Protein AF-0000000086488519 (afdb_homodimer)

Organism: NCBI:txid399045

InterPro domains:
  IPR013120 Fatty acyl-CoA reductase-like, NAD-binding domain [PF07993] (27-297)
  IPR026055 Fatty acyl-CoA reductase [PTHR11011] (16-465)
  IPR033640 Fatty acyl-CoA reductase, C-terminal [PF03015] (373-463)
  IPR033640 Fatty acyl-CoA reductase, C-terminal [cd09071] (372-463)
  IPR036291 NAD(P)-binding domain superfamily [SSF51735] (23-342)

Foldseek 3Di:
DPPPPPAPDDDLPDALLRVQAQAEEEEECCLPWLNVQLLLLCLAVNVRHQAYEYEDEDDPNDDQVRSLVVSCPDPQNVVSCVVPVCSSVRYHYFYAQLLDALRRGDPVSLVVCLAGHAHYEYDWADPDQADQLLVRCSGQPSSLLSVLVSLVSRSNHQEYEYEFALCLPVVDQEDEFAQDDAQDASVVLNVCSVDPDSVVSNVVCVVRVVPPQGSRSNSRSNSSVSCFPRVQQYQYEYEHAYAEAAACPPPHQQADADDDLVNVVLVCLLLQQAAEAQFDQAAWDWYFYSLLRSLVRSLSSVVSSSVCVVPPSGGYTYFYQTCCPQPTDGNNRLSVLSLCCCQAPFPAPNRPDRRHYDYDNDPVVRVVCCVPRHVVVLVVVLVVCVVVVHHRCRNVVSVVVVVSSVSCNVVRHGYHHYDGPVVVVSCVPHDPVSCVSSPNPSNPDDSSSNSNSNVVNCRCNHVPHDPVCRVVSNVVSVD/DPPPPPAPDDDLPDALLRVQAQAEEEEECCLPWLNVQLLLLCLAVNVRHQAYEYEDEDDPNDDQVNSLVVSCPDPQNVVSCVVPVCSSVRYHYFYAQLLDALRRGDPVSLVVCLAGHAEYEYDWADPDQADQLLVRCSTQPSSLLSVLVSLVSRPNHQEYEYEFALCLPVVDQADEFAQDDALDASVVLNVCSVDPDSVVSNVVCVVRVVPPQGSRSNSRSNSSVSCLPRVFAYQYEYEHAYAEAAACPPPHQQADADDDLVNVVLVCLLLQQAAEAQFDQAAWDWYFYSLLRSLVRSLSSVVSSSVCVVPPSGGYTYFYQTCCPQPTDGNNRLSVLSLCCCQAPFPAPNRPDRRHYDYDNDPVVRVVCCVVRHVVVLVVVLVVCVVVVHHRCRNVVSVVVVVSSVSCNVVRHGYHHYDGPVVVVSCVPHDPVSCVSSPNPSNPDDSSSNSNSNSVNCRCNHVPHDPVCRVVSNVVSVD

Nearest PDB structures (foldseek):
  5mso-assembly1_A  TM=7.005E-01  e=3.060E-13  Mycobacterium marinum M
  5msu-assembly2_A  TM=6.818E-01  e=6.232E-13  Mycobacterium marinum M
  5msu-assembly3_B  TM=6.618E-01  e=3.414E-13  Mycobacterium marinum M
  4u5q-assembly2_B  TM=6.668E-01  e=1.202E-12  Mycobacterium tuberculosis H37Rv
  4u5q-assembly1_A  TM=6.977E-01  e=6.554E-12  Mycobacterium tuberculosis H37Rv

Solvent-accessible surface area (backbone atoms only — not comparable to full-atom values): 49457 Å² total; per-residue (Å²): 132,82,73,78,80,76,57,87,73,73,59,93,83,56,51,65,41,58,67,37,43,70,33,21,33,36,32,34,26,42,86,40,69,66,23,40,50,38,54,40,47,47,48,56,68,21,70,43,40,54,34,37,38,32,52,28,52,75,50,93,82,41,49,25,59,56,52,49,54,55,56,62,66,37,75,70,34,48,65,40,45,71,77,39,58,67,52,64,70,30,55,39,64,37,56,22,35,51,72,38,76,73,29,49,42,51,73,66,56,47,51,49,46,36,72,53,28,25,34,38,39,45,57,52,60,66,81,49,57,81,42,55,44,50,60,34,37,34,37,33,29,48,18,46,50,40,49,53,57,50,52,74,62,18,82,54,49,39,18,36,32,38,62,58,46,54,56,43,58,60,80,39,58,62,41,67,57,61,88,60,86,48,88,58,59,51,65,59,54,52,54,46,56,72,76,52,52,64,69,58,36,44,50,48,45,75,73,58,44,79,74,50,89,30,36,34,43,47,24,48,28,29,29,50,42,49,49,62,71,67,45,56,78,38,21,30,30,36,39,14,39,37,47,72,47,35,10,57,57,49,82,39,56,2,42,40,81,67,80,50,75,68,57,41,50,51,50,34,23,39,23,28,63,34,41,50,41,56,22,34,44,82,28,41,46,39,56,33,36,38,35,30,52,40,22,44,51,56,50,41,35,46,48,31,38,58,48,32,74,73,37,82,34,65,62,74,45,32,32,38,44,60,18,39,79,70,44,64,43,28,40,41,58,50,51,52,50,49,46,46,41,24,61,73,66,51,27,51,85,75,45,75,38,81,61,49,74,45,74,28,78,44,67,64,60,29,51,50,44,36,42,63,67,32,48,47,53,23,49,52,50,26,50,51,23,52,71,72,72,40,84,61,56,44,53,62,50,46,55,54,48,52,52,51,48,62,69,42,29,68,58,37,61,36,61,60,45,66,40,38,66,56,42,51,52,51,63,70,67,46,52,71,67,47,43,64,72,45,42,54,66,52,71,72,62,51,65,67,62,41,50,50,31,28,52,48,12,42,39,40,60,57,68,62,43,61,76,84,48,31,66,60,25,41,54,56,69,74,102,130,83,73,77,80,73,57,87,73,73,59,91,82,57,52,64,40,58,68,36,43,70,31,20,34,37,32,35,27,42,88,39,69,65,24,41,51,38,54,40,46,46,48,54,66,22,70,45,40,54,34,38,38,31,53,28,52,74,48,95,82,40,48,26,59,55,53,50,53,54,56,62,65,38,74,71,34,49,64,40,47,70,75,40,58,68,50,64,70,31,55,39,62,36,55,22,35,51,72,38,78,75,29,49,42,51,71,67,57,47,50,48,47,34,72,53,28,25,34,36,40,44,58,53,59,66,79,49,57,81,41,54,43,51,60,34,37,32,36,32,29,48,17,46,51,40,50,52,56,51,52,73,63,19,82,54,50,40,19,36,32,38,60,56,45,54,56,43,58,61,80,39,59,60,40,66,55,61,90,60,87,50,89,56,58,51,66,61,54,53,58,46,56,73,74,52,51,67,69,57,37,45,51,48,45,74,75,59,44,79,73,51,90,33,35,34,42,48,26,46,29,31,28,50,41,48,49,62,71,68,46,56,78,37,22,31,30,36,39,14,40,36,46,71,48,35,10,56,58,48,80,41,55,2,42,40,81,66,80,48,76,68,56,42,50,52,51,34,23,41,24,27,64,32,41,50,41,55,24,35,44,82,28,41,46,39,57,33,37,37,36,30,51,39,24,44,50,55,50,42,36,46,48,31,35,58,47,31,75,76,36,82,34,66,62,74,42,32,32,39,43,60,17,39,77,70,46,63,43,27,40,41,58,51,52,53,50,50,48,47,41,24,61,73,68,52,26,50,84,75,45,76,38,80,58,47,74,44,73,28,77,43,66,66,60,28,52,51,44,35,42,62,66,31,49,47,53,22,51,52,51,25,50,52,23,52,72,72,74,40,85,61,55,43,53,63,50,47,54,53,49,52,53,50,47,62,69,43,29,68,60,36,63,36,62,60,45,64,41,37,65,56,42,51,52,50,62,70,67,46,51,72,67,46,43,66,72,44,41,55,64,52,70,72,62,51,64,67,62,39,51,50,30,28,53,48,12,41,38,39,59,57,68,62,43,62,76,83,46,31,66,60,24,40,54,57,69,73,99

Radius of gyration: 37.72 Å; Cα contacts (8 Å, |Δi|>4): 1807; chains: 2; bounding box: 76×107×67 Å

Structure (mmCIF, N/CA/C/O backbone):
data_AF-0000000086488519-model_v1
#
loop_
_entity.id
_entity.type
_entity.pdbx_description
1 polymer 'Fatty acyl-CoA reductase'
#
loop_
_atom_site.group_PDB
_atom_site.id
_atom_site.type_symbol
_atom_site.label_atom_id
_atom_site.label_alt_id
_atom_site.label_comp_id
_atom_site.label_asym_id
_atom_site.label_entity_id
_atom_site.label_seq_id
_atom_site.pdbx_PDB_ins_code
_atom_site.Cartn_x
_atom_site.Cartn_y
_atom_site.Cartn_z
_atom_site.occupancy
_atom_site.B_iso_or_equiv
_atom_site.auth_seq_id
_atom_site.auth_comp_id
_atom_site.auth_asym_id
_atom_site.auth_atom_id
_atom_site.pdbx_PDB_model_num
ATOM 1 N N . MET A 1 1 ? 37.25 11.352 5.18 1 20.73 1 MET A N 1
ATOM 2 C CA . MET A 1 1 ? 37.656 12.75 5.301 1 20.73 1 MET A CA 1
ATOM 3 C C . MET A 1 1 ? 36.656 13.531 6.156 1 20.73 1 MET A C 1
ATOM 5 O O . MET A 1 1 ? 35.469 13.594 5.836 1 20.73 1 MET A O 1
ATOM 9 N N . LYS A 1 2 ? 36.938 13.523 7.484 1 26.42 2 LYS A N 1
ATOM 10 C CA . LYS A 1 2 ? 36.344 14.258 8.586 1 26.42 2 LYS A CA 1
ATOM 11 C C . LYS A 1 2 ? 36.156 15.727 8.234 1 26.42 2 LYS A C 1
ATOM 13 O O . LYS A 1 2 ? 37.125 16.438 7.992 1 26.42 2 LYS A O 1
ATOM 18 N N . LEU A 1 3 ? 35.062 16.047 7.559 1 26.97 3 LEU A N 1
ATOM 19 C CA . LEU A 1 3 ? 34.844 17.422 7.117 1 26.97 3 LEU A CA 1
ATOM 20 C C . LEU A 1 3 ? 35.062 18.391 8.273 1 26.97 3 LEU A C 1
ATOM 22 O O . LEU A 1 3 ? 34.656 18.109 9.406 1 26.97 3 LEU A O 1
ATOM 26 N N . PRO A 1 4 ? 36.125 19.281 8.188 1 28.77 4 PRO A N 1
ATOM 27 C CA . PRO A 1 4 ? 36.375 20.25 9.242 1 28.77 4 PRO A CA 1
ATOM 28 C C . PRO A 1 4 ? 35.125 21 9.695 1 28.77 4 PRO A C 1
ATOM 30 O O . PRO A 1 4 ? 34.281 21.359 8.867 1 28.77 4 PRO A O 1
ATOM 33 N N . ALA A 1 5 ? 34.688 20.656 10.797 1 35.91 5 ALA A N 1
ATOM 34 C CA . ALA A 1 5 ? 33.625 21.297 11.57 1 35.91 5 ALA A CA 1
ATOM 35 C C . ALA A 1 5 ? 33.844 22.812 11.664 1 35.91 5 ALA A C 1
ATOM 37 O O . ALA A 1 5 ? 34.469 23.297 12.609 1 35.91 5 ALA A O 1
ATOM 38 N N . ASN A 1 6 ? 34.344 23.438 10.633 1 33.12 6 ASN A N 1
ATOM 39 C CA . ASN A 1 6 ? 34.562 24.875 10.734 1 33.12 6 ASN A CA 1
ATOM 40 C C . ASN A 1 6 ? 33.25 25.609 11.078 1 33.12 6 ASN A C 1
ATOM 42 O O . ASN A 1 6 ? 32.594 26.188 10.188 1 33.12 6 ASN A O 1
ATOM 46 N N . GLY A 1 7 ? 32.375 25.109 11.844 1 36.56 7 GLY A N 1
ATOM 47 C CA . GL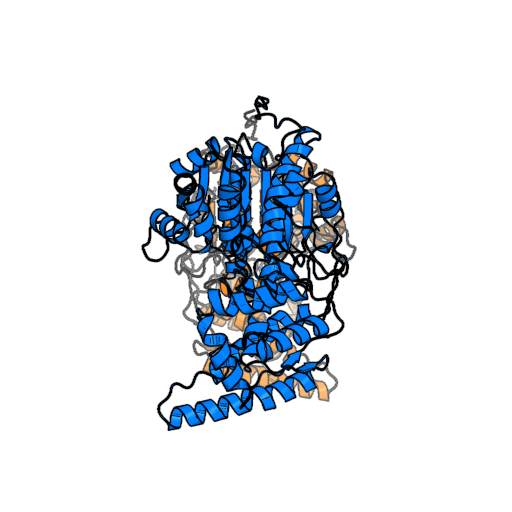Y A 1 7 ? 31.156 25.797 12.18 1 36.56 7 GLY A CA 1
ATOM 48 C C . GLY A 1 7 ? 31.391 27.125 12.875 1 36.56 7 GLY A C 1
ATOM 49 O O . GLY A 1 7 ? 32.375 27.297 13.578 1 36.56 7 GLY A O 1
ATOM 50 N N . ILE A 1 8 ? 31.047 28.312 12.336 1 40.91 8 ILE A N 1
ATOM 51 C CA . ILE A 1 8 ? 30.984 29.594 13.039 1 40.91 8 ILE A CA 1
ATOM 52 C C . ILE A 1 8 ? 30.5 29.359 14.477 1 40.91 8 ILE A C 1
ATOM 54 O O . ILE A 1 8 ? 29.391 28.906 14.695 1 40.91 8 ILE A O 1
ATOM 58 N N . GLY A 1 9 ? 31.375 29.109 15.352 1 42.03 9 GLY A N 1
ATOM 59 C CA . GLY A 1 9 ? 31.188 28.859 16.766 1 42.03 9 GLY A CA 1
ATOM 60 C C . GLY A 1 9 ? 30.359 29.922 17.469 1 42.03 9 GLY A C 1
ATOM 61 O O . GLY A 1 9 ? 30.641 31.125 17.312 1 42.03 9 GLY A O 1
ATOM 62 N N . VAL A 1 10 ? 29.094 29.766 17.656 1 49.66 10 VAL A N 1
ATOM 63 C CA . VAL A 1 10 ? 28.266 30.594 18.547 1 49.66 10 VAL A CA 1
ATOM 64 C C . VAL A 1 10 ? 28.969 30.75 19.891 1 49.66 10 VAL A C 1
ATOM 66 O O . VAL A 1 10 ? 29.391 29.766 20.5 1 49.66 10 VAL A O 1
ATOM 69 N N . ASP A 1 11 ? 29.422 31.891 20.156 1 50.38 11 ASP A N 1
ATOM 70 C CA . ASP A 1 11 ? 29.906 32.188 21.5 1 50.38 11 ASP A CA 1
ATOM 71 C C . ASP A 1 11 ? 28.844 31.906 22.547 1 50.38 11 ASP A C 1
ATOM 73 O O . ASP A 1 11 ? 27.672 32.25 22.359 1 50.38 11 ASP A O 1
ATOM 77 N N . ASP A 1 12 ? 28.969 30.938 23.438 1 55.25 12 ASP A N 1
ATOM 78 C CA . ASP A 1 12 ? 28.109 30.438 24.516 1 55.25 12 ASP A CA 1
ATOM 79 C C . ASP A 1 12 ? 27.375 31.594 25.203 1 55.25 12 ASP A C 1
ATOM 81 O O . ASP A 1 12 ? 26.297 31.391 25.766 1 55.25 12 ASP A O 1
ATOM 85 N N . GLU A 1 13 ? 27.844 32.875 24.984 1 65.19 13 GLU A N 1
ATOM 86 C CA . GLU A 1 13 ? 27.25 34 25.703 1 65.19 13 GLU A CA 1
ATOM 87 C C . GLU A 1 13 ? 26.391 34.844 24.781 1 65.19 13 GLU A C 1
ATOM 89 O O . GLU A 1 13 ? 25.766 35.812 25.234 1 65.19 13 GLU A O 1
ATOM 94 N N . ALA A 1 14 ? 26.156 34.281 23.562 1 81 14 ALA A N 1
ATOM 95 C CA . ALA A 1 14 ? 25.453 35.156 22.609 1 81 14 ALA A CA 1
ATOM 96 C C . ALA A 1 14 ? 23.953 35.031 22.75 1 81 14 ALA A C 1
ATOM 98 O O . ALA A 1 14 ? 23.422 33.906 22.953 1 81 14 ALA A O 1
ATOM 99 N N . GLY A 1 15 ? 23.25 36.125 22.734 1 93.75 15 GLY A N 1
ATOM 100 C CA . GLY A 1 15 ? 21.797 36.188 22.75 1 93.75 15 GLY A CA 1
ATOM 101 C C . GLY A 1 15 ? 21.156 35.688 21.469 1 93.75 15 GLY A C 1
ATOM 102 O O . GLY A 1 15 ? 21.859 35.25 20.547 1 93.75 15 GLY A O 1
ATOM 103 N N . ILE A 1 16 ? 19.891 35.625 21.422 1 97.56 16 ILE A N 1
ATOM 104 C CA . ILE A 1 16 ? 19.125 35.062 20.312 1 97.56 16 ILE A CA 1
ATOM 105 C C . ILE A 1 16 ? 19.391 35.875 19.047 1 97.56 16 ILE A C 1
ATOM 107 O O . ILE A 1 16 ? 19.703 35.344 18 1 97.56 16 ILE A O 1
ATOM 111 N N . ALA A 1 17 ? 19.328 37.219 19.156 1 97.5 17 ALA A N 1
ATOM 112 C CA . ALA A 1 17 ? 19.562 38.062 17.984 1 97.5 17 ALA A CA 1
ATOM 113 C C . ALA A 1 17 ? 20.984 37.875 17.453 1 97.5 17 ALA A C 1
ATOM 115 O O . ALA A 1 17 ? 21.188 37.875 16.234 1 97.5 17 ALA A O 1
ATOM 116 N N . GLU A 1 18 ? 21.922 37.75 18.297 1 96.31 18 GLU A N 1
ATOM 117 C CA . GLU A 1 18 ? 23.328 37.594 17.922 1 96.31 18 GLU A CA 1
ATOM 118 C C . GLU A 1 18 ? 23.547 36.25 17.203 1 96.31 18 GLU A C 1
ATOM 120 O O . GLU A 1 18 ? 24.391 36.156 16.312 1 96.31 18 GLU A O 1
ATOM 125 N N . PHE A 1 19 ? 22.859 35.281 17.625 1 96.19 19 PHE A N 1
ATOM 126 C CA . PHE A 1 19 ? 22.938 33.969 17 1 96.19 19 PHE A CA 1
ATOM 127 C C . PHE A 1 19 ? 22.625 34.062 15.508 1 96.19 19 PHE A C 1
ATOM 129 O O . PHE A 1 19 ? 23.234 33.375 14.688 1 96.19 19 PHE A O 1
ATOM 136 N N . PHE A 1 20 ? 21.734 34.938 15.117 1 97.94 20 PHE A N 1
ATOM 137 C CA . PHE A 1 20 ? 21.266 35.031 13.742 1 97.94 20 PHE A CA 1
ATOM 138 C C . PHE A 1 20 ? 22.125 36 12.938 1 97.94 20 PHE A C 1
ATOM 140 O O . PHE A 1 20 ? 21.953 36.125 11.727 1 97.94 20 PHE A O 1
ATOM 147 N N . GLU A 1 21 ? 23.094 36.656 13.594 1 97.38 21 GLU A N 1
ATOM 148 C CA . GLU A 1 21 ? 23.922 37.656 12.914 1 97.38 21 GLU A CA 1
ATOM 149 C C . GLU A 1 21 ? 24.719 37 11.781 1 97.38 21 GLU A C 1
ATOM 151 O O . GLU A 1 21 ? 25.422 36.031 11.992 1 97.38 21 GLU A O 1
ATOM 156 N N . ASN A 1 22 ? 24.547 37.531 10.633 1 97.19 22 ASN A N 1
ATOM 157 C CA . ASN A 1 22 ? 25.25 37.156 9.414 1 97.19 22 ASN A CA 1
ATOM 158 C C . ASN A 1 22 ? 24.875 35.75 8.953 1 97.19 22 ASN A C 1
ATOM 160 O O . ASN A 1 22 ? 25.625 35.125 8.219 1 97.19 22 ASN A O 1
ATOM 164 N N . ARG A 1 23 ? 23.766 35.25 9.414 1 97.44 23 ARG A N 1
ATOM 165 C CA . ARG A 1 23 ? 23.281 33.938 8.992 1 97.44 23 ARG A CA 1
ATOM 166 C C . ARG A 1 23 ? 22.141 34.062 7.996 1 97.44 23 ARG A C 1
ATOM 168 O O . ARG A 1 23 ? 21.406 35.062 8.016 1 97.44 23 ARG A O 1
ATOM 175 N N . SER A 1 24 ? 22.078 33.094 7.164 1 98.56 24 SER A N 1
ATOM 176 C CA . SER A 1 24 ? 20.922 33 6.273 1 98.56 24 SER A CA 1
ATOM 177 C C . SER A 1 24 ? 19.953 31.938 6.766 1 98.56 24 SER A C 1
ATOM 179 O O . SER A 1 24 ? 20.359 30.891 7.27 1 98.56 24 SER A O 1
ATOM 181 N N . VAL A 1 25 ? 18.703 32.281 6.664 1 98.75 25 VAL A N 1
ATOM 182 C CA . VAL A 1 25 ? 17.625 31.438 7.168 1 98.75 25 VAL A CA 1
ATOM 183 C C . VAL A 1 25 ? 16.75 30.969 6.008 1 98.75 25 VAL A C 1
ATOM 185 O O . VAL A 1 25 ? 16.516 31.719 5.059 1 98.75 25 VAL A O 1
ATOM 188 N N . PHE A 1 26 ? 16.375 29.703 6.02 1 98.62 26 PHE A N 1
ATOM 189 C CA . PHE A 1 26 ? 15.406 29.156 5.07 1 98.62 26 PHE A CA 1
ATOM 190 C C . PHE A 1 26 ? 14.07 28.891 5.746 1 98.62 26 PHE A C 1
ATOM 192 O O . PHE A 1 26 ? 14.016 28.203 6.77 1 98.62 26 PHE A O 1
ATOM 199 N N . VAL A 1 27 ? 12.977 29.453 5.176 1 98.38 27 VAL A N 1
ATOM 200 C CA . VAL A 1 27 ? 11.664 29.328 5.789 1 98.38 27 VAL A CA 1
ATOM 201 C C . VAL A 1 27 ? 10.672 28.75 4.781 1 98.38 27 VAL A C 1
ATOM 203 O O . VAL A 1 27 ? 10.547 29.266 3.664 1 98.38 27 VAL A O 1
ATOM 206 N N . THR A 1 28 ? 10.023 27.688 5.168 1 97.81 28 THR A N 1
ATOM 207 C CA . THR A 1 28 ? 8.844 27.234 4.438 1 97.81 28 THR A CA 1
ATOM 208 C C . THR A 1 28 ? 7.57 27.641 5.168 1 97.81 28 THR A C 1
ATOM 210 O O . THR A 1 28 ? 7.562 27.75 6.395 1 97.81 28 THR A O 1
ATOM 213 N N . GLY A 1 29 ? 6.484 27.953 4.426 1 95.62 29 GLY A N 1
ATOM 214 C CA . GLY A 1 29 ? 5.223 28.359 5.023 1 95.62 29 GLY A CA 1
ATOM 215 C C . GLY A 1 29 ? 5.168 29.844 5.336 1 95.62 29 GLY A C 1
ATOM 216 O O . GLY A 1 29 ? 4.312 30.297 6.105 1 95.62 29 GLY A O 1
ATOM 217 N N . ALA A 1 30 ? 6.023 30.625 4.738 1 95.44 30 ALA A N 1
ATOM 218 C CA . ALA A 1 30 ? 6.117 32.062 5.043 1 95.44 30 ALA A CA 1
ATOM 219 C C . ALA A 1 30 ? 4.844 32.781 4.633 1 95.44 30 ALA A C 1
ATOM 221 O O . ALA A 1 30 ? 4.531 33.844 5.172 1 95.44 30 ALA A O 1
ATOM 222 N N . THR A 1 31 ? 4.086 32.219 3.754 1 91.31 31 THR A N 1
ATOM 223 C CA . THR A 1 31 ? 2.869 32.844 3.279 1 91.31 31 THR A CA 1
ATOM 224 C C . THR A 1 31 ? 1.688 32.5 4.188 1 91.31 31 THR A C 1
ATOM 226 O O . THR A 1 31 ? 0.618 33.125 4.074 1 91.31 31 THR A O 1
ATOM 229 N N . GLY A 1 32 ? 1.903 31.625 5.09 1 92.25 32 GLY A N 1
ATOM 230 C CA . GLY A 1 32 ? 0.855 31.25 6.023 1 92.25 32 GLY A CA 1
ATOM 231 C C . GLY A 1 32 ? 0.787 32.156 7.238 1 92.25 32 GLY A C 1
ATOM 232 O O . GLY A 1 32 ? 1.616 33.062 7.398 1 92.25 32 GLY A O 1
ATOM 233 N N . PHE A 1 33 ? -0.131 31.859 8.094 1 94 33 PHE A N 1
ATOM 234 C CA . PHE A 1 33 ? -0.422 32.656 9.266 1 94 33 PHE A CA 1
ATOM 235 C C . PHE A 1 33 ? 0.792 32.75 10.188 1 94 33 PHE A C 1
ATOM 237 O O . PHE A 1 33 ? 1.324 33.844 10.43 1 94 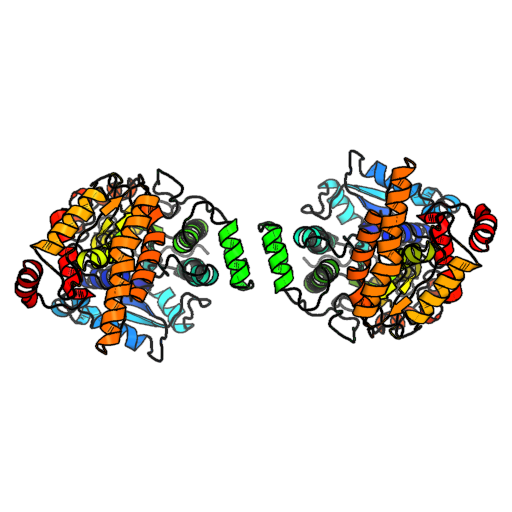33 PHE A O 1
ATOM 244 N N . ILE A 1 34 ? 1.313 31.562 10.617 1 96.31 34 ILE A N 1
ATOM 245 C CA . ILE A 1 34 ? 2.453 31.531 11.523 1 96.31 34 ILE A CA 1
ATOM 246 C C . ILE A 1 34 ? 3.713 31.984 10.797 1 96.31 34 ILE A C 1
ATOM 248 O O . ILE A 1 34 ? 4.547 32.688 11.367 1 96.31 34 ILE A O 1
ATOM 252 N N . GLY A 1 35 ? 3.795 31.641 9.539 1 96.94 35 GLY A N 1
ATOM 253 C CA . GLY A 1 35 ? 4.961 31.969 8.734 1 96.94 35 GLY A CA 1
ATOM 254 C C . GLY A 1 35 ? 5.156 33.469 8.562 1 96.94 35 GLY A C 1
ATOM 255 O O . GLY A 1 35 ? 6.285 33.969 8.609 1 96.94 35 GLY A O 1
ATOM 256 N N . LYS A 1 36 ? 4.074 34.219 8.375 1 96.62 36 LYS A N 1
ATOM 257 C CA . LYS A 1 36 ? 4.148 35.656 8.234 1 96.62 36 LYS A CA 1
ATOM 258 C C . LYS A 1 36 ? 4.691 36.312 9.508 1 96.62 36 LYS A C 1
ATOM 260 O O . LYS A 1 36 ? 5.543 37.188 9.438 1 96.62 36 LYS A O 1
ATOM 265 N N . ILE A 1 37 ? 4.191 35.812 10.594 1 97.75 37 ILE A N 1
ATOM 266 C CA . ILE A 1 37 ? 4.609 36.375 11.875 1 97.75 37 ILE A CA 1
ATOM 267 C C . ILE A 1 37 ? 6.074 36.031 12.141 1 97.75 37 ILE A C 1
ATOM 269 O O . ILE A 1 37 ? 6.836 36.844 12.641 1 97.75 37 ILE A O 1
ATOM 273 N N . LEU A 1 38 ? 6.445 34.812 11.742 1 98.69 38 LEU A N 1
ATOM 274 C CA . LEU A 1 38 ? 7.824 34.375 11.906 1 98.69 38 LEU A CA 1
ATOM 275 C C . LEU A 1 38 ? 8.781 35.25 11.094 1 98.69 38 LEU A C 1
ATOM 277 O O . LEU A 1 38 ? 9.789 35.719 11.609 1 98.69 38 LEU A O 1
ATOM 281 N N . LEU A 1 39 ? 8.406 35.406 9.844 1 98.31 39 LEU A N 1
ATOM 282 C CA . LEU A 1 39 ? 9.234 36.219 8.953 1 98.31 39 LEU A CA 1
ATOM 283 C C . LEU A 1 39 ? 9.359 37.656 9.484 1 98.31 39 LEU A C 1
ATOM 285 O O . LEU A 1 39 ? 10.461 38.219 9.523 1 98.31 39 LEU A O 1
ATOM 289 N N . GLU A 1 40 ? 8.266 38.25 9.906 1 98.38 40 GLU A N 1
ATOM 290 C CA . GLU A 1 40 ? 8.258 39.594 10.445 1 98.38 40 GLU A CA 1
ATOM 291 C C . GLU A 1 40 ? 9.148 39.719 11.688 1 98.38 40 GLU A C 1
ATOM 293 O O . GLU A 1 40 ? 9.938 40.625 11.805 1 98.38 40 GLU A O 1
ATOM 298 N N . LYS A 1 41 ? 9.008 38.781 12.602 1 98.62 41 LYS A N 1
ATOM 299 C CA . LYS A 1 41 ? 9.758 38.781 13.859 1 98.62 41 LYS A CA 1
ATOM 300 C C . LYS A 1 41 ? 11.258 38.656 13.609 1 98.62 41 LYS A C 1
ATOM 302 O O . LYS A 1 41 ? 12.062 39.344 14.234 1 98.62 41 LYS A O 1
ATOM 307 N N . LEU A 1 42 ? 11.672 37.75 12.719 1 98.56 42 LEU A N 1
ATOM 308 C CA . LEU A 1 42 ? 13.078 37.562 12.383 1 98.56 42 LEU A CA 1
ATOM 309 C C . LEU A 1 42 ? 13.688 38.844 11.836 1 98.56 42 LEU A C 1
ATOM 311 O O . LEU A 1 42 ? 14.781 39.25 12.25 1 98.56 42 LEU A O 1
ATOM 315 N N . LEU A 1 43 ? 12.969 39.5 10.945 1 98.06 43 LEU A N 1
ATOM 316 C CA . LEU A 1 43 ? 13.477 40.719 10.305 1 98.06 43 LEU A CA 1
ATOM 317 C C . LEU A 1 43 ? 13.539 41.875 11.305 1 98.06 43 LEU A C 1
ATOM 319 O O . LEU A 1 43 ? 14.445 42.719 11.227 1 98.06 43 LEU A O 1
ATOM 323 N N . ARG A 1 44 ? 12.602 41.844 12.227 1 97.56 44 ARG A N 1
ATOM 324 C CA . ARG A 1 44 ? 12.5 42.969 13.156 1 97.56 44 ARG A CA 1
ATOM 325 C C . ARG A 1 44 ? 13.445 42.781 14.344 1 97.56 44 ARG A C 1
ATOM 327 O O . ARG A 1 44 ? 14.18 43.719 14.711 1 97.56 44 ARG A O 1
ATOM 334 N N . SER A 1 45 ? 13.477 41.625 14.891 1 97.69 45 SER A N 1
ATOM 335 C CA . SER A 1 45 ? 14.141 41.406 16.172 1 97.69 45 SER A CA 1
ATOM 336 C C . SER A 1 45 ? 15.539 40.844 15.977 1 97.69 45 SER A C 1
ATOM 338 O O . SER A 1 45 ? 16.328 40.781 16.922 1 97.69 45 SER A O 1
ATOM 340 N N . CYS A 1 46 ? 15.883 40.406 14.812 1 97.5 46 CYS A N 1
ATOM 341 C CA . CYS A 1 46 ? 17.219 39.938 14.469 1 97.5 46 CYS A CA 1
ATOM 342 C C . CYS A 1 46 ? 17.766 40.688 13.266 1 97.5 46 CYS A C 1
ATOM 344 O O . CYS A 1 46 ? 18.016 40.094 12.219 1 97.5 46 CYS A O 1
ATOM 346 N N . PRO A 1 47 ? 18.125 41.906 13.43 1 94.81 47 PRO A N 1
ATOM 347 C CA . PRO A 1 47 ? 18.5 42.781 12.305 1 94.81 47 PRO A CA 1
ATOM 348 C C . PRO A 1 47 ? 19.797 42.312 11.633 1 94.81 47 PRO A C 1
ATOM 350 O O . PRO A 1 47 ? 20.062 42.688 10.484 1 94.81 47 PRO A O 1
ATOM 353 N N . GLY A 1 48 ? 20.562 41.531 12.281 1 96.12 48 GLY A N 1
ATOM 354 C CA . GLY A 1 48 ? 21.844 41.062 11.75 1 96.12 48 GLY A CA 1
ATOM 355 C C . GLY A 1 48 ? 21.703 39.938 10.773 1 96.12 48 GLY A C 1
ATOM 356 O O . GLY A 1 48 ? 22.703 39.5 10.18 1 96.12 48 GLY A O 1
ATOM 357 N N . ILE A 1 49 ? 20.562 39.438 10.508 1 97.81 49 ILE A N 1
ATOM 358 C CA . ILE A 1 49 ? 20.344 38.375 9.555 1 97.81 49 ILE A CA 1
ATOM 359 C C . ILE A 1 49 ? 20.828 38.781 8.172 1 97.81 49 ILE A C 1
ATOM 361 O O . ILE A 1 49 ? 20.609 39.938 7.754 1 97.81 49 ILE A O 1
ATOM 365 N N . LYS A 1 50 ? 21.516 37.906 7.578 1 98 50 LYS A N 1
ATOM 366 C CA . LYS A 1 50 ? 22.047 38.219 6.246 1 98 50 LYS A CA 1
ATOM 367 C C . LYS A 1 50 ? 20.938 38.125 5.195 1 98 50 LYS A C 1
ATOM 369 O O . LYS A 1 50 ? 20.75 39.062 4.422 1 98 50 LYS A O 1
ATOM 374 N N . SER A 1 51 ? 20.266 36.938 5.133 1 98.12 51 SER A N 1
ATOM 375 C CA . SER A 1 51 ? 19.172 36.75 4.18 1 98.12 51 SER A CA 1
ATOM 376 C C . SER A 1 51 ? 18.156 35.75 4.723 1 98.12 51 SER A C 1
ATOM 378 O O . SER A 1 51 ? 18.484 34.906 5.559 1 98.12 51 SER A O 1
ATOM 380 N N . VAL A 1 52 ? 16.938 35.938 4.285 1 98.44 52 VAL A N 1
ATOM 381 C CA . VAL A 1 52 ? 15.883 34.969 4.57 1 98.44 52 VAL A CA 1
ATOM 382 C C . VAL A 1 52 ? 15.32 34.438 3.262 1 98.44 52 VAL A C 1
ATOM 384 O O . VAL A 1 52 ? 14.641 35.125 2.518 1 98.44 52 VAL A O 1
ATOM 387 N N . PHE A 1 53 ? 15.641 33.156 3.014 1 98 53 PHE A N 1
ATOM 388 C CA . PHE A 1 53 ? 15.109 32.469 1.845 1 98 53 PHE A CA 1
ATOM 389 C C . PHE A 1 53 ? 13.711 31.922 2.125 1 98 53 PHE A C 1
ATOM 391 O O . PHE A 1 53 ? 13.5 31.219 3.111 1 98 53 PHE A O 1
ATOM 398 N N . VAL A 1 54 ? 12.789 32.281 1.266 1 97.31 54 VAL A N 1
ATOM 399 C CA . VAL A 1 54 ? 11.406 31.828 1.423 1 97.31 54 VAL A CA 1
ATOM 400 C C . VAL A 1 54 ? 11 30.953 0.244 1 97.31 54 VAL A C 1
ATOM 402 O O . VAL A 1 54 ? 11.078 31.375 -0.912 1 97.31 54 VAL A O 1
ATOM 405 N N . LEU A 1 55 ? 10.586 29.719 0.59 1 95.62 55 LEU A N 1
ATOM 406 C CA . LEU A 1 55 ? 10.086 28.828 -0.447 1 95.62 55 LEU A CA 1
ATOM 407 C C . LEU A 1 55 ? 8.672 29.219 -0.863 1 95.62 55 LEU A C 1
ATOM 409 O O . LEU A 1 55 ? 7.785 29.344 -0.017 1 95.62 55 LEU A O 1
ATOM 413 N N . ALA A 1 56 ? 8.484 29.469 -2.109 1 91.62 56 ALA A N 1
ATOM 414 C CA . ALA A 1 56 ? 7.168 29.859 -2.607 1 91.62 56 ALA A CA 1
ATOM 415 C C . ALA A 1 56 ? 6.824 29.125 -3.896 1 91.62 56 ALA A C 1
ATOM 417 O O . ALA A 1 56 ? 7.688 28.906 -4.75 1 91.62 56 ALA A O 1
ATOM 418 N N . ARG A 1 57 ? 5.582 28.641 -4.004 1 85.38 57 ARG A N 1
ATOM 419 C CA . ARG A 1 57 ? 5.109 27.922 -5.188 1 85.38 57 ARG A CA 1
ATOM 420 C C . ARG A 1 57 ? 4.625 28.906 -6.254 1 85.38 57 ARG A C 1
ATOM 422 O O . ARG A 1 57 ? 4.281 30.047 -5.949 1 85.38 57 ARG A O 1
ATOM 429 N N . THR A 1 58 ? 4.656 28.359 -7.383 1 77 58 THR A N 1
ATOM 430 C CA . THR A 1 58 ? 4.043 29.141 -8.453 1 77 58 THR A CA 1
ATOM 431 C C . THR A 1 58 ? 2.525 28.969 -8.445 1 77 58 THR A C 1
ATOM 433 O O . THR A 1 58 ? 2.023 27.859 -8.289 1 77 58 THR A O 1
ATOM 436 N N . LYS A 1 59 ? 1.785 29.953 -8.188 1 68.75 59 LYS A N 1
ATOM 437 C CA . LYS A 1 59 ? 0.329 29.891 -8.273 1 68.75 59 LYS A CA 1
ATOM 438 C C . LYS A 1 59 ? -0.182 30.719 -9.453 1 68.75 59 LYS A C 1
ATOM 440 O O . LYS A 1 59 ? 0.021 31.938 -9.508 1 68.75 59 LYS A O 1
ATOM 445 N N . ARG A 1 60 ? -1.097 30.297 -10.039 1 54.12 60 ARG A N 1
ATOM 446 C CA . ARG A 1 60 ? -1.85 30.938 -11.102 1 54.12 60 ARG A CA 1
ATOM 447 C C . ARG A 1 60 ? -0.976 31.938 -11.859 1 54.12 60 ARG A C 1
ATOM 449 O O . ARG A 1 60 ? -1.327 33.125 -11.977 1 54.12 60 ARG A O 1
ATOM 456 N N . LEU A 1 61 ? 0.095 31.719 -12.164 1 58.22 61 LEU A N 1
ATOM 457 C CA . LEU A 1 61 ? 0.868 32.562 -13.078 1 58.22 61 LEU A CA 1
ATOM 458 C C . LEU A 1 61 ? 1.794 33.5 -12.312 1 58.22 61 LEU A C 1
ATOM 460 O O . LEU A 1 61 ? 2.684 34.125 -12.898 1 58.22 61 LEU A O 1
ATOM 464 N N . ALA A 1 62 ? 1.466 33.625 -11.109 1 68.75 62 ALA A N 1
ATOM 465 C CA . ALA A 1 62 ? 2.354 34.531 -10.398 1 68.75 62 ALA A CA 1
ATOM 466 C C . ALA A 1 62 ? 3.658 33.844 -10.016 1 68.75 62 ALA A C 1
ATOM 468 O O . ALA A 1 62 ? 3.645 32.719 -9.469 1 68.75 62 ALA A O 1
ATOM 469 N N . ASN A 1 63 ? 4.688 34.469 -10.461 1 80.94 63 ASN A N 1
ATOM 470 C CA . ASN A 1 63 ? 6.023 33.969 -10.148 1 80.94 63 ASN A CA 1
ATOM 471 C C . ASN A 1 63 ? 6.348 34.125 -8.664 1 80.94 63 ASN A C 1
ATOM 473 O O . ASN A 1 63 ? 5.766 34.969 -7.984 1 80.94 63 ASN A O 1
ATOM 477 N N . PRO A 1 64 ? 7.09 33.344 -8.125 1 82.56 64 PRO A N 1
ATOM 478 C CA . PRO A 1 64 ? 7.453 33.344 -6.703 1 82.56 64 PRO A CA 1
ATOM 479 C C . PRO A 1 64 ? 7.926 34.719 -6.223 1 82.56 64 PRO A C 1
ATOM 481 O O . PRO A 1 64 ? 7.613 35.125 -5.098 1 82.56 64 PRO A O 1
ATOM 484 N N . GLU A 1 65 ? 8.562 35.438 -7.023 1 85.56 65 GLU A N 1
ATOM 485 C CA . GLU A 1 65 ? 9.039 36.781 -6.66 1 85.56 65 GLU A CA 1
ATOM 486 C C . GLU A 1 65 ? 7.871 37.719 -6.422 1 85.56 65 GLU A C 1
ATOM 488 O O . GLU A 1 65 ? 7.891 38.531 -5.473 1 85.56 65 GLU A O 1
ATOM 493 N N . HIS A 1 66 ? 6.938 37.562 -7.238 1 87.38 66 HIS A N 1
ATOM 494 C CA . HIS A 1 66 ? 5.754 38.406 -7.09 1 87.38 66 HIS A CA 1
ATOM 495 C C . HIS A 1 66 ? 4.977 38.062 -5.828 1 87.38 66 HIS A C 1
ATOM 497 O O . HIS A 1 66 ? 4.461 38.938 -5.137 1 87.38 66 HIS A O 1
ATOM 503 N N . ARG A 1 67 ? 4.898 36.844 -5.516 1 88 67 ARG A N 1
ATOM 504 C CA . ARG A 1 67 ? 4.18 36.375 -4.332 1 88 67 ARG A CA 1
ATOM 505 C C . ARG A 1 67 ? 4.848 36.875 -3.057 1 88 67 ARG A C 1
ATOM 507 O O . ARG A 1 67 ? 4.168 37.281 -2.117 1 88 67 ARG A O 1
ATOM 514 N N . VAL A 1 68 ? 6.145 36.844 -3.092 1 90.75 68 VAL A N 1
ATOM 515 C CA . VAL A 1 68 ? 6.883 37.312 -1.918 1 90.75 68 VAL A CA 1
ATOM 516 C C . VAL A 1 68 ? 6.777 38.812 -1.804 1 90.75 68 VAL A C 1
ATOM 518 O O . VAL A 1 68 ? 6.652 39.375 -0.701 1 90.75 68 VAL A O 1
ATOM 521 N N . ALA A 1 69 ? 6.797 39.438 -2.945 1 90.88 69 ALA A N 1
ATOM 522 C CA . ALA A 1 69 ? 6.625 40.906 -2.938 1 90.88 69 ALA A CA 1
ATOM 523 C C . ALA A 1 69 ? 5.258 41.281 -2.387 1 90.88 69 ALA A C 1
ATOM 525 O O . ALA A 1 69 ? 5.137 42.25 -1.629 1 90.88 69 ALA A O 1
ATOM 526 N N . GLU A 1 70 ? 4.309 40.562 -2.805 1 90.62 70 GLU A N 1
ATOM 527 C CA . GLU A 1 70 ? 2.955 40.812 -2.311 1 90.62 70 GLU A CA 1
ATOM 528 C C . GLU A 1 70 ? 2.852 40.5 -0.819 1 90.62 70 GLU A C 1
ATOM 530 O O . GLU A 1 70 ? 2.168 41.219 -0.08 1 90.62 70 GLU A O 1
ATOM 535 N N . LEU A 1 71 ? 3.482 39.469 -0.429 1 92 71 LEU A N 1
ATOM 536 C CA . LEU A 1 71 ? 3.533 39.094 0.982 1 92 71 LEU A CA 1
ATOM 537 C C . LEU A 1 71 ? 4.098 40.25 1.822 1 92 71 LEU A C 1
ATOM 539 O O . LEU A 1 71 ? 3.549 40.562 2.877 1 92 71 LEU A O 1
ATOM 543 N N . LEU A 1 72 ? 5.094 40.906 1.352 1 94.56 72 LEU A N 1
ATOM 544 C CA . LEU A 1 72 ? 5.816 41.906 2.119 1 94.56 72 LEU A CA 1
ATOM 545 C C . LEU A 1 72 ? 5.027 43.219 2.186 1 94.56 72 LEU A C 1
ATOM 547 O O . LEU A 1 72 ? 5.344 44.094 2.984 1 94.56 72 LEU A O 1
ATOM 551 N N . LYS A 1 73 ? 3.957 43.281 1.403 1 93.94 73 LYS A N 1
ATOM 552 C CA . LYS A 1 73 ? 3.082 44.469 1.452 1 93.94 73 LYS A CA 1
ATOM 553 C C . LYS A 1 73 ? 2.037 44.312 2.555 1 93.94 73 LYS A C 1
ATOM 555 O O . LYS A 1 73 ? 1.391 45.281 2.936 1 93.94 73 LYS A O 1
ATOM 560 N N . CYS A 1 74 ? 1.936 43.188 3.064 1 93.81 74 CYS A N 1
ATOM 561 C CA . CYS A 1 74 ? 0.975 42.906 4.125 1 93.81 74 CYS A CA 1
ATOM 562 C C . CYS A 1 74 ? 1.204 43.812 5.32 1 93.81 74 CYS A C 1
ATOM 564 O O . CYS A 1 74 ? 2.342 44.188 5.621 1 93.81 74 CYS A O 1
ATOM 566 N N . LYS A 1 75 ? 0.123 44.094 6.035 1 93.44 75 LYS A N 1
ATOM 567 C CA . LYS A 1 75 ? 0.112 45 7.172 1 93.44 75 LYS A CA 1
ATOM 568 C C . LYS A 1 75 ? 1.041 44.531 8.281 1 93.44 75 LYS A C 1
ATOM 570 O O . LYS A 1 75 ? 1.608 45.312 9.023 1 93.44 75 LYS A O 1
ATOM 575 N N . VAL A 1 76 ? 1.219 43.281 8.336 1 94.81 76 VAL A N 1
ATOM 576 C CA . VAL A 1 76 ? 2.014 42.688 9.406 1 94.81 76 VAL A CA 1
ATOM 577 C C . VAL A 1 76 ? 3.453 43.188 9.32 1 94.81 76 VAL A C 1
ATOM 579 O O . VAL A 1 76 ? 4.156 43.25 10.336 1 94.81 76 VAL A O 1
ATOM 582 N N . PHE A 1 77 ? 3.914 43.688 8.172 1 97.06 77 PHE A N 1
ATOM 583 C CA . PHE A 1 77 ? 5.301 44.094 7.969 1 97.06 77 PHE A CA 1
ATOM 584 C C . PHE A 1 77 ? 5.449 45.625 8.086 1 97.06 77 PHE A C 1
ATOM 586 O O . PHE A 1 77 ? 6.535 46.156 7.863 1 97.06 77 PHE A O 1
ATOM 593 N N . ASP A 1 78 ? 4.438 46.312 8.445 1 95.94 78 ASP A N 1
ATOM 594 C CA . ASP A 1 78 ? 4.461 47.75 8.531 1 95.94 78 ASP A CA 1
ATOM 595 C C . ASP A 1 78 ? 5.512 48.219 9.539 1 95.94 78 ASP A C 1
ATOM 597 O O . ASP A 1 78 ? 6.254 49.188 9.266 1 95.94 78 ASP A O 1
ATOM 601 N N . ARG A 1 79 ? 5.535 47.562 10.641 1 94.88 79 ARG A N 1
ATOM 602 C CA . ARG A 1 79 ? 6.477 47.969 11.68 1 94.88 79 ARG A CA 1
ATOM 603 C C . ARG A 1 79 ? 7.918 47.781 11.203 1 94.88 79 ARG A C 1
ATOM 605 O O . ARG A 1 79 ? 8.758 48.656 11.453 1 94.88 79 ARG A O 1
ATOM 612 N N . VAL A 1 80 ? 8.195 46.688 10.562 1 96.38 80 VAL A N 1
ATOM 613 C CA . VAL A 1 80 ? 9.523 46.438 10.039 1 96.38 80 VAL A CA 1
ATOM 614 C C . VAL A 1 80 ? 9.898 47.5 9 1 96.38 80 VAL A C 1
ATOM 616 O O . VAL A 1 80 ? 11.016 48 9 1 96.38 80 VAL A O 1
ATOM 619 N N . ARG A 1 81 ? 8.977 47.75 8.133 1 94.88 81 ARG A N 1
ATOM 620 C CA . ARG A 1 81 ? 9.195 48.75 7.082 1 94.88 81 ARG A CA 1
ATOM 621 C C . ARG A 1 81 ? 9.516 50.125 7.668 1 94.88 81 ARG A C 1
ATOM 623 O O . ARG A 1 81 ? 10.359 50.844 7.145 1 94.88 81 ARG A O 1
ATOM 630 N N . LYS A 1 82 ? 8.867 50.5 8.711 1 95.44 82 LYS A N 1
ATOM 631 C CA . LYS A 1 82 ? 9.062 51.781 9.359 1 95.44 82 LYS A CA 1
ATOM 632 C C . LYS A 1 82 ? 10.398 51.844 10.094 1 95.44 82 LYS A C 1
ATOM 634 O O . LYS A 1 82 ? 11.078 52.875 10.078 1 95.44 82 LYS A O 1
ATOM 639 N N . MET A 1 83 ? 10.734 50.781 10.719 1 95.06 83 MET A N 1
ATOM 640 C CA . MET A 1 83 ? 11.961 50.719 11.508 1 95.06 83 MET A CA 1
ATOM 641 C C . MET A 1 83 ? 13.188 50.688 10.602 1 95.06 83 MET A C 1
ATOM 643 O O . MET A 1 83 ? 14.18 51.375 10.867 1 95.06 83 MET A O 1
ATOM 647 N N . ASP A 1 84 ? 13.148 49.875 9.578 1 94.5 84 ASP A N 1
ATOM 648 C CA . ASP A 1 84 ? 14.258 49.688 8.641 1 94.5 84 ASP A CA 1
ATOM 649 C C . ASP A 1 84 ? 13.758 49.125 7.305 1 94.5 84 ASP A C 1
ATOM 651 O O . ASP A 1 84 ? 13.688 47.906 7.117 1 94.5 84 ASP A O 1
ATOM 655 N N . PRO A 1 85 ? 13.547 49.969 6.395 1 89.75 85 PRO A N 1
ATOM 656 C CA . PRO A 1 85 ? 13.039 49.5 5.098 1 89.75 85 PRO A CA 1
ATOM 657 C C . PRO A 1 85 ? 13.977 48.531 4.402 1 89.75 85 PRO A C 1
ATOM 659 O O . PRO A 1 85 ? 13.531 47.719 3.604 1 89.75 85 PRO A O 1
ATOM 662 N N . THR A 1 86 ? 15.227 48.562 4.676 1 93.25 86 THR A N 1
ATOM 663 C CA . THR A 1 86 ? 16.188 47.688 4.016 1 93.25 86 THR A CA 1
ATOM 664 C C . THR A 1 86 ? 16.062 46.25 4.523 1 93.25 86 THR A C 1
ATOM 666 O O . THR A 1 86 ? 16.547 45.312 3.881 1 93.25 86 THR A O 1
ATOM 669 N N . ALA A 1 87 ? 15.414 46.094 5.637 1 95.38 87 ALA A N 1
ATOM 670 C CA . ALA A 1 87 ? 15.234 44.781 6.203 1 95.38 87 ALA A CA 1
ATOM 671 C C . ALA A 1 87 ? 14.453 43.875 5.25 1 95.38 87 ALA A C 1
ATOM 673 O O . ALA A 1 87 ? 14.719 42.656 5.164 1 95.38 87 ALA A O 1
ATOM 674 N N . LEU A 1 88 ? 13.547 44.438 4.492 1 96 88 LEU A N 1
ATOM 675 C CA . LEU A 1 88 ? 12.68 43.656 3.609 1 96 88 LEU A CA 1
ATOM 676 C C . LEU A 1 88 ? 13.445 43.188 2.377 1 96 88 LEU A C 1
ATOM 678 O O . LEU A 1 88 ? 13.047 42.219 1.729 1 96 88 LEU A O 1
ATOM 682 N N . THR A 1 89 ? 14.531 43.844 2.045 1 95.44 89 THR A N 1
ATOM 683 C CA . THR A 1 89 ? 15.328 43.469 0.88 1 95.44 89 THR A CA 1
ATOM 684 C C . THR A 1 89 ? 16.125 42.188 1.158 1 95.44 89 THR A C 1
ATOM 686 O O . THR A 1 89 ? 16.625 41.562 0.232 1 95.44 89 THR A O 1
ATOM 689 N N . LYS A 1 90 ? 16.188 41.812 2.424 1 97.12 90 LYS A N 1
ATOM 690 C CA . LYS A 1 90 ? 16.922 40.594 2.82 1 97.12 90 LYS A CA 1
ATOM 691 C C . LYS A 1 90 ? 16.125 39.344 2.484 1 97.12 90 LYS A C 1
ATOM 693 O O . LYS A 1 90 ? 16.656 38.219 2.514 1 97.12 90 LYS A O 1
ATOM 698 N N . VAL A 1 91 ? 14.828 39.531 2.141 1 97.62 91 VAL A N 1
ATOM 699 C CA . VAL A 1 91 ? 13.969 38.375 1.84 1 97.62 91 VAL A CA 1
ATOM 700 C C . VAL A 1 91 ? 14.156 37.969 0.381 1 97.62 91 VAL A C 1
ATOM 702 O O . VAL A 1 91 ? 14.016 38.781 -0.527 1 97.62 91 VAL A O 1
ATOM 705 N N . ARG A 1 92 ? 14.492 36.75 0.186 1 95.94 92 ARG A N 1
ATOM 706 C CA . ARG A 1 92 ? 14.711 36.188 -1.149 1 95.94 92 ARG A CA 1
ATOM 707 C C . ARG A 1 92 ? 13.734 35.062 -1.442 1 95.94 92 ARG A C 1
ATOM 709 O O . ARG A 1 92 ? 13.648 34.094 -0.681 1 95.94 92 ARG A O 1
ATOM 716 N N . ALA A 1 93 ? 13.102 35.188 -2.559 1 95.12 93 ALA A N 1
ATOM 717 C CA . ALA A 1 93 ? 12.156 34.156 -2.975 1 95.12 93 ALA A CA 1
ATOM 718 C C . ALA A 1 93 ? 12.875 33 -3.678 1 95.12 93 ALA A C 1
ATOM 720 O O . ALA A 1 93 ? 13.758 33.219 -4.508 1 95.12 93 ALA A O 1
ATOM 721 N N . VAL A 1 94 ? 12.57 31.812 -3.207 1 95.06 94 VAL A N 1
ATOM 722 C CA . VAL A 1 94 ? 13.031 30.609 -3.885 1 95.06 94 VAL A CA 1
ATOM 723 C C . VAL A 1 94 ? 11.844 29.844 -4.461 1 95.06 94 VAL A C 1
ATOM 725 O O . VAL A 1 94 ? 10.914 29.484 -3.73 1 95.06 94 VAL A O 1
ATOM 728 N N . LYS A 1 95 ? 11.914 29.656 -5.754 1 93.19 95 LYS A N 1
ATOM 729 C CA . LYS A 1 95 ? 10.844 28.891 -6.395 1 93.19 95 LYS A CA 1
ATOM 730 C C . LYS A 1 95 ? 10.898 27.422 -5.996 1 93.19 95 LYS A C 1
ATOM 732 O O . LYS A 1 95 ? 11.938 26.781 -6.113 1 93.19 95 LYS A O 1
ATOM 737 N N . GLY A 1 96 ? 9.719 26.953 -5.48 1 92.38 96 GLY A N 1
ATOM 738 C CA . GLY A 1 96 ? 9.688 25.547 -5.113 1 92.38 96 GLY A CA 1
ATOM 739 C C . GLY A 1 96 ? 8.305 25.078 -4.688 1 92.38 96 GLY A C 1
ATOM 740 O O . GLY A 1 96 ? 7.355 25.859 -4.676 1 92.38 96 GLY A O 1
ATOM 741 N N . ASP A 1 97 ? 8.227 23.766 -4.457 1 92.12 97 ASP A N 1
ATOM 742 C CA . ASP A 1 97 ? 6.996 23.078 -4.062 1 92.12 97 ASP A CA 1
ATOM 743 C C . ASP A 1 97 ? 7.297 21.875 -3.178 1 92.12 97 ASP A C 1
ATOM 745 O O . ASP A 1 97 ? 8.055 20.984 -3.566 1 92.12 97 ASP A O 1
ATOM 749 N N . LEU A 1 98 ? 6.613 21.828 -2.059 1 91.31 98 LEU A N 1
ATOM 750 C CA . LEU A 1 98 ? 6.855 20.781 -1.073 1 91.31 98 LEU A CA 1
ATOM 751 C C . LEU A 1 98 ? 6.5 19.406 -1.639 1 91.31 98 LEU A C 1
ATOM 753 O O . LEU A 1 98 ? 7.055 18.391 -1.212 1 91.31 98 LEU A O 1
ATOM 757 N N . VAL A 1 99 ? 5.566 19.375 -2.604 1 91.25 99 VAL A N 1
ATOM 758 C CA . VAL A 1 99 ? 5.027 18.094 -3.047 1 91.25 99 VAL A CA 1
ATOM 759 C C . VAL A 1 99 ? 5.902 17.531 -4.16 1 91.25 99 VAL A C 1
ATOM 761 O O . VAL A 1 99 ? 5.742 16.359 -4.551 1 91.25 99 VAL A O 1
ATOM 764 N N . GLU A 1 100 ? 6.82 18.328 -4.641 1 92.25 100 GLU A N 1
ATOM 765 C CA . GLU A 1 100 ? 7.699 17.891 -5.719 1 92.25 100 GLU A CA 1
ATOM 766 C C . GLU A 1 100 ? 9 17.312 -5.172 1 92.25 100 GLU A C 1
ATOM 768 O O . GLU A 1 100 ? 9.445 17.703 -4.086 1 92.25 100 GLU A O 1
ATOM 773 N N . P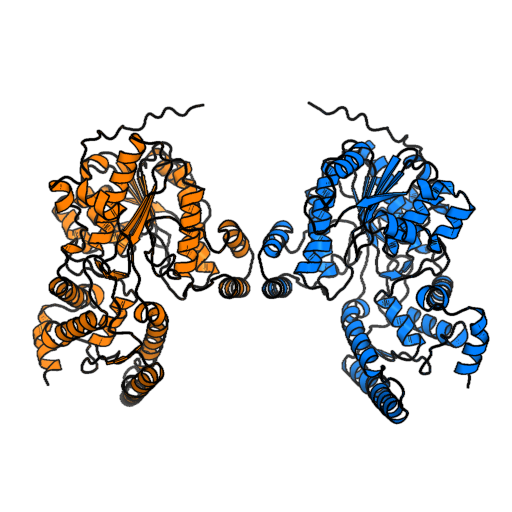RO A 1 101 ? 9.648 16.406 -5.93 1 90 101 PRO A N 1
ATOM 774 C CA . PRO A 1 101 ? 10.977 15.938 -5.531 1 90 101 PRO A CA 1
ATOM 775 C C . PRO A 1 101 ? 12 17.078 -5.41 1 90 101 PRO A C 1
ATOM 777 O O . PRO A 1 101 ? 11.977 18.016 -6.211 1 90 101 PRO A O 1
ATOM 780 N N . ASN A 1 102 ? 12.844 17.062 -4.414 1 91.25 102 ASN A N 1
ATOM 781 C CA . ASN A 1 102 ? 13.852 18.094 -4.152 1 91.25 102 ASN A CA 1
ATOM 782 C C . ASN A 1 102 ? 13.219 19.469 -3.994 1 91.25 102 ASN A C 1
ATOM 784 O O . ASN A 1 102 ? 13.781 20.469 -4.438 1 91.25 102 ASN A O 1
ATOM 788 N N . LEU A 1 103 ? 11.938 19.531 -3.59 1 94.5 103 LEU A N 1
ATOM 789 C CA . LEU A 1 103 ? 11.172 20.734 -3.285 1 94.5 103 LEU A CA 1
ATOM 790 C C . LEU A 1 103 ? 10.883 21.531 -4.555 1 94.5 103 LEU A C 1
ATOM 792 O O . LEU A 1 103 ? 10.523 22.703 -4.484 1 94.5 103 LEU A O 1
ATOM 796 N N . GLY A 1 104 ? 11.195 20.953 -5.727 1 92.94 104 GLY A N 1
ATOM 797 C CA . GLY A 1 104 ? 10.922 21.625 -6.988 1 92.94 104 GLY A CA 1
ATOM 798 C C . GLY A 1 104 ? 11.852 22.781 -7.262 1 92.94 104 GLY A C 1
ATOM 799 O O . GLY A 1 104 ? 11.555 23.641 -8.086 1 92.94 104 GLY A O 1
ATOM 800 N N . MET A 1 105 ? 12.969 22.859 -6.566 1 94.56 105 MET A N 1
ATOM 801 C CA . MET A 1 105 ? 13.922 23.938 -6.742 1 94.56 105 MET A CA 1
ATOM 802 C C . MET A 1 105 ? 14.812 23.703 -7.957 1 94.56 105 MET A C 1
ATOM 804 O O . MET A 1 105 ? 15.086 22.547 -8.312 1 94.56 105 MET A O 1
ATOM 808 N N . SER A 1 106 ? 15.219 24.797 -8.586 1 94 106 SER A N 1
ATOM 809 C CA . SER A 1 106 ? 16.266 24.656 -9.594 1 94 106 SER A CA 1
ATOM 810 C C . SER A 1 106 ? 17.594 24.234 -8.961 1 94 106 SER A C 1
ATOM 812 O O . SER A 1 106 ? 17.812 24.438 -7.766 1 94 106 SER A O 1
ATOM 814 N N . GLU A 1 107 ? 18.438 23.672 -9.742 1 95.19 107 GLU A N 1
ATOM 815 C CA . GLU A 1 107 ? 19.75 23.266 -9.25 1 95.19 107 GLU A CA 1
ATOM 816 C C . GLU A 1 107 ? 20.516 24.453 -8.672 1 95.19 107 GLU A C 1
ATOM 818 O O . GLU A 1 107 ? 21.188 24.328 -7.648 1 95.19 107 GLU A O 1
ATOM 823 N N . ASP A 1 108 ? 20.344 25.578 -9.273 1 95.62 108 ASP A N 1
ATOM 824 C CA . ASP A 1 108 ? 21.047 26.781 -8.836 1 95.62 108 ASP A CA 1
ATOM 825 C C . ASP A 1 108 ? 20.516 27.266 -7.488 1 95.62 108 ASP A C 1
ATOM 827 O O . ASP A 1 108 ? 21.281 27.641 -6.605 1 95.62 108 ASP A O 1
ATOM 831 N N . ASP A 1 109 ? 19.25 27.297 -7.379 1 95.12 109 ASP A N 1
ATOM 832 C CA . ASP A 1 109 ? 18.641 27.719 -6.121 1 95.12 109 ASP A CA 1
ATOM 833 C C . ASP A 1 109 ? 19.016 26.766 -4.984 1 95.12 109 ASP A C 1
ATOM 835 O O . ASP A 1 109 ? 19.312 27.219 -3.873 1 95.12 109 ASP A O 1
ATOM 839 N N . GLU A 1 110 ? 18.938 25.5 -5.32 1 96.75 110 GLU A N 1
ATOM 840 C CA . GLU A 1 110 ? 19.297 24.516 -4.305 1 96.75 110 GLU A CA 1
ATOM 841 C C . GLU A 1 110 ? 20.75 24.703 -3.85 1 96.75 110 GLU A C 1
ATOM 843 O O . GLU A 1 110 ? 21.031 24.688 -2.65 1 96.75 110 GLU A O 1
ATOM 848 N N . LYS A 1 111 ? 21.656 24.891 -4.773 1 97.06 111 LYS A N 1
ATOM 849 C CA . LYS A 1 111 ? 23.062 25.109 -4.453 1 97.06 111 LYS A CA 1
ATOM 850 C C . LYS A 1 111 ? 23.234 26.359 -3.602 1 97.06 111 LYS A C 1
ATOM 852 O O . LYS A 1 111 ? 24.031 26.375 -2.66 1 97.06 111 LYS A O 1
ATOM 857 N N . CYS A 1 112 ? 22.531 27.375 -3.943 1 97.12 112 CYS A N 1
ATOM 858 C CA . CYS A 1 112 ? 22.578 28.625 -3.195 1 97.12 112 CYS A CA 1
ATOM 859 C C . CYS A 1 112 ? 22.141 28.422 -1.751 1 97.12 112 CYS A C 1
ATOM 861 O O . CYS A 1 112 ? 22.828 28.844 -0.822 1 97.12 112 CYS A O 1
ATOM 863 N N . VAL A 1 113 ? 21.047 27.766 -1.57 1 97.62 113 VAL A N 1
ATOM 864 C CA . VAL A 1 113 ? 20.516 27.5 -0.237 1 97.62 113 VAL A CA 1
ATOM 865 C C . VAL A 1 113 ? 21.5 26.641 0.554 1 97.62 113 VAL A C 1
ATOM 867 O O . VAL A 1 113 ? 21.812 26.938 1.71 1 97.62 113 VAL A O 1
ATOM 870 N N . ILE A 1 114 ? 22 25.641 -0.114 1 97.69 114 ILE A N 1
ATOM 871 C CA . ILE A 1 114 ? 22.922 24.719 0.536 1 97.69 114 ILE A CA 1
ATOM 872 C C . ILE A 1 114 ? 24.172 25.469 1.005 1 97.69 114 ILE A C 1
ATOM 874 O O . ILE A 1 114 ? 24.672 25.234 2.111 1 97.69 114 ILE A O 1
ATOM 878 N N . ASN A 1 115 ? 24.578 26.422 0.256 1 97.62 115 ASN A N 1
ATOM 879 C CA . ASN A 1 115 ? 25.828 27.109 0.538 1 97.62 115 ASN A CA 1
ATOM 880 C C . ASN A 1 115 ? 25.625 28.25 1.538 1 97.62 115 ASN A C 1
ATOM 882 O O . ASN A 1 115 ? 26.531 28.578 2.307 1 97.62 115 ASN A O 1
ATOM 886 N N . GLU A 1 116 ? 24.469 28.781 1.605 1 97.94 116 GLU A N 1
ATOM 887 C CA . GLU A 1 116 ? 24.312 30.031 2.342 1 97.94 116 GLU A CA 1
ATOM 888 C C . GLU A 1 116 ? 23.547 29.797 3.643 1 97.94 116 GLU A C 1
ATOM 890 O O . GLU A 1 116 ? 23.766 30.516 4.625 1 97.94 116 GLU A O 1
ATOM 895 N N . VAL A 1 117 ? 22.703 28.859 3.676 1 98.38 117 VAL A N 1
ATOM 896 C CA . VAL A 1 117 ? 21.75 28.734 4.77 1 98.38 117 VAL A CA 1
ATOM 897 C C . VAL A 1 117 ? 22.375 27.953 5.918 1 98.38 117 VAL A C 1
ATOM 899 O O . VAL A 1 117 ? 23.141 27 5.691 1 98.38 117 VAL A O 1
ATOM 902 N N . SER A 1 118 ? 22.031 28.375 7.145 1 97.81 118 SER A N 1
ATOM 903 C CA . SER A 1 118 ? 22.5 27.625 8.305 1 97.81 118 SER A CA 1
ATOM 904 C C . SER A 1 118 ? 21.359 27.344 9.281 1 97.81 118 SER A C 1
ATOM 906 O O . SER A 1 118 ? 21.5 26.5 10.172 1 97.81 118 SER A O 1
ATOM 908 N N . VAL A 1 119 ? 20.234 28.016 9.141 1 98.44 119 VAL A N 1
ATOM 909 C CA . VAL A 1 119 ? 19.062 27.797 9.977 1 98.44 119 VAL A CA 1
ATOM 910 C C . VAL A 1 119 ? 17.828 27.547 9.094 1 98.44 119 VAL A C 1
ATOM 912 O O . VAL A 1 119 ? 17.609 28.266 8.117 1 98.44 119 VAL A O 1
ATOM 915 N N . VAL A 1 120 ? 17.047 26.516 9.391 1 98.5 120 VAL A N 1
ATOM 916 C CA . VAL A 1 120 ? 15.875 26.156 8.609 1 98.5 120 VAL A CA 1
ATOM 917 C C . VAL A 1 120 ? 14.648 26.109 9.516 1 98.5 120 VAL A C 1
ATOM 919 O O . VAL A 1 120 ? 14.672 25.453 10.562 1 98.5 120 VAL A O 1
ATOM 922 N N . PHE A 1 121 ? 13.633 26.828 9.156 1 98.81 121 PHE A N 1
ATOM 923 C CA . PHE A 1 121 ? 12.312 26.719 9.773 1 98.81 121 PHE A CA 1
ATOM 924 C C . PHE A 1 121 ? 11.32 26.078 8.82 1 98.81 121 PHE A C 1
ATOM 926 O O . PHE A 1 121 ? 11.016 26.625 7.758 1 98.81 121 PHE A O 1
ATOM 933 N N . HIS A 1 122 ? 10.828 24.922 9.203 1 98.56 122 HIS A N 1
ATOM 934 C CA . HIS A 1 122 ? 9.82 24.25 8.398 1 98.56 122 HIS A CA 1
ATOM 935 C C . HIS A 1 122 ? 8.438 24.391 9.023 1 98.56 122 HIS A C 1
ATOM 937 O O . HIS A 1 122 ? 8.047 23.594 9.875 1 98.56 122 HIS A O 1
ATOM 943 N N . ALA A 1 123 ? 7.621 25.312 8.461 1 97.69 123 ALA A N 1
ATOM 944 C CA . ALA A 1 123 ? 6.305 25.625 9.016 1 97.69 123 ALA A CA 1
ATOM 945 C C . ALA A 1 123 ? 5.203 25.375 7.988 1 97.69 123 ALA A C 1
ATOM 947 O O . ALA A 1 123 ? 4.027 25.625 8.258 1 97.69 123 ALA A O 1
ATOM 948 N N . ALA A 1 124 ? 5.586 24.812 6.848 1 94.5 124 ALA A N 1
ATOM 949 C CA . ALA A 1 124 ? 4.602 24.547 5.805 1 94.5 124 ALA A CA 1
ATOM 950 C C . ALA A 1 124 ? 3.871 23.234 6.066 1 94.5 124 ALA A C 1
ATOM 952 O O . ALA A 1 124 ? 4.492 22.234 6.418 1 94.5 124 ALA A O 1
ATOM 953 N N . ALA A 1 125 ? 2.588 23.281 6.008 1 92.94 125 ALA A N 1
ATOM 954 C CA . ALA A 1 125 ? 1.73 22.109 6.133 1 92.94 125 ALA A CA 1
ATOM 955 C C . ALA A 1 125 ? 0.301 22.422 5.699 1 92.94 125 ALA A C 1
ATOM 957 O O . ALA A 1 125 ? -0.096 23.594 5.652 1 92.94 125 ALA A O 1
ATOM 958 N N . THR A 1 126 ? -0.411 21.406 5.305 1 91 126 THR A N 1
ATOM 959 C CA . THR A 1 126 ? -1.862 21.562 5.316 1 91 126 THR A CA 1
ATOM 960 C C . THR A 1 126 ? -2.418 21.281 6.711 1 91 126 THR A C 1
ATOM 962 O O . THR A 1 126 ? -2.051 20.297 7.348 1 91 126 THR A O 1
ATOM 965 N N . VAL A 1 127 ? -3.217 22.234 7.102 1 88.44 127 VAL A N 1
ATOM 966 C CA . VAL A 1 127 ? -3.744 22.109 8.461 1 88.44 127 VAL A CA 1
ATOM 967 C C . VAL A 1 127 ? -5.215 21.703 8.406 1 88.44 127 VAL A C 1
ATOM 969 O O . VAL A 1 127 ? -5.895 21.688 9.438 1 88.44 127 VAL A O 1
ATOM 972 N N . SER A 1 128 ? -5.648 21.344 7.211 1 88.81 128 SER A N 1
ATOM 973 C CA . SER A 1 128 ? -7.031 20.922 7.07 1 88.81 128 SER A CA 1
ATOM 974 C C . SER A 1 128 ? -7.25 19.547 7.703 1 88.81 128 SER A C 1
ATOM 976 O O . SER A 1 128 ? -6.496 18.609 7.441 1 88.81 128 SER A O 1
ATOM 978 N N . PHE A 1 129 ? -8.312 19.438 8.492 1 90.12 129 PHE A N 1
ATOM 979 C CA . PHE A 1 129 ? -8.625 18.188 9.172 1 90.12 129 PHE A CA 1
ATOM 980 C C . PHE A 1 129 ? -9.281 17.203 8.219 1 90.12 129 PHE A C 1
ATOM 982 O O . PHE A 1 129 ? -9.32 16 8.484 1 90.12 129 PHE A O 1
ATOM 989 N N . ASP A 1 130 ? -9.82 17.703 7.133 1 88.88 130 ASP A N 1
ATOM 990 C CA . ASP A 1 130 ? -10.562 16.844 6.211 1 88.88 130 ASP A CA 1
ATOM 991 C C . ASP A 1 130 ? -9.773 16.609 4.926 1 88.88 130 ASP A C 1
ATOM 993 O O . ASP A 1 130 ? -10.336 16.203 3.908 1 88.88 130 ASP A O 1
ATOM 997 N N . GLU A 1 131 ? -8.508 16.891 4.965 1 93.31 131 GLU A N 1
ATOM 998 C CA . GLU A 1 131 ? -7.656 16.641 3.803 1 93.31 131 GLU A CA 1
ATOM 999 C C . GLU A 1 131 ? -7.555 15.148 3.506 1 93.31 131 GLU A C 1
ATOM 1001 O O . GLU A 1 131 ? -7.316 14.344 4.41 1 93.31 131 GLU A O 1
ATOM 1006 N N . PRO A 1 132 ? -7.883 14.773 2.215 1 96.06 132 PRO A N 1
ATOM 1007 C CA . PRO A 1 132 ? -7.625 13.367 1.9 1 96.06 132 PRO A CA 1
ATOM 1008 C C . PRO A 1 132 ? -6.199 12.938 2.25 1 96.06 132 PRO A C 1
ATOM 1010 O O . PRO A 1 132 ? -5.266 13.734 2.137 1 96.06 132 PRO A O 1
ATOM 1013 N N . LEU A 1 133 ? -6.094 11.68 2.633 1 97.31 133 LEU A N 1
ATOM 1014 C CA . LEU A 1 133 ? -4.812 11.219 3.158 1 97.31 133 LEU A CA 1
ATOM 1015 C C . LEU A 1 133 ? -3.699 11.43 2.135 1 97.31 133 LEU A C 1
ATOM 1017 O O . LEU A 1 133 ? -2.586 11.828 2.492 1 97.31 133 LEU A O 1
ATOM 1021 N N . LYS A 1 134 ? -3.994 11.109 0.893 1 96.88 134 LYS A N 1
ATOM 1022 C CA . LYS A 1 134 ? -2.961 11.211 -0.134 1 96.88 134 LYS A CA 1
ATOM 1023 C C . LYS A 1 134 ? -2.385 12.617 -0.198 1 96.88 134 LYS A C 1
ATOM 1025 O O . LYS A 1 134 ? -1.165 12.797 -0.253 1 96.88 134 LYS A O 1
ATOM 1030 N N . GLU A 1 135 ? -3.221 13.695 -0.159 1 96.75 135 GLU A N 1
ATOM 1031 C CA . GLU A 1 135 ? -2.787 15.086 -0.171 1 96.75 135 GLU A CA 1
ATOM 1032 C C . GLU A 1 135 ? -2.062 15.445 1.122 1 96.75 135 GLU A C 1
ATOM 1034 O O . GLU A 1 135 ? -1.05 16.156 1.097 1 96.75 135 GLU A O 1
ATOM 1039 N N . ALA A 1 136 ? -2.59 15 2.207 1 97.56 136 ALA A N 1
ATOM 1040 C CA . ALA A 1 136 ? -1.965 15.281 3.496 1 97.56 136 ALA A CA 1
ATOM 1041 C C . ALA A 1 136 ? -0.564 14.68 3.572 1 97.56 136 ALA A C 1
ATOM 1043 O O . ALA A 1 136 ? 0.356 15.305 4.109 1 97.56 136 ALA A O 1
ATOM 1044 N N . VAL A 1 137 ? -0.418 13.445 3.027 1 98.06 137 VAL A N 1
ATOM 1045 C CA . VAL A 1 137 ? 0.881 12.781 3.004 1 98.06 137 VAL A CA 1
ATOM 1046 C C . VAL A 1 137 ? 1.845 13.562 2.115 1 98.06 137 VAL A C 1
ATOM 1048 O O . VAL A 1 137 ? 3.012 13.75 2.467 1 98.06 137 VAL A O 1
ATOM 1051 N N . ALA A 1 138 ? 1.382 14.008 1.015 1 97 138 ALA A N 1
ATOM 1052 C CA . ALA A 1 138 ? 2.215 14.766 0.081 1 97 138 ALA A CA 1
ATOM 1053 C C . ALA A 1 138 ? 2.74 16.047 0.724 1 97 138 ALA A C 1
ATOM 1055 O O . ALA A 1 138 ? 3.936 16.344 0.657 1 97 138 ALA A O 1
ATOM 1056 N N . MET A 1 139 ? 1.896 16.734 1.403 1 96.38 139 MET A N 1
ATOM 1057 C CA . MET A 1 139 ? 2.252 18.031 1.956 1 96.38 139 MET A CA 1
ATOM 1058 C C . MET A 1 139 ? 3.008 17.891 3.271 1 96.38 139 MET A C 1
ATOM 1060 O O . MET A 1 139 ? 4.078 18.469 3.447 1 96.38 139 MET A O 1
ATOM 1064 N N . ASN A 1 140 ? 2.527 17.078 4.156 1 97.44 140 ASN A N 1
ATOM 1065 C CA . ASN A 1 140 ? 3.021 17.062 5.527 1 97.44 140 ASN A CA 1
ATOM 1066 C C . ASN A 1 140 ? 4.148 16.047 5.711 1 97.44 140 ASN A C 1
ATOM 1068 O O . ASN A 1 140 ? 5.027 16.234 6.555 1 97.44 140 ASN A O 1
ATOM 1072 N N . LEU A 1 141 ? 4.082 14.977 4.992 1 97.88 141 LEU A N 1
ATOM 1073 C CA . LEU A 1 141 ? 5.066 13.914 5.195 1 97.88 141 LEU A CA 1
ATOM 1074 C C . LEU A 1 141 ? 6.164 13.984 4.137 1 97.88 141 LEU A C 1
ATOM 1076 O O . LEU A 1 141 ? 7.348 14.109 4.469 1 97.88 141 LEU A O 1
ATOM 1080 N N . HIS A 1 142 ? 5.773 13.914 2.883 1 97.56 142 HIS A N 1
ATOM 1081 C CA . HIS A 1 142 ? 6.75 14.008 1.805 1 97.56 142 HIS A CA 1
ATOM 1082 C C . HIS A 1 142 ? 7.492 15.344 1.846 1 97.56 142 HIS A C 1
ATOM 1084 O O . HIS A 1 142 ? 8.711 15.391 1.667 1 97.56 142 HIS A O 1
ATOM 1090 N N . GLY A 1 143 ? 6.715 16.406 2.035 1 97.19 143 GLY A N 1
ATOM 1091 C CA . GLY A 1 143 ? 7.34 17.719 2.172 1 97.19 143 GLY A CA 1
ATOM 1092 C C . GLY A 1 143 ? 8.383 17.766 3.271 1 97.19 143 GLY A C 1
ATOM 1093 O O . GLY A 1 143 ? 9.484 18.281 3.068 1 97.19 143 GLY A O 1
ATOM 1094 N N . THR A 1 144 ? 8.062 17.219 4.402 1 97.75 144 THR A N 1
ATOM 1095 C CA . THR A 1 144 ? 8.992 17.172 5.52 1 97.75 144 THR A CA 1
ATOM 1096 C C . THR A 1 144 ? 10.227 16.344 5.172 1 97.75 144 THR A C 1
ATOM 1098 O O . THR A 1 144 ? 11.352 16.719 5.492 1 97.75 144 THR A O 1
ATOM 1101 N N . LYS A 1 145 ? 10.023 15.227 4.535 1 96.81 145 LYS A N 1
ATOM 1102 C CA . LYS A 1 145 ? 11.148 14.398 4.102 1 96.81 145 LYS A CA 1
ATOM 1103 C C . LYS A 1 145 ? 12.094 15.18 3.197 1 96.81 145 LYS A C 1
ATOM 1105 O O . LYS A 1 145 ? 13.312 15.102 3.348 1 96.81 145 LYS A O 1
ATOM 1110 N N . CYS A 1 146 ? 11.547 15.922 2.23 1 96.75 146 CYS A N 1
ATOM 1111 C CA . CYS A 1 146 ? 12.352 16.719 1.307 1 96.75 146 CYS A CA 1
ATOM 1112 C C . CYS A 1 146 ? 13.164 17.766 2.053 1 96.75 146 CYS A C 1
ATOM 1114 O O . CYS A 1 146 ? 14.312 18.031 1.706 1 96.75 146 CYS A O 1
ATOM 1116 N N . ILE A 1 147 ? 12.57 18.359 3.062 1 97.25 147 ILE A N 1
ATOM 1117 C CA . ILE A 1 147 ? 13.258 19.375 3.854 1 97.25 147 ILE A CA 1
ATOM 1118 C C . ILE A 1 147 ? 14.406 18.734 4.629 1 97.25 147 ILE A C 1
ATOM 1120 O O . ILE A 1 147 ? 15.508 19.297 4.695 1 97.25 147 ILE A O 1
ATOM 1124 N N . ILE A 1 148 ? 14.156 17.594 5.211 1 96.44 148 ILE A N 1
ATOM 1125 C CA . ILE A 1 148 ? 15.18 16.844 5.941 1 96.44 148 ILE A CA 1
ATOM 1126 C C . ILE A 1 148 ? 16.344 16.516 5.008 1 96.44 148 ILE A C 1
ATOM 1128 O O . ILE A 1 148 ? 17.5 16.688 5.371 1 96.44 148 ILE A O 1
ATOM 1132 N N . ASP A 1 149 ? 15.984 16.078 3.807 1 95.38 149 ASP A N 1
ATOM 1133 C CA . ASP A 1 149 ? 17 15.758 2.812 1 95.38 149 ASP A CA 1
ATOM 1134 C C . ASP A 1 149 ? 17.844 16.984 2.463 1 95.38 149 ASP A C 1
ATOM 1136 O O . ASP A 1 149 ? 19.047 16.891 2.279 1 95.38 149 ASP A O 1
ATOM 1140 N N . LEU A 1 150 ? 17.188 18.109 2.338 1 96 150 LEU A N 1
ATOM 1141 C CA . LEU A 1 150 ? 17.891 19.359 2.066 1 96 150 LEU A CA 1
ATOM 1142 C C . LEU A 1 150 ? 18.828 19.719 3.213 1 96 150 LEU A C 1
ATOM 1144 O O . LEU A 1 150 ? 19.984 20.078 2.984 1 96 150 LEU A O 1
ATOM 1148 N N . CYS A 1 151 ? 18.328 19.641 4.441 1 96.06 151 CYS A N 1
ATOM 1149 C CA . CYS A 1 151 ? 19.125 19.969 5.625 1 96.06 151 CYS A CA 1
ATOM 1150 C C . CYS A 1 151 ? 20.375 19.109 5.695 1 96.06 151 CYS A C 1
ATOM 1152 O O . CYS A 1 151 ? 21.438 19.609 6.082 1 96.06 151 CYS A O 1
ATOM 1154 N N . ALA A 1 152 ? 20.25 17.891 5.309 1 94.38 152 ALA A N 1
ATOM 1155 C CA . ALA A 1 152 ? 21.375 16.953 5.355 1 94.38 152 ALA A CA 1
ATOM 1156 C C . ALA A 1 152 ? 22.484 17.375 4.414 1 94.38 152 ALA A C 1
ATOM 1158 O O . ALA A 1 152 ? 23.656 17.031 4.617 1 94.38 152 ALA A O 1
ATOM 1159 N N . LYS A 1 153 ? 22.141 18.156 3.412 1 95.12 153 LYS A N 1
ATOM 1160 C CA . LYS A 1 153 ? 23.109 18.594 2.412 1 95.12 153 LYS A CA 1
ATOM 1161 C C . LYS A 1 153 ? 23.766 19.922 2.82 1 95.12 153 LYS A C 1
ATOM 1163 O O . LYS A 1 153 ? 24.75 20.344 2.217 1 95.12 153 LYS A O 1
ATOM 1168 N N . ILE A 1 154 ? 23.234 20.578 3.84 1 96.06 154 ILE A N 1
ATOM 1169 C CA . ILE A 1 154 ? 23.75 21.875 4.273 1 96.06 154 ILE A CA 1
ATOM 1170 C C . ILE A 1 154 ? 24.938 21.672 5.211 1 96.06 154 ILE A C 1
ATOM 1172 O O . ILE A 1 154 ? 24.766 21.203 6.336 1 96.06 154 ILE A O 1
ATOM 1176 N N . PRO A 1 155 ? 26.047 22.047 4.824 1 94.19 155 PRO A N 1
ATOM 1177 C CA . PRO A 1 155 ? 27.234 21.781 5.633 1 94.19 155 PRO A CA 1
ATOM 1178 C C . PRO A 1 155 ? 27.266 22.578 6.934 1 94.19 155 PRO A C 1
ATOM 1180 O O . PRO A 1 155 ? 27.75 22.094 7.953 1 94.19 155 PRO A O 1
ATOM 1183 N N . GLN A 1 156 ? 26.734 23.797 6.93 1 92.31 156 GLN A N 1
ATOM 1184 C CA . GLN A 1 156 ? 26.828 24.672 8.094 1 92.31 156 GLN A CA 1
ATOM 1185 C C . GLN A 1 156 ? 25.516 24.688 8.875 1 92.31 156 GLN A C 1
ATOM 1187 O O . GLN A 1 156 ? 25.125 25.719 9.445 1 92.31 156 GLN A O 1
ATOM 1192 N N . MET A 1 157 ? 24.922 23.578 8.922 1 94 157 MET A N 1
ATOM 1193 C CA . MET A 1 157 ? 23.625 23.516 9.562 1 94 157 MET A CA 1
ATOM 1194 C C . MET A 1 157 ? 23.734 23.797 11.055 1 94 157 MET A C 1
ATOM 1196 O O . MET A 1 157 ? 24.375 23.047 11.789 1 94 157 MET A O 1
ATOM 1200 N N . ALA A 1 158 ? 23.047 24.891 11.477 1 94.62 158 ALA A N 1
ATOM 1201 C CA . ALA A 1 158 ? 23.125 25.297 12.883 1 94.62 158 ALA A CA 1
ATOM 1202 C C . ALA A 1 158 ? 21.859 24.891 13.633 1 94.62 158 ALA A C 1
ATOM 1204 O O . ALA A 1 158 ? 21.906 24.578 14.828 1 94.62 158 ALA A O 1
ATOM 1205 N N . ALA A 1 159 ? 20.734 24.922 12.875 1 96.5 159 ALA A N 1
ATOM 1206 C CA . ALA A 1 159 ? 19.484 24.594 13.555 1 96.5 159 ALA A CA 1
ATOM 1207 C C . ALA A 1 159 ? 18.391 24.266 12.547 1 96.5 159 ALA A C 1
ATOM 1209 O O . ALA A 1 159 ? 18.219 24.953 11.539 1 96.5 159 ALA A O 1
ATOM 1210 N N . PHE A 1 160 ? 17.734 23.188 12.812 1 97.62 160 PHE A N 1
ATOM 1211 C CA . PHE A 1 160 ? 16.5 22.828 12.109 1 97.62 160 PHE A CA 1
ATOM 1212 C C . PHE A 1 160 ? 15.32 22.844 13.07 1 97.62 160 PHE A C 1
ATOM 1214 O O . PHE A 1 160 ? 15.32 22.141 14.078 1 97.62 160 PHE A O 1
ATOM 1221 N N . VAL A 1 161 ? 14.32 23.688 12.758 1 98.56 161 VAL A N 1
ATOM 1222 C CA . VAL A 1 161 ? 13.125 23.766 13.586 1 98.56 161 VAL A CA 1
ATOM 1223 C C . VAL A 1 161 ? 11.914 23.281 12.781 1 98.56 161 VAL A C 1
ATOM 1225 O O . VAL A 1 161 ? 11.57 23.859 11.758 1 98.56 161 VAL A O 1
ATOM 1228 N N . HIS A 1 162 ? 11.305 22.219 13.258 1 98.62 162 HIS A N 1
ATOM 1229 C CA . HIS A 1 162 ? 10.094 21.656 12.68 1 98.62 162 HIS A CA 1
ATOM 1230 C C . HIS A 1 162 ? 8.859 22.031 13.492 1 98.62 162 HIS A C 1
ATOM 1232 O O . HIS A 1 162 ? 8.797 21.766 14.695 1 98.62 162 HIS A O 1
ATOM 1238 N N . LEU A 1 163 ? 7.914 22.656 12.852 1 98.69 163 LEU A N 1
ATOM 1239 C CA . LEU A 1 163 ? 6.66 23.016 13.508 1 98.69 163 LEU A CA 1
ATOM 1240 C C . LEU A 1 163 ? 5.66 21.875 13.445 1 98.69 163 LEU A C 1
ATOM 1242 O O . LEU A 1 163 ? 5.258 21.453 12.352 1 98.69 163 LEU A O 1
ATOM 1246 N N . SER A 1 164 ? 5.309 21.359 14.555 1 98.44 164 SER A N 1
ATOM 1247 C CA . SER A 1 164 ? 4.328 20.297 14.695 1 98.44 164 SER A CA 1
ATOM 1248 C C . SER A 1 164 ? 3.127 20.75 15.523 1 98.44 164 SER A C 1
ATOM 1250 O O . SER A 1 164 ? 2.674 21.891 15.391 1 98.44 164 SER A O 1
ATOM 1252 N N . THR A 1 165 ? 2.441 19.906 16.188 1 97.81 165 THR A N 1
ATOM 1253 C CA . THR A 1 165 ? 1.287 20.203 17.016 1 97.81 165 THR A CA 1
ATOM 1254 C C . THR A 1 165 ? 1.351 19.438 18.328 1 97.81 165 THR A C 1
ATOM 1256 O O . THR A 1 165 ? 1.866 18.328 18.375 1 97.81 165 THR A O 1
ATOM 1259 N N . ALA A 1 166 ? 0.836 20.016 19.344 1 97.88 166 ALA A N 1
ATOM 1260 C CA . ALA A 1 166 ? 0.835 19.375 20.656 1 97.88 166 ALA A CA 1
ATOM 1261 C C . ALA A 1 166 ? -0.052 18.125 20.656 1 97.88 166 ALA A C 1
ATOM 1263 O O . ALA A 1 166 ? 0.129 17.234 21.469 1 97.88 166 ALA A O 1
ATOM 1264 N N . PHE A 1 167 ? -0.94 18.016 19.688 1 96.62 167 PHE A N 1
ATOM 1265 C CA . PHE A 1 167 ? -1.966 16.984 19.672 1 96.62 167 PHE A CA 1
ATOM 1266 C C . PHE A 1 167 ? -1.495 15.766 18.891 1 96.62 167 PHE A C 1
ATOM 1268 O O . PHE A 1 167 ? -2.275 14.852 18.625 1 96.62 167 PHE A O 1
ATOM 1275 N N . VAL A 1 168 ? -0.27 15.742 18.516 1 96.69 168 VAL A N 1
ATOM 1276 C CA . VAL A 1 168 ? 0.259 14.734 17.609 1 96.69 168 VAL A CA 1
ATOM 1277 C C . VAL A 1 168 ? -0.008 13.344 18.156 1 96.69 168 VAL A C 1
ATOM 1279 O O . VAL A 1 168 ? -0.156 12.383 17.406 1 96.69 168 VAL A O 1
ATOM 1282 N N . ASN A 1 169 ? -0.005 13.172 19.484 1 96.38 169 ASN A N 1
ATOM 1283 C CA . ASN A 1 169 ? -0.315 11.914 20.156 1 96.38 169 ASN A CA 1
ATOM 1284 C C . ASN A 1 169 ? -1.485 12.062 21.125 1 96.38 169 ASN A C 1
ATOM 1286 O O . ASN A 1 169 ? -1.4 11.633 22.281 1 96.38 169 ASN A O 1
ATOM 1290 N N . CYS A 1 170 ? -2.506 12.562 20.562 1 95.62 170 CYS A N 1
ATOM 1291 C CA . CYS A 1 170 ? -3.67 12.945 21.344 1 95.62 170 CYS A CA 1
ATOM 1292 C C . CYS A 1 170 ? -4.402 11.727 21.875 1 95.62 170 CYS A C 1
ATOM 1294 O O . CYS A 1 170 ? -5.359 11.852 22.641 1 95.62 170 CYS A O 1
ATOM 1296 N N . GLU A 1 171 ? -3.986 10.523 21.5 1 94.44 171 GLU A N 1
ATOM 1297 C CA . GLU A 1 171 ? -4.547 9.305 22.078 1 94.44 171 GLU A CA 1
ATOM 1298 C C . GLU A 1 171 ? -4.059 9.109 23.516 1 94.44 171 GLU A C 1
ATOM 1300 O O . GLU A 1 171 ? -4.621 8.305 24.266 1 94.44 171 GLU A O 1
ATOM 1305 N N . ARG A 1 172 ? -3.059 9.922 23.812 1 94.25 172 ARG A N 1
ATOM 1306 C CA . ARG A 1 172 ? -2.529 9.898 25.172 1 94.25 172 ARG A CA 1
ATOM 1307 C C . ARG A 1 172 ? -3.096 11.039 26.016 1 94.25 172 ARG A C 1
ATOM 1309 O O . ARG A 1 172 ? -3.375 12.117 25.484 1 94.25 172 ARG A O 1
ATOM 1316 N N . SER A 1 173 ? -3.262 10.781 27.297 1 94.69 173 SER A N 1
ATOM 1317 C CA . SER A 1 173 ? -3.748 11.836 28.188 1 94.69 173 SER A CA 1
ATOM 1318 C C . SER A 1 173 ? -2.619 12.766 28.609 1 94.69 173 SER A C 1
ATOM 1320 O O . SER A 1 173 ? -2.854 13.938 28.906 1 94.69 173 SER A O 1
ATOM 1322 N N . GLU A 1 174 ? -1.465 12.18 28.609 1 97 174 GLU A N 1
ATOM 1323 C CA . GLU A 1 174 ? -0.263 12.938 28.953 1 97 174 GLU A CA 1
ATOM 1324 C C . GLU A 1 174 ? 0.752 12.891 27.812 1 97 174 GLU A C 1
ATOM 1326 O O . GLU A 1 174 ? 1.072 11.82 27.297 1 97 174 GLU A O 1
ATOM 1331 N N . LEU A 1 175 ? 1.178 14.039 27.469 1 97.12 175 LEU A N 1
ATOM 1332 C CA . LEU A 1 175 ? 2.156 14.125 26.391 1 97.12 175 LEU A CA 1
ATOM 1333 C C . LEU A 1 175 ? 3.453 14.758 26.875 1 97.12 175 LEU A C 1
ATOM 1335 O O . LEU A 1 175 ? 3.465 15.922 27.281 1 97.12 175 LEU A O 1
ATOM 1339 N N . LEU A 1 176 ? 4.531 13.969 26.828 1 97.69 176 LEU A N 1
ATOM 1340 C CA . LEU A 1 176 ? 5.867 14.438 27.188 1 97.69 176 LEU A CA 1
ATOM 1341 C C . LEU A 1 176 ? 6.543 15.117 26 1 97.69 176 LEU A C 1
ATOM 1343 O O . LEU A 1 176 ? 6.023 15.078 24.875 1 97.69 176 LEU A O 1
ATOM 1347 N N . GLU A 1 177 ? 7.609 15.742 26.281 1 97.88 177 GLU A N 1
ATOM 1348 C CA . GLU A 1 177 ? 8.406 16.375 25.234 1 97.88 177 GLU A CA 1
ATOM 1349 C C . GLU A 1 177 ? 9.422 15.398 24.641 1 97.88 177 GLU A C 1
ATOM 1351 O O . GLU A 1 177 ? 10.633 15.594 24.781 1 97.88 177 GLU A O 1
ATOM 1356 N N . GLN A 1 178 ? 8.82 14.461 23.953 1 96.75 178 GLN A N 1
ATOM 1357 C CA . GLN A 1 178 ? 9.586 13.43 23.266 1 96.75 178 GLN A CA 1
ATOM 1358 C C . GLN A 1 178 ? 8.859 12.961 22 1 96.75 178 GLN A C 1
ATOM 1360 O O . GLN A 1 178 ? 7.641 13.109 21.891 1 96.75 178 GLN A O 1
ATOM 1365 N N . VAL A 1 179 ? 9.648 12.477 21.109 1 96.12 179 VAL A N 1
ATOM 1366 C CA . VAL A 1 179 ? 9.023 11.898 19.922 1 96.12 179 VAL A CA 1
ATOM 1367 C C . VAL A 1 179 ? 8.539 10.484 20.234 1 96.12 179 VAL A C 1
ATOM 1369 O O . VAL A 1 179 ? 9.281 9.672 20.781 1 96.12 179 VAL A O 1
ATOM 1372 N N . TYR A 1 180 ? 7.289 10.219 19.953 1 95.81 180 TYR A N 1
ATOM 1373 C CA . TYR A 1 180 ? 6.695 8.906 20.188 1 95.81 180 TYR A CA 1
ATOM 1374 C C . TYR A 1 180 ? 6.762 8.039 18.938 1 95.81 180 TYR A C 1
ATOM 1376 O O . TYR A 1 180 ? 6.781 8.555 17.828 1 95.81 180 TYR A O 1
ATOM 1384 N N . PRO A 1 181 ? 6.879 6.711 19.188 1 93.44 181 PRO A N 1
ATOM 1385 C CA . PRO A 1 181 ? 6.836 5.836 18.016 1 93.44 181 PRO A CA 1
ATOM 1386 C C . PRO A 1 181 ? 5.535 5.98 17.219 1 93.44 181 PRO A C 1
ATOM 1388 O O . PRO A 1 181 ? 4.453 6.027 17.812 1 93.44 181 PRO A O 1
ATOM 1391 N N . PRO A 1 182 ? 5.703 6.105 15.953 1 92.44 182 PRO A N 1
ATOM 1392 C CA . PRO A 1 182 ? 4.496 6.234 15.133 1 92.44 182 PRO A CA 1
ATOM 1393 C C . PRO A 1 182 ? 3.705 4.93 15.039 1 92.44 182 PRO A C 1
ATOM 1395 O O . PRO A 1 182 ? 4.242 3.855 15.32 1 92.44 182 PRO A O 1
ATOM 1398 N N . LEU A 1 183 ? 2.459 5.062 14.68 1 91.12 183 LEU A N 1
ATOM 1399 C CA . LEU A 1 183 ? 1.602 3.893 14.516 1 91.12 183 LEU A CA 1
ATOM 1400 C C . LEU A 1 183 ? 2.014 3.078 13.297 1 91.12 183 LEU A C 1
ATOM 1402 O O . LEU A 1 183 ? 1.818 1.861 13.266 1 91.12 183 LEU A O 1
ATOM 1406 N N . GLN A 1 184 ? 2.537 3.773 12.328 1 94.12 184 GLN A N 1
ATOM 1407 C CA . GLN A 1 184 ? 2.996 3.156 11.094 1 94.12 184 GLN A CA 1
ATOM 1408 C C . GLN A 1 184 ? 4.379 3.672 10.695 1 94.12 184 GLN A C 1
ATOM 1410 O O . GLN A 1 184 ? 4.777 4.766 11.102 1 94.12 184 GLN A O 1
ATOM 1415 N N . ASP A 1 185 ? 5.074 2.885 9.93 1 96 185 ASP A N 1
ATOM 1416 C CA . ASP A 1 185 ? 6.336 3.342 9.352 1 96 185 ASP A CA 1
ATOM 1417 C C . ASP A 1 185 ? 6.102 4.418 8.297 1 96 185 ASP A C 1
ATOM 1419 O O . ASP A 1 185 ? 5.461 4.164 7.277 1 96 185 ASP A O 1
ATOM 1423 N N . PRO A 1 186 ? 6.676 5.582 8.617 1 97.19 186 PRO A N 1
ATOM 1424 C CA . PRO A 1 186 ? 6.453 6.66 7.648 1 97.19 186 PRO A CA 1
ATOM 1425 C C . PRO A 1 186 ? 6.855 6.273 6.227 1 97.19 186 PRO A C 1
ATOM 1427 O O . PRO A 1 186 ? 6.219 6.707 5.262 1 97.19 186 PRO A O 1
ATOM 1430 N N . LYS A 1 187 ? 7.84 5.465 6.098 1 96.19 187 LYS A N 1
ATOM 1431 C CA . LYS A 1 187 ? 8.32 5.07 4.777 1 96.19 187 LYS A CA 1
ATOM 1432 C C . LYS A 1 187 ? 7.293 4.211 4.051 1 96.19 187 LYS A C 1
ATOM 1434 O O . LYS A 1 187 ? 7.133 4.324 2.832 1 96.19 187 LYS A O 1
ATOM 1439 N N . LYS A 1 188 ? 6.609 3.379 4.785 1 96.25 188 LYS A N 1
ATOM 1440 C CA . LYS A 1 188 ? 5.574 2.529 4.199 1 96.25 188 LYS A CA 1
ATOM 1441 C C . LYS A 1 188 ? 4.402 3.363 3.691 1 96.25 188 LYS A C 1
ATOM 1443 O O . LYS A 1 188 ? 3.877 3.107 2.605 1 96.25 188 LYS A O 1
ATOM 1448 N N . VAL A 1 189 ? 4.051 4.379 4.457 1 97.31 189 VAL A N 1
ATOM 1449 C CA . VAL A 1 189 ? 2.939 5.246 4.082 1 97.31 189 VAL A CA 1
ATOM 1450 C C . VAL A 1 189 ? 3.322 6.074 2.859 1 97.31 189 VAL A C 1
ATOM 1452 O O . VAL A 1 189 ? 2.516 6.25 1.943 1 97.31 189 VAL A O 1
ATOM 1455 N N . LEU A 1 190 ? 4.562 6.547 2.852 1 96.88 190 LEU A N 1
ATOM 1456 C CA . LEU A 1 190 ? 5.059 7.301 1.706 1 96.88 190 LEU A CA 1
ATOM 1457 C C . LEU A 1 190 ? 5.035 6.445 0.442 1 96.88 190 LEU A C 1
ATOM 1459 O O . LEU A 1 190 ? 4.59 6.902 -0.612 1 96.88 190 LEU A O 1
ATOM 1463 N N . ASN A 1 191 ? 5.512 5.211 0.589 1 95.88 191 ASN A N 1
ATOM 1464 C CA . ASN A 1 191 ? 5.523 4.297 -0.548 1 95.88 191 ASN A CA 1
ATOM 1465 C C . ASN A 1 191 ? 4.113 4.02 -1.059 1 95.88 191 ASN A C 1
ATOM 1467 O O . ASN A 1 191 ? 3.875 4.02 -2.268 1 95.88 191 ASN A O 1
ATOM 1471 N N . ALA A 1 192 ? 3.191 3.797 -0.204 1 96.31 192 ALA A N 1
ATOM 1472 C CA . ALA A 1 192 ? 1.802 3.549 -0.577 1 96.31 192 ALA A CA 1
ATOM 1473 C C . ALA A 1 192 ? 1.215 4.738 -1.33 1 96.31 192 ALA A C 1
ATOM 1475 O O . ALA A 1 192 ? 0.566 4.566 -2.365 1 96.31 192 ALA A O 1
ATOM 1476 N N . ALA A 1 193 ? 1.493 5.93 -0.824 1 96.44 193 ALA A N 1
ATOM 1477 C CA . ALA A 1 193 ? 0.919 7.141 -1.4 1 96.44 193 ALA A CA 1
ATOM 1478 C C . ALA A 1 193 ? 1.477 7.402 -2.797 1 96.44 193 ALA A C 1
ATOM 1480 O O . ALA A 1 193 ? 0.865 8.125 -3.592 1 96.44 193 ALA A O 1
ATOM 1481 N N . SER A 1 194 ? 2.621 6.816 -3.125 1 94.06 194 SER A N 1
ATOM 1482 C CA . SER A 1 194 ? 3.301 7.09 -4.387 1 94.06 194 SER A CA 1
ATOM 1483 C C . SER A 1 194 ? 2.598 6.406 -5.555 1 94.06 194 SER A C 1
ATOM 1485 O O . SER A 1 194 ? 2.787 6.789 -6.711 1 94.06 194 SER A O 1
ATOM 1487 N N . TRP A 1 195 ? 1.711 5.336 -5.293 1 92.81 195 TRP A N 1
ATOM 1488 C CA . TRP A 1 195 ? 1.183 4.605 -6.441 1 92.81 195 TRP A CA 1
ATOM 1489 C C . TRP A 1 195 ? -0.277 4.223 -6.219 1 92.81 195 TRP A C 1
ATOM 1491 O O . TRP A 1 195 ? -0.996 3.916 -7.172 1 92.81 195 TRP A O 1
ATOM 1501 N N . LEU A 1 196 ? -0.767 4.285 -4.992 1 95 196 LEU A N 1
ATOM 1502 C CA . LEU A 1 196 ? -2.135 3.852 -4.727 1 95 196 LEU A CA 1
ATOM 1503 C C . LEU A 1 196 ? -3.125 4.98 -4.984 1 95 196 LEU A C 1
ATOM 1505 O O . LEU A 1 196 ? -2.758 6.156 -4.938 1 95 196 LEU A O 1
ATOM 1509 N N . SER A 1 197 ? -4.375 4.652 -5.223 1 93.38 197 SER A N 1
ATOM 1510 C CA . SER A 1 197 ? -5.43 5.617 -5.523 1 93.38 197 SER A CA 1
ATOM 1511 C C . SER A 1 197 ? -5.891 6.34 -4.266 1 93.38 197 SER A C 1
ATOM 1513 O O . SER A 1 197 ? -5.566 5.93 -3.15 1 93.38 197 SER A O 1
ATOM 1515 N N . HIS A 1 198 ? -6.637 7.461 -4.465 1 95.44 198 HIS A N 1
ATOM 1516 C CA . HIS A 1 198 ? -7.199 8.227 -3.357 1 95.44 198 HIS A CA 1
ATOM 1517 C C . HIS A 1 198 ? -8.094 7.352 -2.486 1 95.44 198 HIS A C 1
ATOM 1519 O O . HIS A 1 198 ? -8 7.391 -1.258 1 95.44 198 HIS A O 1
ATOM 1525 N N . ALA A 1 199 ? -8.852 6.539 -3.109 1 94 199 ALA A N 1
ATOM 1526 C CA . ALA A 1 199 ? -9.82 5.711 -2.385 1 94 199 ALA A CA 1
ATOM 1527 C C . ALA A 1 199 ? -9.109 4.684 -1.507 1 94 199 ALA A C 1
ATOM 1529 O O . ALA A 1 199 ? -9.492 4.477 -0.352 1 94 199 ALA A O 1
ATOM 1530 N N . VAL A 1 200 ? -8.078 4.051 -2.035 1 94.31 200 VAL A N 1
ATOM 1531 C CA . VAL A 1 200 ? -7.332 3.049 -1.28 1 94.31 200 VAL A CA 1
ATOM 1532 C C . VAL A 1 200 ? -6.586 3.717 -0.127 1 94.31 200 VAL A C 1
ATOM 1534 O O . VAL A 1 200 ? -6.523 3.172 0.977 1 94.31 200 VAL A O 1
ATOM 1537 N N . MET A 1 201 ? -6.07 4.914 -0.399 1 96.31 201 MET A N 1
ATOM 1538 C CA . MET A 1 201 ? -5.375 5.645 0.655 1 96.31 201 MET A CA 1
ATOM 1539 C C . MET A 1 201 ? -6.332 6.008 1.787 1 96.31 201 MET A C 1
ATOM 1541 O O . MET A 1 201 ? -5.953 5.969 2.959 1 96.31 201 MET A O 1
ATOM 1545 N N . ASP A 1 202 ? -7.512 6.355 1.437 1 95.69 202 ASP A N 1
ATOM 1546 C CA . ASP A 1 202 ? -8.508 6.656 2.461 1 95.69 202 ASP A CA 1
ATOM 1547 C C . ASP A 1 202 ? -8.812 5.422 3.307 1 95.69 202 ASP A C 1
ATOM 1549 O O . ASP A 1 202 ? -9 5.523 4.523 1 95.69 202 ASP A O 1
ATOM 1553 N N . ASP A 1 203 ? -8.812 4.258 2.678 1 93.81 203 ASP A N 1
ATOM 1554 C CA . ASP A 1 203 ? -9.016 3.012 3.412 1 93.81 203 ASP A CA 1
ATOM 1555 C C . ASP A 1 203 ? -7.836 2.727 4.344 1 93.81 203 ASP A C 1
ATOM 1557 O O . ASP A 1 203 ? -8.023 2.211 5.449 1 93.81 203 ASP A O 1
ATOM 1561 N N . ILE A 1 204 ? -6.695 2.994 3.822 1 94.81 204 ILE A N 1
ATOM 1562 C CA . ILE A 1 204 ? -5.5 2.832 4.645 1 94.81 204 ILE A CA 1
ATOM 1563 C C . ILE A 1 204 ? -5.605 3.707 5.891 1 94.81 204 ILE A C 1
ATOM 1565 O O . ILE A 1 204 ? -5.336 3.25 7.004 1 94.81 204 ILE A O 1
ATOM 1569 N N . TYR A 1 205 ? -6.008 4.934 5.762 1 96 205 TYR A N 1
ATOM 1570 C CA . TYR A 1 205 ? -6.184 5.832 6.895 1 96 205 TYR A CA 1
ATOM 1571 C C . TYR A 1 205 ? -7.148 5.238 7.918 1 96 205 TYR A C 1
ATOM 1573 O O . TYR A 1 205 ? -6.828 5.16 9.102 1 96 205 TYR A O 1
ATOM 1581 N N . GLU A 1 206 ? -8.266 4.785 7.473 1 94.62 206 GLU A N 1
ATOM 1582 C CA . GLU A 1 206 ? -9.312 4.285 8.359 1 94.62 206 GLU A CA 1
ATOM 1583 C C . GLU A 1 206 ? -8.836 3.062 9.141 1 94.62 206 GLU A C 1
ATOM 1585 O O . GLU A 1 206 ? -9.219 2.865 10.297 1 94.62 206 GLU A O 1
ATOM 1590 N N . THR A 1 207 ? -7.898 2.314 8.508 1 93.38 207 THR A N 1
ATOM 1591 C CA . THR A 1 207 ? -7.504 1.058 9.133 1 93.38 207 THR A CA 1
ATOM 1592 C C . THR A 1 207 ? -6.242 1.244 9.977 1 93.38 207 THR A C 1
ATOM 1594 O O . THR A 1 207 ? -5.918 0.4 10.812 1 93.38 207 THR A O 1
ATOM 1597 N N . THR A 1 208 ? -5.551 2.389 9.766 1 94.62 208 THR A N 1
ATOM 1598 C CA . THR A 1 208 ? -4.242 2.484 10.406 1 94.62 208 THR A CA 1
ATOM 1599 C C . THR A 1 208 ? -4.188 3.688 11.344 1 94.62 208 THR A C 1
ATOM 1601 O O . THR A 1 208 ? -3.223 3.855 12.094 1 94.62 208 THR A O 1
ATOM 1604 N N . ARG A 1 209 ? -5.172 4.566 11.477 1 94 209 ARG A N 1
ATOM 1605 C CA . ARG A 1 209 ? -5.125 5.848 12.172 1 94 209 ARG A CA 1
ATOM 1606 C C . ARG A 1 209 ? -5.191 5.656 13.68 1 94 209 ARG A C 1
ATOM 1608 O O . ARG A 1 209 ? -4.898 6.582 14.445 1 94 209 ARG A O 1
ATOM 1615 N N . GLY A 1 210 ? -5.652 4.43 14.117 1 93.31 210 GLY A N 1
ATOM 1616 C CA . GLY A 1 210 ? -5.914 4.293 15.539 1 93.31 210 GLY A CA 1
ATOM 1617 C C . GLY A 1 210 ? -6.922 5.301 16.062 1 93.31 210 GLY A C 1
ATOM 1618 O O . GLY A 1 210 ? -8.023 5.43 15.508 1 93.31 210 GLY A O 1
ATOM 1619 N N . MET A 1 211 ? -6.562 6.105 17.031 1 93.69 211 MET A N 1
ATOM 1620 C CA . MET A 1 211 ? -7.488 7.051 17.656 1 93.69 211 MET A CA 1
ATOM 1621 C C . MET A 1 211 ? -7.254 8.469 17.125 1 93.69 211 MET A C 1
ATOM 1623 O O . MET A 1 211 ? -7.832 9.422 17.641 1 93.69 211 MET A O 1
ATOM 1627 N N . LYS A 1 212 ? -6.398 8.586 16.172 1 95.19 212 LYS A N 1
ATOM 1628 C CA . LYS A 1 212 ? -6.156 9.922 15.625 1 95.19 212 LYS A CA 1
ATOM 1629 C C . LYS A 1 212 ? -7.371 10.422 14.844 1 95.19 212 LYS A C 1
ATOM 1631 O O . LYS A 1 212 ? -7.863 9.734 13.945 1 95.19 212 LYS A O 1
ATOM 1636 N N . PRO A 1 213 ? -7.832 11.57 15.102 1 95.12 213 PRO A N 1
ATOM 1637 C CA . PRO A 1 213 ? -9.156 12.008 14.656 1 95.12 213 PRO A CA 1
ATOM 1638 C C . PRO A 1 213 ? -9.156 12.531 13.227 1 95.12 213 PRO A C 1
ATOM 1640 O O . PRO A 1 213 ? -10.219 12.711 12.625 1 95.12 213 PRO A O 1
ATOM 1643 N N . ASN A 1 214 ? -7.996 12.859 12.672 1 95.5 214 ASN A N 1
ATOM 1644 C CA . ASN A 1 214 ? -7.949 13.422 11.328 1 95.5 214 ASN A CA 1
ATOM 1645 C C . ASN A 1 214 ? -6.598 13.18 10.664 1 95.5 214 ASN A C 1
ATOM 1647 O O . ASN A 1 214 ? -5.656 12.719 11.312 1 95.5 214 ASN A O 1
ATOM 1651 N N . THR A 1 215 ? -6.516 13.438 9.367 1 96.62 215 THR A N 1
ATOM 1652 C CA . THR A 1 215 ? -5.32 13.156 8.586 1 96.62 215 THR A CA 1
ATOM 1653 C C . THR A 1 215 ? -4.199 14.133 8.938 1 96.62 215 THR A C 1
ATOM 1655 O O . THR A 1 215 ? -3.018 13.797 8.82 1 96.62 215 THR A O 1
ATOM 1658 N N . TYR A 1 216 ? -4.562 15.289 9.445 1 96 216 TYR A N 1
ATOM 1659 C CA . TYR A 1 216 ? -3.568 16.281 9.852 1 96 216 TYR A CA 1
ATOM 1660 C C . TYR A 1 216 ? -2.705 15.75 10.992 1 96 216 TYR A C 1
ATOM 1662 O O . TYR A 1 216 ? -1.479 15.688 10.875 1 96 216 TYR A O 1
ATOM 1670 N N . ILE A 1 217 ? -3.311 15.344 12.023 1 97.12 217 ILE A N 1
ATOM 1671 C CA . ILE A 1 217 ? -2.604 14.82 13.188 1 97.12 217 ILE A CA 1
ATOM 1672 C C . ILE A 1 217 ? -1.857 13.547 12.805 1 97.12 217 ILE A C 1
ATOM 1674 O O . ILE A 1 217 ? -0.711 13.344 13.211 1 97.12 217 ILE A O 1
ATOM 1678 N N . TYR A 1 218 ? -2.537 12.719 12 1 97.56 218 TYR A N 1
ATOM 1679 C CA . TYR A 1 218 ? -1.949 11.469 11.531 1 97.56 218 TYR A CA 1
ATOM 1680 C C . TYR A 1 218 ? -0.637 11.727 10.797 1 97.56 218 TYR A C 1
ATOM 1682 O O . TYR A 1 218 ? 0.381 11.094 11.094 1 97.56 218 TYR A O 1
ATOM 1690 N N . THR A 1 219 ? -0.609 12.641 9.906 1 97.94 219 THR A N 1
ATOM 1691 C CA . THR A 1 219 ? 0.568 12.891 9.078 1 97.94 219 THR A CA 1
ATOM 1692 C C . THR A 1 219 ? 1.628 13.656 9.859 1 97.94 219 THR A C 1
ATOM 1694 O O . THR A 1 219 ? 2.826 13.477 9.641 1 97.94 219 THR A O 1
ATOM 1697 N N . LYS A 1 220 ? 1.214 14.469 10.805 1 97.94 220 LYS A N 1
ATOM 1698 C CA . LYS A 1 220 ? 2.188 15.164 11.641 1 97.94 220 LYS A CA 1
ATOM 1699 C C . LYS A 1 220 ? 2.936 14.188 12.539 1 97.94 220 LYS A C 1
ATOM 1701 O O . LYS A 1 220 ? 4.129 14.359 12.797 1 97.94 220 LYS A O 1
ATOM 1706 N N . ALA A 1 221 ? 2.238 13.211 13.086 1 97.94 221 ALA A N 1
ATOM 1707 C CA . ALA A 1 221 ? 2.895 12.172 13.883 1 97.94 221 ALA A CA 1
ATOM 1708 C C . ALA A 1 221 ? 3.936 11.43 13.055 1 97.94 221 ALA A C 1
ATOM 1710 O O . ALA A 1 221 ? 5.043 11.164 13.531 1 97.94 221 ALA A O 1
ATOM 1711 N N . LEU A 1 222 ? 3.557 11.102 11.844 1 97.88 222 LEU A N 1
ATOM 1712 C CA . LEU A 1 222 ? 4.484 10.43 10.938 1 97.88 222 LEU A CA 1
ATOM 1713 C C . LEU A 1 222 ? 5.684 11.312 10.625 1 97.88 222 LEU A C 1
ATOM 1715 O O . LEU A 1 222 ? 6.816 10.828 10.562 1 97.88 222 LEU A O 1
ATOM 1719 N N . ALA A 1 223 ? 5.457 12.602 10.438 1 98 223 ALA A N 1
ATOM 1720 C CA . ALA A 1 223 ? 6.52 13.555 10.125 1 98 223 ALA A CA 1
ATOM 1721 C C . ALA A 1 223 ? 7.516 13.664 11.273 1 98 223 ALA A C 1
ATOM 1723 O O . ALA A 1 223 ? 8.727 13.742 11.047 1 98 223 ALA A O 1
ATOM 1724 N N . GLU A 1 224 ? 7.039 13.672 12.492 1 97.69 224 GLU A N 1
ATOM 1725 C CA . GLU A 1 224 ? 7.938 13.719 13.641 1 97.69 224 GLU A CA 1
ATOM 1726 C C . GLU A 1 224 ? 8.867 12.508 13.664 1 97.69 224 GLU A C 1
ATOM 1728 O O . GLU A 1 224 ? 10.047 12.633 13.984 1 97.69 224 GLU A O 1
ATOM 1733 N N . ALA A 1 225 ? 8.273 11.391 13.391 1 96.5 225 ALA A N 1
ATOM 1734 C CA . ALA A 1 225 ? 9.078 10.164 13.375 1 96.5 225 ALA A CA 1
ATOM 1735 C C . ALA A 1 225 ? 10.188 10.258 12.328 1 96.5 225 ALA A C 1
ATOM 1737 O O . ALA A 1 225 ? 11.305 9.789 12.562 1 96.5 225 ALA A O 1
ATOM 1738 N N . LEU A 1 226 ? 9.891 10.82 11.211 1 95.56 226 LEU A N 1
ATOM 1739 C CA . LEU A 1 226 ? 10.898 11.023 10.18 1 95.56 226 LEU A CA 1
ATOM 1740 C C . LEU A 1 226 ? 11.992 11.969 10.664 1 95.56 226 LEU A C 1
ATOM 1742 O O . LEU A 1 226 ? 13.18 11.727 10.43 1 95.56 226 LEU A O 1
ATOM 1746 N N . VAL A 1 227 ? 11.539 13.039 11.273 1 96.31 227 VAL A N 1
ATOM 1747 C CA . VAL A 1 227 ? 12.492 14.016 11.797 1 96.31 227 VAL A CA 1
ATOM 1748 C C . VAL A 1 227 ? 13.438 13.336 12.781 1 96.31 227 VAL A C 1
ATOM 1750 O O . VAL A 1 227 ? 14.656 13.523 12.711 1 96.31 227 VAL A O 1
ATOM 1753 N N . GLN A 1 228 ? 12.898 12.547 13.648 1 93.75 228 GLN A N 1
ATOM 1754 C CA . GLN A 1 228 ? 13.695 11.859 14.656 1 93.75 228 GLN A CA 1
ATOM 1755 C C . GLN A 1 228 ? 14.664 10.867 14.016 1 93.75 228 GLN A C 1
ATOM 1757 O O . GLN A 1 228 ? 15.828 10.781 14.422 1 93.75 228 GLN A O 1
ATOM 1762 N N . SER A 1 229 ? 14.281 10.172 13.016 1 89.5 229 SER A N 1
ATOM 1763 C CA . SER A 1 229 ? 15.062 9.086 12.445 1 89.5 229 SER A CA 1
ATOM 1764 C C . SER A 1 229 ? 16.156 9.617 11.523 1 89.5 229 SER A C 1
ATOM 1766 O O . SER A 1 229 ? 17.234 9.008 11.406 1 89.5 229 SER A O 1
ATOM 1768 N N . LYS A 1 230 ? 15.961 10.711 10.93 1 83 230 LYS A N 1
ATOM 1769 C CA . LYS A 1 230 ? 16.859 11.109 9.852 1 83 230 LYS A CA 1
ATOM 1770 C C . LYS A 1 230 ? 17.703 12.312 10.266 1 83 230 LYS A C 1
ATOM 1772 O O . LYS A 1 230 ? 18.719 12.602 9.633 1 83 230 LYS A O 1
ATOM 1777 N N . CYS A 1 231 ? 17.281 13 11.281 1 72.88 231 CYS A N 1
ATOM 1778 C CA . CYS A 1 231 ? 17.984 14.219 11.625 1 72.88 231 CYS A CA 1
ATOM 1779 C C . CYS A 1 231 ? 19.047 13.945 12.695 1 72.88 231 CYS A C 1
ATOM 1781 O O . CYS A 1 231 ? 19.359 14.828 13.5 1 72.88 231 CYS A O 1
ATOM 1783 N N . GLN A 1 232 ? 19.734 12.945 12.633 1 67.12 232 GLN A N 1
ATOM 1784 C CA . GLN A 1 232 ? 20.703 12.648 13.688 1 67.12 232 GLN A CA 1
ATOM 1785 C C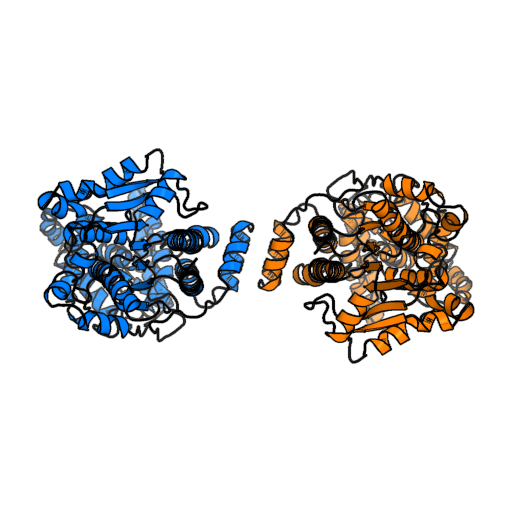 . GLN A 1 232 ? 22.047 13.305 13.398 1 67.12 232 GLN A C 1
ATOM 1787 O O . GLN A 1 232 ? 22.922 13.336 14.258 1 67.12 232 GLN A O 1
ATOM 1792 N N . GLY A 1 233 ? 22.109 14.297 12.734 1 77.5 233 GLY A N 1
ATOM 1793 C CA . GLY A 1 233 ? 23.438 14.828 12.461 1 77.5 233 GLY A CA 1
ATOM 1794 C C . GLY A 1 233 ? 23.5 16.344 12.578 1 77.5 233 GLY A C 1
ATOM 1795 O O . GLY A 1 233 ? 24.578 16.922 12.43 1 77.5 233 GLY A O 1
ATOM 1796 N N . TYR A 1 234 ? 22.484 16.969 12.891 1 88.19 234 TYR A N 1
ATOM 1797 C CA . TYR A 1 234 ? 22.469 18.406 13.086 1 88.19 234 TYR A CA 1
A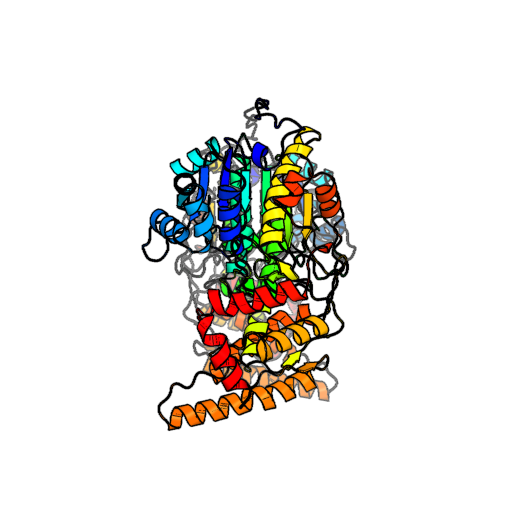TOM 1798 C C . TYR A 1 234 ? 21.438 18.812 14.125 1 88.19 234 TYR A C 1
ATOM 1800 O O . TYR A 1 234 ? 20.484 18.062 14.391 1 88.19 234 TYR A O 1
ATOM 1808 N N . PRO A 1 235 ? 21.672 19.938 14.828 1 93.81 235 PRO A N 1
ATOM 1809 C CA . PRO A 1 235 ? 20.75 20.375 15.891 1 93.81 235 PRO A CA 1
ATOM 1810 C C . PRO A 1 235 ? 19.328 20.562 15.391 1 93.81 235 PRO A C 1
ATOM 1812 O O . PRO A 1 235 ? 19.094 21.281 14.414 1 93.81 235 PRO A O 1
ATOM 1815 N N . THR A 1 236 ? 18.375 19.844 16.031 1 96.12 236 THR A N 1
ATOM 1816 C CA . THR A 1 236 ? 17 19.828 15.562 1 96.12 236 THR A CA 1
ATOM 1817 C C . THR A 1 236 ? 16.031 20.047 16.719 1 96.12 236 THR A C 1
ATOM 1819 O O . THR A 1 236 ? 16.234 19.5 17.812 1 96.12 236 THR A O 1
ATOM 1822 N N . ALA A 1 237 ? 15.07 20.906 16.5 1 97.19 237 ALA A N 1
ATOM 1823 C CA . ALA A 1 237 ? 13.992 21.141 17.453 1 97.19 237 ALA A CA 1
ATOM 1824 C C . ALA A 1 237 ? 12.633 20.891 16.812 1 97.19 237 ALA A C 1
ATOM 1826 O O . ALA A 1 237 ? 12.422 21.234 15.648 1 97.19 237 ALA A O 1
ATOM 1827 N N . ILE A 1 238 ? 11.719 20.281 17.594 1 98.44 238 ILE A N 1
ATOM 1828 C CA . ILE A 1 238 ? 10.312 20.188 17.234 1 98.44 238 ILE A CA 1
ATOM 1829 C C . ILE A 1 238 ? 9.484 21.078 18.172 1 98.44 238 ILE A C 1
ATOM 1831 O O . ILE A 1 238 ? 9.555 20.938 19.391 1 98.44 238 ILE A O 1
ATOM 1835 N N . VAL A 1 239 ? 8.797 22.016 17.609 1 98.88 239 VAL A N 1
ATOM 1836 C CA . VAL A 1 239 ? 7.91 22.875 18.375 1 98.88 239 VAL A CA 1
ATOM 1837 C C . VAL A 1 239 ? 6.461 22.438 18.188 1 98.88 239 VAL A C 1
ATOM 1839 O O . VAL A 1 239 ? 5.984 22.312 17.047 1 98.88 239 VAL A O 1
ATOM 1842 N N . ARG A 1 240 ? 5.777 22.234 19.344 1 98.75 240 ARG A N 1
ATOM 1843 C CA . ARG A 1 240 ? 4.41 21.719 19.359 1 98.75 240 ARG A CA 1
ATOM 1844 C C . ARG A 1 240 ? 3.463 22.719 20.016 1 98.75 240 ARG A C 1
ATOM 1846 O O . ARG A 1 240 ? 3.107 22.562 21.188 1 98.75 240 ARG A O 1
ATOM 1853 N N . PRO A 1 241 ? 3.014 23.641 19.25 1 98.25 241 PRO A N 1
ATOM 1854 C CA . PRO A 1 241 ? 1.944 24.453 19.828 1 98.25 241 PRO A CA 1
ATOM 1855 C C . PRO A 1 241 ? 0.612 23.719 19.922 1 98.25 241 PRO A C 1
ATOM 1857 O O . PRO A 1 241 ? 0.326 22.859 19.078 1 98.25 241 PRO A O 1
ATOM 1860 N N . SER A 1 242 ? -0.145 24.047 20.969 1 96.88 242 SER A N 1
ATOM 1861 C CA . SER A 1 242 ? -1.543 23.625 20.953 1 96.88 242 SER A CA 1
ATOM 1862 C C . SER A 1 242 ? -2.35 24.422 19.953 1 96.88 242 SER A C 1
ATOM 1864 O O . SER A 1 242 ? -1.851 24.766 18.875 1 96.88 242 SER A O 1
ATOM 1866 N N . ILE A 1 243 ? -3.609 24.734 20.172 1 94.56 243 ILE A N 1
ATOM 1867 C CA . ILE A 1 243 ? -4.398 25.531 19.25 1 94.56 243 ILE A CA 1
ATOM 1868 C C . ILE A 1 243 ? -3.83 26.953 19.172 1 94.56 243 ILE A C 1
ATOM 1870 O O . ILE A 1 243 ? -3.746 27.641 20.188 1 94.56 243 ILE A O 1
ATOM 1874 N N . VAL A 1 244 ? -3.439 27.375 17.953 1 95.25 244 VAL A N 1
ATOM 1875 C CA . VAL A 1 244 ? -2.848 28.703 17.781 1 95.25 244 VAL A CA 1
ATOM 1876 C C . VAL A 1 244 ? -3.932 29.703 17.422 1 95.25 244 VAL A C 1
ATOM 1878 O O . VAL A 1 244 ? -4.68 29.5 16.453 1 95.25 244 VAL A O 1
ATOM 1881 N N . GLY A 1 245 ? -4.051 30.719 18.234 1 94.5 245 GLY A N 1
ATOM 1882 C CA . GLY A 1 245 ? -4.996 31.797 17.984 1 94.5 245 GLY A CA 1
ATOM 1883 C C . GLY A 1 245 ? -4.328 33.094 17.547 1 94.5 245 GLY A C 1
ATOM 1884 O O . GLY A 1 245 ? -3.168 33.062 17.125 1 94.5 245 GLY A O 1
ATOM 1885 N N . PRO A 1 246 ? -5.031 34.156 17.562 1 94.69 246 PRO A N 1
ATOM 1886 C CA . PRO A 1 246 ? -4.477 35.469 17.156 1 94.69 246 PRO A CA 1
ATOM 1887 C C . PRO A 1 246 ? -3.248 35.844 17.969 1 94.69 246 PRO A C 1
ATOM 1889 O O . PRO A 1 246 ? -3.066 35.375 19.094 1 94.69 246 PRO A O 1
ATOM 1892 N N . ALA A 1 247 ? -2.463 36.719 17.391 1 96.69 247 ALA A N 1
ATOM 1893 C CA . ALA A 1 247 ? -1.305 37.219 18.125 1 96.69 247 ALA A CA 1
ATOM 1894 C C . ALA A 1 247 ? -1.738 38 19.344 1 96.69 247 ALA A C 1
ATOM 1896 O O . ALA A 1 247 ? -2.738 38.719 19.312 1 96.69 247 ALA A O 1
ATOM 1897 N N . MET A 1 248 ? -1.026 37.875 20.391 1 96.38 248 MET A N 1
ATOM 1898 C CA . MET A 1 248 ? -1.326 38.625 21.609 1 96.38 248 MET A CA 1
ATOM 1899 C C . MET A 1 248 ? -0.921 40.094 21.469 1 96.38 248 MET A C 1
ATOM 1901 O O . MET A 1 248 ? -1.717 41 21.734 1 96.38 248 MET A O 1
ATOM 1905 N N . GLU A 1 249 ? 0.311 40.25 21 1 96 249 GLU A N 1
ATOM 1906 C CA . GLU A 1 249 ? 0.83 41.625 21 1 96 249 GLU A CA 1
ATOM 1907 C C . GLU A 1 249 ? 1.534 41.938 19.688 1 96 249 GLU A C 1
ATOM 1909 O O . GLU A 1 249 ? 1.37 43.031 19.141 1 96 249 GLU A O 1
ATOM 1914 N N . GLN A 1 250 ? 2.357 41.031 19.219 1 95.19 250 GLN A N 1
ATOM 1915 C CA . GLN A 1 250 ? 3.209 41.312 18.062 1 95.19 250 GLN A CA 1
ATOM 1916 C C . GLN A 1 250 ? 2.885 40.344 16.906 1 95.19 250 GLN A C 1
ATOM 1918 O O . GLN A 1 250 ? 2.537 39.188 17.125 1 95.19 250 GLN A O 1
ATOM 1923 N N . PRO A 1 251 ? 3.002 40.812 15.711 1 95 251 PRO A N 1
ATOM 1924 C CA . PRO A 1 251 ? 3.377 42.156 15.258 1 95 251 PRO A CA 1
ATOM 1925 C C . PRO A 1 251 ? 2.27 43.188 15.477 1 95 251 PRO A C 1
ATOM 1927 O O . PRO A 1 251 ? 2.545 44.406 15.562 1 95 251 PRO A O 1
ATOM 1930 N N . LEU A 1 252 ? 1.049 42.719 15.414 1 95.69 252 LEU A N 1
ATOM 1931 C CA . LEU A 1 252 ? -0.127 43.531 15.734 1 95.69 252 LEU A CA 1
ATOM 1932 C C . LEU A 1 252 ? -1.021 42.812 16.734 1 95.69 252 LEU A C 1
ATOM 1934 O O . LEU A 1 252 ? -1.289 41.625 16.594 1 95.69 252 LEU A O 1
ATOM 1938 N N . PRO A 1 253 ? -1.472 43.594 17.734 1 95.38 253 PRO A N 1
ATOM 1939 C CA . PRO A 1 253 ? -2.375 42.938 18.688 1 95.38 253 PRO A CA 1
ATOM 1940 C C . PRO A 1 253 ? -3.629 42.375 18.016 1 95.38 253 PRO A C 1
ATOM 1942 O O . PRO A 1 253 ? -4.328 43.094 17.312 1 95.38 253 PRO A O 1
ATOM 1945 N N . GLY A 1 254 ? -3.818 41.094 18.25 1 94.31 254 GLY A N 1
ATOM 1946 C CA . GLY A 1 254 ? -5.008 40.438 17.719 1 94.31 254 GLY A CA 1
ATOM 1947 C C . GLY A 1 254 ? -4.859 40.031 16.266 1 94.31 254 GLY A C 1
ATOM 1948 O O . GLY A 1 254 ? -5.82 39.562 15.648 1 94.31 254 GLY A O 1
ATOM 1949 N N . TRP A 1 255 ? -3.689 40.062 15.719 1 95.19 255 TRP A N 1
ATOM 1950 C CA . TRP A 1 255 ? -3.49 39.75 14.305 1 95.19 255 TRP A CA 1
ATOM 1951 C C . TRP A 1 255 ? -3.904 38.312 14.008 1 95.19 255 TRP A C 1
ATOM 1953 O O . TRP A 1 255 ? -3.49 37.406 14.711 1 95.19 255 TRP A O 1
ATOM 1963 N N . ILE A 1 256 ? -4.73 38.188 12.977 1 92.94 256 ILE A N 1
ATOM 1964 C CA . ILE A 1 256 ? -5.164 36.875 12.469 1 92.94 256 ILE A CA 1
ATOM 1965 C C . ILE A 1 256 ? -5.621 37 11.023 1 92.94 256 ILE A C 1
ATOM 1967 O O . ILE A 1 256 ? -6.242 38 10.648 1 92.94 256 ILE A O 1
ATOM 1971 N N . ASP A 1 257 ? -5.164 36.094 10.18 1 88.25 257 ASP A N 1
ATOM 1972 C CA . ASP A 1 257 ? -5.586 36.219 8.789 1 88.25 257 ASP A CA 1
ATOM 1973 C C . ASP A 1 257 ? -6.156 34.906 8.273 1 88.25 257 ASP A C 1
ATOM 1975 O O . ASP A 1 257 ? -6.359 34.719 7.066 1 88.25 257 ASP A O 1
ATOM 1979 N N . SER A 1 258 ? -6.277 34 9.203 1 82.81 258 SER A N 1
ATOM 1980 C CA . SER A 1 258 ? -6.848 32.719 8.812 1 82.81 258 SER A CA 1
ATOM 1981 C C . SER A 1 258 ? -7.887 32.219 9.82 1 82.81 258 SER A C 1
ATOM 1983 O O . SER A 1 258 ? -7.828 32.594 11 1 82.81 258 SER A O 1
ATOM 1985 N N . LEU A 1 259 ? -8.891 31.578 9.211 1 76.38 259 LEU A N 1
ATOM 1986 C CA . LEU A 1 259 ? -9.922 31.031 10.094 1 76.38 259 LEU A CA 1
ATOM 1987 C C . LEU A 1 259 ? -9.586 29.594 10.5 1 76.38 259 LEU A C 1
ATOM 1989 O O . LEU A 1 259 ? -9.812 28.656 9.727 1 76.38 259 LEU A O 1
ATOM 1993 N N . ASN A 1 260 ? -8.797 29.547 11.484 1 70.88 260 ASN A N 1
ATOM 1994 C CA . ASN A 1 260 ? -8.617 28.188 11.977 1 70.88 260 ASN A CA 1
ATOM 1995 C C . ASN A 1 260 ? -9.82 27.719 12.797 1 70.88 260 ASN A C 1
ATOM 1997 O O . ASN A 1 260 ? -10.781 28.469 12.977 1 70.88 260 ASN A O 1
ATOM 2001 N N . GLY A 1 261 ? -9.922 26.484 13.305 1 66 261 GLY A N 1
ATOM 2002 C CA . GLY A 1 261 ? -11.07 25.812 13.891 1 66 261 GLY A CA 1
ATOM 2003 C C . GLY A 1 261 ? -11.719 26.609 15.016 1 66 261 GLY A C 1
ATOM 2004 O O . GLY A 1 261 ? -12.844 27.078 14.875 1 66 261 GLY A O 1
ATOM 2005 N N . PRO A 1 262 ? -11.031 26.984 16.016 1 68.44 262 PRO A N 1
ATOM 2006 C CA . PRO A 1 262 ? -11.672 27.625 17.172 1 68.44 262 PRO A CA 1
ATOM 2007 C C . PRO A 1 262 ? -12.023 29.094 16.906 1 68.44 262 PRO A C 1
ATOM 2009 O O . PRO A 1 262 ? -13.062 29.562 17.375 1 68.44 262 PRO A O 1
ATOM 2012 N N . ILE A 1 263 ? -11.266 29.672 16.125 1 76.5 263 ILE A N 1
ATOM 2013 C CA . ILE A 1 263 ? -11.531 31.078 15.812 1 76.5 263 ILE A CA 1
ATOM 2014 C C . ILE A 1 263 ? -12.805 31.188 14.977 1 76.5 263 ILE A C 1
ATOM 2016 O O . ILE A 1 263 ? -13.594 32.125 15.164 1 76.5 263 ILE A O 1
ATOM 2020 N N . ALA A 1 264 ? -12.875 30.188 14.211 1 79.56 264 ALA A N 1
ATOM 2021 C CA . ALA A 1 264 ? -14.109 30.141 13.43 1 79.56 264 ALA A CA 1
ATOM 2022 C C . ALA A 1 264 ? -15.328 29.953 14.32 1 79.56 264 ALA A C 1
ATOM 2024 O O . ALA A 1 264 ? -16.391 30.516 14.062 1 79.56 264 ALA A O 1
ATOM 2025 N N . LEU A 1 265 ? -15.141 29.266 15.336 1 80.75 265 LEU A N 1
ATOM 2026 C CA . LEU A 1 265 ? -16.219 29.047 16.297 1 80.75 265 LEU A CA 1
ATOM 2027 C C . LEU A 1 265 ? -16.609 30.344 16.984 1 80.75 265 LEU A C 1
ATOM 2029 O O . LEU A 1 265 ? -17.797 30.641 17.156 1 80.75 265 LEU A O 1
ATOM 2033 N N . PHE A 1 266 ? -15.625 31.125 17.266 1 81.88 266 PHE A N 1
ATOM 2034 C CA . PHE A 1 266 ? -15.859 32.406 17.938 1 81.88 266 PHE A CA 1
ATOM 2035 C C . PHE A 1 266 ? -16.562 33.375 17.016 1 81.88 266 PHE A C 1
ATOM 2037 O O . PHE A 1 266 ? -17.5 34.062 17.422 1 81.88 266 PHE A O 1
ATOM 2044 N N . LEU A 1 267 ? -16.156 33.281 15.836 1 85.5 267 LEU A N 1
ATOM 2045 C CA . LEU A 1 267 ? -16.75 34.188 14.859 1 85.5 267 LEU A CA 1
ATOM 2046 C C . LEU A 1 267 ? -18.203 33.812 14.578 1 85.5 267 LEU A C 1
ATOM 2048 O O . LEU A 1 267 ? -19.062 34.688 14.516 1 85.5 267 LEU A O 1
ATOM 2052 N N . ALA A 1 268 ? -18.375 32.594 14.445 1 88.31 268 ALA A N 1
ATOM 2053 C CA . ALA A 1 268 ? -19.719 32.125 14.125 1 88.31 268 ALA A CA 1
ATOM 2054 C C . ALA A 1 268 ? -20.672 32.344 15.305 1 88.31 268 ALA A C 1
ATOM 2056 O O . ALA A 1 268 ? -21.828 32.688 15.109 1 88.31 268 ALA A O 1
ATOM 2057 N N . SER A 1 269 ? -20.203 32.156 16.453 1 89.19 269 SER A N 1
ATOM 2058 C CA . SER A 1 269 ? -21.016 32.406 17.641 1 89.19 269 SER A CA 1
ATOM 2059 C C . SER A 1 269 ? -21.281 33.875 17.859 1 89.19 269 SER A C 1
ATOM 2061 O O . SER A 1 269 ? -22.391 34.281 18.203 1 89.19 269 SER A O 1
ATOM 2063 N N . GLY A 1 270 ? -20.281 34.625 17.625 1 88.12 270 GLY A N 1
ATOM 2064 C CA . GLY A 1 270 ? -20.422 36.062 17.781 1 88.12 270 GLY A CA 1
ATOM 2065 C C . GLY A 1 270 ? -21.375 36.688 16.781 1 88.12 270 GLY A C 1
ATOM 2066 O O . GLY A 1 270 ? -21.969 37.75 17.062 1 88.12 270 GLY A O 1
ATOM 2067 N N . ASN A 1 271 ? -21.5 36 15.695 1 89.19 271 ASN A N 1
ATOM 2068 C CA . ASN A 1 271 ? -22.422 36.469 14.68 1 89.19 271 ASN A CA 1
ATOM 2069 C C . ASN A 1 271 ? -23.828 35.906 14.883 1 89.19 271 ASN A C 1
ATOM 2071 O O . ASN A 1 271 ? -24.75 36.219 14.125 1 89.19 271 ASN A O 1
ATOM 2075 N N . GLY A 1 272 ? -23.891 35.062 15.805 1 89.38 272 GLY A N 1
ATOM 2076 C CA . GLY A 1 272 ? -25.188 34.469 16.125 1 89.38 272 GLY A CA 1
ATOM 2077 C C . GLY A 1 272 ? -25.531 33.281 15.227 1 89.38 272 GLY A C 1
ATOM 2078 O O . GLY A 1 272 ? -26.672 32.844 15.195 1 89.38 272 GLY A O 1
ATOM 2079 N N . LEU A 1 273 ? -24.594 32.844 14.492 1 91.31 273 LEU A N 1
ATOM 2080 C CA . LEU A 1 273 ? -24.844 31.766 13.531 1 91.31 273 LEU A CA 1
ATOM 2081 C C . LEU A 1 273 ? -24.641 30.406 14.188 1 91.31 273 LEU A C 1
ATOM 2083 O O . LEU A 1 273 ? -25.234 29.422 13.766 1 91.31 273 LEU A O 1
ATOM 2087 N N . LEU A 1 274 ? -23.766 30.359 15.156 1 92.38 274 LEU A N 1
ATOM 2088 C CA . LEU A 1 274 ? -23.547 29.156 15.961 1 92.38 274 LEU A CA 1
ATOM 2089 C C . LEU A 1 274 ? -24.219 29.297 17.328 1 92.38 274 LEU A C 1
ATOM 2091 O O . LEU A 1 274 ? -23.938 30.234 18.062 1 92.38 274 LEU A O 1
ATOM 2095 N N . ARG A 1 275 ? -25 28.266 17.625 1 92.38 275 ARG A N 1
ATOM 2096 C CA . ARG A 1 275 ? -25.812 28.422 18.828 1 92.38 275 ARG A CA 1
ATOM 2097 C C . ARG A 1 275 ? -25.594 27.266 19.781 1 92.38 275 ARG A C 1
ATOM 2099 O O . ARG A 1 275 ? -25.953 27.344 20.969 1 92.38 275 ARG A O 1
ATOM 2106 N N . SER A 1 276 ? -25.047 26.266 19.266 1 92.88 276 SER A N 1
ATOM 2107 C CA . SER A 1 276 ? -24.766 25.109 20.109 1 92.88 276 SER A CA 1
ATOM 2108 C C . SER A 1 276 ? -23.422 24.484 19.781 1 92.88 276 SER A C 1
ATOM 2110 O O . SER A 1 276 ? -23.047 24.406 18.609 1 92.88 276 SER A O 1
ATOM 2112 N N . VAL A 1 277 ? -22.719 24.109 20.828 1 92.75 277 VAL A N 1
ATOM 2113 C CA . VAL A 1 277 ? -21.469 23.375 20.656 1 92.75 277 VAL A CA 1
ATOM 2114 C C . VAL A 1 277 ? -21.453 22.125 21.531 1 92.75 277 VAL A C 1
ATOM 2116 O O . VAL A 1 277 ? -21.766 22.203 22.734 1 92.75 277 VAL A O 1
ATOM 2119 N N . HIS A 1 278 ? -21.25 21 20.891 1 94.69 278 HIS A N 1
ATOM 2120 C CA . HIS A 1 278 ? -21.031 19.781 21.656 1 94.69 278 HIS A CA 1
ATOM 2121 C C . HIS A 1 278 ? -19.656 19.781 22.328 1 94.69 278 HIS A C 1
ATOM 2123 O O . HIS A 1 278 ? -18.656 19.484 21.703 1 94.69 278 HIS A O 1
ATOM 2129 N N . CYS A 1 279 ? -19.656 20.109 23.594 1 94.69 279 CYS A N 1
ATOM 2130 C CA . CYS A 1 279 ? -18.422 20.406 24.312 1 94.69 279 CYS A CA 1
ATOM 2131 C C . CYS A 1 279 ? -18.578 20.125 25.812 1 94.69 279 CYS A C 1
ATOM 2133 O O . CYS A 1 279 ? -19.672 20.281 26.359 1 94.69 279 CYS A O 1
ATOM 2135 N N . ASP A 1 280 ? -17.531 19.578 26.406 1 96.75 280 ASP A N 1
ATOM 2136 C CA . ASP A 1 280 ? -17.453 19.547 27.859 1 96.75 280 ASP A CA 1
ATOM 2137 C C . ASP A 1 280 ? -16.875 20.859 28.406 1 96.75 280 ASP A C 1
ATOM 2139 O O . ASP A 1 280 ? -15.664 21.078 28.391 1 96.75 280 ASP A O 1
ATOM 2143 N N . SER A 1 281 ? -17.719 21.625 28.969 1 95.5 281 SER A N 1
ATOM 2144 C CA . SER A 1 281 ? -17.391 22.984 29.375 1 95.5 281 SER A CA 1
ATOM 2145 C C . SER A 1 281 ? -16.344 23 30.484 1 95.5 281 SER A C 1
ATOM 2147 O O . SER A 1 281 ? -15.703 24.016 30.75 1 95.5 281 SER A O 1
ATOM 2149 N N . ASP A 1 282 ? -16.125 21.891 31.094 1 96.75 282 ASP A N 1
ATOM 2150 C CA . ASP A 1 282 ? -15.219 21.812 32.25 1 96.75 282 ASP A CA 1
ATOM 2151 C C . ASP A 1 282 ? -13.812 21.422 31.797 1 96.75 282 ASP A C 1
ATOM 2153 O O . ASP A 1 282 ? -12.867 21.469 32.594 1 96.75 282 ASP A O 1
ATOM 2157 N N . LYS A 1 283 ? -13.672 21.078 30.547 1 96.94 283 LYS A N 1
ATOM 2158 C CA . LYS A 1 283 ? -12.367 20.703 30.031 1 96.94 283 LYS A CA 1
ATOM 2159 C C . LYS A 1 283 ? -11.539 21.922 29.656 1 96.94 283 LYS A C 1
ATOM 2161 O O . LYS A 1 283 ? -12.094 22.969 29.328 1 96.94 283 LYS A O 1
ATOM 2166 N N . ARG A 1 284 ? -10.258 21.734 29.75 1 97.25 284 ARG A N 1
ATOM 2167 C CA . ARG A 1 284 ? -9.344 22.844 29.484 1 97.25 284 ARG A CA 1
ATOM 2168 C C . ARG A 1 284 ? -9.219 23.109 27.984 1 97.25 284 ARG A C 1
ATOM 2170 O O . ARG A 1 284 ? -9.18 22.156 27.188 1 97.25 284 ARG A O 1
ATOM 2177 N N . ALA A 1 285 ? -9.234 24.359 27.672 1 94.56 285 ALA A N 1
ATOM 2178 C CA . ALA A 1 285 ? -8.977 24.812 26.297 1 94.56 285 ALA A CA 1
ATOM 2179 C C . ALA A 1 285 ? -7.52 25.219 26.125 1 94.56 285 ALA A C 1
ATOM 2181 O O . ALA A 1 285 ? -7.098 26.266 26.625 1 94.56 285 ALA A O 1
ATOM 2182 N N . ASP A 1 286 ? -6.754 24.438 25.484 1 95.56 286 ASP A N 1
ATOM 2183 C CA . ASP A 1 286 ? -5.344 24.75 25.25 1 95.56 286 ASP A CA 1
ATOM 2184 C C . ASP A 1 286 ? -5.172 25.641 24.031 1 95.56 286 ASP A C 1
ATOM 2186 O O . ASP A 1 286 ? -4.984 25.156 22.906 1 95.56 286 ASP A O 1
ATOM 2190 N N . LEU A 1 287 ? -5.188 26.906 24.203 1 94.69 287 LEU A N 1
ATOM 2191 C CA . LEU A 1 287 ? -5.008 27.922 23.172 1 94.69 287 LEU A CA 1
ATOM 2192 C C . LEU A 1 287 ? -3.773 28.781 23.453 1 94.69 287 LEU A C 1
ATOM 2194 O O . LEU A 1 287 ? -3.562 29.219 24.578 1 94.69 287 LEU A O 1
ATOM 2198 N N . VAL A 1 288 ? -2.947 28.984 22.422 1 96.94 288 VAL A N 1
ATOM 2199 C CA . VAL A 1 288 ? -1.749 29.797 22.609 1 96.94 288 VAL A CA 1
ATOM 2200 C C . VAL A 1 288 ? -1.712 30.906 21.547 1 96.94 288 VAL A C 1
ATOM 2202 O O . VAL A 1 288 ? -2.164 30.703 20.422 1 96.94 288 VAL A O 1
ATOM 2205 N N . PRO A 1 289 ? -1.189 32.094 21.922 1 97.31 289 PRO A N 1
ATOM 2206 C CA . PRO A 1 289 ? -1.043 33.156 20.922 1 97.31 289 PRO A CA 1
ATOM 2207 C C . PRO A 1 289 ? -0.003 32.812 19.859 1 97.31 289 PRO A C 1
ATOM 2209 O O . PRO A 1 289 ? 1.028 32.219 20.156 1 97.31 289 PRO A O 1
ATOM 2212 N N . ALA A 1 290 ? -0.238 33.312 18.656 1 97 290 ALA A N 1
ATOM 2213 C CA . ALA A 1 290 ? 0.651 33.031 17.531 1 97 290 ALA A CA 1
ATOM 2214 C C . ALA A 1 290 ? 2.043 33.625 17.781 1 97 290 ALA A C 1
ATOM 2216 O O . ALA A 1 290 ? 3.045 33.031 17.375 1 97 290 ALA A O 1
ATOM 2217 N N . ASP A 1 291 ? 2.148 34.781 18.391 1 98.19 291 ASP A N 1
ATOM 2218 C CA . ASP A 1 291 ? 3.455 35.406 18.625 1 98.19 291 ASP A CA 1
ATOM 2219 C C . ASP A 1 291 ? 4.246 34.625 19.672 1 98.19 291 ASP A C 1
ATOM 2221 O O . ASP A 1 291 ? 5.473 34.562 19.609 1 98.19 291 ASP A O 1
ATOM 2225 N N . TYR A 1 292 ? 3.535 33.969 20.672 1 98.69 292 TYR A N 1
ATOM 2226 C CA . TYR A 1 292 ? 4.219 33.062 21.594 1 98.69 292 TYR A CA 1
ATOM 2227 C C . TYR A 1 292 ? 4.84 31.891 20.859 1 98.69 292 TYR A C 1
ATOM 2229 O O . TYR A 1 292 ? 5.98 31.516 21.125 1 98.69 292 TYR A O 1
ATOM 2237 N N . CYS A 1 293 ? 4.066 31.359 19.953 1 98.56 293 CYS A N 1
ATOM 2238 C CA . CYS A 1 293 ? 4.527 30.234 19.141 1 98.56 293 CYS A CA 1
ATOM 2239 C C . CYS A 1 293 ? 5.773 30.609 18.359 1 98.56 293 CYS A C 1
ATOM 2241 O O . CYS A 1 293 ? 6.777 29.891 18.406 1 98.56 293 CYS A O 1
ATOM 2243 N N . VAL A 1 294 ? 5.742 31.703 17.656 1 98.81 294 VAL A N 1
ATOM 2244 C CA . VAL A 1 294 ? 6.84 32.156 16.812 1 98.81 294 VAL A CA 1
ATOM 2245 C C . VAL A 1 294 ? 8.07 32.438 17.672 1 98.81 294 VAL A C 1
ATOM 2247 O O . VAL A 1 294 ? 9.188 32.062 17.312 1 98.81 294 VAL A O 1
ATOM 2250 N N . ASN A 1 295 ? 7.863 33.094 18.781 1 98.88 295 ASN A N 1
ATOM 2251 C CA . ASN A 1 295 ? 8.969 33.406 19.688 1 98.88 295 ASN A CA 1
ATOM 2252 C C . ASN A 1 295 ? 9.641 32.125 20.188 1 98.88 295 ASN A C 1
ATOM 2254 O O . ASN A 1 295 ? 10.875 32.031 20.266 1 98.88 295 ASN A O 1
ATOM 2258 N N . LEU A 1 296 ? 8.836 31.156 20.5 1 98.88 296 LEU A N 1
ATOM 2259 C CA . LEU A 1 296 ? 9.398 29.875 20.938 1 98.88 296 LEU A CA 1
ATOM 2260 C C . LEU A 1 296 ? 10.172 29.219 19.812 1 98.88 296 LEU A C 1
ATOM 2262 O O . LEU A 1 296 ? 11.227 28.609 20.047 1 98.88 296 LEU A O 1
ATOM 2266 N N . MET A 1 297 ? 9.688 29.266 18.578 1 98.88 297 MET A N 1
ATOM 2267 C CA . MET A 1 297 ? 10.391 28.703 17.422 1 98.88 297 MET A CA 1
ATOM 2268 C C . MET A 1 297 ? 11.789 29.297 17.297 1 98.88 297 MET A C 1
ATOM 2270 O O . MET A 1 297 ? 12.766 28.562 17.125 1 98.88 297 MET A O 1
ATOM 2274 N N . ILE A 1 298 ? 11.883 30.594 17.406 1 98.88 298 ILE A N 1
ATOM 2275 C CA . ILE A 1 298 ? 13.148 31.297 17.25 1 98.88 298 ILE A CA 1
ATOM 2276 C C . ILE A 1 298 ? 14.078 30.953 18.406 1 98.88 298 ILE A C 1
ATOM 2278 O O . ILE A 1 298 ? 15.258 30.656 18.203 1 98.88 298 ILE A O 1
ATOM 2282 N N . ALA A 1 299 ? 13.516 30.953 19.609 1 98.75 299 ALA A N 1
ATOM 2283 C CA . ALA A 1 299 ? 14.305 30.625 20.797 1 98.75 299 ALA A CA 1
ATOM 2284 C C . ALA A 1 299 ? 14.797 29.188 20.734 1 98.75 299 ALA A C 1
ATOM 2286 O O . ALA A 1 299 ? 15.898 28.875 21.188 1 98.75 299 ALA A O 1
ATOM 2287 N N . ALA A 1 300 ? 13.938 28.328 20.25 1 98.19 300 ALA A N 1
ATOM 2288 C CA . ALA A 1 300 ? 14.297 26.906 20.125 1 98.19 300 ALA A CA 1
ATOM 2289 C C . ALA A 1 300 ? 15.477 26.719 19.172 1 98.19 300 ALA A C 1
ATOM 2291 O O . ALA A 1 300 ? 16.344 25.891 19.406 1 98.19 300 ALA A O 1
ATOM 2292 N N . ALA A 1 301 ? 15.469 27.438 18.031 1 97.94 301 ALA A N 1
ATOM 2293 C CA . ALA A 1 301 ? 16.594 27.391 17.109 1 97.94 301 ALA A CA 1
ATOM 2294 C C . ALA A 1 301 ? 17.906 27.75 17.797 1 97.94 301 ALA A C 1
ATOM 2296 O O . ALA A 1 301 ? 18.906 27.062 17.625 1 97.94 301 ALA A O 1
ATOM 2297 N N . TRP A 1 302 ? 17.828 28.797 18.562 1 97.19 302 TRP A N 1
ATOM 2298 C CA . TRP A 1 302 ? 19 29.234 19.328 1 97.19 302 TRP A CA 1
ATOM 2299 C C . TRP A 1 302 ? 19.422 28.172 20.328 1 97.19 302 TRP A C 1
ATOM 2301 O O . TRP A 1 302 ? 20.609 27.859 20.438 1 97.19 302 TRP A O 1
ATOM 2311 N N . GLN A 1 303 ? 18.5 27.609 21.016 1 95.12 303 GLN A N 1
ATOM 2312 C CA . GLN A 1 303 ? 18.781 26.656 22.078 1 95.12 303 GLN A CA 1
ATOM 2313 C C . GLN A 1 303 ? 19.484 25.406 21.531 1 95.12 303 GLN A C 1
ATOM 2315 O O . GLN A 1 303 ? 20.469 24.938 22.109 1 95.12 303 GLN A O 1
ATOM 2320 N N . VAL A 1 304 ? 18.938 24.891 20.438 1 94.06 304 VAL A N 1
ATOM 2321 C CA . VAL A 1 304 ? 19.5 23.641 19.922 1 94.06 304 VAL A CA 1
ATOM 2322 C C . VAL A 1 304 ? 20.891 23.922 19.344 1 94.06 304 VAL A C 1
ATOM 2324 O O . VAL A 1 304 ? 21.781 23.078 19.406 1 94.06 304 VAL A O 1
ATOM 2327 N N . ALA A 1 305 ? 21.125 25.078 18.812 1 92.62 305 ALA A N 1
ATOM 2328 C CA . ALA A 1 305 ? 22.438 25.469 18.281 1 92.62 305 ALA A CA 1
ATOM 2329 C C . ALA A 1 305 ? 23.469 25.562 19.391 1 92.62 305 ALA A C 1
ATOM 2331 O O . ALA A 1 305 ? 24.594 25.094 19.25 1 92.62 305 ALA A O 1
ATOM 2332 N N . VAL A 1 306 ? 23.047 26.141 20.5 1 88.38 306 VAL A N 1
ATOM 2333 C CA . VAL A 1 306 ? 23.953 26.375 21.609 1 88.38 306 VAL A CA 1
ATOM 2334 C C . VAL A 1 306 ? 24.234 25.062 22.328 1 88.38 306 VAL A C 1
ATOM 2336 O O . VAL A 1 306 ? 25.359 24.812 22.75 1 88.38 306 VAL A O 1
ATOM 2339 N N . THR A 1 307 ? 23.266 24.25 22.5 1 84.19 307 THR A N 1
ATOM 2340 C CA . THR A 1 307 ? 23.422 23 23.234 1 84.19 307 THR A CA 1
ATOM 2341 C C . THR A 1 307 ? 24.219 21.984 22.438 1 84.19 307 THR A C 1
ATOM 2343 O O . THR A 1 307 ? 24.922 21.156 23.016 1 84.19 307 THR A O 1
ATOM 2346 N N . SER A 1 308 ? 23.984 21.938 21.172 1 77.5 308 SER A N 1
ATOM 2347 C CA . SER A 1 308 ? 24.688 20.969 20.328 1 77.5 308 SER A CA 1
ATOM 2348 C C . SER A 1 308 ? 26.188 21.188 20.359 1 77.5 308 SER A C 1
ATOM 2350 O O . SER A 1 308 ? 26.969 20.25 20.141 1 77.5 308 SER A O 1
ATOM 2352 N N . LYS A 1 309 ? 26.609 22.297 20.531 1 64.56 309 LYS A N 1
ATOM 2353 C CA . LYS A 1 309 ? 28.031 22.578 20.641 1 64.56 309 LYS A CA 1
ATOM 2354 C C . LYS A 1 309 ? 28.625 21.953 21.891 1 64.56 309 LYS A C 1
ATOM 2356 O O . LYS A 1 309 ? 29.797 21.578 21.922 1 64.56 309 LYS A O 1
ATOM 2361 N N . LYS A 1 310 ? 27.672 21.812 22.734 1 57.41 310 LYS A N 1
ATOM 2362 C CA . LYS A 1 310 ? 28.188 21.281 24 1 57.41 310 LYS A CA 1
ATOM 2363 C C . LYS A 1 310 ? 28.109 19.766 24.031 1 57.41 310 LYS A C 1
ATOM 2365 O O . LYS A 1 310 ? 28.875 19.109 24.719 1 57.41 310 LYS A O 1
ATOM 2370 N N . ALA A 1 311 ? 27.172 19.281 23.422 1 57.34 311 ALA A N 1
ATOM 2371 C CA . ALA A 1 311 ? 26.969 17.844 23.469 1 57.34 311 ALA A CA 1
ATOM 2372 C C . ALA A 1 311 ? 26.641 17.281 22.078 1 57.34 311 ALA A C 1
ATOM 2374 O O . ALA A 1 311 ? 26.281 18.047 21.172 1 57.34 311 ALA A O 1
ATOM 2375 N N . SER A 1 312 ? 27.188 16.109 21.797 1 54.72 312 SER A N 1
ATOM 2376 C CA . SER A 1 312 ? 26.906 15.5 20.5 1 54.72 312 SER A CA 1
ATOM 2377 C C . SER A 1 312 ? 25.453 15.711 20.094 1 54.72 312 SER A C 1
ATOM 2379 O O . SER A 1 312 ? 24.547 15.578 20.922 1 54.72 312 SER A O 1
ATOM 2381 N N . PRO A 1 313 ? 25.234 16.422 19 1 57.69 313 PRO A N 1
ATOM 2382 C CA . PRO A 1 313 ? 23.922 16.781 18.469 1 57.69 313 PRO A CA 1
ATOM 2383 C C . PRO A 1 313 ? 22.984 15.57 18.359 1 57.69 313 PRO A C 1
ATOM 2385 O O . PRO A 1 313 ? 22.062 15.57 17.547 1 57.69 313 PRO A O 1
ATOM 2388 N N . SER A 1 314 ? 22.859 14.781 19.438 1 62.34 314 SER A N 1
ATOM 2389 C CA . SER A 1 314 ? 22.312 13.453 19.172 1 62.34 314 SER A CA 1
ATOM 2390 C C . SER A 1 314 ? 20.797 13.43 19.391 1 62.34 314 SER A C 1
ATOM 2392 O O . SER A 1 314 ? 20.109 12.578 18.828 1 62.34 314 SER A O 1
ATOM 2394 N N . GLU A 1 315 ? 20.297 14.594 20.031 1 80.5 315 GLU A N 1
ATOM 2395 C CA . GLU A 1 315 ? 18.906 14.32 20.375 1 80.5 315 GLU A CA 1
ATOM 2396 C C . GLU A 1 315 ? 17.984 15.438 19.891 1 80.5 315 GLU A C 1
ATOM 2398 O O . GLU A 1 315 ? 18.328 16.609 19.969 1 80.5 315 GLU A O 1
ATOM 2403 N N . VAL A 1 316 ? 16.891 15.117 19.266 1 92.62 316 VAL A N 1
ATOM 2404 C CA . VAL A 1 316 ? 15.852 16.047 18.859 1 92.62 316 VAL A CA 1
ATOM 2405 C C . VAL A 1 316 ? 15.148 16.609 20.094 1 92.62 316 VAL A C 1
ATOM 2407 O O . VAL A 1 316 ? 14.68 15.859 20.953 1 92.62 316 VAL A O 1
ATOM 2410 N N . LEU A 1 317 ? 15.227 17.938 20.281 1 94.94 317 LEU A N 1
ATOM 2411 C CA . LEU A 1 317 ? 14.516 18.562 21.406 1 94.94 317 LEU A CA 1
ATOM 2412 C C . LEU A 1 317 ? 13.078 18.891 21.016 1 94.94 317 LEU A C 1
ATOM 2414 O O . LEU A 1 317 ? 12.836 19.422 19.922 1 94.94 317 LEU A O 1
ATOM 2418 N N . VAL A 1 318 ? 12.172 18.516 21.891 1 97.94 318 VAL A N 1
ATOM 2419 C CA . VAL A 1 318 ? 10.758 18.766 21.656 1 97.94 318 VAL A CA 1
ATOM 2420 C C . VAL A 1 318 ? 10.258 19.812 22.656 1 97.94 318 VAL A C 1
ATOM 2422 O O . VAL A 1 318 ? 10.625 19.781 23.844 1 97.94 318 VAL A O 1
ATOM 2425 N N . PHE A 1 319 ? 9.492 20.781 22.188 1 98.75 319 PHE A N 1
ATOM 2426 C CA . PHE A 1 319 ? 8.914 21.828 23.031 1 98.75 319 PHE A CA 1
ATOM 2427 C C . PHE A 1 319 ? 7.398 21.859 22.906 1 98.75 319 PHE A C 1
ATOM 2429 O O . PHE A 1 319 ? 6.867 22.188 21.844 1 98.75 319 PHE A O 1
ATOM 2436 N N . ASN A 1 320 ? 6.684 21.531 23.984 1 98.81 320 ASN A N 1
ATOM 2437 C CA . ASN A 1 320 ? 5.23 21.672 24.016 1 98.81 320 ASN A CA 1
ATOM 2438 C C . ASN A 1 320 ? 4.824 23.062 24.484 1 98.81 320 ASN A C 1
ATOM 2440 O O . ASN A 1 320 ? 5.148 23.484 25.609 1 98.81 320 ASN A O 1
ATOM 2444 N N . LEU A 1 321 ? 4.195 23.766 23.609 1 98.75 321 LEU A N 1
ATOM 2445 C CA . LEU A 1 321 ? 3.646 25.062 23.984 1 98.75 321 LEU A CA 1
ATOM 2446 C C . LEU A 1 321 ? 2.137 24.969 24.188 1 98.75 321 LEU A C 1
ATOM 2448 O O . LEU A 1 321 ? 1.375 25.047 23.219 1 98.75 321 LEU A O 1
ATOM 2452 N N . ALA A 1 322 ? 1.717 24.891 25.375 1 98.25 322 ALA A N 1
ATOM 2453 C CA . ALA A 1 322 ? 0.309 24.75 25.75 1 98.25 322 ALA A CA 1
ATOM 2454 C C . AL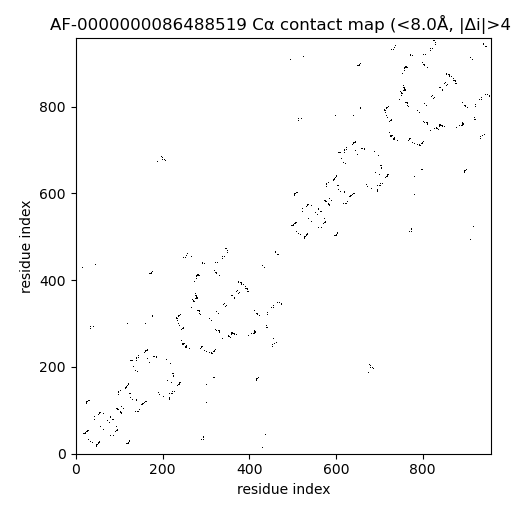A A 1 322 ? 0.005 25.5 27.047 1 98.25 322 ALA A C 1
ATOM 2456 O O . ALA A 1 322 ? 0.907 25.75 27.844 1 98.25 322 ALA A O 1
ATOM 2457 N N . THR A 1 323 ? -1.208 25.797 27.266 1 97.81 323 THR A N 1
ATOM 2458 C CA . THR A 1 323 ? -1.588 26.609 28.406 1 97.81 323 THR A CA 1
ATOM 2459 C C . THR A 1 323 ? -2.227 25.734 29.5 1 97.81 323 THR A C 1
ATOM 2461 O O . THR A 1 323 ? -2.26 26.125 30.656 1 97.81 323 THR A O 1
ATOM 2464 N N . GLY A 1 324 ? -2.725 24.656 29.219 1 95.19 324 GLY A N 1
ATOM 2465 C CA . GLY A 1 324 ? -3.639 23.891 30.047 1 95.19 324 GLY A CA 1
ATOM 2466 C C . GLY A 1 324 ? -3.086 23.609 31.438 1 95.19 324 GLY A C 1
ATOM 2467 O O . GLY A 1 324 ? -3.822 23.656 32.438 1 95.19 324 GLY A O 1
ATOM 2468 N N . MET A 1 325 ? -1.838 23.375 31.531 1 94.94 325 MET A N 1
ATOM 2469 C CA . MET A 1 325 ? -1.247 23 32.812 1 94.94 325 MET A CA 1
ATOM 2470 C C . MET A 1 325 ? -0.758 24.234 33.562 1 94.94 325 MET A C 1
ATOM 2472 O O . MET A 1 325 ? -0.922 24.328 34.781 1 94.94 325 MET A O 1
ATOM 2476 N N . GLU A 1 326 ? -0.304 25.25 32.906 1 96.12 326 GLU A N 1
ATOM 2477 C CA . GLU A 1 326 ? 0.394 26.359 33.531 1 96.12 326 GLU A CA 1
ATOM 2478 C C . GLU A 1 326 ? -0.518 27.578 33.688 1 96.12 326 GLU A C 1
ATOM 2480 O O . GLU A 1 326 ? -0.293 28.422 34.562 1 96.12 326 GLU A O 1
ATOM 2485 N N . ASN A 1 327 ? -1.483 27.703 32.844 1 97.69 327 ASN A N 1
ATOM 2486 C CA . ASN A 1 327 ? -2.441 28.812 32.812 1 97.69 327 ASN A CA 1
ATOM 2487 C C . ASN A 1 327 ? -3.811 28.359 32.312 1 97.69 327 ASN A C 1
ATOM 2489 O O . ASN A 1 327 ? -4.27 28.797 31.266 1 97.69 327 ASN A O 1
ATOM 2493 N N . PRO A 1 328 ? -4.461 27.547 33.125 1 97.38 328 PRO A N 1
ATOM 2494 C CA . PRO A 1 328 ? -5.66 26.859 32.656 1 97.38 328 PRO A CA 1
ATOM 2495 C C . PRO A 1 328 ? -6.852 27.797 32.469 1 97.38 328 PRO A C 1
ATOM 2497 O O . PRO A 1 328 ? -7.039 28.719 33.25 1 97.38 328 PRO A O 1
ATOM 2500 N N . MET A 1 329 ? -7.578 27.594 31.453 1 96.56 329 MET A N 1
ATOM 2501 C CA . MET A 1 329 ? -8.898 28.125 31.141 1 96.56 329 MET A CA 1
ATOM 2502 C C . MET A 1 329 ? -9.789 27.062 30.516 1 96.56 329 MET A C 1
ATOM 2504 O O . MET A 1 329 ? -9.352 26.328 29.625 1 96.56 329 MET A O 1
ATOM 2508 N N . THR A 1 330 ? -10.977 26.938 31.047 1 96.88 330 THR A N 1
ATOM 2509 C CA . THR A 1 330 ? -11.875 25.922 30.5 1 96.88 330 THR A CA 1
ATOM 2510 C C . THR A 1 330 ? -12.586 26.438 29.25 1 96.88 330 THR A C 1
ATOM 2512 O O . THR A 1 330 ? -12.641 27.656 29.031 1 96.88 330 THR A O 1
ATOM 2515 N N . TRP A 1 331 ? -13.141 25.5 28.5 1 94.56 331 TRP A N 1
ATOM 2516 C CA . TRP A 1 331 ? -13.953 25.891 27.359 1 94.56 331 TRP A CA 1
ATOM 2517 C C . TRP A 1 331 ? -15.133 26.75 27.781 1 94.56 331 TRP A C 1
ATOM 2519 O O . TRP A 1 331 ? -15.461 27.734 27.125 1 94.56 331 TRP A O 1
ATOM 2529 N N . GLY A 1 332 ? -15.734 26.359 28.828 1 94.19 332 GLY A N 1
ATOM 2530 C CA . GLY A 1 332 ? -16.859 27.109 29.344 1 94.19 332 GLY A CA 1
ATOM 2531 C C . GLY A 1 332 ? -16.5 28.562 29.672 1 94.19 332 GLY A C 1
ATOM 2532 O O . GLY A 1 332 ? -17.219 29.484 29.266 1 94.19 332 GLY A O 1
ATOM 2533 N N . GLU A 1 333 ? -15.461 28.75 30.375 1 95.75 333 GLU A N 1
ATOM 2534 C CA . GLU A 1 333 ? -15 30.078 30.734 1 95.75 333 GLU A CA 1
ATOM 2535 C C . GLU A 1 333 ? -14.633 30.891 29.5 1 95.75 333 GLU A C 1
ATOM 2537 O O . GLU A 1 333 ? -14.992 32.062 29.391 1 95.75 333 GLU A O 1
ATOM 2542 N N . MET A 1 334 ? -13.953 30.281 28.641 1 93.81 334 MET A N 1
ATOM 2543 C CA . MET A 1 334 ? -13.461 30.969 27.438 1 93.81 334 MET A CA 1
ATOM 2544 C C . MET A 1 334 ? -14.617 31.422 26.562 1 93.81 334 MET A C 1
ATOM 2546 O O . MET A 1 334 ? -14.656 32.594 26.141 1 93.81 334 MET A O 1
ATOM 2550 N N . LEU A 1 335 ? -15.547 30.547 26.344 1 91.12 335 LEU A N 1
ATOM 2551 C CA . LEU A 1 335 ? -16.641 30.875 25.453 1 91.12 335 LEU A CA 1
ATOM 2552 C C . LEU A 1 335 ? -17.594 31.891 26.094 1 91.12 335 LEU A C 1
ATOM 2554 O O . LEU A 1 335 ? -18.156 32.75 25.406 1 91.12 335 LEU A O 1
ATOM 2558 N N . LYS A 1 336 ? -17.75 31.766 27.344 1 91.75 336 LYS A N 1
ATOM 2559 C CA . LYS A 1 336 ? -18.547 32.75 28.062 1 91.75 336 LYS A CA 1
ATOM 2560 C C . LYS A 1 336 ? -17.938 34.156 27.922 1 91.75 336 LYS A C 1
ATOM 2562 O O . LYS A 1 336 ? -18.641 35.125 27.656 1 91.75 336 LYS A O 1
ATOM 2567 N N . LEU A 1 337 ? -16.672 34.219 28.172 1 93 337 LEU A N 1
ATOM 2568 C CA . LEU A 1 337 ? -15.977 35.5 28.062 1 93 337 LEU A CA 1
ATOM 2569 C C . LEU A 1 337 ? -16 36 26.625 1 93 337 LEU A C 1
ATOM 2571 O O . LEU A 1 337 ? -16.203 37.188 26.391 1 93 337 LEU A O 1
ATOM 2575 N N . ALA A 1 338 ? -15.773 35.156 25.703 1 91.25 338 ALA A N 1
ATOM 2576 C CA . ALA A 1 338 ? -15.797 35.531 24.297 1 91.25 338 ALA A CA 1
ATOM 2577 C C . ALA A 1 338 ? -17.156 36.094 23.891 1 91.25 338 ALA A C 1
ATOM 2579 O O . ALA A 1 338 ? -17.25 37.062 23.141 1 91.25 338 ALA A O 1
ATOM 2580 N N . MET A 1 339 ? -18.203 35.469 24.391 1 91 339 MET A N 1
ATOM 2581 C CA . MET A 1 339 ? -19.562 35.938 24.109 1 91 339 MET A CA 1
ATOM 2582 C C . MET A 1 339 ? -19.812 37.312 24.719 1 91 339 MET A C 1
ATOM 2584 O O . MET A 1 339 ? -20.438 38.156 24.094 1 91 339 MET A O 1
ATOM 2588 N N . TYR A 1 340 ? -19.328 37.375 25.844 1 92.62 340 TYR A N 1
ATOM 2589 C CA . TYR A 1 340 ? -19.469 38.656 26.516 1 92.62 340 TYR A CA 1
ATOM 2590 C C . TYR A 1 340 ? -18.797 39.781 25.703 1 92.62 340 TYR A C 1
ATOM 2592 O O . TYR A 1 340 ? -19.391 40.812 25.453 1 92.62 340 TYR A O 1
ATOM 2600 N N . ILE A 1 341 ? -17.625 39.531 25.328 1 92.38 341 ILE A N 1
ATOM 2601 C CA . ILE A 1 341 ? -16.828 40.531 24.594 1 92.38 341 ILE A CA 1
ATOM 2602 C C . ILE A 1 341 ? -17.5 40.812 23.25 1 92.38 341 ILE A C 1
ATOM 2604 O O . ILE A 1 341 ? -17.625 41.969 22.859 1 92.38 341 ILE A O 1
ATOM 2608 N N . SER A 1 342 ? -18 39.844 22.578 1 90.12 342 SER A N 1
ATOM 2609 C CA . SER A 1 342 ? -18.625 40 21.266 1 90.12 342 SER A CA 1
ATOM 2610 C C . SER A 1 342 ? -19.969 40.719 21.375 1 90.12 342 SER A C 1
ATOM 2612 O O . SER A 1 342 ? -20.359 41.438 20.453 1 90.12 342 SER A O 1
ATOM 2614 N N . ARG A 1 343 ? -20.609 40.594 22.516 1 90 343 ARG A N 1
ATOM 2615 C CA . ARG A 1 343 ? -21.922 41.219 22.703 1 90 343 ARG A CA 1
ATOM 2616 C C . ARG A 1 343 ? -21.812 42.656 23.203 1 90 343 ARG A C 1
ATOM 2618 O O . ARG A 1 343 ? -22.516 43.531 22.734 1 90 343 ARG A O 1
ATOM 2625 N N . LYS A 1 344 ? -20.891 42.781 24.062 1 92 344 LYS A N 1
ATOM 2626 C CA . LYS A 1 344 ? -20.922 44.031 24.844 1 92 344 LYS A CA 1
ATOM 2627 C C . LYS A 1 344 ? -19.812 44.969 24.422 1 92 344 LYS A C 1
ATOM 2629 O O . LYS A 1 344 ? -19.953 46.188 24.562 1 92 344 LYS A O 1
ATOM 2634 N N . MET A 1 345 ? -18.766 44.469 23.891 1 93.06 345 MET A N 1
ATOM 2635 C CA . MET A 1 345 ? -17.625 45.344 23.656 1 93.06 345 MET A CA 1
ATOM 2636 C C . MET A 1 345 ? -17.375 45.5 22.156 1 93.06 345 MET A C 1
ATOM 2638 O O . MET A 1 345 ? -17.281 46.625 21.656 1 93.06 345 MET A O 1
ATOM 2642 N N . TYR A 1 346 ? -17.297 44.375 21.453 1 93.12 346 TYR A N 1
ATOM 2643 C CA . TYR A 1 346 ? -16.891 44.438 20.047 1 93.12 346 TYR A CA 1
ATOM 2644 C C . TYR A 1 346 ? -17.844 43.625 19.172 1 93.12 346 TYR A C 1
ATOM 2646 O O . TYR A 1 346 ? -17.391 42.719 18.469 1 93.12 346 TYR A O 1
ATOM 2654 N N . PRO A 1 347 ? -19.141 43.938 19.156 1 92.75 347 PRO A N 1
ATOM 2655 C CA . PRO A 1 347 ? -20.047 43.219 18.266 1 92.75 347 PRO A CA 1
ATOM 2656 C C . PRO A 1 347 ? -19.656 43.344 16.797 1 92.75 347 PRO A C 1
ATOM 2658 O O . PRO A 1 347 ? -19.172 44.406 16.375 1 92.75 347 PRO A O 1
ATOM 2661 N N . PHE A 1 348 ? -19.891 42.281 16.031 1 91.56 348 PHE A N 1
ATOM 2662 C CA . PHE A 1 348 ? -19.594 42.312 14.609 1 91.56 348 PHE A CA 1
ATOM 2663 C C . PHE A 1 348 ? -20.672 43.062 13.844 1 91.56 348 PHE A C 1
ATOM 2665 O O . PHE A 1 348 ? -21.844 43.062 14.25 1 91.56 348 PHE A O 1
ATOM 2672 N N . GLU A 1 349 ? -20.266 43.656 12.727 1 90.12 349 GLU A N 1
ATOM 2673 C CA . GLU A 1 349 ? -21.219 44.344 11.867 1 90.12 349 GLU A CA 1
ATOM 2674 C C . GLU A 1 349 ? -22.188 43.375 11.203 1 90.12 349 GLU A C 1
ATOM 2676 O O . GLU A 1 349 ? -23.328 43.719 10.914 1 90.12 349 GLU A O 1
ATOM 2681 N N . THR A 1 350 ? -21.766 42.25 11.023 1 82.62 350 THR A N 1
ATOM 2682 C CA . THR A 1 350 ? -22.5 41.25 10.25 1 82.62 350 THR A CA 1
ATOM 2683 C C . THR A 1 350 ? -23.359 40.375 11.164 1 82.62 350 THR A C 1
ATOM 2685 O O . THR A 1 350 ? -23.781 39.281 10.773 1 82.62 350 THR A O 1
ATOM 2688 N N . THR A 1 351 ? -23.578 40.781 12.312 1 86.12 351 THR A N 1
ATOM 2689 C CA . THR A 1 351 ? -24.359 39.969 13.234 1 86.12 351 THR A CA 1
ATOM 2690 C C . THR A 1 351 ? -25.75 39.688 12.672 1 86.12 351 THR A C 1
ATOM 2692 O O . THR A 1 351 ? -26.484 40.625 12.312 1 86.12 351 THR A O 1
ATOM 2695 N N . VAL A 1 352 ? -26.062 38.469 12.578 1 82.06 352 VAL A N 1
ATOM 2696 C CA . VAL A 1 352 ? -27.328 38.062 11.977 1 82.06 352 VAL A CA 1
ATOM 2697 C C . VAL A 1 352 ? -28.391 37.875 13.062 1 82.06 352 VAL A C 1
ATOM 2699 O O . VAL A 1 352 ? -29.562 38.219 12.852 1 82.06 352 VAL A O 1
ATOM 2702 N N . MET A 1 353 ? -27.969 37.281 14.102 1 82.25 353 MET A N 1
ATOM 2703 C CA . MET A 1 353 ? -28.828 37.094 15.258 1 82.25 353 MET A CA 1
ATOM 2704 C C . MET A 1 353 ? -28.094 37.375 16.562 1 82.25 353 MET A C 1
ATOM 2706 O O . MET A 1 353 ? -26.859 37.375 16.578 1 82.25 353 MET A O 1
ATOM 2710 N N . TYR A 1 354 ? -28.859 37.594 17.594 1 84.12 354 TYR A N 1
ATOM 2711 C CA . TYR A 1 354 ? -28.234 37.844 18.891 1 84.12 354 TYR A CA 1
ATOM 2712 C C . TYR A 1 354 ? -27.375 36.656 19.312 1 84.12 354 TYR A C 1
ATOM 2714 O O . TYR A 1 354 ? -27.828 35.5 19.328 1 84.12 354 TYR A O 1
ATOM 2722 N N . PRO A 1 355 ? -26.125 36.969 19.656 1 84.81 355 PRO A N 1
ATOM 2723 C CA . PRO A 1 355 ? -25.203 35.875 19.969 1 84.81 355 PRO A CA 1
ATOM 2724 C C . PRO A 1 355 ? -25.578 35.156 21.25 1 84.81 355 PRO A C 1
ATOM 2726 O O . PRO A 1 355 ? -25.875 35.781 22.266 1 84.81 355 PRO A O 1
ATOM 2729 N N . GLY A 1 356 ? -25.766 33.844 21.156 1 83.44 356 GLY A N 1
ATOM 2730 C CA . GLY A 1 356 ? -26 32.906 22.25 1 83.44 356 GLY A CA 1
ATOM 2731 C C . GLY A 1 356 ? -25.469 31.516 21.953 1 83.44 356 GLY A C 1
ATOM 2732 O O . GLY A 1 356 ? -25.625 31.016 20.844 1 83.44 356 GLY A O 1
ATOM 2733 N N . LEU A 1 357 ? -24.734 31.109 22.953 1 89.44 357 LEU A N 1
ATOM 2734 C CA . LEU A 1 357 ? -24.094 29.812 22.719 1 89.44 357 LEU A CA 1
ATOM 2735 C C . LEU A 1 357 ? -24.391 28.844 23.859 1 89.44 357 LEU A C 1
ATOM 2737 O O . LEU A 1 357 ? -24.156 29.172 25.031 1 89.44 357 LEU A O 1
ATOM 2741 N N . ALA A 1 358 ? -24.969 27.734 23.484 1 90.81 358 ALA A N 1
ATOM 2742 C CA . ALA A 1 358 ? -25.172 26.672 24.469 1 90.81 358 ALA A CA 1
ATOM 2743 C C . ALA A 1 358 ? -24.078 25.609 24.375 1 90.81 358 ALA A C 1
ATOM 2745 O O . ALA A 1 358 ? -23.828 25.078 23.281 1 90.81 358 ALA A O 1
ATOM 2746 N N . LEU A 1 359 ? -23.391 25.391 25.516 1 93.56 359 LEU A N 1
ATOM 2747 C CA . LEU A 1 359 ? -22.438 24.297 25.594 1 93.56 359 LEU A CA 1
ATOM 2748 C C . LEU A 1 359 ? -23.062 23.078 26.281 1 93.56 359 LEU A C 1
ATOM 2750 O O . LEU A 1 359 ? -23.688 23.219 27.344 1 93.56 359 LEU A O 1
ATOM 2754 N N . THR A 1 360 ? -22.953 21.953 25.578 1 95 360 THR A N 1
ATOM 2755 C CA . THR A 1 360 ? -23.562 20.781 26.188 1 95 360 THR A CA 1
ATOM 2756 C C . THR A 1 360 ? -22.703 19.531 25.953 1 95 360 THR A C 1
ATOM 2758 O O . THR A 1 360 ? -22.094 19.391 24.891 1 95 360 THR A O 1
ATOM 2761 N N . LYS A 1 361 ? -22.719 18.625 26.969 1 95 361 LYS A N 1
ATOM 2762 C CA . LYS A 1 361 ? -22.047 17.328 26.859 1 95 361 LYS A CA 1
ATOM 2763 C C . LYS A 1 361 ? -22.938 16.297 26.172 1 95 361 LYS A C 1
ATOM 2765 O O . LYS A 1 361 ? -22.453 15.242 25.75 1 95 361 LYS A O 1
ATOM 2770 N N . SER A 1 362 ? -24.203 16.594 26.078 1 95 362 SER A N 1
ATOM 2771 C CA . SER A 1 362 ? -25.156 15.664 25.5 1 95 362 SER A CA 1
ATOM 2772 C C . SER A 1 362 ? -25.266 15.828 23.984 1 95 362 SER A C 1
ATOM 2774 O O . SER A 1 362 ? -25.625 16.891 23.5 1 95 362 SER A O 1
ATOM 2776 N N . ALA A 1 363 ? -25.016 14.75 23.328 1 93.25 363 ALA A N 1
ATOM 2777 C CA . ALA A 1 363 ? -25.109 14.758 21.875 1 93.25 363 ALA A CA 1
ATOM 2778 C C . ALA A 1 363 ? -26.531 15.039 21.422 1 93.25 363 ALA A C 1
ATOM 2780 O O . ALA A 1 363 ? -26.75 15.734 20.438 1 93.25 363 ALA A O 1
ATOM 2781 N N . VAL A 1 364 ? -27.469 14.5 22.109 1 94.56 364 VAL A N 1
ATOM 2782 C CA . VAL A 1 364 ? -28.875 14.648 21.766 1 94.56 364 VAL A CA 1
ATOM 2783 C C . VAL A 1 364 ? -29.297 16.109 21.938 1 94.56 364 VAL A C 1
ATOM 2785 O O . VAL A 1 364 ? -29.922 16.688 21.047 1 94.56 364 VAL A O 1
ATOM 2788 N N . PHE A 1 365 ? -28.953 16.688 23.047 1 94.69 365 PHE A N 1
ATOM 2789 C CA . PHE A 1 365 ? -29.297 18.078 23.281 1 94.69 365 PHE A CA 1
ATOM 2790 C C . PHE A 1 365 ? -28.625 18.984 22.266 1 94.69 365 PHE A C 1
ATOM 2792 O O . PHE A 1 365 ? -29.219 19.969 21.812 1 94.69 365 PHE A O 1
ATOM 2799 N N . HIS A 1 366 ? -27.391 18.703 22 1 94.94 366 HIS A N 1
ATOM 2800 C CA . HIS A 1 366 ? -26.688 19.453 20.969 1 94.94 366 HIS A CA 1
ATOM 2801 C C . HIS A 1 366 ? -27.406 19.391 19.625 1 94.94 366 HIS A C 1
ATOM 2803 O O . HIS A 1 366 ? -27.609 20.406 18.969 1 94.94 366 HIS A O 1
ATOM 2809 N N . LYS A 1 367 ? -27.859 18.203 19.219 1 94.38 367 LYS A N 1
ATOM 2810 C CA . LYS A 1 367 ? -28.531 18 17.953 1 94.38 367 LYS A CA 1
ATOM 2811 C C . LYS A 1 367 ? -29.875 18.75 17.922 1 94.38 367 LYS A C 1
ATOM 2813 O O . LYS A 1 367 ? -30.219 19.375 16.922 1 94.38 367 LYS A O 1
ATOM 2818 N N . VAL A 1 368 ? -30.578 18.672 18.984 1 95.25 368 VAL A N 1
ATOM 2819 C CA . VAL A 1 368 ? -31.875 19.344 19.078 1 95.25 368 VAL A CA 1
ATOM 2820 C C . VAL A 1 368 ? -31.688 20.859 18.984 1 95.25 368 VAL A C 1
ATOM 2822 O O . VAL A 1 368 ? -32.375 21.531 18.234 1 95.25 368 VAL A O 1
ATOM 2825 N N . ASN A 1 369 ? -30.75 21.375 19.734 1 94.31 369 ASN A N 1
ATOM 2826 C CA . ASN A 1 369 ? -30.484 22.812 19.703 1 94.31 369 ASN A CA 1
ATOM 2827 C C . ASN A 1 369 ? -30.031 23.266 18.328 1 94.31 369 ASN A C 1
ATOM 2829 O O . ASN A 1 369 ? -30.422 24.359 17.875 1 94.31 369 ASN A O 1
ATOM 2833 N N . THR A 1 370 ? -29.203 22.469 17.703 1 94.69 370 THR A N 1
ATOM 2834 C CA . THR A 1 370 ? -28.719 22.812 16.359 1 94.69 370 THR A CA 1
ATOM 2835 C C . THR A 1 370 ? -29.875 22.859 15.367 1 94.69 370 THR A C 1
ATOM 2837 O O . THR A 1 370 ? -29.922 23.75 14.523 1 94.69 370 THR A O 1
ATOM 2840 N N . VAL A 1 371 ? -30.781 21.953 15.469 1 95.19 371 VAL A N 1
ATOM 2841 C CA . VAL A 1 371 ? -31.922 21.922 14.555 1 95.19 371 VAL A CA 1
ATOM 2842 C C . VAL A 1 371 ? -32.844 23.109 14.82 1 95.19 371 VAL A C 1
ATOM 2844 O O . VAL A 1 371 ? -33.219 23.828 13.898 1 95.19 371 VAL A O 1
ATOM 2847 N N . VAL A 1 372 ? -33.125 23.391 16.062 1 94.69 372 VAL A N 1
ATOM 2848 C CA . VAL A 1 372 ? -34.156 24.359 16.453 1 94.69 372 VAL A CA 1
ATOM 2849 C C . VAL A 1 372 ? -33.594 25.766 16.297 1 94.69 372 VAL A C 1
ATOM 2851 O O . VAL A 1 372 ? -34.281 26.672 15.82 1 94.69 372 VAL A O 1
ATOM 2854 N N . PHE A 1 373 ? -32.344 25.906 16.703 1 93 373 PHE A N 1
ATOM 2855 C CA . PHE A 1 373 ? -31.859 27.281 16.844 1 93 373 PHE A CA 1
ATOM 2856 C C . PHE A 1 373 ? -30.922 27.625 15.688 1 93 373 PHE A C 1
ATOM 2858 O O . PHE A 1 373 ? -30.562 28.797 15.523 1 93 373 PHE A O 1
ATOM 2865 N N . GLN A 1 374 ? -30.547 26.672 14.852 1 94.25 374 GLN A N 1
ATOM 2866 C CA . GLN A 1 374 ? -29.641 26.984 13.758 1 94.25 374 GLN A CA 1
ATOM 2867 C C . GLN A 1 374 ? -30.25 26.594 12.414 1 94.25 374 GLN A C 1
ATOM 2869 O O . GLN A 1 374 ? -30.547 27.469 11.586 1 94.25 374 GLN A O 1
ATOM 2874 N N . TRP A 1 375 ? -30.656 25.344 12.258 1 95.06 375 TRP A N 1
ATOM 2875 C CA . TRP A 1 375 ? -31.141 24.859 10.969 1 95.06 375 TRP A CA 1
ATOM 2876 C C . TRP A 1 375 ? -32.5 25.484 10.617 1 95.06 375 TRP A C 1
ATOM 2878 O O . TRP A 1 375 ? -32.688 26 9.516 1 95.06 375 TRP A O 1
ATOM 2888 N N . LEU A 1 376 ? -33.406 25.484 11.484 1 95.25 376 LEU A N 1
ATOM 2889 C CA . LEU A 1 376 ? -34.75 25.984 11.211 1 95.25 376 LEU A CA 1
ATOM 2890 C C . LEU A 1 376 ? -34.719 27.469 10.875 1 95.25 376 LEU A C 1
ATOM 2892 O O . LEU A 1 376 ? -35.25 27.891 9.844 1 95.25 376 LEU A O 1
ATOM 2896 N N . PRO A 1 377 ? -34.125 28.234 11.773 1 93.44 377 PRO A N 1
ATOM 2897 C CA . PRO A 1 377 ? -34.031 29.656 11.406 1 93.44 377 PRO A CA 1
ATOM 2898 C C . PRO A 1 377 ? -33.312 29.875 10.07 1 93.44 377 PRO A C 1
ATOM 2900 O O . PRO A 1 377 ? -33.688 30.75 9.297 1 93.44 377 PRO A O 1
ATOM 2903 N N . ALA A 1 378 ? -32.25 29.109 9.758 1 94.56 378 ALA A N 1
ATOM 2904 C CA . ALA A 1 378 ? -31.5 29.266 8.508 1 94.56 378 ALA A CA 1
ATOM 2905 C C . ALA A 1 378 ? -32.375 28.969 7.305 1 94.56 378 ALA A C 1
ATOM 2907 O O . ALA A 1 378 ? -32.344 29.703 6.312 1 94.56 378 ALA A O 1
ATOM 2908 N N . VAL A 1 379 ? -33.156 27.922 7.383 1 95.81 379 VAL A N 1
ATOM 2909 C CA . VAL A 1 379 ? -34.062 27.547 6.297 1 95.81 379 VAL A CA 1
ATOM 2910 C C . VAL A 1 379 ? -35.094 28.625 6.102 1 95.81 379 VAL A C 1
ATOM 2912 O O . VAL A 1 379 ? -35.375 29.047 4.973 1 95.81 379 VAL A O 1
ATOM 2915 N N . LEU A 1 380 ? -35.656 29.094 7.168 1 94.75 380 LEU A N 1
ATOM 2916 C CA . LEU A 1 380 ? -36.719 30.109 7.117 1 94.75 380 LEU A CA 1
ATOM 2917 C C . LEU A 1 380 ? -36.219 31.422 6.547 1 94.75 380 LEU A C 1
ATOM 2919 O O . LEU A 1 380 ? -36.844 32.031 5.691 1 94.75 380 LEU A O 1
ATOM 2923 N N . LEU A 1 381 ? -35.094 31.781 7.035 1 92.88 381 LEU A N 1
ATOM 2924 C CA . LEU A 1 381 ? -34.5 33.031 6.582 1 92.88 381 LEU A CA 1
ATOM 2925 C C . LEU A 1 381 ? -34.094 32.938 5.125 1 92.88 381 LEU A C 1
ATOM 2927 O O . LEU A 1 381 ? -34.188 33.906 4.375 1 92.88 381 LEU A O 1
ATOM 2931 N N . ASP A 1 382 ? -33.531 31.828 4.742 1 94.69 382 ASP A N 1
ATOM 2932 C CA . ASP A 1 382 ? -33.156 31.641 3.344 1 94.69 382 ASP A CA 1
ATOM 2933 C C . ASP A 1 382 ? -34.406 31.641 2.441 1 94.69 382 ASP A C 1
ATOM 2935 O O . ASP A 1 382 ? -34.344 32.156 1.326 1 94.69 382 ASP A O 1
ATOM 2939 N N . LEU A 1 383 ? -35.5 31.078 2.91 1 95.31 383 LEU A N 1
ATOM 2940 C CA . LEU A 1 383 ? -36.75 31.109 2.162 1 95.31 383 LEU A CA 1
ATOM 2941 C C . LEU A 1 383 ? -37.25 32.562 1.993 1 95.31 383 LEU A C 1
ATOM 2943 O O . LEU A 1 383 ? -37.688 32.938 0.909 1 95.31 383 LEU A O 1
ATOM 2947 N N . LEU A 1 384 ? -37.188 33.281 3.033 1 94.44 384 LEU A N 1
ATOM 2948 C CA . LEU A 1 384 ? -37.594 34.656 2.99 1 94.44 384 LEU A CA 1
ATOM 2949 C C . LEU A 1 384 ? -36.719 35.469 2.035 1 94.44 384 LEU A C 1
ATOM 2951 O O . LEU A 1 384 ? -37.188 36.344 1.312 1 94.44 384 LEU A O 1
ATOM 2955 N N . ALA A 1 385 ? -35.438 35.156 2.137 1 93.94 385 ALA A N 1
ATOM 2956 C CA . ALA A 1 385 ? -34.5 35.844 1.237 1 93.94 385 ALA A CA 1
ATOM 2957 C C . ALA A 1 385 ? -34.812 35.531 -0.221 1 93.94 385 ALA A C 1
ATOM 2959 O O . ALA A 1 385 ? -34.781 36.438 -1.069 1 93.94 385 ALA A O 1
ATOM 2960 N N . GLN A 1 386 ? -35.125 34.344 -0.452 1 93.38 386 GLN A N 1
ATOM 2961 C CA . GLN A 1 386 ? -35.469 33.938 -1.808 1 93.38 386 GLN A CA 1
ATOM 2962 C C . GLN A 1 386 ? -36.75 34.656 -2.271 1 93.38 386 GLN A C 1
ATOM 2964 O O . GLN A 1 386 ? -36.844 35.094 -3.42 1 93.38 386 GLN A O 1
ATOM 2969 N N . TRP A 1 387 ? -37.594 34.812 -1.377 1 94.56 387 TRP A N 1
ATOM 2970 C CA . TRP A 1 387 ? -38.875 35.469 -1.684 1 94.56 387 TRP A CA 1
ATOM 2971 C C . TRP A 1 387 ? -38.656 36.938 -1.965 1 94.56 387 TRP A C 1
ATOM 2973 O O . TRP A 1 387 ? -39.406 37.531 -2.746 1 94.56 387 TRP A O 1
ATOM 2983 N N . THR A 1 388 ? -37.75 37.531 -1.397 1 94.69 388 THR A N 1
ATOM 2984 C CA . THR A 1 388 ? -37.5 38.969 -1.545 1 94.69 388 THR A CA 1
ATOM 2985 C C . THR A 1 388 ? -36.406 39.219 -2.576 1 94.69 388 THR A C 1
ATOM 2987 O O . THR A 1 388 ? -35.969 40.375 -2.77 1 94.69 388 THR A O 1
ATOM 2990 N N . GLY A 1 389 ? -35.844 38.25 -3.176 1 92.94 389 GLY A N 1
ATOM 2991 C CA . GLY A 1 389 ? -34.844 38.375 -4.234 1 92.94 389 GLY A CA 1
ATOM 2992 C C . GLY A 1 389 ? -33.438 38.531 -3.713 1 92.94 389 GLY A C 1
ATOM 2993 O O . GLY A 1 389 ? -32.562 39.031 -4.426 1 92.94 389 GLY A O 1
ATOM 2994 N N . ARG A 1 390 ? -33.219 38.188 -2.477 1 92.19 390 ARG A N 1
ATOM 2995 C CA . ARG A 1 390 ? -31.875 38.25 -1.883 1 92.19 390 ARG A CA 1
ATOM 2996 C C . ARG A 1 390 ? -31.188 36.906 -1.913 1 92.19 390 ARG A C 1
ATOM 2998 O O . ARG A 1 390 ? -31.859 35.875 -2.025 1 92.19 390 ARG A O 1
ATOM 3005 N N . PRO A 1 391 ? -29.969 36.938 -1.896 1 92.31 391 PRO A N 1
ATOM 3006 C CA . PRO A 1 391 ? -29.266 35.656 -1.914 1 92.31 391 PRO A CA 1
ATOM 3007 C C . PRO A 1 391 ? -29.469 34.844 -0.637 1 92.31 391 PRO A C 1
ATOM 3009 O O . PRO A 1 391 ? -29.453 35.406 0.462 1 92.31 391 PRO A O 1
ATOM 3012 N N . ALA A 1 392 ? -29.812 33.5 -0.835 1 92.81 392 ALA A N 1
ATOM 3013 C CA . ALA A 1 392 ? -29.969 32.531 0.252 1 92.81 392 ALA A CA 1
ATOM 3014 C C . ALA A 1 392 ? -28.656 31.812 0.53 1 92.81 392 ALA A C 1
ATOM 3016 O O . ALA A 1 392 ? -28.234 30.969 -0.26 1 92.81 392 ALA A O 1
ATOM 3017 N N . LYS A 1 393 ? -27.969 32.188 1.694 1 93.56 393 LYS A N 1
ATOM 3018 C CA . LYS A 1 393 ? -26.656 31.625 1.936 1 93.56 393 LYS A CA 1
ATOM 3019 C C . LYS A 1 393 ? -26.578 30.938 3.297 1 93.56 393 LYS A C 1
ATOM 3021 O O . LYS A 1 393 ? -25.594 30.266 3.617 1 93.56 393 LYS A O 1
ATOM 3026 N N . LEU A 1 394 ? -27.625 30.969 4.086 1 93.44 394 LEU A N 1
ATOM 3027 C CA . LEU A 1 394 ? -27.531 30.562 5.484 1 93.44 394 LEU A CA 1
ATOM 3028 C C . LEU A 1 394 ? -27.484 29.047 5.609 1 93.44 394 LEU A C 1
ATOM 3030 O O . LEU A 1 394 ? -26.812 28.516 6.488 1 93.44 394 LEU A O 1
ATOM 3034 N N . VAL A 1 395 ? -28.203 28.406 4.77 1 95.31 395 VAL A N 1
ATOM 3035 C CA . VAL A 1 395 ? -28.203 26.938 4.801 1 95.31 395 VAL A CA 1
ATOM 3036 C C . VAL A 1 395 ? -26.797 26.422 4.473 1 95.31 395 VAL A C 1
ATOM 3038 O O . VAL A 1 395 ? -26.312 25.5 5.113 1 95.31 395 VAL A O 1
ATOM 3041 N N . LYS A 1 396 ? -26.25 27.016 3.523 1 95.12 396 LYS A N 1
ATOM 3042 C CA . LYS A 1 396 ? -24.875 26.641 3.152 1 95.12 396 LYS A CA 1
ATOM 3043 C C . LYS A 1 396 ? -23.906 26.906 4.297 1 95.12 396 LYS A C 1
ATOM 3045 O O . LYS A 1 396 ? -23.016 26.109 4.559 1 95.12 396 LYS A O 1
ATOM 3050 N N . ILE A 1 397 ? -24.094 27.984 4.941 1 92.31 397 ILE A N 1
ATOM 3051 C CA . ILE A 1 397 ? -23.25 28.359 6.07 1 92.31 397 ILE A CA 1
ATOM 3052 C C . ILE A 1 397 ? -23.438 27.344 7.207 1 92.31 397 ILE A C 1
ATOM 3054 O O . ILE A 1 397 ? -22.469 26.938 7.852 1 92.31 397 ILE A O 1
ATOM 3058 N N . GLN A 1 398 ? -24.625 26.922 7.387 1 93.69 398 GLN A N 1
ATOM 3059 C CA . GLN A 1 398 ? -24.891 25.969 8.461 1 93.69 398 GLN A CA 1
ATOM 3060 C C . GLN A 1 398 ? -24.25 24.609 8.18 1 93.69 398 GLN A C 1
ATOM 3062 O O . GLN A 1 398 ? -23.797 23.938 9.102 1 93.69 398 GLN A O 1
ATOM 3067 N N . LYS A 1 399 ? -24.297 24.219 6.969 1 94.31 399 LYS A N 1
ATOM 3068 C CA . LYS A 1 399 ? -23.625 22.984 6.602 1 94.31 399 LYS A CA 1
ATOM 3069 C C . LYS A 1 399 ? -22.141 23.031 6.949 1 94.31 399 LYS A C 1
ATOM 3071 O O . LYS A 1 399 ? -21.594 22.062 7.484 1 94.31 399 LYS A O 1
ATOM 3076 N N . LYS A 1 400 ? -21.484 24.141 6.699 1 90.56 400 LYS A N 1
ATOM 3077 C CA . LYS A 1 400 ? -20.062 24.312 7.016 1 90.56 400 LYS A CA 1
ATOM 3078 C C . LYS A 1 400 ? -19.828 24.312 8.523 1 90.56 400 LYS A C 1
ATOM 3080 O O . LYS A 1 400 ? -18.844 23.766 9 1 90.56 400 LYS A O 1
ATOM 3085 N N . LEU A 1 401 ? -20.781 24.875 9.203 1 90.81 401 LEU A N 1
ATOM 3086 C CA . LEU A 1 401 ? -20.641 24.969 10.648 1 90.81 401 LEU A CA 1
ATOM 3087 C C . LEU A 1 401 ? -20.797 23.609 11.305 1 90.81 401 LEU A C 1
ATOM 3089 O O . LEU A 1 401 ? -20.109 23.297 12.281 1 90.81 401 LEU A O 1
ATOM 3093 N N . VAL A 1 402 ? -21.703 22.875 10.789 1 90.06 402 VAL A N 1
ATOM 3094 C CA . VAL A 1 402 ? -21.906 21.547 11.328 1 90.06 402 VAL A CA 1
ATOM 3095 C C . VAL A 1 402 ? -20.656 20.703 11.102 1 90.06 402 VAL A C 1
ATOM 3097 O O . VAL A 1 402 ? -20.219 19.969 12 1 90.06 402 VAL A O 1
ATOM 3100 N N . ASN A 1 403 ? -20.125 20.797 9.961 1 89.5 403 ASN A N 1
ATOM 3101 C CA . ASN A 1 403 ? -18.891 20.094 9.664 1 89.5 403 ASN A CA 1
ATOM 3102 C C . ASN A 1 403 ? -17.75 20.516 10.578 1 89.5 403 ASN A C 1
ATOM 3104 O O . ASN A 1 403 ? -16.969 19.688 11.055 1 89.5 403 ASN A O 1
ATOM 3108 N N . LEU A 1 404 ? -17.656 21.766 10.758 1 88.69 404 LEU A N 1
ATOM 3109 C CA . LEU A 1 404 ? -16.641 22.312 11.641 1 88.69 404 LEU A CA 1
ATOM 3110 C C . LEU A 1 404 ? -16.797 21.797 13.062 1 88.69 404 LEU A C 1
ATOM 3112 O O . LEU A 1 404 ? -15.82 21.422 13.711 1 88.69 404 LEU A O 1
ATOM 3116 N N . GLN A 1 405 ? -17.969 21.766 13.5 1 89.38 405 GLN A N 1
ATOM 3117 C CA . GLN A 1 405 ? -18.25 21.297 14.852 1 89.38 405 GLN A CA 1
ATOM 3118 C C . GLN A 1 405 ? -17.875 19.828 15 1 89.38 405 GLN A C 1
ATOM 3120 O O . GLN A 1 405 ? -17.344 19.422 16.031 1 89.38 405 GLN A O 1
ATOM 3125 N N . GLU A 1 406 ? -18.188 19.125 14.008 1 89.56 406 GLU A N 1
ATOM 3126 C CA . GLU A 1 406 ? -17.844 17.703 14.039 1 89.56 406 GLU A CA 1
ATOM 3127 C C . GLU A 1 406 ? -16.328 17.5 14.117 1 89.56 406 GLU A C 1
ATOM 3129 O O . GLU A 1 406 ? -15.859 16.609 14.828 1 89.56 406 GLU A O 1
ATOM 3134 N N . MET A 1 407 ? -15.633 18.328 13.469 1 89.25 407 MET A N 1
ATOM 3135 C CA . MET A 1 407 ? -14.172 18.219 13.438 1 89.25 407 MET A CA 1
ATOM 3136 C C . MET A 1 407 ? -13.562 18.641 14.773 1 89.25 407 MET A C 1
ATOM 3138 O O . MET A 1 407 ? -12.531 18.109 15.18 1 89.25 407 MET A O 1
ATOM 3142 N N . LEU A 1 408 ? -14.227 19.438 15.492 1 91.06 408 LEU A N 1
ATOM 3143 C CA . LEU A 1 408 ? -13.648 20.016 16.703 1 91.06 408 LEU A CA 1
ATOM 3144 C C . LEU A 1 408 ? -14.133 19.25 17.938 1 91.06 408 LEU A C 1
ATOM 3146 O O . LEU A 1 408 ? -13.562 19.406 19.031 1 91.06 408 LEU A O 1
ATOM 3150 N N . GLU A 1 409 ? -15.188 18.469 17.734 1 92.31 409 GLU A N 1
ATOM 3151 C CA . GLU A 1 409 ? -15.82 17.781 18.859 1 92.31 409 GLU A CA 1
ATOM 3152 C C . GLU A 1 409 ? -14.805 16.969 19.641 1 92.31 409 GLU A C 1
ATOM 3154 O O . GLU A 1 409 ? -14.836 16.953 20.875 1 92.31 409 GLU A O 1
ATOM 3159 N N . PHE A 1 410 ? -13.922 16.312 18.969 1 93.75 410 PHE A N 1
ATOM 3160 C CA . PHE A 1 410 ? -12.906 15.484 19.594 1 93.75 410 PHE A CA 1
ATOM 3161 C C . PHE A 1 410 ? -12.102 16.281 20.609 1 93.75 410 PHE A C 1
ATOM 3163 O O . PHE A 1 410 ? -11.836 15.805 21.719 1 93.75 410 PHE A O 1
ATOM 3170 N N . PHE A 1 411 ? -11.789 17.438 20.297 1 93.06 411 PHE A N 1
ATOM 3171 C CA . PHE A 1 411 ? -10.906 18.281 21.094 1 93.06 411 PHE A CA 1
ATOM 3172 C C . PHE A 1 411 ? -11.68 19 22.203 1 93.06 411 PHE A C 1
ATOM 3174 O O . PHE A 1 411 ? -11.141 19.266 23.266 1 93.06 411 PHE A O 1
ATOM 3181 N N . CYS A 1 412 ? -12.914 19.25 21.938 1 93.44 412 CYS A N 1
ATOM 3182 C CA . CYS A 1 412 ? -13.727 19.984 22.891 1 93.44 412 CYS A CA 1
ATOM 3183 C C . CYS A 1 412 ? -14.234 19.078 24 1 93.44 412 CYS A C 1
ATOM 3185 O O . CYS A 1 412 ? -14.672 19.562 25.047 1 93.44 412 CYS A O 1
ATOM 3187 N N . MET A 1 413 ? -14.156 17.766 23.75 1 95.25 413 MET A N 1
ATOM 3188 C CA . MET A 1 413 ? -14.703 16.797 24.703 1 95.25 413 MET A CA 1
ATOM 3189 C C . MET A 1 413 ? -13.594 16.203 25.562 1 95.25 413 MET A C 1
ATOM 3191 O 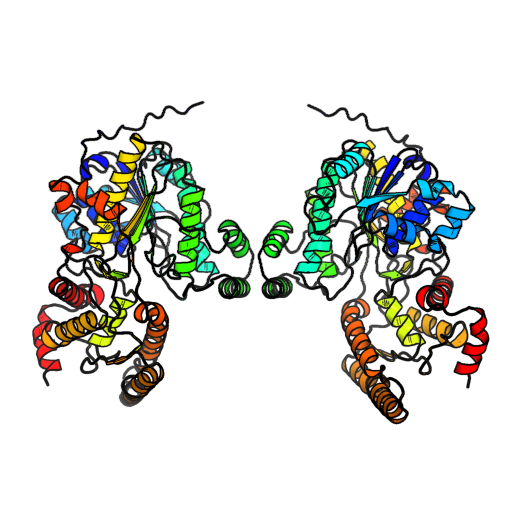O . MET A 1 413 ? -13.859 15.398 26.453 1 95.25 413 MET A O 1
ATOM 3195 N N . ARG A 1 414 ? -12.328 16.656 25.297 1 95.56 414 ARG A N 1
ATOM 3196 C CA . ARG A 1 414 ? -11.18 16.047 25.969 1 95.56 414 ARG A CA 1
ATOM 3197 C C . ARG A 1 414 ? -10.227 17.109 26.484 1 95.56 414 ARG A C 1
ATOM 3199 O O . ARG A 1 414 ? -10.43 18.312 26.266 1 95.56 414 ARG A O 1
ATOM 3206 N N . GLU A 1 415 ? -9.336 16.719 27.312 1 96.81 415 GLU A N 1
ATOM 3207 C CA . GLU A 1 415 ? -8.242 17.578 27.781 1 96.81 415 GLU A CA 1
ATOM 3208 C C . GLU A 1 415 ? -6.938 16.781 27.891 1 96.81 415 GLU A C 1
ATOM 3210 O O . GLU A 1 415 ? -6.949 15.555 27.906 1 96.81 415 GLU A O 1
ATOM 3215 N N . TRP A 1 416 ? -5.879 17.422 27.859 1 97.75 416 TRP A N 1
ATOM 3216 C CA . TRP A 1 416 ? -4.562 16.797 27.859 1 97.75 416 TRP A CA 1
ATOM 3217 C C . TRP A 1 416 ? -3.619 17.484 28.828 1 97.75 416 TRP A C 1
ATOM 3219 O O . TRP A 1 416 ? -3.785 18.672 29.141 1 97.75 416 TRP A O 1
ATOM 3229 N N . ASP A 1 417 ? -2.723 16.688 29.328 1 98.12 417 ASP A N 1
ATOM 3230 C CA . ASP A 1 417 ? -1.602 17.219 30.094 1 98.12 417 ASP A CA 1
ATOM 3231 C C . ASP A 1 417 ? -0.339 17.297 29.25 1 98.12 417 ASP A C 1
ATOM 3233 O O . ASP A 1 417 ? 0.394 16.312 29.109 1 98.12 417 ASP A O 1
ATOM 3237 N N . PHE A 1 418 ? -0.091 18.453 28.734 1 98.25 418 PHE A N 1
ATOM 3238 C CA . PHE A 1 418 ? 1.124 18.672 27.969 1 98.25 418 PHE A CA 1
ATOM 3239 C C . PHE A 1 418 ? 2.275 19.094 28.859 1 98.25 418 PHE A C 1
ATOM 3241 O O . PHE A 1 418 ? 2.312 20.234 29.328 1 98.25 418 PHE A O 1
ATOM 3248 N N . LYS A 1 419 ? 3.193 18.219 29.047 1 97.94 419 LYS A N 1
ATOM 3249 C CA . LYS A 1 419 ? 4.352 18.562 29.859 1 97.94 419 LYS A CA 1
ATOM 3250 C C . LYS A 1 419 ? 5.266 19.547 29.141 1 97.94 419 LYS A C 1
ATOM 3252 O O . LYS A 1 419 ? 5.387 19.5 27.922 1 97.94 419 LYS A O 1
ATOM 3257 N N . SER A 1 420 ? 5.855 20.453 29.875 1 97.75 420 SER A N 1
ATOM 3258 C CA . SER A 1 420 ? 6.621 21.531 29.25 1 97.75 420 SER A CA 1
ATOM 3259 C C . SER A 1 420 ? 7.957 21.75 29.953 1 97.75 420 SER A C 1
ATOM 3261 O O . SER A 1 420 ? 8.352 22.875 30.219 1 97.75 420 SER A O 1
ATOM 3263 N N . LYS A 1 421 ? 8.602 20.641 30.281 1 97.12 421 LYS A N 1
ATOM 3264 C CA . LYS A 1 421 ? 9.883 20.719 30.969 1 97.12 421 LYS A CA 1
ATOM 3265 C C . LYS A 1 421 ? 10.93 21.453 30.125 1 97.12 421 LYS A C 1
ATOM 3267 O O . LYS A 1 421 ? 11.664 22.297 30.641 1 97.12 421 LYS A O 1
ATOM 3272 N N . ASN A 1 422 ? 11.031 21.109 28.875 1 97.25 422 ASN A N 1
ATOM 3273 C CA . ASN A 1 422 ? 11.992 21.75 27.984 1 97.25 422 ASN A CA 1
ATOM 3274 C C . ASN A 1 422 ? 11.672 23.219 27.781 1 97.25 422 ASN A C 1
ATOM 3276 O O . ASN A 1 422 ? 12.578 24.062 27.688 1 97.25 422 ASN A O 1
ATOM 3280 N N . VAL A 1 423 ? 10.414 23.547 27.719 1 98.31 423 VAL A N 1
ATOM 3281 C CA . VAL A 1 423 ? 10 24.938 27.562 1 98.31 423 VAL A CA 1
ATOM 3282 C C . VAL A 1 423 ? 10.422 25.734 28.797 1 98.31 423 VAL A C 1
ATOM 3284 O O . VAL A 1 423 ? 10.977 26.828 28.672 1 98.31 423 VAL A O 1
ATOM 3287 N N . GLN A 1 424 ? 10.203 25.156 29.953 1 97.31 424 GLN A N 1
ATOM 3288 C CA . GLN A 1 424 ? 10.57 25.828 31.188 1 97.31 424 GLN A CA 1
ATOM 3289 C C . GLN A 1 424 ? 12.086 25.984 31.297 1 97.31 424 GLN A C 1
ATOM 3291 O O . GLN A 1 424 ? 12.57 27.031 31.75 1 97.31 424 GLN A O 1
ATOM 3296 N N . ALA A 1 425 ? 12.758 24.953 30.906 1 96.69 425 ALA A N 1
ATOM 3297 C CA . ALA A 1 425 ? 14.211 25.016 30.922 1 96.69 425 ALA A CA 1
ATOM 3298 C C . ALA A 1 425 ? 14.719 26.125 30 1 96.69 425 ALA A C 1
ATOM 3300 O O . ALA A 1 425 ? 15.656 26.844 30.344 1 96.69 425 ALA A O 1
ATOM 3301 N N . LEU A 1 426 ? 14.133 26.25 28.859 1 97.5 426 LEU A N 1
ATOM 3302 C CA . LEU A 1 426 ? 14.508 27.281 27.906 1 97.5 426 LEU A CA 1
ATOM 3303 C C . LEU A 1 426 ? 14.219 28.672 28.453 1 97.5 426 LEU A C 1
ATOM 3305 O O . LEU A 1 426 ? 15.047 29.578 28.344 1 97.5 426 LEU A O 1
ATOM 3309 N N . LEU A 1 427 ? 13.094 28.859 29.078 1 97.19 427 LEU A N 1
ATOM 3310 C CA . LEU A 1 427 ? 12.727 30.141 29.688 1 97.19 427 LEU A CA 1
ATOM 3311 C C . LEU A 1 427 ? 13.734 30.562 30.75 1 97.19 427 LEU A C 1
ATOM 3313 O O . LEU A 1 427 ? 14.078 31.734 30.844 1 97.19 427 LEU A O 1
ATOM 3317 N N . ASN A 1 428 ? 14.211 29.578 31.438 1 95.44 428 ASN A N 1
ATOM 3318 C CA . ASN A 1 428 ? 15.125 29.844 32.531 1 95.44 428 ASN A CA 1
ATOM 3319 C C . ASN A 1 428 ? 16.531 30.172 32.031 1 95.44 428 ASN A C 1
ATOM 3321 O O . ASN A 1 428 ? 17.312 30.781 32.75 1 95.44 428 ASN A O 1
ATOM 3325 N N . CYS A 1 429 ? 16.797 29.828 30.812 1 92.94 429 CYS A N 1
ATOM 3326 C CA . CYS A 1 429 ? 18.141 30.031 30.281 1 92.94 429 CYS A CA 1
ATOM 3327 C C . CYS A 1 429 ? 18.25 31.359 29.547 1 92.94 429 CYS A C 1
ATOM 3329 O O . CYS A 1 429 ? 19.344 31.844 29.266 1 92.94 429 CYS A O 1
ATOM 3331 N N . LEU A 1 430 ? 17.203 31.984 29.281 1 95.75 430 LEU A N 1
ATOM 3332 C CA . LEU A 1 430 ? 17.188 33.219 28.5 1 95.75 430 LEU A CA 1
ATOM 3333 C C . LEU A 1 430 ? 17.656 34.406 29.344 1 95.75 430 LEU A C 1
ATOM 3335 O O . LEU A 1 430 ? 17.344 34.469 30.547 1 95.75 430 LEU A O 1
ATOM 3339 N N . SER A 1 431 ? 18.422 35.344 28.75 1 95.94 431 SER A N 1
ATOM 3340 C CA . SER A 1 431 ? 18.688 36.625 29.391 1 95.94 431 SER A CA 1
ATOM 3341 C C . SER A 1 431 ? 17.406 37.438 29.547 1 95.94 431 SER A C 1
ATOM 3343 O O . SER A 1 431 ? 16.391 37.156 28.875 1 95.94 431 SER A O 1
ATOM 3345 N N . ASP A 1 432 ? 17.453 38.406 30.359 1 95 432 ASP A N 1
ATOM 3346 C CA . ASP A 1 432 ? 16.297 39.25 30.562 1 95 432 ASP A CA 1
ATOM 3347 C C . ASP A 1 432 ? 15.891 39.938 29.266 1 95 432 ASP A C 1
ATOM 3349 O O . ASP A 1 432 ? 14.695 40.062 28.969 1 95 432 ASP A O 1
ATOM 3353 N N . ALA A 1 433 ? 16.859 40.312 28.547 1 95.62 433 ALA A N 1
ATOM 3354 C CA . ALA A 1 433 ? 16.594 41 27.281 1 95.62 433 ALA A CA 1
ATOM 3355 C C . ALA A 1 433 ? 15.922 40.031 26.297 1 95.62 433 ALA A C 1
ATOM 3357 O O . ALA A 1 433 ? 14.961 40.438 25.625 1 95.62 433 ALA A O 1
ATOM 3358 N N . ASP A 1 434 ? 16.406 38.875 26.203 1 97.44 434 ASP A N 1
ATOM 3359 C CA . ASP A 1 434 ? 15.828 37.875 25.297 1 97.44 434 ASP A CA 1
ATOM 3360 C C . ASP A 1 434 ? 14.43 37.469 25.734 1 97.44 434 ASP A C 1
ATOM 3362 O O . ASP A 1 434 ? 13.539 37.281 24.922 1 97.44 434 ASP A O 1
ATOM 3366 N N . ALA A 1 435 ? 14.273 37.281 27.047 1 96.62 435 ALA A N 1
ATOM 3367 C CA . ALA A 1 435 ? 12.977 36.875 27.578 1 96.62 435 ALA A CA 1
ATOM 3368 C C . ALA A 1 435 ? 11.914 37.938 27.297 1 96.62 435 ALA A C 1
ATOM 3370 O O . ALA A 1 435 ? 10.742 37.625 27.078 1 96.62 435 ALA A O 1
ATOM 3371 N N . SER A 1 436 ? 12.359 39.156 27.312 1 96.5 436 SER A N 1
ATOM 3372 C CA . SER A 1 436 ? 11.438 40.25 27.047 1 96.5 436 SER A CA 1
ATOM 3373 C C . SER A 1 436 ? 11.125 40.375 25.562 1 96.5 436 SER A C 1
ATOM 3375 O O . SER A 1 436 ? 9.969 40.594 25.172 1 96.5 436 SER A O 1
ATOM 3377 N N . GLU A 1 437 ? 12.086 40.188 24.734 1 97.44 437 GLU A N 1
ATOM 3378 C CA . GLU A 1 437 ? 11.922 40.344 23.297 1 97.44 437 GLU A CA 1
ATOM 3379 C C . GLU A 1 437 ? 11.242 39.125 22.688 1 97.44 437 GLU A C 1
ATOM 3381 O O . GLU A 1 437 ? 10.383 39.281 21.812 1 97.44 437 GLU A O 1
ATOM 3386 N N . PHE A 1 438 ? 11.672 38 23.109 1 98.25 438 PHE A N 1
ATOM 3387 C CA . PHE A 1 438 ? 11.141 36.75 22.609 1 98.25 438 PHE A CA 1
ATOM 3388 C C . PHE A 1 438 ? 10.32 36.031 23.688 1 98.25 438 PHE A C 1
ATOM 3390 O O . PHE A 1 438 ? 10.617 34.906 24.062 1 98.25 438 PHE A O 1
ATOM 3397 N N . TYR A 1 439 ? 9.219 36.656 24.094 1 97.81 439 TYR A N 1
ATOM 3398 C CA . TYR A 1 439 ? 8.398 36.188 25.203 1 97.81 439 TYR A CA 1
ATOM 3399 C C . TYR A 1 439 ? 7.48 35.062 24.734 1 97.81 439 TYR A C 1
ATOM 3401 O O . TYR A 1 439 ? 6.934 35.094 23.641 1 97.81 439 TYR A O 1
ATOM 3409 N N . PHE A 1 440 ? 7.371 34 25.562 1 98.31 440 PHE A N 1
ATOM 3410 C CA . PHE A 1 440 ? 6.445 32.906 25.25 1 98.31 440 PHE A CA 1
ATOM 3411 C C . PHE A 1 440 ? 5.996 32.219 26.531 1 98.31 440 PHE A C 1
ATOM 3413 O O . PHE A 1 440 ? 5.52 31.062 26.484 1 98.31 440 PHE A O 1
ATOM 3420 N N . ASP A 1 441 ? 6.211 32.781 27.734 1 98.19 441 ASP A N 1
ATOM 3421 C CA . ASP A 1 441 ? 5.75 32.219 29.016 1 98.19 441 ASP A CA 1
ATOM 3422 C C . ASP A 1 441 ? 4.23 32.344 29.141 1 98.19 441 ASP A C 1
ATOM 3424 O O . ASP A 1 441 ? 3.695 33.406 29.375 1 98.19 441 ASP A O 1
ATOM 3428 N N . VAL A 1 442 ? 3.611 31.281 29.109 1 98.06 442 VAL A N 1
ATOM 3429 C CA . VAL A 1 442 ? 2.152 31.266 29.047 1 98.06 442 VAL A CA 1
ATOM 3430 C C . VAL A 1 442 ? 1.575 31.672 30.406 1 98.06 442 VAL A C 1
ATOM 3432 O O . VAL A 1 442 ? 0.41 32.062 30.5 1 98.06 442 VAL A O 1
ATOM 3435 N N . LYS A 1 443 ? 2.365 31.594 31.469 1 97.25 443 LYS A N 1
ATOM 3436 C CA . LYS A 1 443 ? 1.914 31.984 32.812 1 97.25 443 LYS A CA 1
ATOM 3437 C C . LYS A 1 443 ? 1.603 33.469 32.844 1 97.25 443 LYS A C 1
ATOM 3439 O O . LYS A 1 443 ? 0.819 33.938 33.688 1 97.25 443 LYS A O 1
ATOM 3444 N N . ARG A 1 444 ? 2.129 34.156 31.891 1 96.12 444 ARG A N 1
ATOM 3445 C CA . ARG A 1 444 ? 1.995 35.625 31.891 1 96.12 444 ARG A CA 1
ATOM 3446 C C . ARG A 1 444 ? 0.834 36.062 31.016 1 96.12 444 ARG A C 1
ATOM 3448 O O . ARG A 1 444 ? 0.508 37.25 30.953 1 96.12 444 ARG A O 1
ATOM 3455 N N . LEU A 1 445 ? 0.215 35.219 30.375 1 97 445 LEU A N 1
ATOM 3456 C CA . LEU A 1 445 ? -0.892 35.5 29.469 1 97 445 LEU A CA 1
ATOM 3457 C C . LEU A 1 445 ? -2.143 35.875 30.266 1 97 445 LEU A C 1
ATOM 3459 O O . LEU A 1 445 ? -2.598 35.125 31.125 1 97 445 LEU A O 1
ATOM 3463 N N . ASN A 1 446 ? -2.615 37.062 30.031 1 97.31 446 ASN A N 1
ATOM 3464 C CA . ASN A 1 446 ? -3.906 37.469 30.562 1 97.31 446 ASN A CA 1
ATOM 3465 C C . ASN A 1 446 ? -5.047 37.125 29.609 1 97.31 446 ASN A C 1
ATOM 3467 O O . ASN A 1 446 ? -5.223 37.75 28.578 1 97.31 446 ASN A O 1
ATOM 3471 N N . TRP A 1 447 ? -5.906 36.25 30.078 1 96.75 447 TRP A N 1
ATOM 3472 C CA . TRP A 1 447 ? -6.926 35.656 29.203 1 96.75 447 TRP A CA 1
ATOM 3473 C C . TRP A 1 447 ? -7.906 36.75 28.75 1 96.75 447 TRP A C 1
ATOM 3475 O O . TRP A 1 447 ? -8.305 36.75 27.578 1 96.75 447 TRP A O 1
ATOM 3485 N N . ARG A 1 448 ? -8.336 37.562 29.594 1 96.38 448 ARG A N 1
ATOM 3486 C CA . ARG A 1 448 ? -9.297 38.594 29.234 1 96.38 448 ARG A CA 1
ATOM 3487 C C . ARG A 1 448 ? -8.727 39.531 28.172 1 96.38 448 ARG A C 1
ATOM 3489 O O . ARG A 1 448 ? -9.367 39.781 27.156 1 96.38 448 ARG A O 1
ATOM 3496 N N . GLU A 1 449 ? -7.516 39.969 28.438 1 97 449 GLU A N 1
ATOM 3497 C CA . GLU A 1 449 ? -6.852 40.844 27.484 1 97 449 GLU A CA 1
ATOM 3498 C C . GLU A 1 449 ? -6.641 40.125 26.141 1 97 449 GLU A C 1
ATOM 3500 O O . GLU A 1 449 ? -6.801 40.75 25.078 1 97 449 GLU A O 1
ATOM 3505 N N . TYR A 1 450 ? -6.273 38.938 26.25 1 96.25 450 TYR A N 1
ATOM 3506 C CA . TYR A 1 450 ? -6 38.156 25.047 1 96.25 450 TYR A CA 1
ATOM 3507 C C . TYR A 1 450 ? -7.27 37.969 24.219 1 96.25 450 TYR A C 1
ATOM 3509 O O . TYR A 1 450 ? -7.254 38.188 23 1 96.25 450 TYR A O 1
ATOM 3517 N N . LEU A 1 451 ? -8.375 37.625 24.844 1 94.19 451 LEU A N 1
ATOM 3518 C CA . LEU A 1 451 ? -9.625 37.406 24.125 1 94.19 451 LEU A CA 1
ATOM 3519 C C . LEU A 1 451 ? -10.18 38.719 23.578 1 94.19 451 LEU A C 1
ATOM 3521 O O . LEU A 1 451 ? -10.758 38.75 22.484 1 94.19 451 LEU A O 1
ATOM 3525 N N . GLU A 1 452 ? -9.961 39.75 24.312 1 94.69 452 GLU A N 1
ATOM 3526 C CA . GLU A 1 452 ? -10.367 41.062 23.812 1 94.69 452 GLU A CA 1
ATOM 3527 C C . GLU A 1 452 ? -9.602 41.469 22.562 1 94.69 452 GLU A C 1
ATOM 3529 O O . GLU A 1 452 ? -10.203 41.844 21.562 1 94.69 452 GLU A O 1
ATOM 3534 N N . ALA A 1 453 ? -8.289 41.25 22.641 1 94.19 453 ALA A N 1
ATOM 3535 C CA . ALA A 1 453 ? -7.453 41.562 21.484 1 94.19 453 ALA A CA 1
ATOM 3536 C C . ALA A 1 453 ? -7.805 40.656 20.297 1 94.19 453 ALA A C 1
ATOM 3538 O O . ALA A 1 453 ? -7.82 41.094 19.156 1 94.19 453 ALA A O 1
ATOM 3539 N N . GLY A 1 454 ? -8.078 39.438 20.672 1 92.69 454 GLY A N 1
ATOM 3540 C CA . GLY A 1 454 ? -8.398 38.469 19.625 1 92.69 454 GLY A CA 1
ATOM 3541 C C . GLY A 1 454 ? -9.688 38.781 18.891 1 92.69 454 GLY A C 1
ATOM 3542 O O . GLY A 1 454 ? -9.742 38.75 17.672 1 92.69 454 GLY A O 1
ATOM 3543 N N . ILE A 1 455 ? -10.734 39.062 19.594 1 91.69 455 ILE A N 1
ATOM 3544 C CA . ILE A 1 455 ? -12.039 39.312 19 1 91.69 455 ILE A CA 1
ATOM 3545 C C . ILE A 1 455 ? -11.977 40.625 18.219 1 91.69 455 ILE A C 1
ATOM 3547 O O . ILE A 1 455 ? -12.5 40.719 17.109 1 91.69 455 ILE A O 1
ATOM 3551 N N . LEU A 1 456 ? -11.312 41.594 18.781 1 92.81 456 LEU A N 1
ATOM 3552 C CA . LEU A 1 456 ? -11.125 42.844 18.062 1 92.81 456 LEU A CA 1
ATOM 3553 C C . LEU A 1 456 ? -10.312 42.625 16.797 1 92.81 456 LEU A C 1
ATOM 3555 O O . LEU A 1 456 ? -10.594 43.219 15.758 1 92.81 456 LEU A O 1
ATOM 3559 N N . GLY A 1 457 ? -9.281 41.844 16.906 1 91.56 457 GLY A N 1
ATOM 3560 C CA . GLY A 1 457 ? -8.469 41.531 15.75 1 91.56 457 GLY A CA 1
ATOM 3561 C C . GLY A 1 457 ? -9.258 40.812 14.656 1 91.56 457 GLY A C 1
ATOM 3562 O O . GLY A 1 457 ? -9.078 41.125 13.477 1 91.56 457 GLY A O 1
ATOM 3563 N N . CYS A 1 458 ? -10.133 39.906 15.07 1 90.88 458 CYS A N 1
ATOM 3564 C CA . CYS A 1 458 ? -10.984 39.219 14.102 1 90.88 458 CYS A CA 1
ATOM 3565 C C . CYS A 1 458 ? -11.867 40.188 13.359 1 90.88 458 CYS A C 1
ATOM 3567 O O . CYS A 1 458 ? -12.039 40.094 12.141 1 90.88 458 CYS A O 1
ATOM 3569 N N . ARG A 1 459 ? -12.383 41.125 14.078 1 91.38 459 ARG A N 1
ATOM 3570 C CA . ARG A 1 459 ? -13.227 42.156 13.5 1 91.38 459 ARG A CA 1
ATOM 3571 C C . ARG A 1 459 ? -12.445 43 12.516 1 91.38 459 ARG A C 1
ATOM 3573 O O . ARG A 1 459 ? -12.883 43.25 11.383 1 91.38 459 ARG A O 1
ATOM 3580 N N . THR A 1 460 ? -11.242 43.312 12.867 1 92.62 460 THR A N 1
ATOM 3581 C CA . THR A 1 460 ? -10.461 44.312 12.156 1 92.62 460 THR A CA 1
ATOM 3582 C C . THR A 1 460 ? -9.688 43.688 11 1 92.62 460 THR A C 1
ATOM 3584 O O . THR A 1 460 ? -9.734 44.188 9.875 1 92.62 460 THR A O 1
ATOM 3587 N N . TYR A 1 461 ? -8.984 42.625 11.297 1 91.94 461 TYR A N 1
ATOM 3588 C CA . TYR A 1 461 ? -8.016 42.125 10.336 1 91.94 461 TYR A CA 1
ATOM 3589 C C . TYR A 1 461 ? -8.648 41.031 9.453 1 91.94 461 TYR A C 1
ATOM 3591 O O . TYR A 1 461 ? -8.383 40.969 8.25 1 91.94 461 TYR A O 1
ATOM 3599 N N . TYR A 1 462 ? -9.477 40.25 10.047 1 89.06 462 TYR A N 1
ATOM 3600 C CA . TYR A 1 462 ? -10.039 39.156 9.25 1 89.06 462 TYR A CA 1
ATOM 3601 C C . TYR A 1 462 ? -11.281 39.625 8.5 1 89.06 462 TYR A C 1
ATOM 3603 O O . TYR A 1 462 ? -11.422 39.375 7.305 1 89.06 462 TYR A O 1
ATOM 3611 N N . LEU A 1 463 ? -12.227 40.312 9.188 1 89.88 463 LEU A N 1
ATOM 3612 C CA . LEU A 1 463 ? -13.492 40.719 8.586 1 89.88 463 LEU A CA 1
ATOM 3613 C C . LEU A 1 463 ? -13.367 42.062 7.898 1 89.88 463 LEU A C 1
ATOM 3615 O O . LEU A 1 463 ? -14.227 42.438 7.102 1 89.88 463 LEU A O 1
ATOM 3619 N N . GLY A 1 464 ? -12.367 42.781 8.234 1 91.56 464 GLY A N 1
ATOM 3620 C CA . GLY A 1 464 ? -12.141 44.094 7.602 1 91.56 464 GLY A CA 1
ATOM 3621 C C . GLY A 1 464 ? -13.109 45.156 8.062 1 91.56 464 GLY A C 1
ATOM 3622 O O . GLY A 1 464 ? -13.43 46.062 7.309 1 91.56 464 GLY A O 1
ATOM 3623 N N . GLN A 1 465 ? -13.586 45 9.305 1 93.88 465 GLN A N 1
ATOM 3624 C CA . GLN A 1 465 ? -14.539 45.969 9.828 1 93.88 465 GLN A CA 1
ATOM 3625 C C . GLN A 1 465 ? -13.828 47.125 10.562 1 93.88 465 GLN A C 1
ATOM 3627 O O . GLN A 1 465 ? -13.062 46.875 11.5 1 93.88 465 GLN A O 1
ATOM 3632 N N . ASP A 1 466 ? -14.148 48.25 10.234 1 92.94 466 ASP A N 1
ATOM 3633 C CA . ASP A 1 466 ? -13.5 49.438 10.805 1 92.94 466 ASP A CA 1
ATOM 3634 C C . ASP A 1 466 ? -13.914 49.625 12.266 1 92.94 466 ASP A C 1
ATOM 3636 O O . ASP A 1 466 ? -15.094 49.531 12.602 1 92.94 466 ASP A O 1
ATOM 3640 N N . PRO A 1 467 ? -12.93 49.938 13.117 1 90.38 467 PRO A N 1
ATOM 3641 C CA . PRO A 1 467 ? -13.227 50.156 14.531 1 90.38 467 PRO A CA 1
ATOM 3642 C C . PRO A 1 467 ? -14.227 51.281 14.766 1 90.38 467 PRO A C 1
ATOM 3644 O O . PRO A 1 467 ? -14.914 51.312 15.781 1 90.38 467 PRO A O 1
ATOM 3647 N N . SER A 1 468 ? -14.375 52.125 13.852 1 92.81 468 SER A N 1
ATOM 3648 C CA . SER A 1 468 ? -15.289 53.25 13.992 1 92.81 468 SER A CA 1
ATOM 3649 C C . SER A 1 468 ? -16.734 52.781 13.969 1 92.81 468 SER A C 1
ATOM 3651 O O . SER A 1 468 ? -17.641 53.531 14.383 1 92.81 468 SER A O 1
ATOM 3653 N N . THR A 1 469 ? -16.938 51.562 13.555 1 94.31 469 THR A N 1
ATOM 3654 C CA . THR A 1 469 ? -18.297 51.062 13.422 1 94.31 469 THR A CA 1
ATOM 3655 C C . THR A 1 469 ? -18.75 50.375 14.711 1 94.31 469 THR A C 1
ATOM 3657 O O . THR A 1 469 ? -19.891 49.938 14.812 1 94.31 469 THR A O 1
ATOM 3660 N N . ILE A 1 470 ? -17.953 50.281 15.727 1 94.19 470 ILE A N 1
ATOM 3661 C CA . ILE A 1 470 ? -18.219 49.531 16.953 1 94.19 470 ILE A CA 1
ATOM 3662 C C . ILE A 1 470 ? -19.422 50.125 17.672 1 94.19 470 ILE A C 1
ATOM 3664 O O . ILE A 1 470 ? -20.344 49.406 18.047 1 94.19 470 ILE A O 1
ATOM 3668 N N . PRO A 1 471 ? -19.531 51.5 17.797 1 93.44 471 PRO A N 1
ATOM 3669 C CA . PRO A 1 471 ? -20.703 52.062 18.484 1 93.44 471 PRO A CA 1
ATOM 3670 C C . PRO A 1 471 ? -22.016 51.719 17.781 1 93.44 471 PRO A C 1
ATOM 3672 O O . PRO A 1 471 ? -23.016 51.406 18.422 1 93.44 471 PRO A O 1
ATOM 3675 N N . ASP A 1 472 ? -21.969 51.812 16.516 1 93 472 ASP A N 1
ATOM 3676 C CA . ASP A 1 472 ? -23.156 51.5 15.742 1 93 472 ASP A CA 1
ATOM 3677 C C . ASP A 1 472 ? -23.562 50.031 15.93 1 93 472 ASP A C 1
ATOM 3679 O O . ASP A 1 472 ? -24.75 49.688 16 1 93 472 ASP A O 1
ATOM 3683 N N . SER A 1 473 ? -22.547 49.188 15.969 1 92.38 473 SER A N 1
ATOM 3684 C CA . SER A 1 473 ? -22.812 47.75 16.141 1 92.38 473 SER A CA 1
ATOM 3685 C C . SER A 1 473 ? -23.391 47.469 17.516 1 92.38 473 SER A C 1
ATOM 3687 O O . SER A 1 473 ? -24.25 46.594 17.656 1 92.38 473 SER A O 1
ATOM 3689 N N . ILE A 1 474 ? -22.922 48.125 18.531 1 91.31 474 ILE A N 1
ATOM 3690 C CA . ILE A 1 474 ? -23.438 47.969 19.891 1 91.31 474 ILE A CA 1
ATOM 3691 C C . ILE A 1 474 ? -24.891 48.406 19.938 1 91.31 474 ILE A C 1
ATOM 3693 O O . ILE A 1 474 ? -25.734 47.75 20.531 1 91.31 474 ILE A O 1
ATOM 3697 N N . ASP A 1 475 ? -25.203 49.5 19.297 1 90.12 475 ASP A N 1
ATOM 3698 C CA . ASP A 1 475 ? -26.562 50.031 19.266 1 90.12 475 ASP A CA 1
ATOM 3699 C C . ASP A 1 475 ? -27.516 49.062 18.547 1 90.12 475 ASP A C 1
ATOM 3701 O O . ASP A 1 475 ? -28.656 48.875 18.984 1 90.12 475 ASP A O 1
ATOM 3705 N N . HIS A 1 476 ? -27.016 48.531 17.547 1 86.56 476 HIS A N 1
ATOM 3706 C CA . HIS A 1 476 ? -27.812 47.594 16.781 1 86.56 476 HIS A CA 1
ATOM 3707 C C . HIS A 1 476 ? -28.141 46.344 17.594 1 86.56 476 HIS A C 1
ATOM 3709 O O . HIS A 1 476 ? -29.25 45.812 17.5 1 86.56 476 HIS A O 1
ATOM 3715 N N . LEU A 1 477 ? -27.234 45.844 18.344 1 86.44 477 LEU A N 1
ATOM 3716 C CA . LEU A 1 477 ? -27.422 44.625 19.109 1 86.44 477 LEU A CA 1
ATOM 3717 C C . LEU A 1 477 ? -28.297 44.875 20.344 1 86.44 477 LEU A C 1
ATOM 3719 O O . LEU A 1 477 ? -28.953 43.969 20.844 1 86.44 477 LEU A O 1
ATOM 3723 N N . SER A 1 478 ? -28.297 46.125 20.844 1 78.69 478 SER A N 1
ATOM 3724 C CA . SER A 1 478 ? -29.062 46.469 22.031 1 78.69 478 SER A CA 1
ATOM 3725 C C . SER A 1 478 ? -30.547 46.656 21.688 1 78.69 478 SER A C 1
ATOM 3727 O O . SER A 1 478 ? -31.391 46.625 22.594 1 78.69 478 SER A O 1
ATOM 3729 N N . LYS A 1 479 ? -30.969 46.812 20.453 1 73.75 479 LYS A N 1
ATOM 3730 C CA . LYS A 1 479 ? -32.375 46.938 20.047 1 73.75 479 LYS A CA 1
ATOM 3731 C C . LYS A 1 479 ? -33 45.562 19.844 1 73.75 479 LYS A C 1
ATOM 3733 O O . LYS A 1 479 ? -32.5 44.75 19.078 1 73.75 479 LYS A O 1
ATOM 3738 N N . MET B 1 1 ? 36.875 -8.695 -6.652 1 20.98 1 MET B N 1
ATOM 3739 C CA . MET B 1 1 ? 37.406 -10.047 -6.773 1 20.98 1 MET B CA 1
ATOM 3740 C C . MET B 1 1 ? 36.531 -10.898 -7.695 1 20.98 1 MET B C 1
ATOM 3742 O O . MET B 1 1 ? 35.344 -11.07 -7.449 1 20.98 1 MET B O 1
ATOM 3746 N N . LYS B 1 2 ? 36.875 -10.875 -8.992 1 26.89 2 LYS B N 1
ATOM 3747 C CA . LYS B 1 2 ? 36.344 -11.648 -10.117 1 26.89 2 LYS B CA 1
ATOM 3748 C C . LYS B 1 2 ? 36.25 -13.125 -9.766 1 26.89 2 LYS B C 1
ATOM 3750 O O . LYS B 1 2 ? 37.281 -13.773 -9.484 1 26.89 2 LYS B O 1
ATOM 3755 N N . LEU B 1 3 ? 35.125 -13.539 -9.156 1 27.89 3 LEU B N 1
ATOM 3756 C CA . LEU B 1 3 ? 34.969 -14.93 -8.734 1 27.89 3 LEU B CA 1
ATOM 3757 C C . LEU B 1 3 ? 35.281 -15.883 -9.883 1 27.89 3 LEU B C 1
ATOM 3759 O O . LEU B 1 3 ? 34.938 -15.609 -11.039 1 27.89 3 LEU B O 1
ATOM 3763 N N . PRO B 1 4 ? 36.375 -16.703 -9.727 1 29.28 4 PRO B N 1
ATOM 3764 C CA . PRO B 1 4 ? 36.75 -17.656 -10.766 1 29.28 4 PRO B CA 1
ATOM 3765 C C . PRO B 1 4 ? 35.562 -18.469 -11.273 1 29.28 4 PRO B C 1
ATOM 3767 O O . PRO B 1 4 ? 34.719 -18.875 -10.492 1 29.28 4 PRO B O 1
ATOM 3770 N N . ALA B 1 5 ? 35.219 -18.172 -12.414 1 35.91 5 ALA B N 1
ATOM 3771 C CA . ALA B 1 5 ? 34.25 -18.875 -13.258 1 35.91 5 ALA B CA 1
ATOM 3772 C C . ALA B 1 5 ? 34.531 -20.375 -13.297 1 35.91 5 ALA B C 1
ATOM 3774 O O . ALA B 1 5 ? 35.156 -20.859 -14.227 1 35.91 5 ALA B O 1
ATOM 3775 N N . ASN B 1 6 ? 35.062 -20.938 -12.25 1 33.47 6 ASN B N 1
ATOM 3776 C CA . ASN B 1 6 ? 35.375 -22.359 -12.344 1 33.47 6 ASN B CA 1
ATOM 3777 C C . ASN B 1 6 ? 34.125 -23.188 -12.586 1 33.47 6 ASN B C 1
ATOM 3779 O O . ASN B 1 6 ? 33.625 -23.828 -11.672 1 33.47 6 ASN B O 1
ATOM 3783 N N . GLY B 1 7 ? 33.156 -22.703 -13.242 1 36.22 7 GLY B N 1
ATOM 3784 C CA . GLY B 1 7 ? 31.953 -23.5 -13.461 1 36.22 7 GLY B CA 1
ATOM 3785 C C . GLY B 1 7 ? 32.219 -24.797 -14.211 1 36.22 7 GLY B C 1
ATOM 3786 O O . GLY B 1 7 ? 33.188 -24.891 -14.977 1 36.22 7 GLY B O 1
ATOM 3787 N N . ILE B 1 8 ? 32 -26.016 -13.656 1 40.53 8 ILE B N 1
ATOM 3788 C CA . ILE B 1 8 ? 32 -27.281 -14.367 1 40.53 8 ILE B CA 1
ATOM 3789 C C . ILE B 1 8 ? 31.422 -27.094 -15.766 1 40.53 8 ILE B C 1
ATOM 3791 O O . ILE B 1 8 ? 30.25 -26.719 -15.914 1 40.53 8 ILE B O 1
ATOM 3795 N N . GLY B 1 9 ? 32.25 -26.766 -16.703 1 41.72 9 GLY B N 1
ATOM 3796 C CA . GLY B 1 9 ? 31.953 -26.531 -18.109 1 41.72 9 GLY B CA 1
ATOM 3797 C C . GLY B 1 9 ? 31.172 -27.656 -18.75 1 41.72 9 GLY B C 1
ATOM 3798 O O . GLY B 1 9 ? 31.531 -28.828 -18.594 1 41.72 9 GLY B O 1
ATOM 3799 N N . VAL B 1 10 ? 29.891 -27.609 -18.875 1 49.28 10 VAL B N 1
ATOM 3800 C CA . VAL B 1 10 ? 29.078 -28.484 -19.719 1 49.28 10 VAL B CA 1
ATOM 3801 C C . VAL B 1 10 ? 29.719 -28.625 -21.094 1 49.28 10 VAL B C 1
ATOM 3803 O O . VAL B 1 10 ? 30.047 -27.625 -21.734 1 49.28 10 VAL B O 1
ATOM 3806 N N . ASP B 1 11 ? 30.25 -29.75 -21.375 1 49.78 11 ASP B N 1
ATOM 3807 C CA . ASP B 1 11 ? 30.688 -30.031 -22.734 1 49.78 11 ASP B CA 1
ATOM 3808 C C . ASP B 1 11 ? 29.562 -29.812 -23.734 1 49.78 11 ASP B C 1
ATOM 3810 O O . ASP B 1 11 ? 28.422 -30.219 -23.5 1 49.78 11 ASP B O 1
ATOM 3814 N N . ASP B 1 12 ? 29.578 -28.844 -24.641 1 54.84 12 ASP B N 1
ATOM 3815 C CA . ASP B 1 12 ? 28.656 -28.406 -25.688 1 54.84 12 ASP B CA 1
ATOM 3816 C C . ASP B 1 12 ? 27.953 -29.609 -26.328 1 54.84 12 ASP B C 1
ATOM 3818 O O . ASP B 1 12 ? 26.844 -29.469 -26.844 1 54.84 12 ASP B O 1
ATOM 3822 N N . GLU B 1 13 ? 28.5 -30.844 -26.109 1 65.06 13 GLU B N 1
ATOM 3823 C CA . GLU B 1 13 ? 27.938 -32 -26.812 1 65.06 13 GLU B CA 1
ATOM 3824 C C . GLU B 1 13 ? 27.188 -32.906 -25.844 1 65.06 13 GLU B C 1
ATOM 3826 O O . GLU B 1 13 ? 26.594 -33.906 -26.25 1 65.06 13 GLU B O 1
ATOM 3831 N N . ALA B 1 14 ? 26.969 -32.344 -24.594 1 81.12 14 ALA B N 1
ATOM 3832 C CA . ALA B 1 14 ? 26.375 -33.25 -23.625 1 81.12 14 ALA B CA 1
ATOM 3833 C C . ALA B 1 14 ? 24.859 -33.219 -23.688 1 81.12 14 ALA B C 1
ATOM 3835 O O . ALA B 1 14 ? 24.266 -32.125 -23.844 1 81.12 14 ALA B O 1
ATOM 3836 N N . GLY B 1 15 ? 24.219 -34.344 -23.641 1 93.88 15 GLY B N 1
ATOM 3837 C CA . GLY B 1 15 ? 22.766 -34.5 -23.594 1 93.88 15 GLY B CA 1
ATOM 3838 C C . GLY B 1 15 ? 22.172 -34.031 -22.281 1 93.88 15 GLY B C 1
ATOM 3839 O O . GLY B 1 15 ? 22.891 -33.562 -21.391 1 93.88 15 GLY B O 1
ATOM 3840 N N . ILE B 1 16 ? 20.891 -34.031 -22.156 1 97.62 16 ILE B N 1
ATOM 3841 C CA . ILE B 1 16 ? 20.156 -33.531 -21.016 1 97.62 16 ILE B CA 1
ATOM 3842 C C . ILE B 1 16 ? 20.531 -34.312 -19.766 1 97.62 16 ILE B C 1
ATOM 3844 O O . ILE B 1 16 ? 20.875 -33.75 -18.734 1 97.62 16 ILE B O 1
ATOM 3848 N N . ALA B 1 17 ? 20.547 -35.656 -19.859 1 97.56 17 ALA B N 1
ATOM 3849 C CA . ALA B 1 17 ? 20.875 -36.469 -18.703 1 97.56 17 ALA B CA 1
ATOM 3850 C C . ALA B 1 17 ? 22.312 -36.219 -18.234 1 97.56 17 ALA B C 1
ATOM 3852 O O . ALA B 1 17 ? 22.578 -36.188 -17.031 1 97.56 17 ALA B O 1
ATOM 3853 N N . GLU B 1 18 ? 23.219 -36.031 -19.141 1 96.38 18 GLU B N 1
ATOM 3854 C CA . GLU B 1 18 ? 24.609 -35.781 -18.844 1 96.38 18 GLU B CA 1
ATOM 3855 C C . GLU B 1 18 ? 24.797 -34.438 -18.125 1 96.38 18 GLU B C 1
ATOM 3857 O O . GLU B 1 18 ? 25.672 -34.312 -17.281 1 96.38 18 GLU B O 1
ATOM 3862 N N . PHE B 1 19 ? 24.031 -33.5 -18.531 1 96.25 19 PHE B N 1
ATOM 3863 C CA . PHE B 1 19 ? 24.062 -32.188 -17.906 1 96.25 19 PHE B CA 1
ATOM 3864 C C . PHE B 1 19 ? 23.812 -32.312 -16.406 1 96.25 19 PHE B C 1
ATOM 3866 O O . PHE B 1 19 ? 24.438 -31.594 -15.609 1 96.25 19 PHE B O 1
ATOM 3873 N N . PHE B 1 20 ? 23 -33.219 -15.953 1 98 20 PHE B N 1
ATOM 3874 C CA . PHE B 1 20 ? 22.594 -33.344 -14.555 1 98 20 PHE B CA 1
ATOM 3875 C C . PHE B 1 20 ? 23.562 -34.25 -13.789 1 98 20 PHE B C 1
ATOM 3877 O O . PHE B 1 20 ? 23.438 -34.375 -12.57 1 98 20 PHE B O 1
ATOM 3884 N N . GLU B 1 21 ? 24.531 -34.844 -14.508 1 97.44 21 GLU B N 1
ATOM 3885 C CA . GLU B 1 21 ? 25.438 -35.781 -13.859 1 97.44 21 GLU B CA 1
ATOM 3886 C C . GLU B 1 21 ? 26.266 -35.094 -12.773 1 97.44 21 GLU B C 1
ATOM 3888 O O . GLU B 1 21 ? 26.891 -34.062 -13.016 1 97.44 21 GLU B O 1
ATOM 3893 N N . ASN B 1 22 ? 26.172 -35.625 -11.609 1 97.25 22 ASN B N 1
ATOM 3894 C CA . ASN B 1 22 ? 26.922 -35.219 -10.422 1 97.25 22 ASN B CA 1
ATOM 3895 C C . ASN B 1 22 ? 26.484 -33.844 -9.938 1 97.25 22 ASN B C 1
ATOM 3897 O O . ASN B 1 22 ? 27.234 -33.156 -9.25 1 97.25 22 ASN B O 1
ATOM 3901 N N . ARG B 1 23 ? 25.328 -33.406 -10.352 1 97.5 23 ARG B N 1
ATOM 3902 C CA . ARG B 1 23 ? 24.797 -32.125 -9.906 1 97.5 23 ARG B CA 1
ATOM 3903 C C . ARG B 1 23 ? 23.719 -32.312 -8.852 1 97.5 23 ARG B C 1
ATOM 3905 O O . ARG B 1 23 ? 23.031 -33.344 -8.828 1 97.5 23 ARG B O 1
ATOM 3912 N N . SER B 1 24 ? 23.625 -31.344 -8.016 1 98.56 24 SER B N 1
ATOM 3913 C CA . SER B 1 24 ? 22.516 -31.297 -7.066 1 98.56 24 SER B CA 1
ATOM 3914 C C . SER B 1 24 ? 21.453 -30.297 -7.512 1 98.56 24 SER B C 1
ATOM 3916 O O . SER B 1 24 ? 21.781 -29.234 -8.031 1 98.56 24 SER B O 1
ATOM 3918 N N . VAL B 1 25 ? 20.25 -30.719 -7.363 1 98.75 25 VAL B N 1
ATOM 3919 C CA . VAL B 1 25 ? 19.094 -29.953 -7.816 1 98.75 25 VAL B CA 1
ATOM 3920 C C . VAL B 1 25 ? 18.25 -29.531 -6.613 1 98.75 25 VAL B C 1
ATOM 3922 O O . VAL B 1 25 ? 18.109 -30.297 -5.652 1 98.75 25 VAL B O 1
ATOM 3925 N N . PHE B 1 26 ? 17.797 -28.297 -6.617 1 98.62 26 PHE B N 1
ATOM 3926 C CA . PHE B 1 26 ? 16.859 -27.797 -5.621 1 98.62 26 PHE B CA 1
ATOM 3927 C C . PHE B 1 26 ? 15.469 -27.609 -6.23 1 98.62 26 PHE B C 1
ATOM 3929 O O . PHE B 1 26 ? 15.328 -26.938 -7.254 1 98.62 26 PHE B O 1
ATOM 3936 N N . VAL B 1 27 ? 14.438 -28.234 -5.602 1 98.31 27 VAL B N 1
ATOM 3937 C CA . VAL B 1 27 ? 13.094 -28.203 -6.152 1 98.31 27 VAL B CA 1
ATOM 3938 C C . VAL B 1 27 ? 12.117 -27.672 -5.098 1 98.31 27 VAL B C 1
ATOM 3940 O O . VAL B 1 27 ? 12.078 -28.188 -3.977 1 98.31 27 VAL B O 1
ATOM 3943 N N . THR B 1 28 ? 11.391 -26.641 -5.457 1 97.81 28 THR B N 1
ATOM 3944 C CA . THR B 1 28 ? 10.227 -26.266 -4.668 1 97.81 28 THR B CA 1
ATOM 3945 C C . THR B 1 28 ? 8.945 -26.734 -5.332 1 97.81 28 THR B C 1
ATOM 3947 O O . THR B 1 28 ? 8.875 -26.859 -6.559 1 97.81 28 THR B O 1
ATOM 3950 N N . GLY B 1 29 ? 7.918 -27.125 -4.547 1 95.62 29 GLY B N 1
ATOM 3951 C CA . GLY B 1 29 ? 6.656 -27.609 -5.078 1 95.62 29 GLY B CA 1
ATOM 3952 C C . GLY B 1 29 ? 6.672 -29.094 -5.383 1 95.62 29 GLY B C 1
ATOM 3953 O O . GLY B 1 29 ? 5.809 -29.594 -6.113 1 95.62 29 GLY B O 1
ATOM 3954 N N . ALA B 1 30 ? 7.605 -29.812 -4.828 1 95.5 30 ALA B N 1
ATOM 3955 C CA . ALA B 1 30 ? 7.77 -31.234 -5.137 1 95.5 30 ALA B CA 1
ATOM 3956 C C . ALA B 1 30 ? 6.562 -32.031 -4.668 1 95.5 30 ALA B C 1
ATOM 3958 O O . ALA B 1 30 ? 6.289 -33.125 -5.191 1 95.5 30 ALA B O 1
ATOM 3959 N N . THR B 1 31 ? 5.828 -31.5 -3.746 1 91.44 31 THR B N 1
ATOM 3960 C CA . THR B 1 31 ? 4.676 -32.219 -3.215 1 91.44 31 THR B CA 1
ATOM 3961 C C . THR B 1 31 ? 3.436 -31.953 -4.062 1 91.44 31 THR B C 1
ATOM 3963 O O . THR B 1 31 ? 2.412 -32.625 -3.898 1 91.44 31 THR B O 1
ATOM 3966 N N . GLY B 1 32 ? 3.539 -31.062 -4.973 1 92.19 32 GLY B N 1
ATOM 3967 C CA . GLY B 1 32 ? 2.424 -30.75 -5.855 1 92.19 32 GLY B CA 1
ATOM 3968 C C . GLY B 1 32 ? 2.352 -31.656 -7.066 1 92.19 32 GLY B C 1
ATOM 3969 O O . GLY B 1 32 ? 3.225 -32.5 -7.266 1 92.19 32 GLY B O 1
ATOM 3970 N N . PHE B 1 33 ? 1.374 -31.406 -7.879 1 94.06 33 PHE B N 1
ATOM 3971 C CA . PHE B 1 33 ? 1.072 -32.25 -9.039 1 94.06 33 PHE B CA 1
ATOM 3972 C C . PHE B 1 33 ? 2.242 -32.25 -10.016 1 94.06 33 PHE B C 1
ATOM 3974 O O . PHE B 1 33 ? 2.822 -33.312 -10.281 1 94.06 33 PHE B O 1
ATOM 3981 N N . ILE B 1 34 ? 2.666 -31.047 -10.469 1 96.25 34 ILE B N 1
ATOM 3982 C CA . ILE B 1 34 ? 3.756 -30.953 -11.43 1 96.25 34 ILE B CA 1
ATOM 3983 C C . ILE B 1 34 ? 5.074 -31.328 -10.766 1 96.25 34 ILE B C 1
ATOM 3985 O O . ILE B 1 34 ? 5.918 -32 -11.375 1 96.25 34 ILE B O 1
ATOM 3989 N N . GLY B 1 35 ? 5.199 -30.969 -9.508 1 97 35 GLY B N 1
ATOM 3990 C CA . GLY B 1 35 ? 6.418 -31.234 -8.766 1 97 35 GLY B CA 1
ATOM 3991 C C . GLY B 1 35 ? 6.711 -32.719 -8.602 1 97 35 GLY B C 1
ATOM 3992 O O . GLY B 1 35 ? 7.863 -33.156 -8.703 1 97 35 GLY B O 1
ATOM 3993 N N . LYS B 1 36 ? 5.691 -33.531 -8.359 1 96.69 36 LYS B N 1
ATOM 3994 C CA . LYS B 1 36 ? 5.855 -34.969 -8.227 1 96.69 36 LYS B CA 1
ATOM 3995 C C . LYS B 1 36 ? 6.375 -35.594 -9.516 1 96.69 36 LYS B C 1
ATOM 3997 O O . LYS B 1 36 ? 7.281 -36.438 -9.492 1 96.69 36 LYS B O 1
ATOM 4002 N N . ILE B 1 37 ? 5.793 -35.125 -10.578 1 97.75 37 ILE B N 1
ATOM 4003 C CA . ILE B 1 37 ? 6.184 -35.656 -11.883 1 97.75 37 ILE B CA 1
ATOM 4004 C C . ILE B 1 37 ? 7.605 -35.219 -12.219 1 97.75 37 ILE B C 1
ATOM 4006 O O . ILE B 1 37 ? 8.391 -36 -12.75 1 97.75 37 ILE B O 1
ATOM 4010 N N . LEU B 1 38 ? 7.922 -34 -11.844 1 98.69 38 LEU B N 1
ATOM 4011 C CA . LEU B 1 38 ? 9.258 -33.469 -12.07 1 98.69 38 LEU B CA 1
ATOM 4012 C C . LEU B 1 38 ? 10.305 -34.281 -11.305 1 98.69 38 LEU B C 1
ATOM 4014 O O . LEU B 1 38 ? 11.312 -34.688 -11.875 1 98.69 38 LEU B O 1
ATOM 4018 N N . LEU B 1 39 ? 10.008 -34.469 -10.031 1 98.31 39 LEU B N 1
ATOM 4019 C CA . LEU B 1 39 ? 10.922 -35.219 -9.188 1 98.31 39 LEU B CA 1
ATOM 4020 C C . LEU B 1 39 ? 11.117 -36.656 -9.719 1 98.31 39 LEU B C 1
ATOM 4022 O O . LEU B 1 39 ? 12.242 -37.125 -9.812 1 98.31 39 LEU B O 1
ATOM 4026 N N . GLU B 1 40 ? 10.039 -37.312 -10.094 1 98.38 40 GLU B N 1
ATOM 4027 C CA . GLU B 1 40 ? 10.086 -38.656 -10.633 1 98.38 40 GLU B CA 1
ATOM 4028 C C . GLU B 1 40 ? 10.914 -38.719 -11.914 1 98.38 40 GLU B C 1
ATOM 4030 O O . GLU B 1 40 ? 11.758 -39.594 -12.07 1 98.38 40 GLU B O 1
ATOM 4035 N N . LYS B 1 41 ? 10.68 -37.812 -12.82 1 98.62 41 LYS B N 1
ATOM 4036 C CA . LYS B 1 41 ? 11.359 -37.781 -14.109 1 98.62 41 LYS B CA 1
ATOM 4037 C C . LYS B 1 41 ? 12.859 -37.562 -13.93 1 98.62 41 LYS B C 1
ATOM 4039 O O . LYS B 1 41 ? 13.672 -38.219 -14.594 1 98.62 41 LYS B O 1
ATOM 4044 N N . LEU B 1 42 ? 13.266 -36.625 -13.062 1 98.56 42 LEU B N 1
ATOM 4045 C CA . LEU B 1 42 ? 14.672 -36.344 -12.797 1 98.56 42 LEU B CA 1
ATOM 4046 C C . LEU B 1 42 ? 15.383 -37.594 -12.281 1 98.56 42 LEU B C 1
ATOM 4048 O O . LEU B 1 42 ? 16.469 -37.938 -12.742 1 98.56 42 LEU B O 1
ATOM 4052 N N . LEU B 1 43 ? 14.742 -38.281 -11.344 1 98.06 43 LEU B N 1
ATOM 4053 C CA . LEU B 1 43 ? 15.352 -39.469 -10.734 1 98.06 43 LEU B CA 1
ATOM 4054 C C . LEU B 1 43 ? 15.438 -40.625 -11.727 1 98.06 43 LEU B C 1
ATOM 4056 O O . LEU B 1 43 ? 16.391 -41.406 -11.703 1 98.06 43 LEU B O 1
ATOM 4060 N N . ARG B 1 44 ? 14.461 -40.656 -12.602 1 97.62 44 ARG B N 1
ATOM 4061 C CA . ARG B 1 44 ? 14.383 -41.781 -13.531 1 97.62 44 ARG B CA 1
ATOM 4062 C C . ARG B 1 44 ? 15.258 -41.562 -14.758 1 97.62 44 ARG B C 1
ATOM 4064 O O . ARG B 1 44 ? 16.016 -42.438 -15.164 1 97.62 44 ARG B O 1
ATOM 4071 N N . SER B 1 45 ? 15.188 -40.406 -15.305 1 97.75 45 SER B N 1
ATOM 4072 C CA . SER B 1 45 ? 15.773 -40.156 -16.625 1 97.75 45 SER B CA 1
ATOM 4073 C C . SER B 1 45 ? 17.141 -39.469 -16.5 1 97.75 45 SER B C 1
ATOM 4075 O O . SER B 1 45 ? 17.891 -39.375 -17.469 1 97.75 45 SER B O 1
ATOM 4077 N N . CYS B 1 46 ? 17.516 -39.031 -15.359 1 97.5 46 CYS B N 1
ATOM 4078 C CA . CYS B 1 46 ? 18.828 -38.469 -15.078 1 97.5 46 CYS B CA 1
ATOM 4079 C C . CYS B 1 46 ? 19.484 -39.188 -13.898 1 97.5 46 CYS B C 1
ATOM 4081 O O . CYS B 1 46 ? 19.75 -38.562 -12.867 1 97.5 46 CYS B O 1
ATOM 4083 N N . PRO B 1 47 ? 19.891 -40.375 -14.078 1 94.81 47 PRO B N 1
ATOM 4084 C CA . PRO B 1 47 ? 20.375 -41.219 -12.961 1 94.81 47 PRO B CA 1
ATOM 4085 C C . PRO B 1 47 ? 21.672 -40.688 -12.359 1 94.81 47 PRO B C 1
ATOM 4087 O O . PRO B 1 47 ? 22.016 -41.031 -11.227 1 94.81 47 PRO B O 1
ATOM 4090 N N . GLY B 1 48 ? 22.359 -39.875 -13.062 1 96.19 48 GLY B N 1
ATOM 4091 C CA . GLY B 1 48 ? 23.641 -39.344 -12.594 1 96.19 48 GLY B CA 1
ATOM 4092 C C . GLY B 1 48 ? 23.484 -38.188 -11.609 1 96.19 48 GLY B C 1
ATOM 4093 O O . GLY B 1 48 ? 24.484 -37.688 -11.07 1 96.19 48 GLY B O 1
ATOM 4094 N N . ILE B 1 49 ? 22.328 -37.781 -11.289 1 97.88 49 ILE B N 1
ATOM 4095 C CA . ILE B 1 49 ? 22.078 -36.688 -10.328 1 97.88 49 ILE B CA 1
ATOM 4096 C C . ILE B 1 49 ? 22.656 -37.094 -8.969 1 97.88 49 ILE B C 1
ATOM 4098 O O . ILE B 1 49 ? 22.531 -38.219 -8.539 1 97.88 49 ILE B O 1
ATOM 4102 N N . LYS B 1 50 ? 23.328 -36.156 -8.406 1 98 50 LYS B N 1
ATOM 4103 C CA . LYS B 1 50 ? 23.938 -36.406 -7.105 1 98 50 LYS B CA 1
ATOM 4104 C C . LYS B 1 50 ? 22.891 -36.406 -6 1 98 50 LYS B C 1
ATOM 4106 O O . LYS B 1 50 ? 22.781 -37.344 -5.211 1 98 50 LYS B O 1
ATOM 4111 N N . SER B 1 51 ? 22.141 -35.281 -5.91 1 98.12 51 SER B N 1
ATOM 4112 C CA . SER B 1 51 ? 21.094 -35.125 -4.906 1 98.12 51 SER B CA 1
ATOM 4113 C C . SER B 1 51 ? 19.984 -34.219 -5.395 1 98.12 51 SER B C 1
ATOM 4115 O O . SER B 1 51 ? 20.219 -33.344 -6.254 1 98.12 51 SER B O 1
ATOM 4117 N N . VAL B 1 52 ? 18.828 -34.469 -4.902 1 98.44 52 VAL B N 1
ATOM 4118 C CA . VAL B 1 52 ? 17.688 -33.562 -5.137 1 98.44 52 VAL B CA 1
ATOM 4119 C C . VAL B 1 52 ? 17.172 -33.062 -3.803 1 98.44 52 VAL B C 1
ATOM 4121 O O . VAL B 1 52 ? 16.562 -33.812 -3.027 1 98.44 52 VAL B O 1
ATOM 4124 N N . PHE B 1 53 ? 17.422 -31.766 -3.561 1 98 53 PHE B N 1
ATOM 4125 C CA . PHE B 1 53 ? 16.906 -31.094 -2.369 1 98 53 PHE B CA 1
ATOM 4126 C C . PHE B 1 53 ? 15.469 -30.656 -2.584 1 98 53 PHE B C 1
ATOM 4128 O O . PHE B 1 53 ? 15.164 -29.969 -3.562 1 98 53 PHE B O 1
ATOM 4135 N N . VAL B 1 54 ? 14.609 -31.047 -1.687 1 97.25 54 VAL B N 1
ATOM 4136 C CA . VAL B 1 54 ? 13.195 -30.688 -1.777 1 97.25 54 VAL B CA 1
ATOM 4137 C C . VAL B 1 54 ? 12.805 -29.828 -0.581 1 97.25 54 VAL B C 1
ATOM 4139 O O . VAL B 1 54 ? 12.961 -30.25 0.57 1 97.25 54 VAL B O 1
ATOM 4142 N N . LEU B 1 55 ? 12.305 -28.625 -0.904 1 95.62 55 LEU B N 1
ATOM 4143 C CA . LEU B 1 55 ? 11.797 -27.766 0.154 1 95.62 55 LEU B CA 1
ATOM 4144 C C . LEU B 1 55 ? 10.43 -28.234 0.638 1 95.62 55 LEU B C 1
ATOM 4146 O O . LEU B 1 55 ? 9.516 -28.406 -0.165 1 95.62 55 LEU B O 1
ATOM 4150 N N . ALA B 1 56 ? 10.32 -28.5 1.884 1 91.69 56 ALA B N 1
ATOM 4151 C CA . ALA B 1 56 ? 9.055 -28.969 2.445 1 91.69 56 ALA B CA 1
ATOM 4152 C C . ALA B 1 56 ? 8.727 -28.25 3.75 1 91.69 56 ALA B C 1
ATOM 4154 O O . ALA B 1 56 ? 9.617 -27.984 4.559 1 91.69 56 ALA B O 1
ATOM 4155 N N . ARG B 1 57 ? 7.48 -27.828 3.912 1 85.38 57 ARG B N 1
ATOM 4156 C CA . ARG B 1 57 ? 7.023 -27.156 5.117 1 85.38 57 ARG B CA 1
ATOM 4157 C C . ARG B 1 57 ? 6.648 -28.156 6.207 1 85.38 57 ARG B C 1
ATOM 4159 O O . ARG B 1 57 ? 6.359 -29.312 5.914 1 85.38 57 ARG B O 1
ATOM 4166 N N . THR B 1 58 ? 6.699 -27.594 7.332 1 76.88 58 THR B N 1
ATOM 4167 C CA . THR B 1 58 ? 6.184 -28.406 8.43 1 76.88 58 THR B CA 1
ATOM 4168 C C . THR B 1 58 ? 4.66 -28.328 8.492 1 76.88 58 THR B C 1
ATOM 4170 O O . THR B 1 58 ? 4.086 -27.25 8.359 1 76.88 58 THR B O 1
ATOM 4173 N N . LYS B 1 59 ? 3.967 -29.359 8.273 1 69 59 LYS B N 1
ATOM 4174 C CA . LYS B 1 59 ? 2.516 -29.391 8.43 1 69 59 LYS B CA 1
ATOM 4175 C C . LYS B 1 59 ? 2.111 -30.234 9.633 1 69 59 LYS B C 1
ATOM 4177 O O . LYS B 1 59 ? 2.389 -31.438 9.68 1 69 59 LYS B O 1
ATOM 4182 N N . ARG B 1 60 ? 1.209 -29.859 10.258 1 54.41 60 ARG B N 1
ATOM 4183 C CA . ARG B 1 60 ? 0.549 -30.547 11.359 1 54.41 60 ARG B CA 1
ATOM 4184 C C . ARG B 1 60 ? 1.519 -31.484 12.078 1 54.41 60 ARG B C 1
ATOM 4186 O O . ARG B 1 60 ? 1.25 -32.688 12.211 1 54.41 60 ARG B O 1
ATOM 4193 N N . LEU B 1 61 ? 2.598 -31.219 12.336 1 58.56 61 LEU B N 1
ATOM 4194 C CA . LEU B 1 61 ? 3.465 -32 13.211 1 58.56 61 LEU B CA 1
ATOM 4195 C C . LEU B 1 61 ? 4.402 -32.875 12.398 1 58.56 61 LEU B C 1
ATOM 4197 O O . LEU B 1 61 ? 5.352 -33.438 12.945 1 58.56 61 LEU B O 1
ATOM 4201 N N . ALA B 1 62 ? 4.012 -33.031 11.219 1 69 62 ALA B N 1
ATOM 4202 C CA . ALA B 1 62 ? 4.914 -33.875 10.453 1 69 62 ALA B CA 1
ATOM 4203 C C . ALA B 1 62 ? 6.152 -33.125 10.008 1 69 62 ALA B C 1
ATOM 4205 O O . ALA B 1 62 ? 6.047 -32.031 9.461 1 69 62 ALA B O 1
ATOM 4206 N N . ASN B 1 63 ? 7.246 -33.688 10.406 1 80.88 63 ASN B N 1
ATOM 4207 C CA . ASN B 1 63 ? 8.531 -33.094 10.031 1 80.88 63 ASN B CA 1
ATOM 4208 C C . ASN B 1 63 ? 8.797 -33.25 8.531 1 80.88 63 ASN B C 1
ATOM 4210 O O . ASN B 1 63 ? 8.242 -34.156 7.887 1 80.88 63 ASN B O 1
ATOM 4214 N N . PRO B 1 64 ? 9.453 -32.406 7.953 1 82.25 64 PRO B N 1
ATOM 4215 C CA . PRO B 1 64 ? 9.742 -32.406 6.516 1 82.25 64 PRO B CA 1
ATOM 4216 C C . PRO B 1 64 ? 10.281 -33.75 6.016 1 82.25 64 PRO B C 1
ATOM 4218 O O . PRO B 1 64 ? 9.938 -34.156 4.91 1 82.25 64 PRO B O 1
ATOM 4221 N N . GLU B 1 65 ? 11 -34.438 6.785 1 85.56 65 GLU B N 1
ATOM 4222 C CA . GLU B 1 65 ? 11.531 -35.719 6.398 1 85.56 65 GLU B CA 1
ATOM 4223 C C . GLU B 1 65 ? 10.414 -36.75 6.223 1 85.56 65 GLU B C 1
ATOM 4225 O O . GLU B 1 65 ? 10.438 -37.562 5.273 1 85.56 65 GLU B O 1
ATOM 4230 N N . HIS B 1 66 ? 9.516 -36.656 7.086 1 87.31 66 HIS B N 1
ATOM 4231 C CA . HIS B 1 66 ? 8.375 -37.562 6.996 1 87.31 66 HIS B CA 1
ATOM 4232 C C . HIS B 1 66 ? 7.52 -37.25 5.777 1 87.31 66 HIS B C 1
ATOM 4234 O O . HIS B 1 66 ? 7.027 -38.156 5.109 1 87.31 66 HIS B O 1
ATOM 4240 N N . ARG B 1 67 ? 7.352 -36.031 5.469 1 87.94 67 ARG B N 1
ATOM 4241 C CA . ARG B 1 67 ? 6.551 -35.625 4.324 1 87.94 67 ARG B CA 1
ATOM 4242 C C . ARG B 1 67 ? 7.184 -36.094 3.016 1 87.94 67 ARG B C 1
ATOM 4244 O O . ARG B 1 67 ? 6.484 -36.562 2.111 1 87.94 67 ARG B O 1
ATOM 4251 N N . VAL B 1 68 ? 8.477 -35.969 2.988 1 90.69 68 VAL B N 1
ATOM 4252 C CA . VAL B 1 68 ? 9.18 -36.406 1.78 1 90.69 68 VAL B CA 1
ATOM 4253 C C . VAL B 1 68 ? 9.156 -37.938 1.671 1 90.69 68 VAL B C 1
ATOM 4255 O O . VAL B 1 68 ? 9.016 -38.469 0.575 1 90.69 68 VAL B O 1
ATOM 4258 N N . ALA B 1 69 ? 9.281 -38.531 2.809 1 90.88 69 ALA B N 1
ATOM 4259 C CA . ALA B 1 69 ? 9.195 -40 2.807 1 90.88 69 ALA B CA 1
ATOM 4260 C C . ALA B 1 69 ? 7.824 -40.469 2.326 1 90.88 69 ALA B C 1
ATOM 4262 O O . ALA B 1 69 ? 7.723 -41.438 1.575 1 90.88 69 ALA B O 1
ATOM 4263 N N . GLU B 1 70 ? 6.855 -39.812 2.793 1 90.69 70 GLU B N 1
ATOM 4264 C CA . GLU B 1 70 ? 5.496 -40.125 2.367 1 90.69 70 GLU B CA 1
ATOM 4265 C C . GLU B 1 70 ? 5.301 -39.844 0.883 1 90.69 70 GLU B C 1
ATOM 4267 O O . GLU B 1 70 ? 4.625 -40.594 0.179 1 90.69 70 GLU B O 1
ATOM 4272 N N . LEU B 1 71 ? 5.848 -38.781 0.456 1 91.94 71 LEU B N 1
ATOM 4273 C CA . LEU B 1 71 ? 5.805 -38.406 -0.956 1 91.94 71 LEU B CA 1
ATOM 4274 C C . LEU B 1 71 ? 6.391 -39.531 -1.823 1 91.94 71 LEU B C 1
ATOM 4276 O O . LEU B 1 71 ? 5.812 -39.875 -2.85 1 91.94 71 LEU B O 1
ATOM 4280 N N . LEU B 1 72 ? 7.445 -40.125 -1.391 1 94.62 72 LEU B N 1
ATOM 4281 C CA . LEU B 1 72 ? 8.188 -41.094 -2.195 1 94.62 72 LEU B CA 1
ATOM 4282 C C . LEU B 1 72 ? 7.473 -42.438 -2.221 1 94.62 72 LEU B C 1
ATOM 4284 O O . LEU B 1 72 ? 7.805 -43.312 -3.029 1 94.62 72 LEU B O 1
ATOM 4288 N N . LYS B 1 73 ? 6.461 -42.562 -1.384 1 93.81 73 LYS B N 1
ATOM 4289 C CA . LYS B 1 73 ? 5.652 -43.781 -1.389 1 93.81 73 LYS B CA 1
ATOM 4290 C C . LYS B 1 73 ? 4.547 -43.719 -2.439 1 93.81 73 LYS B C 1
ATOM 4292 O O . LYS B 1 73 ? 3.943 -44.719 -2.785 1 93.81 73 LYS B O 1
ATOM 4297 N N . CYS B 1 74 ? 4.348 -42.562 -2.945 1 93.81 74 CYS B N 1
ATOM 4298 C CA . CYS B 1 74 ? 3.322 -42.375 -3.961 1 93.81 74 CYS B CA 1
ATOM 4299 C C . CYS B 1 74 ? 3.549 -43.25 -5.168 1 93.81 74 CYS B C 1
ATOM 4301 O O . CYS B 1 74 ? 4.691 -43.562 -5.52 1 93.81 74 CYS B O 1
ATOM 4303 N N . LYS B 1 75 ? 2.461 -43.594 -5.836 1 93.44 75 LYS B N 1
ATOM 4304 C CA . LYS B 1 75 ? 2.451 -44.531 -6.973 1 93.44 75 LYS B CA 1
ATOM 4305 C C . LYS B 1 75 ? 3.297 -43.969 -8.125 1 93.44 75 LYS B C 1
ATOM 4307 O O . LYS B 1 75 ? 3.875 -44.75 -8.891 1 93.44 75 LYS B O 1
ATOM 4312 N N . VAL B 1 76 ? 3.395 -42.75 -8.188 1 94.88 76 VAL B N 1
ATOM 4313 C CA . VAL B 1 76 ? 4.102 -42.094 -9.289 1 94.88 76 VAL B CA 1
ATOM 4314 C C . VAL B 1 76 ? 5.57 -42.531 -9.273 1 94.88 76 VAL B C 1
ATOM 4316 O O . VAL B 1 76 ? 6.23 -42.531 -10.32 1 94.88 76 VAL B O 1
ATOM 4319 N N . PHE B 1 77 ? 6.121 -42.969 -8.141 1 97.12 77 PHE B N 1
ATOM 4320 C CA . PHE B 1 77 ? 7.535 -43.312 -8 1 97.12 77 PHE B CA 1
ATOM 4321 C C . PHE B 1 77 ? 7.77 -44.812 -8.125 1 97.12 77 PHE B C 1
ATOM 4323 O O . PHE B 1 77 ? 8.891 -45.281 -7.953 1 97.12 77 PHE B O 1
ATOM 4330 N N . ASP B 1 78 ? 6.773 -45.562 -8.445 1 96 78 ASP B N 1
ATOM 4331 C CA . ASP B 1 78 ? 6.879 -47 -8.531 1 96 78 ASP B CA 1
ATOM 4332 C C . ASP B 1 78 ? 7.906 -47.438 -9.578 1 96 78 ASP B C 1
ATOM 4334 O O . ASP B 1 78 ? 8.719 -48.312 -9.344 1 96 78 ASP B O 1
ATOM 4338 N N . ARG B 1 79 ? 7.844 -46.75 -10.688 1 94.88 79 ARG B N 1
ATOM 4339 C CA . ARG B 1 79 ? 8.758 -47.094 -11.773 1 94.88 79 ARG B CA 1
ATOM 4340 C C . ARG B 1 79 ? 10.203 -46.844 -11.367 1 94.88 79 ARG B C 1
ATOM 4342 O O . ARG B 1 79 ? 11.086 -47.656 -11.648 1 94.88 79 ARG B O 1
ATOM 4349 N N . VAL B 1 80 ? 10.445 -45.75 -10.734 1 96.44 80 VAL B N 1
ATOM 4350 C CA . VAL B 1 80 ? 11.789 -45.375 -10.273 1 96.44 80 VAL B CA 1
ATOM 4351 C C . VAL B 1 80 ? 12.266 -46.406 -9.25 1 96.44 80 VAL B C 1
ATOM 4353 O O . VAL B 1 80 ? 13.414 -46.875 -9.312 1 96.44 80 VAL B O 1
ATOM 4356 N N . ARG B 1 81 ? 11.406 -46.75 -8.344 1 94.94 81 ARG B N 1
ATOM 4357 C CA . ARG B 1 81 ? 11.727 -47.719 -7.301 1 94.94 81 ARG B CA 1
ATOM 4358 C C . ARG B 1 81 ? 12.094 -49.062 -7.906 1 94.94 81 ARG B C 1
ATOM 4360 O O . ARG B 1 81 ? 13.016 -49.719 -7.426 1 94.94 81 ARG B O 1
ATOM 4367 N N . LYS B 1 82 ? 11.43 -49.469 -8.922 1 95.5 82 LYS B N 1
ATOM 4368 C CA . LYS B 1 82 ? 11.664 -50.75 -9.578 1 95.5 82 LYS B CA 1
ATOM 4369 C C . LYS B 1 82 ? 12.969 -50.75 -10.375 1 95.5 82 LYS B C 1
ATOM 4371 O O . LYS B 1 82 ? 13.703 -51.719 -10.391 1 95.5 82 LYS B O 1
ATOM 4376 N N . MET B 1 83 ? 13.203 -49.656 -11.016 1 95.06 83 MET B N 1
ATOM 4377 C CA . MET B 1 83 ? 14.383 -49.562 -11.859 1 95.06 83 MET B CA 1
ATOM 4378 C C . MET B 1 83 ? 15.648 -49.438 -11.016 1 95.06 83 MET B C 1
ATOM 4380 O O . MET B 1 83 ? 16.672 -50.062 -11.32 1 95.06 83 MET B O 1
ATOM 4384 N N . ASP B 1 84 ? 15.617 -48.594 -10 1 94.62 84 ASP B N 1
ATOM 4385 C CA . ASP B 1 84 ? 16.75 -48.375 -9.117 1 94.62 84 ASP B CA 1
ATOM 4386 C C . ASP B 1 84 ? 16.297 -47.844 -7.758 1 94.62 84 ASP B C 1
ATOM 4388 O O . ASP B 1 84 ? 16.172 -46.625 -7.566 1 94.62 84 ASP B O 1
ATOM 4392 N N . PRO B 1 85 ? 16.156 -48.688 -6.836 1 90.12 85 PRO B N 1
ATOM 4393 C CA . PRO B 1 85 ? 15.688 -48.25 -5.516 1 90.12 85 PRO B CA 1
ATOM 4394 C C . PRO B 1 85 ? 16.609 -47.219 -4.871 1 90.12 85 PRO B C 1
ATOM 4396 O O . PRO B 1 85 ? 16.156 -46.406 -4.059 1 90.12 85 PRO B O 1
ATOM 4399 N N . THR B 1 86 ? 17.844 -47.156 -5.195 1 93.31 86 THR B N 1
ATOM 4400 C CA . THR B 1 86 ? 18.781 -46.25 -4.582 1 93.31 86 THR B CA 1
ATOM 4401 C C . THR B 1 86 ? 18.547 -44.812 -5.082 1 93.31 86 THR B C 1
ATOM 4403 O O . THR B 1 86 ? 19.016 -43.844 -4.465 1 93.31 86 THR B O 1
ATOM 4406 N N . ALA B 1 87 ? 17.844 -44.719 -6.168 1 95.5 87 ALA B N 1
ATOM 4407 C CA . ALA B 1 87 ? 17.562 -43.375 -6.73 1 95.5 87 ALA B CA 1
ATOM 4408 C C . ALA B 1 87 ? 16.766 -42.531 -5.742 1 95.5 87 ALA B C 1
ATOM 4410 O O . ALA B 1 87 ? 16.969 -41.312 -5.668 1 95.5 87 ALA B O 1
ATOM 4411 N N . LEU B 1 88 ? 15.93 -43.156 -4.945 1 96.06 88 LEU B N 1
ATOM 4412 C CA . LEU B 1 88 ? 15.062 -42.438 -4.023 1 96.06 88 LEU B CA 1
ATOM 4413 C C . LEU B 1 88 ? 15.852 -41.906 -2.83 1 96.06 88 LEU B C 1
ATOM 4415 O O . LEU B 1 88 ? 15.43 -40.969 -2.168 1 96.06 88 LEU B O 1
ATOM 4419 N N . THR B 1 89 ? 16.984 -42.5 -2.547 1 95.44 89 THR B N 1
ATOM 4420 C CA . THR B 1 89 ? 17.812 -42.062 -1.421 1 95.44 89 THR B CA 1
ATOM 4421 C C . THR B 1 89 ? 18.516 -40.75 -1.736 1 95.44 89 THR B C 1
ATOM 4423 O O . THR B 1 89 ? 19.016 -40.062 -0.834 1 95.44 89 THR B O 1
ATOM 4426 N N . LYS B 1 90 ? 18.516 -40.344 -3.008 1 97.12 90 LYS B N 1
ATOM 4427 C CA . LYS B 1 90 ? 19.156 -39.125 -3.436 1 97.12 90 LYS B CA 1
ATOM 4428 C C . LYS B 1 90 ? 18.297 -37.906 -3.064 1 97.12 90 LYS B C 1
ATOM 4430 O O . LYS B 1 90 ? 18.766 -36.75 -3.123 1 97.12 90 LYS B O 1
ATOM 4435 N N . VAL B 1 91 ? 17.031 -38.156 -2.666 1 97.69 91 VAL B N 1
ATOM 4436 C CA . VAL B 1 91 ? 16.125 -37.062 -2.324 1 97.69 91 VAL B CA 1
ATOM 4437 C C . VAL B 1 91 ? 16.344 -36.656 -0.877 1 97.69 91 VAL B C 1
ATOM 4439 O O . VAL B 1 91 ? 16.297 -37.469 0.037 1 97.69 91 VAL B O 1
ATOM 4442 N N . ARG B 1 92 ? 16.625 -35.406 -0.687 1 95.94 92 ARG B N 1
ATOM 4443 C CA . ARG B 1 92 ? 16.875 -34.844 0.636 1 95.94 92 ARG B CA 1
ATOM 4444 C C . ARG B 1 92 ? 15.844 -33.781 0.976 1 95.94 92 ARG B C 1
ATOM 4446 O O . ARG B 1 92 ? 15.664 -32.812 0.218 1 95.94 92 ARG B O 1
ATOM 4453 N N . ALA B 1 93 ? 15.281 -33.906 2.123 1 95.06 93 ALA B N 1
ATOM 4454 C CA . ALA B 1 93 ? 14.297 -32.938 2.584 1 95.06 93 ALA B CA 1
ATOM 4455 C C . ALA B 1 93 ? 14.969 -31.75 3.256 1 95.06 93 ALA B C 1
ATOM 4457 O O . ALA B 1 93 ? 15.906 -31.922 4.043 1 95.06 93 ALA B O 1
ATOM 4458 N N . VAL B 1 94 ? 14.578 -30.594 2.799 1 95.06 94 VAL B N 1
ATOM 4459 C CA . VAL B 1 94 ? 15 -29.359 3.457 1 95.06 94 VAL B CA 1
ATOM 4460 C C . VAL B 1 94 ? 13.797 -28.672 4.086 1 95.06 94 VAL B C 1
ATOM 4462 O O . VAL B 1 94 ? 12.812 -28.359 3.402 1 95.06 94 VAL B O 1
ATOM 4465 N N . LYS B 1 95 ? 13.922 -28.453 5.371 1 93.12 95 LYS B N 1
ATOM 4466 C CA . LYS B 1 95 ? 12.836 -27.766 6.059 1 93.12 95 LYS B CA 1
ATOM 4467 C C . LYS B 1 95 ? 12.781 -26.297 5.664 1 93.12 95 LYS B C 1
ATOM 4469 O O . LYS B 1 95 ? 13.789 -25.594 5.73 1 93.12 95 LYS B O 1
ATOM 4474 N N . GLY B 1 96 ? 11.555 -25.906 5.195 1 92.25 96 GLY B N 1
ATOM 4475 C CA . GLY B 1 96 ? 11.422 -24.5 4.832 1 92.25 96 GLY B CA 1
ATOM 4476 C C . GLY B 1 96 ? 10 -24.125 4.469 1 92.25 96 GLY B C 1
ATOM 4477 O O . GLY B 1 96 ? 9.094 -24.953 4.5 1 92.25 96 GLY B O 1
ATOM 4478 N N . ASP B 1 97 ? 9.82 -22.812 4.242 1 92.12 97 ASP B N 1
ATOM 4479 C CA . ASP B 1 97 ? 8.539 -22.203 3.904 1 92.12 97 ASP B CA 1
ATOM 4480 C C . ASP B 1 97 ? 8.727 -20.984 3.004 1 92.12 97 ASP B C 1
ATOM 4482 O O . ASP B 1 97 ? 9.453 -20.047 3.359 1 92.12 97 ASP B O 1
ATOM 4486 N N . LEU B 1 98 ? 7.992 -20.984 1.915 1 91.25 98 LEU B N 1
ATOM 4487 C CA . LEU B 1 98 ? 8.125 -19.922 0.922 1 91.25 98 LEU B CA 1
ATOM 4488 C C . LEU B 1 98 ? 7.723 -18.578 1.507 1 91.25 98 LEU B C 1
ATOM 4490 O O . LEU B 1 98 ? 8.195 -17.531 1.058 1 91.25 98 LEU B O 1
ATOM 4494 N N . VAL B 1 99 ? 6.824 -18.609 2.51 1 91.06 99 VAL B N 1
ATOM 4495 C CA . VAL B 1 99 ? 6.234 -17.359 2.979 1 91.06 99 VAL B CA 1
ATOM 4496 C C . VAL B 1 99 ? 7.125 -16.734 4.047 1 91.06 99 VAL B C 1
ATOM 4498 O O . VAL B 1 99 ? 6.918 -15.578 4.445 1 91.06 99 VAL B O 1
ATOM 4501 N N . GLU B 1 100 ? 8.117 -17.469 4.492 1 92.19 100 GLU B N 1
ATOM 4502 C CA . GLU B 1 100 ? 9.016 -16.969 5.523 1 92.19 100 GLU B CA 1
ATOM 4503 C C . GLU B 1 100 ? 10.258 -16.328 4.914 1 92.19 100 GLU B C 1
ATOM 4505 O O . GLU B 1 100 ? 10.672 -16.688 3.809 1 92.19 100 GLU B O 1
ATOM 4510 N N . PRO B 1 101 ? 10.891 -15.383 5.637 1 89.94 101 PRO B N 1
ATOM 4511 C CA . PRO B 1 101 ? 12.164 -14.836 5.172 1 89.94 101 PRO B CA 1
ATOM 4512 C C . PRO B 1 101 ? 13.242 -15.906 5.004 1 89.94 101 PRO B C 1
ATOM 4514 O O . PRO B 1 101 ? 13.312 -16.844 5.805 1 89.94 101 PRO B O 1
ATOM 4517 N N . ASN B 1 102 ? 14.039 -15.852 3.973 1 91.25 102 ASN B N 1
ATOM 4518 C CA . ASN B 1 102 ? 15.094 -16.812 3.662 1 91.25 102 ASN B CA 1
ATOM 4519 C C . ASN B 1 102 ? 14.531 -18.234 3.539 1 91.25 102 ASN B C 1
ATOM 4521 O O . ASN B 1 102 ? 15.18 -19.188 3.953 1 91.25 102 ASN B O 1
ATOM 4525 N N . LEU B 1 103 ? 13.234 -18.359 3.191 1 94.44 103 LEU B N 1
ATOM 4526 C CA . LEU B 1 103 ? 12.523 -19.609 2.926 1 94.44 103 LEU B CA 1
ATOM 4527 C C . LEU B 1 103 ? 12.352 -20.422 4.207 1 94.44 103 LEU B C 1
ATOM 4529 O O . LEU B 1 103 ? 12.055 -21.609 4.156 1 94.44 103 LEU B O 1
ATOM 4533 N N . GLY B 1 104 ? 12.688 -19.812 5.363 1 92.94 104 GLY B N 1
ATOM 4534 C CA . GLY B 1 104 ? 12.508 -20.5 6.641 1 92.94 104 GLY B CA 1
ATOM 4535 C C . GLY B 1 104 ? 13.523 -21.609 6.867 1 92.94 104 GLY B C 1
ATOM 4536 O O . GLY B 1 104 ? 13.32 -22.469 7.715 1 92.94 104 GLY B O 1
ATOM 4537 N N . MET B 1 105 ? 14.609 -21.609 6.117 1 94.56 105 MET B N 1
ATOM 4538 C CA . MET B 1 105 ? 15.633 -22.641 6.246 1 94.56 105 MET B CA 1
ATOM 4539 C C . MET B 1 105 ? 16.562 -22.344 7.418 1 94.56 105 MET B C 1
ATOM 4541 O O . MET B 1 105 ? 16.781 -21.172 7.754 1 94.56 105 MET B O 1
ATOM 4545 N N . SER B 1 106 ? 17.062 -23.406 8.039 1 94 106 SER B N 1
ATOM 4546 C CA . SER B 1 106 ? 18.141 -23.203 8.992 1 94 106 SER B CA 1
ATOM 4547 C C . SER B 1 106 ? 19.406 -22.703 8.297 1 94 106 SER B C 1
ATOM 4549 O O . SER B 1 106 ? 19.578 -22.891 7.094 1 94 106 SER B O 1
ATOM 4551 N N . GLU B 1 107 ? 20.266 -22.078 9.031 1 95.12 107 GLU B N 1
ATOM 4552 C CA . GLU B 1 107 ? 21.531 -21.594 8.484 1 95.12 107 GLU B CA 1
ATOM 4553 C C . GLU B 1 107 ? 22.328 -22.75 7.871 1 95.12 107 GLU B C 1
ATOM 4555 O O . GLU B 1 107 ? 22.938 -22.594 6.816 1 95.12 107 GLU B O 1
ATOM 4560 N N . ASP B 1 108 ? 22.266 -23.875 8.477 1 95.62 108 ASP B N 1
ATOM 4561 C CA . ASP B 1 108 ? 23 -25.031 8.008 1 95.62 108 ASP B CA 1
ATOM 4562 C C . ASP B 1 108 ? 22.438 -25.547 6.688 1 95.62 108 ASP B C 1
ATOM 4564 O O . ASP B 1 108 ? 23.188 -25.875 5.77 1 95.62 108 ASP B O 1
ATOM 4568 N N . ASP B 1 109 ? 21.172 -25.672 6.645 1 95.12 109 ASP B N 1
ATOM 4569 C CA . ASP B 1 109 ? 20.531 -26.125 5.422 1 95.12 109 ASP B CA 1
ATOM 4570 C C . ASP B 1 109 ? 20.797 -25.172 4.262 1 95.12 109 ASP B C 1
ATOM 4572 O O . ASP B 1 109 ? 21.062 -25.594 3.141 1 95.12 109 ASP B O 1
ATOM 4576 N N . GLU B 1 110 ? 20.641 -23.906 4.605 1 96.69 110 GLU B N 1
ATOM 4577 C CA . GLU B 1 110 ? 20.906 -22.906 3.57 1 96.69 110 GLU B CA 1
ATOM 4578 C C . GLU B 1 110 ? 22.328 -23 3.047 1 96.69 110 GLU B C 1
ATOM 4580 O O . GLU B 1 110 ? 22.562 -22.969 1.837 1 96.69 110 GLU B O 1
ATOM 4585 N N . LYS B 1 111 ? 23.297 -23.125 3.932 1 97 111 LYS B N 1
ATOM 4586 C CA . LYS B 1 111 ? 24.688 -23.266 3.541 1 97 111 LYS B CA 1
ATOM 4587 C C . LYS B 1 111 ? 24.906 -24.516 2.688 1 97 111 LYS B C 1
ATOM 4589 O O . LYS B 1 111 ? 25.641 -24.484 1.707 1 97 111 LYS B O 1
ATOM 4594 N N . CYS B 1 112 ? 24.281 -25.562 3.051 1 97.12 112 CYS B N 1
ATOM 4595 C CA . CYS B 1 112 ? 24.375 -26.812 2.303 1 97.12 112 CYS B CA 1
ATOM 4596 C C . CYS B 1 112 ? 23.844 -26.625 0.88 1 97.12 112 CYS B C 1
ATOM 4598 O O . CYS B 1 112 ? 24.516 -27.016 -0.081 1 97.12 112 CYS B O 1
ATOM 4600 N N . VAL B 1 113 ? 22.719 -26.047 0.755 1 97.62 113 VAL B N 1
ATOM 4601 C CA . VAL B 1 113 ? 22.109 -25.812 -0.55 1 97.62 113 VAL B CA 1
ATOM 4602 C C . VAL B 1 113 ? 23 -24.906 -1.39 1 97.62 113 VAL B C 1
ATOM 4604 O O . VAL B 1 113 ? 23.266 -25.188 -2.561 1 97.62 113 VAL B O 1
ATOM 4607 N N . ILE B 1 114 ? 23.469 -23.859 -0.751 1 97.69 114 ILE B N 1
ATOM 4608 C CA . ILE B 1 114 ? 24.297 -22.891 -1.445 1 97.69 114 ILE B CA 1
ATOM 4609 C C . ILE B 1 114 ? 25.562 -23.562 -1.974 1 97.69 114 ILE B C 1
ATOM 4611 O O . ILE B 1 114 ? 25.984 -23.312 -3.104 1 97.69 114 ILE B O 1
ATOM 4615 N N . ASN B 1 115 ? 26.062 -24.5 -1.234 1 97.62 115 ASN B N 1
ATOM 4616 C CA . ASN B 1 115 ? 27.328 -25.109 -1.575 1 97.62 115 ASN B CA 1
ATOM 4617 C C . ASN B 1 115 ? 27.141 -26.266 -2.564 1 97.62 115 ASN B C 1
ATOM 4619 O O . ASN B 1 115 ? 28.031 -26.531 -3.373 1 97.62 115 ASN B O 1
ATOM 4623 N N . GLU B 1 116 ? 26.031 -26.859 -2.582 1 97.94 116 GLU B N 1
ATOM 4624 C CA . GLU B 1 116 ? 25.906 -28.109 -3.311 1 97.94 116 GLU B CA 1
ATOM 4625 C C . GLU B 1 116 ? 25.062 -27.938 -4.574 1 97.94 116 GLU B C 1
ATOM 4627 O O . GLU B 1 116 ? 25.281 -28.625 -5.57 1 97.94 116 GLU B O 1
ATOM 4632 N N . VAL B 1 117 ? 24.172 -27.062 -4.566 1 98.38 117 VAL B N 1
ATOM 4633 C CA . VAL B 1 117 ? 23.156 -26.984 -5.609 1 98.38 117 VAL B CA 1
ATOM 4634 C C . VAL B 1 117 ? 23.672 -26.188 -6.793 1 98.38 117 VAL B C 1
ATOM 4636 O O . VAL B 1 117 ? 24.391 -25.188 -6.605 1 98.38 117 VAL B O 1
ATOM 4639 N N . SER B 1 118 ? 23.312 -26.625 -8 1 97.88 118 SER B N 1
ATOM 4640 C CA . SER B 1 118 ? 23.672 -25.859 -9.18 1 97.88 118 SER B CA 1
ATOM 4641 C C . SER B 1 118 ? 22.484 -25.641 -10.102 1 97.88 118 SER B C 1
ATOM 4643 O O . SER B 1 118 ? 22.516 -24.812 -11 1 97.88 118 SER B O 1
ATOM 4645 N N . VAL B 1 119 ? 21.391 -26.391 -9.914 1 98.44 119 VAL B N 1
ATOM 4646 C CA . VAL B 1 119 ? 20.172 -26.234 -10.688 1 98.44 119 VAL B CA 1
ATOM 4647 C C . VAL B 1 119 ? 18.969 -26.047 -9.75 1 98.44 119 VAL B C 1
ATOM 4649 O O . VAL B 1 119 ? 18.844 -26.781 -8.766 1 98.44 119 VAL B O 1
ATOM 4652 N N . VAL B 1 120 ? 18.125 -25.062 -10.016 1 98.5 120 VAL B N 1
ATOM 4653 C CA . VAL B 1 120 ? 16.969 -24.781 -9.172 1 98.5 120 VAL B CA 1
ATOM 4654 C C . VAL B 1 120 ? 15.695 -24.797 -10.016 1 98.5 120 VAL B C 1
ATOM 4656 O O . VAL B 1 120 ? 15.633 -24.156 -11.062 1 98.5 120 VAL B O 1
ATOM 4659 N N . PHE B 1 121 ? 14.742 -25.594 -9.609 1 98.81 121 PHE B N 1
ATOM 4660 C CA . PHE B 1 121 ? 13.398 -25.562 -10.164 1 98.81 121 PHE B CA 1
ATOM 4661 C C . PHE B 1 121 ? 12.414 -24.969 -9.164 1 98.81 121 PHE B C 1
ATOM 4663 O O . PHE B 1 121 ? 12.195 -25.531 -8.086 1 98.81 121 PHE B O 1
ATOM 4670 N N . HIS B 1 122 ? 11.836 -23.859 -9.523 1 98.56 122 HIS B N 1
ATOM 4671 C CA . HIS B 1 122 ? 10.828 -23.234 -8.672 1 98.56 122 HIS B CA 1
ATOM 4672 C C . HIS B 1 122 ? 9.43 -23.469 -9.227 1 98.56 122 HIS B C 1
ATOM 4674 O O . HIS B 1 122 ? 8.953 -22.688 -10.062 1 98.56 122 HIS B O 1
ATOM 4680 N N . ALA B 1 123 ? 8.695 -24.438 -8.625 1 97.69 123 ALA B N 1
ATOM 4681 C CA . ALA B 1 123 ? 7.375 -24.812 -9.117 1 97.69 123 ALA B CA 1
ATOM 4682 C C . ALA B 1 123 ? 6.312 -24.625 -8.039 1 97.69 123 ALA B C 1
ATOM 4684 O O . ALA B 1 123 ? 5.137 -24.922 -8.258 1 97.69 123 ALA B O 1
ATOM 4685 N N . ALA B 1 124 ? 6.719 -24.047 -6.91 1 94.62 124 ALA B N 1
ATOM 4686 C CA . ALA B 1 124 ? 5.766 -23.844 -5.824 1 94.62 124 ALA B CA 1
ATOM 4687 C C . ALA B 1 124 ? 4.949 -22.562 -6.047 1 94.62 124 ALA B C 1
ATOM 4689 O O . ALA B 1 124 ? 5.5 -21.531 -6.43 1 94.62 124 ALA B O 1
ATOM 4690 N N . ALA B 1 125 ? 3.682 -22.688 -5.934 1 93 125 ALA B N 1
ATOM 4691 C CA . ALA B 1 125 ? 2.75 -21.562 -6.016 1 93 125 ALA B CA 1
ATOM 4692 C C . ALA B 1 125 ? 1.363 -21.969 -5.523 1 93 125 ALA B C 1
ATOM 4694 O O . ALA B 1 125 ? 1.036 -23.156 -5.469 1 93 125 ALA B O 1
ATOM 4695 N N . THR B 1 126 ? 0.609 -21 -5.09 1 91.19 126 THR B N 1
ATOM 4696 C CA . THR B 1 126 ? -0.83 -21.234 -5.035 1 91.19 126 THR B CA 1
ATOM 4697 C C . THR B 1 126 ? -1.467 -21 -6.402 1 91.19 126 THR B C 1
ATOM 4699 O O . THR B 1 126 ? -1.184 -20 -7.062 1 91.19 126 THR B O 1
ATOM 4702 N N . VAL B 1 127 ? -2.234 -22 -6.746 1 88.38 127 VAL B N 1
ATOM 4703 C CA . VAL B 1 127 ? -2.832 -21.922 -8.078 1 88.38 127 VAL B CA 1
ATOM 4704 C C . VAL B 1 127 ? -4.32 -21.594 -7.957 1 88.38 127 VAL B C 1
ATOM 4706 O O . VAL B 1 127 ? -5.051 -21.641 -8.945 1 88.38 127 VAL B O 1
ATOM 4709 N N . SER B 1 128 ? -4.711 -21.266 -6.738 1 88.69 128 SER B N 1
ATOM 4710 C CA . SER B 1 128 ? -6.113 -20.922 -6.531 1 88.69 128 SER B CA 1
ATOM 4711 C C . SER B 1 128 ? -6.441 -19.562 -7.148 1 88.69 128 SER B C 1
ATOM 4713 O O . SER B 1 128 ? -5.734 -18.578 -6.918 1 88.69 128 SER B O 1
ATOM 4715 N N . PHE B 1 129 ? -7.543 -19.531 -7.895 1 89.94 129 PHE B N 1
ATOM 4716 C CA . PHE B 1 129 ? -7.961 -18.297 -8.555 1 89.94 129 PHE B CA 1
ATOM 4717 C C . PHE B 1 129 ? -8.633 -17.344 -7.574 1 89.94 129 PHE B C 1
ATOM 4719 O O . PHE B 1 129 ? -8.75 -16.156 -7.836 1 89.94 129 PHE B O 1
ATOM 4726 N N . ASP B 1 130 ? -9.086 -17.875 -6.473 1 88.88 130 ASP B N 1
ATOM 4727 C CA . ASP B 1 130 ? -9.836 -17.062 -5.512 1 88.88 130 ASP B CA 1
ATOM 4728 C C . ASP B 1 130 ? -9 -16.766 -4.27 1 88.88 130 ASP B C 1
ATOM 4730 O O . ASP B 1 130 ? -9.539 -16.406 -3.227 1 88.88 130 ASP B O 1
ATOM 4734 N N . GLU B 1 131 ? -7.723 -16.984 -4.367 1 93.31 131 GLU B N 1
ATOM 4735 C CA . GLU B 1 131 ? -6.836 -16.672 -3.25 1 93.31 131 GLU B CA 1
ATOM 4736 C C . GLU B 1 131 ? -6.809 -15.18 -2.957 1 93.31 131 GLU B C 1
ATOM 4738 O O . GLU B 1 131 ? -6.664 -14.367 -3.873 1 93.31 131 GLU B O 1
ATOM 4743 N N . PRO B 1 132 ? -7.09 -14.82 -1.652 1 96 132 PRO B N 1
ATOM 4744 C CA . PRO B 1 132 ? -6.902 -13.398 -1.352 1 96 132 PRO B CA 1
ATOM 4745 C C . PRO B 1 132 ? -5.523 -12.883 -1.767 1 96 132 PRO B C 1
ATOM 4747 O O . PRO B 1 132 ? -4.539 -13.625 -1.699 1 96 132 PRO B O 1
ATOM 4750 N N . LEU B 1 133 ? -5.512 -11.625 -2.154 1 97.31 133 LEU B N 1
ATOM 4751 C CA . LEU B 1 133 ? -4.285 -11.094 -2.738 1 97.31 133 LEU B CA 1
ATOM 4752 C C . LEU B 1 133 ? -3.115 -11.234 -1.771 1 97.31 133 LEU B C 1
ATOM 4754 O O . LEU B 1 133 ? -2 -11.562 -2.18 1 97.31 133 LEU B O 1
ATOM 4758 N N . LYS B 1 134 ? -3.371 -10.93 -0.512 1 96.75 134 LYS B N 1
ATOM 4759 C CA . LYS B 1 134 ? -2.285 -10.961 0.463 1 96.75 134 LYS B CA 1
ATOM 4760 C C . LYS B 1 134 ? -1.623 -12.336 0.499 1 96.75 134 LYS B C 1
ATOM 4762 O O . LYS B 1 134 ? -0.395 -12.438 0.494 1 96.75 134 LYS B O 1
ATOM 4767 N N . GLU B 1 135 ? -2.398 -13.453 0.49 1 96.75 135 GLU B N 1
ATOM 4768 C CA . GLU B 1 135 ? -1.881 -14.812 0.48 1 96.75 135 GLU B CA 1
ATOM 4769 C C . GLU B 1 135 ? -1.198 -15.133 -0.847 1 96.75 135 GLU B C 1
ATOM 4771 O O . GLU B 1 135 ? -0.144 -15.773 -0.871 1 96.75 135 GLU B O 1
ATOM 4776 N N . ALA B 1 136 ? -1.804 -14.727 -1.906 1 97.5 136 ALA B N 1
ATOM 4777 C CA . ALA B 1 136 ? -1.224 -14.984 -3.225 1 97.5 136 ALA B CA 1
ATOM 4778 C C . ALA B 1 136 ? 0.133 -14.297 -3.365 1 97.5 136 ALA B C 1
ATOM 4780 O O . ALA B 1 136 ? 1.064 -14.867 -3.939 1 97.5 136 ALA B O 1
ATOM 4781 N N . VAL B 1 137 ? 0.233 -13.047 -2.826 1 98.06 137 VAL B N 1
ATOM 4782 C CA . VAL B 1 137 ? 1.489 -12.305 -2.863 1 98.06 137 VAL B CA 1
ATOM 4783 C C . VAL B 1 137 ? 2.539 -13.023 -2.02 1 98.06 137 VAL B C 1
ATOM 4785 O O . VAL B 1 137 ? 3.697 -13.141 -2.428 1 98.06 137 VAL B O 1
ATOM 4788 N N . ALA B 1 138 ? 2.156 -13.508 -0.899 1 97 138 ALA B N 1
ATOM 4789 C CA . ALA B 1 138 ? 3.078 -14.203 -0.008 1 97 138 ALA B CA 1
ATOM 4790 C C . ALA B 1 138 ? 3.646 -15.453 -0.676 1 97 138 ALA B C 1
ATOM 4792 O O . ALA B 1 138 ? 4.859 -15.664 -0.674 1 97 138 ALA B O 1
ATOM 4793 N N . MET B 1 139 ? 2.818 -16.188 -1.312 1 96.31 139 MET B N 1
ATOM 4794 C CA . MET B 1 139 ? 3.225 -17.469 -1.883 1 96.31 139 MET B CA 1
ATOM 4795 C C . MET B 1 139 ? 3.908 -17.266 -3.23 1 96.31 139 MET B C 1
ATOM 4797 O O . MET B 1 139 ? 5.004 -17.781 -3.457 1 96.31 139 MET B O 1
ATOM 4801 N N . ASN B 1 140 ? 3.326 -16.5 -4.09 1 97.44 140 ASN B N 1
ATOM 4802 C CA . ASN B 1 140 ? 3.75 -16.469 -5.488 1 97.44 140 ASN B CA 1
ATOM 4803 C C . ASN B 1 140 ? 4.805 -15.383 -5.723 1 97.44 140 ASN B C 1
ATOM 4805 O O . ASN B 1 140 ? 5.648 -15.523 -6.613 1 97.44 140 ASN B O 1
ATOM 4809 N N . LEU B 1 141 ? 4.715 -14.312 -4.988 1 97.88 141 LEU B N 1
ATOM 4810 C CA . LEU B 1 141 ? 5.621 -13.195 -5.242 1 97.88 141 LEU B CA 1
ATOM 4811 C C . LEU B 1 141 ? 6.773 -13.195 -4.242 1 97.88 141 LEU B C 1
ATOM 4813 O O . LEU B 1 141 ? 7.941 -13.258 -4.633 1 97.88 141 LEU B O 1
ATOM 4817 N N . HIS B 1 142 ? 6.434 -13.148 -2.965 1 97.56 142 HIS B N 1
ATOM 4818 C CA . HIS B 1 142 ? 7.469 -13.18 -1.939 1 97.56 142 HIS B CA 1
ATOM 4819 C C . HIS B 1 142 ? 8.281 -14.469 -2.016 1 97.56 142 HIS B C 1
ATOM 4821 O O . HIS B 1 142 ? 9.508 -14.438 -1.897 1 97.56 142 HIS B O 1
ATOM 4827 N N . GLY B 1 143 ? 7.562 -15.578 -2.17 1 97.19 143 GLY B N 1
ATOM 4828 C CA . GLY B 1 143 ? 8.258 -16.844 -2.336 1 97.19 143 GLY B CA 1
ATOM 4829 C C . GLY B 1 143 ? 9.25 -16.828 -3.482 1 97.19 143 GLY B C 1
ATOM 4830 O O . GLY B 1 143 ? 10.391 -17.281 -3.334 1 97.19 143 GLY B O 1
ATOM 4831 N N . THR B 1 144 ? 8.844 -16.312 -4.602 1 97.75 144 THR B N 1
ATOM 4832 C CA . THR B 1 144 ? 9.719 -16.219 -5.766 1 97.75 144 THR B CA 1
ATOM 4833 C C . THR B 1 144 ? 10.914 -15.312 -5.473 1 97.75 144 THR B C 1
ATOM 4835 O O . THR B 1 144 ? 12.047 -15.625 -5.848 1 97.75 144 THR B O 1
ATOM 4838 N N . LYS B 1 145 ? 10.672 -14.203 -4.832 1 96.75 145 LYS B N 1
ATOM 4839 C CA . LYS B 1 145 ? 11.766 -13.312 -4.453 1 96.75 145 LYS B CA 1
ATOM 4840 C C . LYS B 1 145 ? 12.797 -14.031 -3.596 1 96.75 145 LYS B C 1
ATOM 4842 O O . LYS B 1 145 ? 14 -13.883 -3.807 1 96.75 145 LYS B O 1
ATOM 4847 N N . CYS B 1 146 ? 12.344 -14.805 -2.6 1 96.69 146 CYS B N 1
ATOM 4848 C CA . CYS B 1 146 ? 13.234 -15.547 -1.715 1 96.69 146 CYS B CA 1
ATOM 4849 C C . CYS B 1 146 ? 14.07 -16.547 -2.498 1 96.69 146 CYS B C 1
ATOM 4851 O O . CYS B 1 146 ? 15.25 -16.75 -2.209 1 96.69 146 CYS B O 1
ATOM 4853 N N . ILE B 1 147 ? 13.469 -17.172 -3.477 1 97.25 147 ILE B N 1
ATOM 4854 C CA . ILE B 1 147 ? 14.18 -18.156 -4.301 1 97.25 147 ILE B CA 1
ATOM 4855 C C . ILE B 1 147 ? 15.242 -17.453 -5.133 1 97.25 147 ILE B C 1
ATOM 4857 O O . ILE B 1 147 ? 16.375 -17.938 -5.254 1 97.25 147 ILE B O 1
ATOM 4861 N N . ILE B 1 148 ? 14.898 -16.328 -5.703 1 96.38 148 ILE B N 1
ATOM 4862 C CA . ILE B 1 148 ? 15.844 -15.523 -6.48 1 96.38 148 ILE B CA 1
ATOM 4863 C C . ILE B 1 148 ? 17.031 -15.125 -5.605 1 96.38 148 ILE B C 1
ATOM 4865 O O . ILE B 1 148 ? 18.188 -15.234 -6.023 1 96.38 148 ILE B O 1
ATOM 4869 N N . ASP B 1 149 ? 16.703 -14.695 -4.383 1 95.25 149 ASP B N 1
ATOM 4870 C CA . ASP B 1 149 ? 17.75 -14.312 -3.441 1 95.25 149 ASP B CA 1
ATOM 4871 C C . ASP B 1 149 ? 18.672 -15.492 -3.133 1 95.25 149 ASP B C 1
ATOM 4873 O O . ASP B 1 149 ? 19.891 -15.32 -3.016 1 95.25 149 ASP B O 1
ATOM 4877 N N . LEU B 1 150 ? 18.094 -16.656 -2.977 1 96 150 LEU B N 1
ATOM 4878 C CA . LEU B 1 150 ? 18.875 -17.875 -2.738 1 96 150 LEU B CA 1
ATOM 4879 C C . LEU B 1 150 ? 19.781 -18.172 -3.93 1 96 150 LEU B C 1
ATOM 4881 O O . LEU B 1 150 ? 20.969 -18.469 -3.756 1 96 150 LEU B O 1
ATOM 4885 N N . CYS B 1 151 ? 19.234 -18.141 -5.133 1 96 151 CYS B N 1
ATOM 4886 C CA . CYS B 1 151 ? 19.984 -18.422 -6.352 1 96 151 CYS B CA 1
ATOM 4887 C C . CYS B 1 151 ? 21.188 -17.484 -6.48 1 96 151 CYS B C 1
ATOM 4889 O O . CYS B 1 151 ? 22.25 -17.906 -6.918 1 96 151 CYS B O 1
ATOM 4891 N N . ALA B 1 152 ? 20.984 -16.266 -6.09 1 94.38 152 ALA B N 1
ATOM 4892 C CA . ALA B 1 152 ? 22.047 -15.258 -6.191 1 94.38 152 ALA B CA 1
ATOM 4893 C C . ALA B 1 152 ? 23.234 -15.625 -5.305 1 94.38 152 ALA B C 1
ATOM 4895 O O . ALA B 1 152 ? 24.359 -15.203 -5.562 1 94.38 152 ALA B O 1
ATOM 4896 N N . LYS B 1 153 ? 22.984 -16.422 -4.273 1 95.12 153 LYS B N 1
ATOM 4897 C CA . LYS B 1 153 ? 24.016 -16.797 -3.32 1 95.12 153 LYS B CA 1
ATOM 4898 C C . LYS B 1 153 ? 24.734 -18.062 -3.76 1 95.12 153 LYS B C 1
ATOM 4900 O O . LYS B 1 153 ? 25.766 -18.438 -3.199 1 95.12 153 LYS B O 1
ATOM 4905 N N . ILE B 1 154 ? 24.203 -18.781 -4.758 1 96.12 154 ILE B N 1
ATOM 4906 C CA . ILE B 1 154 ? 24.766 -20.047 -5.219 1 96.12 154 ILE B CA 1
ATOM 4907 C C . ILE B 1 154 ? 25.891 -19.766 -6.211 1 96.12 154 ILE B C 1
ATOM 4909 O O . ILE B 1 154 ? 25.656 -19.312 -7.328 1 96.12 154 ILE B O 1
ATOM 4913 N N . PRO B 1 155 ? 27.047 -20.062 -5.883 1 94.25 155 PRO B N 1
ATOM 4914 C CA . PRO B 1 155 ? 28.172 -19.719 -6.746 1 94.25 155 PRO B CA 1
ATOM 4915 C C . PRO B 1 155 ? 28.188 -20.531 -8.047 1 94.25 155 PRO B C 1
ATOM 4917 O O . PRO B 1 155 ? 28.594 -20.016 -9.086 1 94.25 155 PRO B O 1
ATOM 4920 N N . GLN B 1 156 ? 27.734 -21.797 -8.023 1 92.44 156 GLN B N 1
ATOM 4921 C CA . GLN B 1 156 ? 27.812 -22.656 -9.188 1 92.44 156 GLN B CA 1
ATOM 4922 C C . GLN B 1 156 ? 26.469 -22.75 -9.906 1 92.44 156 GLN B C 1
ATOM 4924 O O . GLN B 1 156 ? 26.125 -23.797 -10.461 1 92.44 156 GLN B O 1
ATOM 4929 N N . MET B 1 157 ? 25.812 -21.672 -9.906 1 94.12 157 MET B N 1
ATOM 4930 C CA . MET B 1 157 ? 24.484 -21.688 -10.492 1 94.12 157 MET B CA 1
ATOM 4931 C C . MET B 1 157 ? 24.531 -21.969 -11.992 1 94.12 157 MET B C 1
ATOM 4933 O O . MET B 1 157 ? 25.094 -21.188 -12.75 1 94.12 157 MET B O 1
ATOM 4937 N N . ALA B 1 158 ? 23.891 -23.109 -12.367 1 94.69 158 ALA B N 1
ATOM 4938 C CA . ALA B 1 158 ? 23.922 -23.516 -13.773 1 94.69 158 ALA B CA 1
ATOM 4939 C C . ALA B 1 158 ? 22.609 -23.188 -14.461 1 94.69 158 ALA B C 1
ATOM 4941 O O . ALA B 1 158 ? 22.578 -22.875 -15.656 1 94.69 158 ALA B O 1
ATOM 4942 N N . ALA B 1 159 ? 21.516 -23.281 -13.672 1 96.56 159 ALA B N 1
ATOM 4943 C CA . ALA B 1 159 ? 20.203 -23.031 -14.281 1 96.56 159 ALA B CA 1
ATOM 4944 C C . ALA B 1 159 ? 19.141 -22.766 -13.219 1 96.56 159 ALA B C 1
ATOM 4946 O O . ALA B 1 159 ? 19.062 -23.484 -12.227 1 96.56 159 ALA B O 1
ATOM 4947 N N . PHE B 1 160 ? 18.438 -21.734 -13.438 1 97.56 160 PHE B N 1
ATOM 4948 C CA . PHE B 1 160 ? 17.219 -21.453 -12.688 1 97.56 160 PHE B CA 1
ATOM 4949 C C . PHE B 1 160 ? 15.992 -21.547 -13.578 1 97.56 160 PHE B C 1
ATOM 4951 O O . PHE B 1 160 ? 15.898 -20.844 -14.594 1 97.56 160 PHE B O 1
ATOM 4958 N N . VAL B 1 161 ? 15.07 -22.422 -13.242 1 98.56 161 VAL B N 1
ATOM 4959 C CA . VAL B 1 161 ? 13.836 -22.562 -14.008 1 98.56 161 VAL B CA 1
ATOM 4960 C C . VAL B 1 161 ? 12.648 -22.141 -13.156 1 98.56 161 VAL B C 1
ATOM 4962 O O . VAL B 1 161 ? 12.383 -22.75 -12.109 1 98.56 161 VAL B O 1
ATOM 4965 N N . HIS B 1 162 ? 11.953 -21.141 -13.602 1 98.56 162 HIS B N 1
ATOM 4966 C CA . HIS B 1 162 ? 10.742 -20.641 -12.961 1 98.56 162 HIS B CA 1
ATOM 4967 C C . HIS B 1 162 ? 9.492 -21.094 -13.711 1 98.56 162 HIS B C 1
ATOM 4969 O O . HIS B 1 162 ? 9.359 -20.844 -14.914 1 98.56 162 HIS B O 1
ATOM 4975 N N . LEU B 1 163 ? 8.617 -21.766 -13.023 1 98.69 163 LEU B N 1
ATOM 4976 C CA . LEU B 1 163 ? 7.359 -22.219 -13.617 1 98.69 163 LEU B CA 1
ATOM 4977 C C . LEU B 1 163 ? 6.293 -21.125 -13.508 1 98.69 163 LEU B C 1
ATOM 4979 O O . LEU B 1 163 ? 5.914 -20.734 -12.406 1 98.69 163 LEU B O 1
ATOM 4983 N N . SER B 1 164 ? 5.855 -20.641 -14.617 1 98.44 164 SER B N 1
ATOM 4984 C CA . SER B 1 164 ? 4.805 -19.641 -14.711 1 98.44 164 SER B CA 1
ATOM 4985 C C . SER B 1 164 ? 3.598 -20.172 -15.477 1 98.44 164 SER B C 1
ATOM 4987 O O . SER B 1 164 ? 3.227 -21.344 -15.328 1 98.44 164 SER B O 1
ATOM 4989 N N . THR B 1 165 ? 2.83 -19.375 -16.078 1 97.81 165 THR B N 1
ATOM 4990 C CA . THR B 1 165 ? 1.658 -19.75 -16.875 1 97.81 165 THR B CA 1
ATOM 4991 C C . THR B 1 165 ? 1.615 -18.984 -18.188 1 97.81 165 THR B C 1
ATOM 4993 O O . THR B 1 165 ? 2.064 -17.844 -18.266 1 97.81 165 THR B O 1
ATOM 4996 N N . ALA B 1 166 ? 1.079 -19.609 -19.172 1 97.88 166 ALA B N 1
ATOM 4997 C CA . ALA B 1 166 ? 0.979 -18.969 -20.484 1 97.88 166 ALA B CA 1
ATOM 4998 C C . ALA B 1 166 ? 0.021 -17.781 -20.438 1 97.88 166 ALA B C 1
ATOM 5000 O O . ALA B 1 166 ? 0.105 -16.875 -21.266 1 97.88 166 ALA B O 1
ATOM 5001 N N . PHE B 1 167 ? -0.823 -17.719 -19.422 1 96.62 167 PHE B N 1
ATOM 5002 C CA . PHE B 1 167 ? -1.905 -16.734 -19.359 1 96.62 167 PHE B CA 1
ATOM 5003 C C . PHE B 1 167 ? -1.471 -15.492 -18.594 1 96.62 167 PHE B C 1
ATOM 5005 O O . PHE B 1 167 ? -2.291 -14.625 -18.297 1 96.62 167 PHE B O 1
ATOM 5012 N N . VAL B 1 168 ? -0.227 -15.398 -18.297 1 96.69 168 VAL B N 1
ATOM 5013 C CA . VAL B 1 168 ? 0.285 -14.359 -17.406 1 96.69 168 VAL B CA 1
ATOM 5014 C C . VAL B 1 168 ? -0.087 -12.984 -17.953 1 96.69 168 VAL B C 1
ATOM 5016 O O . VAL B 1 168 ? -0.255 -12.031 -17.188 1 96.69 168 VAL B O 1
ATOM 5019 N N . ASN B 1 169 ? -0.167 -12.82 -19.281 1 96.38 169 ASN B N 1
ATOM 5020 C CA . ASN B 1 169 ? -0.584 -11.578 -19.922 1 96.38 169 ASN B CA 1
ATOM 5021 C C . ASN B 1 169 ? -1.788 -11.797 -20.844 1 96.38 169 ASN B C 1
ATOM 5023 O O . ASN B 1 169 ? -1.787 -11.367 -21.984 1 96.38 169 ASN B O 1
ATOM 5027 N N . CYS B 1 170 ? -2.748 -12.352 -20.234 1 95.62 170 CYS B N 1
ATOM 5028 C CA . CYS B 1 170 ? -3.924 -12.812 -20.969 1 95.62 170 CYS B CA 1
ATOM 5029 C C . CYS B 1 170 ? -4.75 -11.633 -21.453 1 95.62 170 CYS B C 1
ATOM 5031 O O . CYS B 1 170 ? -5.73 -11.82 -22.188 1 95.62 170 CYS B O 1
ATOM 5033 N N . GLU B 1 171 ? -4.391 -10.406 -21.094 1 94.38 171 GLU B N 1
ATOM 5034 C CA . GLU B 1 171 ? -5.047 -9.227 -21.641 1 94.38 171 GLU B CA 1
ATOM 5035 C C . GLU B 1 171 ? -4.641 -9 -23.094 1 94.38 171 GLU B C 1
ATOM 5037 O O . GLU B 1 171 ? -5.277 -8.227 -23.812 1 94.38 171 GLU B O 1
ATOM 5042 N N . ARG B 1 172 ? -3.605 -9.75 -23.453 1 94.31 172 ARG B N 1
ATOM 5043 C CA . ARG B 1 172 ? -3.145 -9.695 -24.828 1 94.31 172 ARG B CA 1
ATOM 5044 C C . ARG B 1 172 ? -3.682 -10.875 -25.641 1 94.31 172 ARG B C 1
ATOM 5046 O O . ARG B 1 172 ? -3.867 -11.969 -25.094 1 94.31 172 ARG B O 1
ATOM 5053 N N . SER B 1 173 ? -3.926 -10.633 -26.922 1 94.62 173 SER B N 1
ATOM 5054 C CA . SER B 1 173 ? -4.395 -11.711 -27.781 1 94.62 173 SER B CA 1
ATOM 5055 C C . SER B 1 173 ? -3.232 -12.586 -28.25 1 94.62 173 SER B C 1
ATOM 5057 O O . SER B 1 173 ? -3.412 -13.773 -28.531 1 94.62 173 SER B O 1
ATOM 5059 N N . GLU B 1 174 ? -2.123 -11.93 -28.328 1 97 174 GLU B N 1
ATOM 5060 C CA . GLU B 1 174 ? -0.896 -12.617 -28.719 1 97 174 GLU B CA 1
ATOM 5061 C C . GLU B 1 174 ? 0.168 -12.516 -27.625 1 97 174 GLU B C 1
ATOM 5063 O O . GLU B 1 174 ? 0.45 -11.422 -27.125 1 97 174 GLU B O 1
ATOM 5068 N N . LEU B 1 175 ? 0.674 -13.648 -27.312 1 97.06 175 LEU B N 1
ATOM 5069 C CA . LEU B 1 175 ? 1.703 -13.672 -26.266 1 97.06 175 LEU B CA 1
ATOM 5070 C C . LEU B 1 175 ? 3.014 -14.227 -26.812 1 97.06 175 LEU B C 1
ATOM 5072 O O . LEU B 1 175 ? 3.076 -15.391 -27.234 1 97.06 175 LEU B O 1
ATOM 5076 N N . LEU B 1 176 ? 4.043 -13.359 -26.828 1 97.62 176 LEU B N 1
ATOM 5077 C CA . LEU B 1 176 ? 5.387 -13.742 -27.25 1 97.62 176 LEU B CA 1
ATOM 5078 C C . LEU B 1 176 ? 6.156 -14.383 -26.094 1 97.62 176 LEU B C 1
ATOM 5080 O O . LEU B 1 176 ? 5.688 -14.375 -24.953 1 97.62 176 LEU B O 1
ATOM 5084 N N . GLU B 1 177 ? 7.25 -14.938 -26.422 1 97.81 177 GLU B N 1
ATOM 5085 C CA . GLU B 1 177 ? 8.133 -15.523 -25.422 1 97.81 177 GLU B CA 1
ATOM 5086 C C . GLU B 1 177 ? 9.117 -14.484 -24.875 1 97.81 177 GLU B C 1
ATOM 5088 O O . GLU B 1 177 ? 10.328 -14.602 -25.078 1 97.81 177 GLU B O 1
ATOM 5093 N N . GLN B 1 178 ? 8.5 -13.578 -24.172 1 96.69 178 GLN B N 1
ATOM 5094 C CA . GLN B 1 178 ? 9.234 -12.5 -23.516 1 96.69 178 GLN B CA 1
ATOM 5095 C C . GLN B 1 178 ? 8.539 -12.062 -22.234 1 96.69 178 GLN B C 1
ATOM 5097 O O . GLN B 1 178 ? 7.34 -12.281 -22.062 1 96.69 178 GLN B O 1
ATOM 5102 N N . VAL B 1 179 ? 9.344 -11.539 -21.359 1 96.12 179 VAL B N 1
ATOM 5103 C CA . VAL B 1 179 ? 8.742 -11 -20.141 1 96.12 179 VAL B CA 1
ATOM 5104 C C . VAL B 1 179 ? 8.164 -9.617 -20.422 1 96.12 179 VAL B C 1
ATOM 5106 O O . VAL B 1 179 ? 8.828 -8.766 -21.016 1 96.12 179 VAL B O 1
ATOM 5109 N N . TYR B 1 180 ? 6.91 -9.414 -20.094 1 95.81 180 TYR B N 1
ATOM 5110 C CA . TYR B 1 180 ? 6.23 -8.141 -20.312 1 95.81 180 TYR B CA 1
ATOM 5111 C C . TYR B 1 180 ? 6.301 -7.266 -19.062 1 95.81 180 TYR B C 1
ATOM 5113 O O . TYR B 1 180 ? 6.402 -7.773 -17.953 1 95.81 180 TYR B O 1
ATOM 5121 N N . PRO B 1 181 ? 6.332 -5.938 -19.328 1 93.44 181 PRO B N 1
ATOM 5122 C CA . PRO B 1 181 ? 6.289 -5.062 -18.156 1 93.44 181 PRO B CA 1
ATOM 5123 C C . PRO B 1 181 ? 5.039 -5.281 -17.297 1 93.44 181 PRO B C 1
ATOM 5125 O O . PRO B 1 181 ? 3.932 -5.391 -17.844 1 93.44 181 PRO B O 1
ATOM 5128 N N . PRO B 1 182 ? 5.266 -5.387 -16.031 1 92.5 182 PRO B N 1
ATOM 5129 C CA . PRO B 1 182 ? 4.109 -5.586 -15.148 1 92.5 182 PRO B CA 1
ATOM 5130 C C . PRO B 1 182 ? 3.248 -4.336 -15.016 1 92.5 182 PRO B C 1
ATOM 5132 O O . PRO B 1 182 ? 3.707 -3.23 -15.32 1 92.5 182 PRO B O 1
ATOM 5135 N N . LEU B 1 183 ? 2.029 -4.531 -14.594 1 91.19 183 LEU B N 1
ATOM 5136 C CA . LEU B 1 183 ? 1.112 -3.416 -14.391 1 91.19 183 LEU B CA 1
ATOM 5137 C C . LEU B 1 183 ? 1.536 -2.576 -13.188 1 91.19 183 LEU B C 1
ATOM 5139 O O . LEU B 1 183 ? 1.266 -1.374 -13.141 1 91.19 183 LEU B O 1
ATOM 5143 N N . GLN B 1 184 ? 2.154 -3.244 -12.25 1 94.12 184 GLN B N 1
ATOM 5144 C CA . GLN B 1 184 ? 2.633 -2.598 -11.031 1 94.12 184 GLN B CA 1
ATOM 5145 C C . GLN B 1 184 ? 4.062 -3.029 -10.711 1 94.12 184 GLN B C 1
ATOM 5147 O O . GLN B 1 184 ? 4.508 -4.094 -11.141 1 94.12 184 GLN B O 1
ATOM 5152 N N . ASP B 1 185 ? 4.746 -2.197 -9.977 1 95.94 185 ASP B N 1
ATOM 5153 C CA . ASP B 1 185 ? 6.059 -2.576 -9.461 1 95.94 185 ASP B CA 1
ATOM 5154 C C . ASP B 1 185 ? 5.941 -3.664 -8.398 1 95.94 185 ASP B C 1
ATOM 5156 O O . ASP B 1 185 ? 5.332 -3.447 -7.348 1 95.94 185 ASP B O 1
ATOM 5160 N N . PRO B 1 186 ? 6.57 -4.797 -8.734 1 97.19 186 PRO B N 1
ATOM 5161 C CA . PRO B 1 186 ? 6.461 -5.883 -7.758 1 97.19 186 PRO B CA 1
ATOM 5162 C C . PRO B 1 186 ? 6.906 -5.469 -6.355 1 97.19 186 PRO B C 1
ATOM 5164 O O . PRO B 1 186 ? 6.344 -5.934 -5.363 1 97.19 186 PRO B O 1
ATOM 5167 N N . LYS B 1 187 ? 7.844 -4.605 -6.281 1 96.19 187 LYS B N 1
ATOM 5168 C CA . LYS B 1 187 ? 8.359 -4.176 -4.984 1 96.19 187 LYS B CA 1
ATOM 5169 C C . LYS B 1 187 ? 7.316 -3.381 -4.211 1 96.19 187 LYS B C 1
ATOM 5171 O O . LYS B 1 187 ? 7.219 -3.5 -2.986 1 96.19 187 LYS B O 1
ATOM 5176 N N . LYS B 1 188 ? 6.555 -2.578 -4.914 1 96.19 188 LYS B N 1
ATOM 5177 C CA . LYS B 1 188 ? 5.504 -1.79 -4.281 1 96.19 188 LYS B CA 1
ATOM 5178 C C . LYS B 1 188 ? 4.406 -2.689 -3.717 1 96.19 188 LYS B C 1
ATOM 5180 O O . LYS B 1 188 ? 3.916 -2.461 -2.609 1 96.19 188 LYS B O 1
ATOM 5185 N N . VAL B 1 189 ? 4.086 -3.732 -4.465 1 97.31 189 VAL B N 1
ATOM 5186 C CA . VAL B 1 189 ? 3.045 -4.66 -4.035 1 97.31 189 VAL B CA 1
ATOM 5187 C C . VAL B 1 189 ? 3.531 -5.465 -2.832 1 97.31 189 VAL B C 1
ATOM 5189 O O . VAL B 1 189 ? 2.779 -5.684 -1.878 1 97.31 189 VAL B O 1
ATOM 5192 N N . LEU B 1 190 ? 4.793 -5.867 -2.877 1 96.88 190 LEU B N 1
ATOM 5193 C CA . LEU B 1 190 ? 5.387 -6.586 -1.755 1 96.88 190 LEU B CA 1
ATOM 5194 C C . LEU B 1 190 ? 5.371 -5.734 -0.492 1 96.88 190 LEU B C 1
ATOM 5196 O O . LEU B 1 190 ? 5 -6.211 0.583 1 96.88 190 LEU B O 1
ATOM 5200 N N . ASN B 1 191 ? 5.766 -4.469 -0.656 1 95.94 191 ASN B N 1
ATOM 5201 C CA . ASN B 1 191 ? 5.773 -3.551 0.478 1 95.94 191 ASN B CA 1
ATOM 5202 C C . ASN B 1 191 ? 4.375 -3.357 1.054 1 95.94 191 ASN B C 1
ATOM 5204 O O . ASN B 1 191 ? 4.195 -3.365 2.271 1 95.94 191 ASN B O 1
ATOM 5208 N N . ALA B 1 192 ? 3.402 -3.193 0.243 1 96.31 192 ALA B N 1
ATOM 5209 C CA . ALA B 1 192 ? 2.018 -3.027 0.68 1 96.31 192 ALA B CA 1
ATOM 5210 C C . ALA B 1 192 ? 1.539 -4.246 1.461 1 96.31 192 ALA B C 1
ATOM 5212 O O . ALA B 1 192 ? 0.933 -4.113 2.525 1 96.31 192 ALA B O 1
ATOM 5213 N N . ALA B 1 193 ? 1.871 -5.418 0.931 1 96.44 193 ALA B N 1
ATOM 5214 C CA . ALA B 1 193 ? 1.401 -6.664 1.535 1 96.44 193 ALA B CA 1
ATOM 5215 C C . ALA B 1 193 ? 2.041 -6.883 2.902 1 96.44 193 ALA B C 1
ATOM 5217 O O . ALA B 1 193 ? 1.514 -7.633 3.727 1 96.44 193 ALA B O 1
ATOM 5218 N N . SER B 1 194 ? 3.158 -6.23 3.186 1 94.12 194 SER B N 1
ATOM 5219 C CA . SER B 1 194 ? 3.914 -6.457 4.414 1 94.12 194 SER B CA 1
ATOM 5220 C C . SER B 1 194 ? 3.229 -5.812 5.613 1 94.12 194 SER B C 1
ATOM 5222 O O . SER B 1 194 ? 3.494 -6.184 6.758 1 94.12 194 SER B O 1
ATOM 5224 N N . TRP B 1 195 ? 2.279 -4.785 5.395 1 92.88 195 TRP B N 1
ATOM 5225 C CA . TRP B 1 195 ? 1.764 -4.086 6.562 1 92.88 195 TRP B CA 1
ATOM 5226 C C . TRP B 1 195 ? 0.275 -3.789 6.41 1 92.88 195 TRP B C 1
ATOM 5228 O O . TRP B 1 195 ? -0.414 -3.518 7.398 1 92.88 195 TRP B O 1
ATOM 5238 N N . LEU B 1 196 ? -0.278 -3.898 5.211 1 95 196 LEU B N 1
ATOM 5239 C CA . LEU B 1 196 ? -1.68 -3.547 5.012 1 95 196 LEU B CA 1
ATOM 5240 C C . LEU B 1 196 ? -2.588 -4.734 5.32 1 95 196 LEU B C 1
ATOM 5242 O O . LEU B 1 196 ? -2.154 -5.887 5.25 1 95 196 LEU B O 1
ATOM 5246 N N . SER B 1 197 ? -3.834 -4.48 5.625 1 93.5 197 SER B N 1
ATOM 5247 C CA . SER B 1 197 ? -4.816 -5.504 5.973 1 93.5 197 SER B CA 1
ATOM 5248 C C . SER B 1 197 ? -5.293 -6.258 4.734 1 93.5 197 SER B C 1
ATOM 5250 O O . SER B 1 197 ? -5.047 -5.824 3.607 1 93.5 197 SER B O 1
ATOM 5252 N N . HIS B 1 198 ? -5.965 -7.43 4.969 1 95.5 198 HIS B N 1
ATOM 5253 C CA . HIS B 1 198 ? -6.531 -8.227 3.889 1 95.5 198 HIS B CA 1
ATOM 5254 C C . HIS B 1 198 ? -7.523 -7.41 3.064 1 95.5 198 HIS B C 1
ATOM 5256 O O . HIS B 1 198 ? -7.488 -7.445 1.832 1 95.5 198 HIS B O 1
ATOM 5262 N N . ALA B 1 199 ? -8.289 -6.633 3.732 1 94.06 199 ALA B N 1
ATOM 5263 C CA . ALA B 1 199 ? -9.336 -5.867 3.059 1 94.06 199 ALA B CA 1
ATOM 5264 C C . ALA B 1 199 ? -8.734 -4.805 2.145 1 94.06 199 ALA B C 1
ATOM 5266 O O . ALA B 1 199 ? -9.18 -4.625 1.009 1 94.06 199 ALA B O 1
ATOM 5267 N N . VAL B 1 200 ? -7.715 -4.102 2.617 1 94.38 200 VAL B N 1
ATOM 5268 C CA . VAL B 1 200 ? -7.07 -3.061 1.826 1 94.38 200 VAL B CA 1
ATOM 5269 C C . VAL B 1 200 ? -6.344 -3.688 0.637 1 94.38 200 VAL B C 1
ATOM 5271 O O . VAL B 1 200 ? -6.367 -3.145 -0.469 1 94.38 200 VAL B O 1
ATOM 5274 N N . MET B 1 201 ? -5.746 -4.855 0.886 1 96.31 201 MET B N 1
ATOM 5275 C CA . MET B 1 201 ? -5.059 -5.551 -0.201 1 96.31 201 MET B CA 1
ATOM 5276 C C . MET B 1 201 ? -6.047 -5.973 -1.285 1 96.31 201 MET B C 1
ATOM 5278 O O . MET B 1 201 ? -5.73 -5.91 -2.475 1 96.31 201 MET B O 1
ATOM 5282 N N . ASP B 1 202 ? -7.195 -6.391 -0.884 1 95.62 202 ASP B N 1
ATOM 5283 C CA . ASP B 1 202 ? -8.219 -6.75 -1.858 1 95.62 202 ASP B CA 1
ATOM 5284 C C . ASP B 1 202 ? -8.641 -5.535 -2.689 1 95.62 202 ASP B C 1
ATOM 5286 O O . ASP B 1 202 ? -8.867 -5.652 -3.895 1 95.62 202 ASP B O 1
ATOM 5290 N N . ASP B 1 203 ? -8.664 -4.367 -2.057 1 93.81 203 ASP B N 1
ATOM 5291 C CA . ASP B 1 203 ? -8.977 -3.139 -2.779 1 93.81 203 ASP B CA 1
ATOM 5292 C C . ASP B 1 203 ? -7.867 -2.785 -3.766 1 93.81 203 ASP B C 1
ATOM 5294 O O . ASP B 1 203 ? -8.141 -2.287 -4.859 1 93.81 203 ASP B O 1
ATOM 5298 N N . ILE B 1 204 ? -6.684 -2.988 -3.303 1 94.75 204 ILE B N 1
ATOM 5299 C CA . ILE B 1 204 ? -5.539 -2.758 -4.184 1 94.75 204 ILE B CA 1
ATOM 5300 C C . ILE B 1 204 ? -5.656 -3.641 -5.422 1 94.75 204 ILE B C 1
ATOM 5302 O O . ILE B 1 204 ? -5.469 -3.172 -6.547 1 94.75 204 ILE B O 1
ATOM 5306 N N . TYR B 1 205 ? -5.98 -4.887 -5.27 1 96 205 TYR B N 1
ATOM 5307 C CA . TYR B 1 205 ? -6.156 -5.801 -6.391 1 96 205 TYR B CA 1
ATOM 5308 C C . TYR B 1 205 ? -7.199 -5.27 -7.367 1 96 205 TYR B C 1
ATOM 5310 O O . TYR B 1 205 ? -6.945 -5.176 -8.57 1 96 205 TYR B O 1
ATOM 5318 N N . GLU B 1 206 ? -8.32 -4.883 -6.871 1 94.62 206 GLU B N 1
ATOM 5319 C CA . GLU B 1 206 ? -9.438 -4.449 -7.707 1 94.62 206 GLU B CA 1
ATOM 5320 C C . GLU B 1 206 ? -9.07 -3.203 -8.508 1 94.62 206 GLU B C 1
ATOM 5322 O O . GLU B 1 206 ? -9.523 -3.035 -9.648 1 94.62 206 GLU B O 1
ATOM 5327 N N . THR B 1 207 ? -8.156 -2.393 -7.93 1 93.31 207 THR B N 1
ATOM 5328 C CA . THR B 1 207 ? -7.867 -1.116 -8.57 1 93.31 207 THR B CA 1
ATOM 5329 C C . THR B 1 207 ? -6.641 -1.231 -9.477 1 93.31 207 THR B C 1
ATOM 5331 O O . THR B 1 207 ? -6.402 -0.37 -10.32 1 93.31 207 THR B O 1
ATOM 5334 N N . THR B 1 208 ? -5.867 -2.33 -9.289 1 94.62 208 THR B N 1
ATOM 5335 C CA . THR B 1 208 ? -4.586 -2.35 -9.992 1 94.62 208 THR B CA 1
ATOM 5336 C C . THR B 1 208 ? -4.504 -3.551 -10.93 1 94.62 208 THR B C 1
ATOM 5338 O O . THR B 1 208 ? -3.568 -3.662 -11.719 1 94.62 208 THR B O 1
ATOM 5341 N N . ARG B 1 209 ? -5.445 -4.492 -11.016 1 94 209 ARG B N 1
ATOM 5342 C CA . ARG B 1 209 ? -5.355 -5.773 -11.711 1 94 209 ARG B CA 1
ATOM 5343 C C . ARG B 1 209 ? -5.512 -5.59 -13.219 1 94 209 ARG B C 1
ATOM 5345 O O . ARG B 1 209 ? -5.211 -6.5 -13.992 1 94 209 ARG B O 1
ATOM 5352 N N . GLY B 1 210 ? -6.059 -4.395 -13.633 1 93.31 210 GLY B N 1
ATOM 5353 C CA . GLY B 1 210 ? -6.402 -4.273 -15.039 1 93.31 210 GLY B CA 1
ATOM 5354 C C . GLY B 1 210 ? -7.371 -5.34 -15.508 1 93.31 210 GLY B C 1
ATOM 5355 O O . GLY B 1 210 ? -8.43 -5.535 -14.906 1 93.31 210 GLY B O 1
ATOM 5356 N N . MET B 1 211 ? -7.016 -6.121 -16.5 1 93.62 211 MET B N 1
ATOM 5357 C CA . MET B 1 211 ? -7.914 -7.117 -17.078 1 93.62 211 MET B CA 1
ATOM 5358 C C . MET B 1 211 ? -7.57 -8.516 -16.562 1 93.62 211 MET B C 1
ATOM 5360 O O . MET B 1 211 ? -8.117 -9.508 -17.047 1 93.62 211 MET B O 1
ATOM 5364 N N . LYS B 1 212 ? -6.652 -8.602 -15.664 1 95.19 212 LYS B N 1
ATOM 5365 C CA . LYS B 1 212 ? -6.309 -9.914 -15.133 1 95.19 212 LYS B CA 1
ATOM 5366 C C . LYS B 1 212 ? -7.449 -10.484 -14.289 1 95.19 212 LYS B C 1
ATOM 5368 O O . LYS B 1 212 ? -7.938 -9.828 -13.367 1 95.19 212 LYS B O 1
ATOM 5373 N N . PRO B 1 213 ? -7.84 -11.656 -14.531 1 95.12 213 PRO B N 1
ATOM 5374 C CA . PRO B 1 213 ? -9.117 -12.172 -14.023 1 95.12 213 PRO B CA 1
ATOM 5375 C C . PRO B 1 213 ? -9.016 -12.695 -12.594 1 95.12 213 PRO B C 1
ATOM 5377 O O . PRO B 1 213 ? -10.039 -12.93 -11.945 1 95.12 213 PRO B O 1
ATOM 5380 N N . ASN B 1 214 ? -7.812 -12.953 -12.094 1 95.5 214 ASN B N 1
ATOM 5381 C CA . ASN B 1 214 ? -7.668 -13.508 -10.75 1 95.5 214 ASN B CA 1
ATOM 5382 C C . ASN B 1 214 ? -6.305 -13.18 -10.156 1 95.5 214 ASN B C 1
ATOM 5384 O O . ASN B 1 214 ? -5.426 -12.656 -10.852 1 95.5 214 ASN B O 1
ATOM 5388 N N . THR B 1 215 ? -6.152 -13.43 -8.859 1 96.62 215 THR B N 1
ATOM 5389 C CA . THR B 1 215 ? -4.938 -13.078 -8.133 1 96.62 215 THR B CA 1
ATOM 5390 C C . THR B 1 215 ? -3.779 -13.984 -8.547 1 96.62 215 THR B C 1
ATOM 5392 O O . THR B 1 215 ? -2.617 -13.578 -8.484 1 96.62 215 THR B O 1
ATOM 5395 N N . TYR B 1 216 ? -4.094 -15.164 -9.023 1 95.94 216 TYR B N 1
ATOM 5396 C CA . TYR B 1 216 ? -3.061 -16.094 -9.484 1 95.94 216 TYR B CA 1
ATOM 5397 C C . TYR B 1 216 ? -2.287 -15.516 -10.656 1 95.94 216 TYR B C 1
ATOM 5399 O O . TYR B 1 216 ? -1.062 -15.375 -10.594 1 95.94 216 TYR B O 1
ATOM 5407 N N . ILE B 1 217 ? -2.965 -15.148 -11.672 1 97.06 217 ILE B N 1
ATOM 5408 C CA . ILE B 1 217 ? -2.346 -14.586 -12.867 1 97.06 217 ILE B CA 1
ATOM 5409 C C . ILE B 1 217 ? -1.662 -13.266 -12.523 1 97.06 217 ILE B C 1
ATOM 5411 O O . ILE B 1 217 ? -0.55 -12.992 -12.984 1 97.06 217 ILE B O 1
ATOM 5415 N N . TYR B 1 218 ? -2.354 -12.477 -11.68 1 97.5 218 TYR B N 1
ATOM 5416 C CA . TYR B 1 218 ? -1.82 -11.195 -11.234 1 97.5 218 TYR B CA 1
ATOM 5417 C C . TYR B 1 218 ? -0.463 -11.367 -10.57 1 97.5 218 TYR B C 1
ATOM 5419 O O . TYR B 1 218 ? 0.501 -10.68 -10.914 1 97.5 218 TYR B O 1
ATOM 5427 N N . THR B 1 219 ? -0.34 -12.289 -9.68 1 97.94 219 THR B N 1
ATOM 5428 C CA . THR B 1 219 ? 0.888 -12.461 -8.914 1 97.94 219 THR B CA 1
ATOM 5429 C C . THR B 1 219 ? 1.954 -13.164 -9.75 1 97.94 219 THR B C 1
ATOM 5431 O O . THR B 1 219 ? 3.148 -12.906 -9.586 1 97.94 219 THR B O 1
ATOM 5434 N N . LYS B 1 220 ? 1.544 -14 -10.672 1 97.94 220 LYS B N 1
ATOM 5435 C CA . LYS B 1 220 ? 2.516 -14.641 -11.555 1 97.94 220 LYS B CA 1
ATOM 5436 C C . LYS B 1 220 ? 3.16 -13.617 -12.484 1 97.94 220 LYS B C 1
ATOM 5438 O O . LYS B 1 220 ? 4.352 -13.719 -12.797 1 97.94 220 LYS B O 1
ATOM 5443 N N . ALA B 1 221 ? 2.381 -12.688 -13 1 97.94 221 ALA B N 1
ATOM 5444 C CA . ALA B 1 221 ? 2.936 -11.617 -13.82 1 97.94 221 ALA B CA 1
ATOM 5445 C C . ALA B 1 221 ? 3.969 -10.805 -13.047 1 97.94 221 ALA B C 1
ATOM 5447 O O . ALA B 1 221 ? 5.035 -10.477 -13.57 1 97.94 221 ALA B O 1
ATOM 5448 N N . LEU B 1 222 ? 3.627 -10.5 -11.812 1 97.88 222 LEU B N 1
ATOM 5449 C CA . LEU B 1 222 ? 4.551 -9.773 -10.953 1 97.88 222 LEU B CA 1
ATOM 5450 C C . LEU B 1 222 ? 5.816 -10.586 -10.703 1 97.88 222 LEU B C 1
ATOM 5452 O O . LEU B 1 222 ? 6.922 -10.039 -10.695 1 97.88 222 LEU B O 1
ATOM 5456 N N . ALA B 1 223 ? 5.68 -11.883 -10.5 1 98 223 ALA B N 1
ATOM 5457 C CA . ALA B 1 223 ? 6.809 -12.773 -10.234 1 98 223 ALA B CA 1
ATOM 5458 C C . ALA B 1 223 ? 7.758 -12.828 -11.43 1 98 223 ALA B C 1
ATOM 5460 O O . ALA B 1 223 ? 8.977 -12.828 -11.258 1 98 223 ALA B O 1
ATOM 5461 N N . GLU B 1 224 ? 7.223 -12.867 -12.625 1 97.69 224 GLU B N 1
ATOM 5462 C CA . GLU B 1 224 ? 8.07 -12.867 -13.812 1 97.69 224 GLU B CA 1
ATOM 5463 C C . GLU B 1 224 ? 8.914 -11.602 -13.883 1 97.69 224 GLU B C 1
ATOM 5465 O O . GLU B 1 224 ? 10.086 -11.648 -14.266 1 97.69 224 GLU B O 1
ATOM 5470 N N . ALA B 1 225 ? 8.281 -10.516 -13.586 1 96.44 225 ALA B N 1
ATOM 5471 C CA . ALA B 1 225 ? 9.008 -9.25 -13.602 1 96.44 225 ALA B CA 1
ATOM 5472 C C . ALA B 1 225 ? 10.172 -9.273 -12.617 1 96.44 225 ALA B C 1
ATOM 5474 O O . ALA B 1 225 ? 11.25 -8.742 -12.898 1 96.44 225 ALA B O 1
ATOM 5475 N N . LEU B 1 226 ? 9.961 -9.844 -11.484 1 95.5 226 LEU B N 1
ATOM 5476 C CA . LEU B 1 226 ? 11.031 -9.992 -10.492 1 95.5 226 LEU B CA 1
ATOM 5477 C C . LEU B 1 226 ? 12.148 -10.875 -11.039 1 95.5 226 LEU B C 1
ATOM 5479 O O . LEU B 1 226 ? 13.328 -10.555 -10.867 1 95.5 226 LEU B O 1
ATOM 5483 N N . VAL B 1 227 ? 11.734 -11.961 -11.625 1 96.31 227 VAL B N 1
ATOM 5484 C CA . VAL B 1 227 ? 12.711 -12.883 -12.195 1 96.31 227 VAL B CA 1
ATOM 5485 C C . VAL B 1 227 ? 13.57 -12.156 -13.227 1 96.31 227 VAL B C 1
ATOM 5487 O O . VAL B 1 227 ? 14.797 -12.266 -13.219 1 96.31 227 VAL B O 1
ATOM 5490 N N . GLN B 1 228 ? 12.945 -11.398 -14.062 1 93.75 228 GLN B N 1
ATOM 5491 C CA . GLN B 1 228 ? 13.648 -10.664 -15.109 1 93.75 228 GLN B CA 1
ATOM 5492 C C . GLN B 1 228 ? 14.586 -9.625 -14.516 1 93.75 228 GLN B C 1
ATOM 5494 O O . GLN B 1 228 ? 15.719 -9.469 -14.977 1 93.75 228 GLN B O 1
ATOM 5499 N N . SER B 1 229 ? 14.203 -8.938 -13.492 1 89.19 229 SER B N 1
ATOM 5500 C CA . SER B 1 229 ? 14.953 -7.805 -12.961 1 89.19 229 SER B CA 1
ATOM 5501 C C . SER B 1 229 ? 16.109 -8.266 -12.094 1 89.19 229 SER B C 1
ATOM 5503 O O . SER B 1 229 ? 17.156 -7.602 -12.031 1 89.19 229 SER B O 1
ATOM 5505 N N . LYS B 1 230 ? 16 -9.359 -11.492 1 82.62 230 LYS B N 1
ATOM 5506 C CA . LYS B 1 230 ? 16.969 -9.711 -10.453 1 82.62 230 LYS B CA 1
ATOM 5507 C C . LYS B 1 230 ? 17.875 -10.859 -10.898 1 82.62 230 LYS B C 1
ATOM 5509 O O . LYS B 1 230 ? 18.938 -11.078 -10.32 1 82.62 230 LYS B O 1
ATOM 5514 N N . CYS B 1 231 ? 17.438 -11.57 -11.891 1 72.31 231 CYS B N 1
ATOM 5515 C CA . CYS B 1 231 ? 18.203 -12.742 -12.273 1 72.31 231 CYS B CA 1
ATOM 5516 C C . CYS B 1 231 ? 19.203 -12.398 -13.383 1 72.31 231 CYS B C 1
ATOM 5518 O O . CYS B 1 231 ? 19.5 -13.242 -14.234 1 72.31 231 CYS B O 1
ATOM 5520 N N . GLN B 1 232 ? 19.828 -11.328 -13.305 1 67.12 232 GLN B N 1
ATOM 5521 C CA . GLN B 1 232 ? 20.75 -10.969 -14.383 1 67.12 232 GLN B CA 1
ATOM 5522 C C . GLN B 1 232 ? 22.141 -11.547 -14.141 1 67.12 232 GLN B C 1
ATOM 5524 O O . GLN B 1 232 ? 23 -11.484 -15.023 1 67.12 232 GLN B O 1
ATOM 5529 N N . GLY B 1 233 ? 22.297 -12.602 -13.656 1 77.69 233 GLY B N 1
ATOM 5530 C CA . GLY B 1 233 ? 23.656 -13.055 -13.445 1 77.69 233 GLY B CA 1
ATOM 5531 C C . GLY B 1 233 ? 23.812 -14.555 -13.555 1 77.69 233 GLY B C 1
ATOM 5532 O O . GLY B 1 233 ? 24.922 -15.086 -13.453 1 77.69 233 GLY B O 1
ATOM 5533 N N . TYR B 1 234 ? 22.812 -15.219 -13.789 1 88.19 234 TYR B N 1
ATOM 5534 C CA . TYR B 1 234 ? 22.875 -16.672 -13.977 1 88.19 234 TYR B CA 1
ATOM 5535 C C . TYR B 1 234 ? 21.812 -17.125 -14.961 1 88.19 234 TYR B C 1
ATOM 5537 O O . TYR B 1 234 ? 20.812 -16.438 -15.18 1 88.19 234 TYR B O 1
ATOM 5545 N N . PRO B 1 235 ? 22.078 -18.25 -15.664 1 93.81 235 PRO B N 1
ATOM 5546 C CA . PRO B 1 235 ? 21.141 -18.734 -16.672 1 93.81 235 PRO B CA 1
ATOM 5547 C C . PRO B 1 235 ? 19.75 -19.016 -16.109 1 93.81 235 PRO B C 1
ATOM 5549 O O . PRO B 1 235 ? 19.609 -19.734 -15.117 1 93.81 235 PRO B O 1
ATOM 5552 N N . THR B 1 236 ? 18.734 -18.359 -16.703 1 96.19 236 THR B N 1
ATOM 5553 C CA . THR B 1 236 ? 17.375 -18.422 -16.172 1 96.19 236 THR B CA 1
ATOM 5554 C C . THR B 1 236 ? 16.375 -18.703 -17.297 1 96.19 236 THR B C 1
ATOM 5556 O O . THR B 1 236 ? 16.484 -18.141 -18.391 1 96.19 236 THR B O 1
ATOM 5559 N N . ALA B 1 237 ? 15.477 -19.625 -17.016 1 97.19 237 ALA B N 1
ATOM 5560 C CA . ALA B 1 237 ? 14.367 -19.922 -17.922 1 97.19 237 ALA B CA 1
ATOM 5561 C C . ALA B 1 237 ? 13.023 -19.766 -17.219 1 97.19 237 ALA B C 1
ATOM 5563 O O . ALA B 1 237 ? 12.891 -20.094 -16.047 1 97.19 237 ALA B O 1
ATOM 5564 N N . ILE B 1 238 ? 12.047 -19.203 -17.953 1 98.44 238 ILE B N 1
ATOM 5565 C CA . ILE B 1 238 ? 10.648 -19.203 -17.531 1 98.44 238 ILE B CA 1
ATOM 5566 C C . ILE B 1 238 ? 9.828 -20.125 -18.422 1 98.44 238 ILE B C 1
ATOM 5568 O O . ILE B 1 238 ? 9.836 -20 -19.641 1 98.44 238 ILE B O 1
ATOM 5572 N N . VAL B 1 239 ? 9.227 -21.094 -17.812 1 98.88 239 VAL B N 1
ATOM 5573 C CA . VAL B 1 239 ? 8.359 -22.031 -18.547 1 98.88 239 VAL B CA 1
ATOM 5574 C C . VAL B 1 239 ? 6.898 -21.672 -18.281 1 98.88 239 VAL B C 1
ATOM 5576 O O . VAL B 1 239 ? 6.473 -21.578 -17.125 1 98.88 239 VAL B O 1
ATOM 5579 N N . ARG B 1 240 ? 6.145 -21.516 -19.406 1 98.75 240 ARG B N 1
ATOM 5580 C CA . ARG B 1 240 ? 4.75 -21.078 -19.359 1 98.75 240 ARG B CA 1
ATOM 5581 C C . ARG B 1 240 ? 3.832 -22.141 -19.969 1 98.75 240 ARG B C 1
ATOM 5583 O O . ARG B 1 240 ? 3.416 -22.016 -21.125 1 98.75 240 ARG B O 1
ATOM 5590 N N . PRO B 1 241 ? 3.484 -23.078 -19.172 1 98.25 241 PRO B N 1
ATOM 5591 C CA . PRO B 1 241 ? 2.439 -23.969 -19.703 1 98.25 241 PRO B CA 1
ATOM 5592 C C . PRO B 1 241 ? 1.063 -23.297 -19.719 1 98.25 241 PRO B C 1
ATOM 5594 O O . PRO B 1 241 ? 0.765 -22.453 -18.875 1 98.25 241 PRO B O 1
ATOM 5597 N N . SER B 1 242 ? 0.277 -23.672 -20.75 1 96.88 242 SER B N 1
ATOM 5598 C CA . SER B 1 242 ? -1.143 -23.344 -20.672 1 96.88 242 SER B CA 1
ATOM 5599 C C . SER B 1 242 ? -1.852 -24.188 -19.625 1 96.88 242 SER B C 1
ATOM 5601 O O . SER B 1 242 ? -1.278 -24.5 -18.578 1 96.88 242 SER B O 1
ATOM 5603 N N . ILE B 1 243 ? -3.102 -24.547 -19.781 1 94.56 243 ILE B N 1
ATOM 5604 C CA . ILE B 1 243 ? -3.801 -25.391 -18.812 1 94.56 243 ILE B CA 1
ATOM 5605 C C . ILE B 1 243 ? -3.148 -26.766 -18.766 1 94.56 243 ILE B C 1
ATOM 5607 O O . ILE B 1 243 ? -3.074 -27.469 -19.781 1 94.56 243 ILE B O 1
ATOM 5611 N N . VAL B 1 244 ? -2.676 -27.172 -17.562 1 95.25 244 VAL B N 1
ATOM 5612 C CA . VAL B 1 244 ? -2 -28.453 -17.422 1 95.25 244 VAL B CA 1
ATOM 5613 C C . VAL B 1 244 ? -3.006 -29.531 -17.016 1 95.25 244 VAL B C 1
ATOM 5615 O O . VAL B 1 244 ? -3.721 -29.359 -16.016 1 95.25 244 VAL B O 1
ATOM 5618 N N . GLY B 1 245 ? -3.104 -30.547 -17.828 1 94.5 245 GLY B N 1
ATOM 5619 C CA . GLY B 1 245 ? -3.965 -31.688 -17.531 1 94.5 245 GLY B CA 1
ATOM 5620 C C . GLY B 1 245 ? -3.199 -32.938 -17.109 1 94.5 245 GLY B C 1
ATOM 5621 O O . GLY B 1 245 ? -2.027 -32.844 -16.734 1 94.5 245 GLY B O 1
ATOM 5622 N N . PRO B 1 246 ? -3.834 -34.062 -17.094 1 94.69 246 PRO B N 1
ATOM 5623 C CA . PRO B 1 246 ? -3.186 -35.312 -16.719 1 94.69 246 PRO B CA 1
ATOM 5624 C C . PRO B 1 246 ? -1.974 -35.625 -17.594 1 94.69 246 PRO B C 1
ATOM 5626 O O . PRO B 1 246 ? -1.872 -35.125 -18.719 1 94.69 246 PRO B O 1
ATOM 5629 N N . ALA B 1 247 ? -1.11 -36.438 -17.031 1 96.69 247 ALA B N 1
ATOM 5630 C CA . ALA B 1 247 ? 0.038 -36.875 -17.828 1 96.69 247 ALA B CA 1
ATOM 5631 C C . ALA B 1 247 ? -0.406 -37.688 -19.031 1 96.69 247 ALA B C 1
ATOM 5633 O O . ALA B 1 247 ? -1.361 -38.469 -18.953 1 96.69 247 ALA B O 1
ATOM 5634 N N . MET B 1 248 ? 0.246 -37.531 -20.109 1 96.44 248 MET B N 1
ATOM 5635 C CA . MET B 1 248 ? -0.066 -38.281 -21.312 1 96.44 248 MET B CA 1
ATOM 5636 C C . MET B 1 248 ? 0.434 -39.719 -21.188 1 96.44 248 MET B C 1
ATOM 5638 O O . MET B 1 248 ? -0.317 -40.688 -21.422 1 96.44 248 MET B O 1
ATOM 5642 N N . GLU B 1 249 ? 1.699 -39.812 -20.797 1 96 249 GLU B N 1
ATOM 5643 C CA . GLU B 1 249 ? 2.301 -41.156 -20.828 1 96 249 GLU B CA 1
ATOM 5644 C C . GLU B 1 249 ? 3.086 -41.438 -19.547 1 96 249 GLU B C 1
ATOM 5646 O O . GLU B 1 249 ? 3.016 -42.531 -18.984 1 96 249 GLU B O 1
ATOM 5651 N N . GLN B 1 250 ? 3.863 -40.469 -19.094 1 95.12 250 GLN B N 1
ATOM 5652 C CA . GLN B 1 250 ? 4.785 -40.688 -17.984 1 95.12 250 GLN B CA 1
ATOM 5653 C C . GLN B 1 250 ? 4.457 -39.75 -16.812 1 95.12 250 GLN B C 1
ATOM 5655 O O . GLN B 1 250 ? 4.035 -38.625 -17.016 1 95.12 250 GLN B O 1
ATOM 5660 N N . PRO B 1 251 ? 4.668 -40.219 -15.625 1 94.94 251 PRO B N 1
ATOM 5661 C CA . PRO B 1 251 ? 5.145 -41.531 -15.188 1 94.94 251 PRO B CA 1
ATOM 5662 C C . PRO B 1 251 ? 4.09 -42.625 -15.352 1 94.94 251 PRO B C 1
ATOM 5664 O O . PRO B 1 251 ? 4.43 -43.781 -15.445 1 94.94 251 PRO B O 1
ATOM 5667 N N . LEU B 1 252 ? 2.85 -42.219 -15.242 1 95.69 252 LEU B N 1
ATOM 5668 C CA . LEU B 1 252 ? 1.71 -43.094 -15.5 1 95.69 252 LEU B CA 1
ATOM 5669 C C . LEU B 1 252 ? 0.73 -42.438 -16.469 1 95.69 252 LEU B C 1
ATOM 5671 O O . LEU B 1 252 ? 0.397 -41.25 -16.312 1 95.69 252 LEU B O 1
ATOM 5675 N N . PRO B 1 253 ? 0.28 -43.25 -17.453 1 95.38 253 PRO B N 1
ATOM 5676 C CA . PRO B 1 253 ? -0.706 -42.625 -18.344 1 95.38 253 PRO B CA 1
ATOM 5677 C C . PRO B 1 253 ? -1.958 -42.156 -17.625 1 95.38 253 PRO B C 1
ATOM 5679 O O . PRO B 1 253 ? -2.578 -42.938 -16.875 1 95.38 253 PRO B O 1
ATOM 5682 N N . GLY B 1 254 ? -2.242 -40.875 -17.844 1 94.31 254 GLY B N 1
ATOM 5683 C CA . GLY B 1 254 ? -3.441 -40.312 -17.25 1 94.31 254 GLY B CA 1
ATOM 5684 C C . GLY B 1 254 ? -3.248 -39.906 -15.812 1 94.31 254 GLY B C 1
ATOM 5685 O O . GLY B 1 254 ? -4.203 -39.5 -15.141 1 94.31 254 GLY B O 1
ATOM 5686 N N . TRP B 1 255 ? -2.049 -39.875 -15.312 1 95.12 255 TRP B N 1
ATOM 5687 C CA . TRP B 1 255 ? -1.8 -39.531 -13.914 1 95.12 255 TRP B CA 1
ATOM 5688 C C . TRP B 1 255 ? -2.285 -38.125 -13.594 1 95.12 255 TRP B C 1
ATOM 5690 O O . TRP B 1 255 ? -1.969 -37.156 -14.32 1 95.12 255 TRP B O 1
ATOM 5700 N N . ILE B 1 256 ? -3.068 -38.031 -12.531 1 92.94 256 ILE B N 1
ATOM 5701 C CA . ILE B 1 256 ? -3.555 -36.75 -12.008 1 92.94 256 ILE B CA 1
ATOM 5702 C C . ILE B 1 256 ? -3.936 -36.906 -10.531 1 92.94 256 ILE B C 1
ATOM 5704 O O . ILE B 1 256 ? -4.48 -37.938 -10.133 1 92.94 256 ILE B O 1
ATOM 5708 N N . ASP B 1 257 ? -3.502 -35.969 -9.703 1 88.31 257 ASP B N 1
ATOM 5709 C CA . ASP B 1 257 ? -3.854 -36.094 -8.297 1 88.31 257 ASP B CA 1
ATOM 5710 C C . ASP B 1 257 ? -4.48 -34.812 -7.754 1 88.31 257 ASP B C 1
ATOM 5712 O O . ASP B 1 257 ? -4.648 -34.688 -6.543 1 88.31 257 ASP B O 1
ATOM 5716 N N . SER B 1 258 ? -4.695 -33.938 -8.672 1 82.94 258 SER B N 1
ATOM 5717 C CA . SER B 1 258 ? -5.32 -32.688 -8.25 1 82.94 258 SER B CA 1
ATOM 5718 C C . SER B 1 258 ? -6.434 -32.281 -9.211 1 82.94 258 SER B C 1
ATOM 5720 O O . SER B 1 258 ? -6.414 -32.656 -10.391 1 82.94 258 SER B O 1
ATOM 5722 N N . LEU B 1 259 ? -7.449 -31.672 -8.562 1 76.19 259 LEU B N 1
ATOM 5723 C CA . LEU B 1 259 ? -8.547 -31.203 -9.391 1 76.19 259 LEU B CA 1
ATOM 5724 C C . LEU B 1 259 ? -8.32 -29.75 -9.82 1 76.19 259 LEU B C 1
ATOM 5726 O O . LEU B 1 259 ? -8.625 -28.812 -9.07 1 76.19 259 LEU B O 1
ATOM 5730 N N . ASN B 1 260 ? -7.527 -29.656 -10.805 1 70.62 260 ASN B N 1
ATOM 5731 C CA . ASN B 1 260 ? -7.445 -28.297 -11.312 1 70.62 260 ASN B CA 1
ATOM 5732 C C . ASN B 1 260 ? -8.703 -27.906 -12.086 1 70.62 260 ASN B C 1
ATOM 5734 O O . ASN B 1 260 ? -9.617 -28.719 -12.242 1 70.62 260 ASN B O 1
ATOM 5738 N N . GLY B 1 261 ? -8.922 -26.672 -12.586 1 65.44 261 GLY B N 1
ATOM 5739 C CA . GLY B 1 261 ? -10.125 -26.062 -13.117 1 65.44 261 GLY B CA 1
ATOM 5740 C C . GLY B 1 261 ? -10.781 -26.891 -14.211 1 65.44 261 GLY B C 1
ATOM 5741 O O . GLY B 1 261 ? -11.875 -27.422 -14.016 1 65.44 261 GLY B O 1
ATOM 5742 N N . PRO B 1 262 ? -10.125 -27.234 -15.242 1 68.25 262 PRO B N 1
ATOM 5743 C CA . PRO B 1 262 ? -10.789 -27.906 -16.359 1 68.25 262 PRO B CA 1
ATOM 5744 C C . PRO B 1 262 ? -11.047 -29.391 -16.094 1 68.25 262 PRO B C 1
ATOM 5746 O O . PRO B 1 262 ? -12.07 -29.922 -16.531 1 68.25 262 PRO B O 1
ATOM 5749 N N . ILE B 1 263 ? -10.219 -29.922 -15.336 1 76.38 263 ILE B N 1
ATOM 5750 C CA . ILE B 1 263 ? -10.383 -31.328 -15.016 1 76.38 263 ILE B CA 1
ATOM 5751 C C . ILE B 1 263 ? -11.609 -31.516 -14.125 1 76.38 263 ILE B C 1
ATOM 5753 O O . ILE B 1 263 ? -12.352 -32.5 -14.273 1 76.38 263 ILE B O 1
ATOM 5757 N N . ALA B 1 264 ? -11.711 -30.531 -13.359 1 79.62 264 ALA B N 1
ATOM 5758 C CA . ALA B 1 264 ? -12.898 -30.562 -12.508 1 79.62 264 ALA B CA 1
ATOM 5759 C C . ALA B 1 264 ? -14.172 -30.453 -13.352 1 79.62 264 ALA B C 1
ATOM 5761 O O . ALA B 1 264 ? -15.188 -31.078 -13.031 1 79.62 264 ALA B O 1
ATOM 5762 N N . LEU B 1 265 ? -14.078 -29.75 -14.375 1 80.69 265 LEU B N 1
ATOM 5763 C CA . LEU B 1 265 ? -15.211 -29.594 -15.273 1 80.69 265 LEU B CA 1
ATOM 5764 C C . LEU B 1 265 ? -15.547 -30.922 -15.945 1 80.69 265 LEU B C 1
ATOM 5766 O O . LEU B 1 265 ? -16.719 -31.297 -16.062 1 80.69 265 LEU B O 1
ATOM 5770 N N . PHE B 1 266 ? -14.539 -31.625 -16.281 1 81.88 266 PHE B N 1
ATOM 5771 C CA . PHE B 1 266 ? -14.727 -32.906 -16.938 1 81.88 266 PHE B CA 1
ATOM 5772 C C . PHE B 1 266 ? -15.328 -33.938 -15.984 1 81.88 266 PHE B C 1
ATOM 5774 O O . PHE B 1 266 ? -16.234 -34.688 -16.359 1 81.88 266 PHE B O 1
ATOM 5781 N N . LEU B 1 267 ? -14.867 -33.844 -14.828 1 85.62 267 LEU B N 1
ATOM 5782 C CA . LEU B 1 267 ? -15.359 -34.781 -13.82 1 85.62 267 LEU B CA 1
ATOM 5783 C C . LEU B 1 267 ? -16.812 -34.469 -13.477 1 85.62 267 LEU B C 1
ATOM 5785 O O . LEU B 1 267 ? -17.625 -35.406 -13.375 1 85.62 267 LEU B O 1
ATOM 5789 N N . ALA B 1 268 ? -17.062 -33.25 -13.32 1 88.44 268 ALA B N 1
ATOM 5790 C CA . ALA B 1 268 ? -18.406 -32.875 -12.938 1 88.44 268 ALA B CA 1
ATOM 5791 C C . ALA B 1 268 ? -19.406 -33.156 -14.07 1 88.44 268 ALA B C 1
ATOM 5793 O O . ALA B 1 268 ? -20.531 -33.594 -13.82 1 88.44 268 ALA B O 1
ATOM 5794 N N . SER B 1 269 ? -19 -32.938 -15.242 1 89.25 269 SER B N 1
ATOM 5795 C CA . SER B 1 269 ? -19.844 -33.219 -16.391 1 89.25 269 SER B CA 1
ATOM 5796 C C . SER B 1 269 ? -20.031 -34.719 -16.594 1 89.25 269 SER B C 1
ATOM 5798 O O . SER B 1 269 ? -21.125 -35.188 -16.891 1 89.25 269 SER B O 1
ATOM 5800 N N . GLY B 1 270 ? -18.984 -35.406 -16.406 1 88.31 270 GLY B N 1
ATOM 5801 C CA . GLY B 1 270 ? -19.031 -36.875 -16.562 1 88.31 270 GLY B CA 1
ATOM 5802 C C . GLY B 1 270 ? -19.922 -37.531 -15.523 1 88.31 270 GLY B C 1
ATOM 5803 O O . GLY B 1 270 ? -20.469 -38.625 -15.773 1 88.31 270 GLY B O 1
ATOM 5804 N N . ASN B 1 271 ? -20.016 -36.875 -14.43 1 89.25 271 ASN B N 1
ATOM 5805 C CA . ASN B 1 271 ? -20.875 -37.406 -13.367 1 89.25 271 ASN B CA 1
ATOM 5806 C C . ASN B 1 271 ? -22.312 -36.906 -13.508 1 89.25 271 ASN B C 1
ATOM 5808 O O . ASN B 1 271 ? -23.172 -37.25 -12.703 1 89.25 271 ASN B O 1
ATOM 5812 N N . GLY B 1 272 ? -22.484 -36.062 -14.43 1 89.56 272 GLY B N 1
ATOM 5813 C CA . GLY B 1 272 ? -23.812 -35.531 -14.68 1 89.56 272 GLY B CA 1
ATOM 5814 C C . GLY B 1 272 ? -24.188 -34.375 -13.773 1 89.56 272 GLY B C 1
ATOM 5815 O O . GLY B 1 272 ? -25.359 -34 -13.695 1 89.56 272 GLY B O 1
ATOM 5816 N N . LEU B 1 273 ? -23.25 -33.906 -13.078 1 91.44 273 LEU B N 1
ATOM 5817 C CA . LEU B 1 273 ? -23.5 -32.844 -12.109 1 91.44 273 LEU B CA 1
ATOM 5818 C C . LEU B 1 273 ? -23.422 -31.453 -12.773 1 91.44 273 LEU B C 1
ATOM 5820 O O . LEU B 1 273 ? -24.047 -30.5 -12.32 1 91.44 273 LEU B O 1
ATOM 5824 N N . LEU B 1 274 ? -22.594 -31.359 -13.773 1 92.44 274 LEU B N 1
ATOM 5825 C CA . LEU B 1 274 ? -22.484 -30.141 -14.586 1 92.44 274 LEU B CA 1
ATOM 5826 C C . LEU B 1 274 ? -23.203 -30.312 -15.922 1 92.44 274 LEU B C 1
ATOM 5828 O O . LEU B 1 274 ? -22.906 -31.25 -16.672 1 92.44 274 LEU B O 1
ATOM 5832 N N . ARG B 1 275 ? -24.078 -29.344 -16.172 1 92.5 275 ARG B N 1
ATOM 5833 C CA . ARG B 1 275 ? -24.938 -29.547 -17.328 1 92.5 275 ARG B CA 1
ATOM 5834 C C . ARG B 1 275 ? -24.828 -28.391 -18.312 1 92.5 275 ARG B C 1
ATOM 5836 O O . ARG B 1 275 ? -25.234 -28.5 -19.469 1 92.5 275 ARG B O 1
ATOM 5843 N N . SER B 1 276 ? -24.312 -27.375 -17.828 1 93 276 SER B N 1
ATOM 5844 C CA . SER B 1 276 ? -24.156 -26.203 -18.688 1 93 276 SER B CA 1
ATOM 5845 C C . SER B 1 276 ? -22.828 -25.5 -18.422 1 93 276 SER B C 1
ATOM 5847 O O . SER B 1 276 ? -22.391 -25.391 -17.266 1 93 276 SER B O 1
ATOM 5849 N N . VAL B 1 277 ? -22.203 -25.078 -19.5 1 92.81 277 VAL B N 1
ATOM 5850 C CA . VAL B 1 277 ? -20.984 -24.281 -19.391 1 92.81 277 VAL B CA 1
ATOM 5851 C C . VAL B 1 277 ? -21.094 -23.031 -20.266 1 92.81 277 VAL B C 1
ATOM 5853 O O . VAL B 1 277 ? -21.453 -23.125 -21.438 1 92.81 277 VAL B O 1
ATOM 5856 N N . HIS B 1 278 ? -20.938 -21.875 -19.625 1 94.75 278 HIS B N 1
ATOM 5857 C CA . HIS B 1 278 ? -20.828 -20.641 -20.406 1 94.75 278 HIS B CA 1
ATOM 5858 C C . HIS B 1 278 ? -19.5 -20.578 -21.156 1 94.75 278 HIS B C 1
ATOM 5860 O O . HIS B 1 278 ? -18.469 -20.219 -20.562 1 94.75 278 HIS B O 1
ATOM 5866 N N . CYS B 1 279 ? -19.516 -20.906 -22.406 1 94.75 279 CYS B N 1
ATOM 5867 C CA . CYS B 1 279 ? -18.312 -21.141 -23.188 1 94.75 279 CYS B CA 1
ATOM 5868 C C . CYS B 1 279 ? -18.562 -20.875 -24.672 1 94.75 279 CYS B C 1
ATOM 5870 O O . CYS B 1 279 ? -19.656 -21.109 -25.172 1 94.75 279 CYS B O 1
ATOM 5872 N N . ASP B 1 280 ? -17.578 -20.266 -25.328 1 96.75 280 ASP B N 1
ATOM 5873 C CA . ASP B 1 280 ? -17.578 -20.234 -26.781 1 96.75 280 ASP B CA 1
ATOM 5874 C C . ASP B 1 280 ? -16.953 -21.516 -27.344 1 96.75 280 ASP B C 1
ATOM 5876 O O . ASP B 1 280 ? -15.734 -21.656 -27.375 1 96.75 280 ASP B O 1
ATOM 5880 N N . SER B 1 281 ? -17.781 -22.328 -27.875 1 95.5 281 SER B N 1
ATOM 5881 C CA . SER B 1 281 ? -17.391 -23.672 -28.297 1 95.5 281 SER B CA 1
ATOM 5882 C C . SER B 1 281 ? -16.391 -23.625 -29.453 1 95.5 281 SER B C 1
ATOM 5884 O O . SER B 1 281 ? -15.719 -24.609 -29.75 1 95.5 281 SER B O 1
ATOM 5886 N N . ASP B 1 282 ? -16.281 -22.5 -30.078 1 96.75 282 ASP B N 1
ATOM 5887 C CA . ASP B 1 282 ? -15.43 -22.375 -31.25 1 96.75 282 ASP B CA 1
ATOM 5888 C C . ASP B 1 282 ? -14.031 -21.906 -30.875 1 96.75 282 ASP B C 1
ATOM 5890 O O . ASP B 1 282 ? -13.125 -21.891 -31.719 1 96.75 282 ASP B O 1
ATOM 5894 N N . LYS B 1 283 ? -13.859 -21.547 -29.641 1 97.06 283 LYS B N 1
ATOM 5895 C CA . LYS B 1 283 ? -12.547 -21.094 -29.188 1 97.06 283 LYS B CA 1
ATOM 5896 C C . LYS B 1 283 ? -11.633 -22.266 -28.859 1 97.06 283 LYS B C 1
ATOM 5898 O O . LYS B 1 283 ? -12.109 -23.344 -28.5 1 97.06 283 LYS B O 1
ATOM 5903 N N . ARG B 1 284 ? -10.375 -22 -29.031 1 97.25 284 ARG B N 1
ATOM 5904 C CA . ARG B 1 284 ? -9.391 -23.047 -28.812 1 97.25 284 ARG B CA 1
ATOM 5905 C C . ARG B 1 284 ? -9.172 -23.297 -27.328 1 97.25 284 ARG B C 1
ATOM 5907 O O . ARG B 1 284 ? -9.141 -22.344 -26.531 1 97.25 284 ARG B O 1
ATOM 5914 N N . ALA B 1 285 ? -9.094 -24.547 -27 1 94.56 285 ALA B N 1
ATOM 5915 C CA . ALA B 1 285 ? -8.742 -24.984 -25.641 1 94.56 285 ALA B CA 1
ATOM 5916 C C . ALA B 1 285 ? -7.254 -25.297 -25.531 1 94.56 285 ALA B C 1
ATOM 5918 O O . ALA B 1 285 ? -6.797 -26.312 -26.078 1 94.56 285 ALA B O 1
ATOM 5919 N N . ASP B 1 286 ? -6.504 -24.469 -24.922 1 95.56 286 ASP B N 1
ATOM 5920 C CA . ASP B 1 286 ? -5.07 -24.703 -24.766 1 95.56 286 ASP B CA 1
ATOM 5921 C C . ASP B 1 286 ? -4.789 -25.578 -23.547 1 95.56 286 ASP B C 1
ATOM 5923 O O . ASP B 1 286 ? -4.582 -25.078 -22.438 1 95.56 286 ASP B O 1
ATOM 5927 N N . LEU B 1 287 ? -4.738 -26.844 -23.719 1 94.69 287 LEU B N 1
ATOM 5928 C CA . LEU B 1 287 ? -4.457 -27.844 -22.703 1 94.69 287 LEU B CA 1
ATOM 5929 C C . LEU B 1 287 ? -3.191 -28.625 -23.031 1 94.69 287 LEU B C 1
ATOM 5931 O O . LEU B 1 287 ? -3.014 -29.062 -24.172 1 94.69 287 LEU B O 1
ATOM 5935 N N . VAL B 1 288 ? -2.297 -28.766 -22.062 1 96.94 288 VAL B N 1
ATOM 5936 C CA . VAL B 1 288 ? -1.063 -29.516 -22.297 1 96.94 288 VAL B CA 1
ATOM 5937 C C . VAL B 1 288 ? -0.909 -30.609 -21.234 1 96.94 288 VAL B C 1
ATOM 5939 O O . VAL B 1 288 ? -1.315 -30.422 -20.094 1 96.94 288 VAL B O 1
ATOM 5942 N N . PRO B 1 289 ? -0.339 -31.766 -21.625 1 97.31 289 PRO B N 1
ATOM 5943 C CA . PRO B 1 289 ? -0.082 -32.812 -20.641 1 97.31 289 PRO B CA 1
ATOM 5944 C C . PRO B 1 289 ? 0.987 -32.438 -19.625 1 97.31 289 PRO B C 1
ATOM 5946 O O . PRO B 1 289 ? 1.965 -31.766 -19.984 1 97.31 289 PRO B O 1
ATOM 5949 N N . ALA B 1 290 ? 0.836 -32.938 -18.422 1 97 290 ALA B N 1
ATOM 5950 C CA . ALA B 1 290 ? 1.759 -32.594 -17.344 1 97 290 ALA B CA 1
ATOM 5951 C C . ALA B 1 290 ? 3.172 -33.094 -17.656 1 97 290 ALA B C 1
ATOM 5953 O O . ALA B 1 290 ? 4.152 -32.438 -17.281 1 97 290 ALA B O 1
ATOM 5954 N N . ASP B 1 291 ? 3.322 -34.25 -18.266 1 98.19 291 ASP B N 1
ATOM 5955 C CA . ASP B 1 291 ? 4.652 -34.781 -18.562 1 98.19 291 ASP B CA 1
ATOM 5956 C C . ASP B 1 291 ? 5.344 -33.938 -19.641 1 98.19 291 ASP B C 1
ATOM 5958 O O . ASP B 1 291 ? 6.566 -33.812 -19.641 1 98.19 291 ASP B O 1
ATOM 5962 N N . TYR B 1 292 ? 4.547 -33.344 -20.625 1 98.62 292 TYR B N 1
ATOM 5963 C CA . TYR B 1 292 ? 5.129 -32.406 -21.578 1 98.62 292 TYR B CA 1
ATOM 5964 C C . TYR B 1 292 ? 5.715 -31.203 -20.859 1 98.62 292 TYR B C 1
ATOM 5966 O O . TYR B 1 292 ? 6.82 -30.75 -21.188 1 98.62 292 TYR B O 1
ATOM 5974 N N . CYS B 1 293 ? 4.949 -30.719 -19.922 1 98.56 293 CYS B N 1
ATOM 5975 C CA . CYS B 1 293 ? 5.383 -29.562 -19.141 1 98.56 293 CYS B CA 1
ATOM 5976 C C . CYS B 1 293 ? 6.688 -29.859 -18.406 1 98.56 293 CYS B C 1
ATOM 5978 O O . CYS B 1 293 ? 7.645 -29.094 -18.5 1 98.56 293 CYS B O 1
ATOM 5980 N N . VAL B 1 294 ? 6.746 -30.953 -17.703 1 98.81 294 VAL B N 1
ATOM 5981 C CA . VAL B 1 294 ? 7.91 -31.344 -16.922 1 98.81 294 VAL B CA 1
ATOM 5982 C C . VAL B 1 294 ? 9.109 -31.547 -17.828 1 98.81 294 VAL B C 1
ATOM 5984 O O . VAL B 1 294 ? 10.219 -31.109 -17.531 1 98.81 294 VAL B O 1
ATOM 5987 N N . ASN B 1 295 ? 8.898 -32.219 -18.938 1 98.88 295 ASN B N 1
ATOM 5988 C CA . ASN B 1 295 ? 9.977 -32.469 -19.891 1 98.88 295 ASN B CA 1
ATOM 5989 C C . ASN B 1 295 ? 10.547 -31.141 -20.422 1 98.88 295 ASN B C 1
ATOM 5991 O O . ASN B 1 295 ? 11.766 -31 -20.547 1 98.88 295 ASN B O 1
ATOM 5995 N N . LEU B 1 296 ? 9.672 -30.234 -20.703 1 98.88 296 LEU B N 1
ATOM 5996 C CA . LEU B 1 296 ? 10.133 -28.922 -21.172 1 98.88 296 LEU B CA 1
ATOM 5997 C C . LEU B 1 296 ? 10.922 -28.219 -20.078 1 98.88 296 LEU B C 1
ATOM 5999 O O . LEU B 1 296 ? 11.93 -27.562 -20.359 1 98.88 296 LEU B O 1
ATOM 6003 N N . MET B 1 297 ? 10.492 -28.297 -18.828 1 98.88 297 MET B N 1
ATOM 6004 C CA . MET B 1 297 ? 11.211 -27.688 -17.719 1 98.88 297 MET B CA 1
ATOM 6005 C C . MET B 1 297 ? 12.648 -28.188 -17.641 1 98.88 297 MET B C 1
ATOM 6007 O O . MET B 1 297 ? 13.586 -27.406 -17.531 1 98.88 297 MET B O 1
ATOM 6011 N N . ILE B 1 298 ? 12.82 -29.469 -17.75 1 98.88 298 ILE B N 1
ATOM 6012 C CA . ILE B 1 298 ? 14.125 -30.109 -17.672 1 98.88 298 ILE B CA 1
ATOM 6013 C C . ILE B 1 298 ? 14.977 -29.719 -18.875 1 98.88 298 ILE B C 1
ATOM 6015 O O . ILE B 1 298 ? 16.141 -29.359 -18.719 1 98.88 298 ILE B O 1
ATOM 6019 N N . ALA B 1 299 ? 14.367 -29.766 -20.047 1 98.75 299 ALA B N 1
ATOM 6020 C CA . ALA B 1 299 ? 15.078 -29.391 -21.266 1 98.75 299 ALA B CA 1
ATOM 6021 C C . ALA B 1 299 ? 15.477 -27.922 -21.234 1 98.75 299 ALA B C 1
ATOM 6023 O O . ALA B 1 299 ? 16.547 -27.547 -21.734 1 98.75 299 ALA B O 1
ATOM 6024 N N . ALA B 1 300 ? 14.586 -27.109 -20.703 1 98.19 300 ALA B N 1
ATOM 6025 C CA . ALA B 1 300 ? 14.867 -25.672 -20.609 1 98.19 300 ALA B CA 1
ATOM 6026 C C . ALA B 1 300 ? 16.078 -25.422 -19.703 1 98.19 300 ALA B C 1
ATOM 6028 O O . ALA B 1 300 ? 16.891 -24.531 -19.984 1 98.19 300 ALA B O 1
ATOM 6029 N N . ALA B 1 301 ? 16.172 -26.125 -18.578 1 98 301 ALA B N 1
ATOM 6030 C CA . ALA B 1 301 ? 17.328 -26 -17.688 1 98 301 ALA B CA 1
ATOM 6031 C C . ALA B 1 301 ? 18.625 -26.281 -18.453 1 98 301 ALA B C 1
ATOM 6033 O O . ALA B 1 301 ? 19.594 -25.531 -18.344 1 98 301 ALA B O 1
ATOM 6034 N N . TRP B 1 302 ? 18.578 -27.344 -19.203 1 97.19 302 TRP B N 1
ATOM 6035 C CA . TRP B 1 302 ? 19.734 -27.719 -20.016 1 97.19 302 TRP B CA 1
ATOM 6036 C C . TRP B 1 302 ? 20.047 -26.625 -21.047 1 97.19 302 TRP B C 1
ATOM 6038 O O . TRP B 1 302 ? 21.203 -26.234 -21.203 1 97.19 302 TRP B O 1
ATOM 6048 N N . GLN B 1 303 ? 19.047 -26.125 -21.688 1 95.06 303 GLN B N 1
ATOM 6049 C CA . GLN B 1 303 ? 19.234 -25.156 -22.766 1 95.06 303 GLN B CA 1
ATOM 6050 C C . GLN B 1 303 ? 19.875 -23.875 -22.25 1 95.06 303 GLN B C 1
ATOM 6052 O O . GLN B 1 303 ? 20.812 -23.344 -22.875 1 95.06 303 GLN B O 1
ATOM 6057 N N . VAL B 1 304 ? 19.344 -23.375 -21.141 1 94.06 304 VAL B N 1
ATOM 6058 C CA . VAL B 1 304 ? 19.875 -22.109 -20.641 1 94.06 304 VAL B CA 1
ATOM 6059 C C . VAL B 1 304 ? 21.297 -22.297 -20.125 1 94.06 304 VAL B C 1
ATOM 6061 O O . VAL B 1 304 ? 22.125 -21.391 -20.234 1 94.06 304 VAL B O 1
ATOM 6064 N N . ALA B 1 305 ? 21.625 -23.438 -19.609 1 92.69 305 ALA B N 1
ATOM 6065 C CA . ALA B 1 305 ? 22.984 -23.734 -19.156 1 92.69 305 ALA B CA 1
ATOM 6066 C C . ALA B 1 305 ? 23.953 -23.766 -20.312 1 92.69 305 ALA B C 1
ATOM 6068 O O . ALA B 1 305 ? 25.062 -23.234 -20.219 1 92.69 305 ALA B O 1
ATOM 6069 N N . VAL B 1 306 ? 23.531 -24.375 -21.391 1 88.31 306 VAL B N 1
ATOM 6070 C CA . VAL B 1 306 ? 24.391 -24.562 -22.562 1 88.31 306 VAL B CA 1
ATOM 6071 C C . VAL B 1 306 ? 24.562 -23.234 -23.297 1 88.31 306 VAL B C 1
ATOM 6073 O O . VAL B 1 306 ? 25.641 -22.922 -23.766 1 88.31 306 VAL B O 1
ATOM 6076 N N . THR B 1 307 ? 23.531 -22.484 -23.406 1 84.19 307 THR B N 1
ATOM 6077 C CA . THR B 1 307 ? 23.562 -21.234 -24.156 1 84.19 307 THR B CA 1
ATOM 6078 C C . THR B 1 307 ? 24.359 -20.172 -23.391 1 84.19 307 THR B C 1
ATOM 6080 O O . THR B 1 307 ? 24.984 -19.297 -24 1 84.19 307 THR B O 1
ATOM 6083 N N . SER B 1 308 ? 24.188 -20.125 -22.109 1 76.44 308 SER B N 1
ATOM 6084 C CA . SER B 1 308 ? 24.875 -19.125 -21.297 1 76.44 308 SER B CA 1
ATOM 6085 C C . SER B 1 308 ? 26.391 -19.266 -21.422 1 76.44 308 SER B C 1
ATOM 6087 O O . SER B 1 308 ? 27.125 -18.297 -21.219 1 76.44 308 SER B O 1
ATOM 6089 N N . LYS B 1 309 ? 26.812 -20.328 -21.578 1 63.78 309 LYS B N 1
ATOM 6090 C CA . LYS B 1 309 ? 28.25 -20.562 -21.766 1 63.78 309 LYS B CA 1
ATOM 6091 C C . LYS B 1 309 ? 28.766 -19.906 -23.031 1 63.78 309 LYS B C 1
ATOM 6093 O O . LYS B 1 309 ? 29.906 -19.469 -23.109 1 63.78 309 LYS B O 1
ATOM 6098 N N . LYS B 1 310 ? 27.875 -19.844 -23.922 1 59.91 310 LYS B N 1
ATOM 6099 C CA . LYS B 1 310 ? 28.25 -19.312 -25.219 1 59.91 310 LYS B CA 1
ATOM 6100 C C . LYS B 1 310 ? 28.062 -17.797 -25.266 1 59.91 310 LYS B C 1
ATOM 6102 O O . LYS B 1 310 ? 28.75 -17.094 -26.031 1 59.91 310 LYS B O 1
ATOM 6107 N N . ALA B 1 311 ? 27.016 -17.344 -24.516 1 57.41 311 ALA B N 1
ATOM 6108 C CA . ALA B 1 311 ? 26.734 -15.914 -24.547 1 57.41 311 ALA B CA 1
ATOM 6109 C C . ALA B 1 311 ? 26.469 -15.375 -23.141 1 57.41 311 ALA B C 1
ATOM 6111 O O . ALA B 1 311 ? 26.203 -16.141 -22.219 1 57.41 311 ALA B O 1
ATOM 6112 N N . SER B 1 312 ? 26.969 -14.188 -22.891 1 54.56 312 SER B N 1
ATOM 6113 C CA . SER B 1 312 ? 26.719 -13.594 -21.578 1 54.56 312 SER B CA 1
ATOM 6114 C C . SER B 1 312 ? 25.297 -13.875 -21.094 1 54.56 312 SER B C 1
ATOM 6116 O O . SER B 1 312 ? 24.344 -13.781 -21.875 1 54.56 312 SER B O 1
ATOM 6118 N N . PRO B 1 313 ? 25.172 -14.578 -19.984 1 57.75 313 PRO B N 1
ATOM 6119 C CA . PRO B 1 313 ? 23.906 -14.992 -19.391 1 57.75 313 PRO B CA 1
ATOM 6120 C C . PRO B 1 313 ? 22.922 -13.836 -19.219 1 57.75 313 PRO B C 1
ATOM 6122 O O . PRO B 1 313 ? 22.062 -13.875 -18.344 1 57.75 313 PRO B O 1
ATOM 6125 N N . SER B 1 314 ? 22.719 -13.055 -20.297 1 62.44 314 SER B N 1
ATOM 6126 C CA . SER B 1 314 ? 22.109 -11.773 -19.984 1 62.44 314 SER B CA 1
ATOM 6127 C C . SER B 1 314 ? 20.594 -11.828 -20.141 1 62.44 314 SER B C 1
ATOM 6129 O O . SER B 1 314 ? 19.875 -11.023 -19.547 1 62.44 314 SER B O 1
ATOM 6131 N N . GLU B 1 315 ? 20.125 -13.008 -20.781 1 80.5 315 GLU B N 1
ATOM 6132 C CA . GLU B 1 315 ? 18.703 -12.828 -21.078 1 80.5 315 GLU B CA 1
ATOM 6133 C C . GLU B 1 315 ? 17.875 -13.992 -20.547 1 80.5 315 GLU B C 1
ATOM 6135 O O . GLU B 1 315 ? 18.297 -15.148 -20.641 1 80.5 315 GLU B O 1
ATOM 6140 N N . VAL B 1 316 ? 16.812 -13.742 -19.875 1 92.62 316 VAL B N 1
ATOM 6141 C CA . VAL B 1 316 ? 15.844 -14.734 -19.422 1 92.62 316 VAL B CA 1
ATOM 6142 C C . VAL B 1 316 ? 15.125 -15.344 -20.625 1 92.62 316 VAL B C 1
ATOM 6144 O O . VAL B 1 316 ? 14.57 -14.625 -21.453 1 92.62 316 VAL B O 1
ATOM 6147 N N . LEU B 1 317 ? 15.266 -16.672 -20.812 1 94.88 317 LEU B N 1
ATOM 6148 C CA . LEU B 1 317 ? 14.539 -17.344 -21.891 1 94.88 317 LEU B CA 1
ATOM 6149 C C . LEU B 1 317 ? 13.148 -17.75 -21.438 1 94.88 317 LEU B C 1
ATOM 6151 O O . LEU B 1 317 ? 12.992 -18.312 -20.344 1 94.88 317 LEU B O 1
ATOM 6155 N N . VAL B 1 318 ? 12.18 -17.422 -22.266 1 97.88 318 VAL B N 1
ATOM 6156 C CA . VAL B 1 318 ? 10.789 -17.766 -21.969 1 97.88 318 VAL B CA 1
ATOM 6157 C C . VAL B 1 318 ? 10.305 -18.844 -22.938 1 97.88 318 VAL B C 1
ATOM 6159 O O . VAL B 1 318 ? 10.617 -18.781 -24.125 1 97.88 318 VAL B O 1
ATOM 6162 N N . PHE B 1 319 ? 9.617 -19.844 -22.422 1 98.75 319 PHE B N 1
ATOM 6163 C CA . PHE B 1 319 ? 9.07 -20.922 -23.234 1 98.75 319 PHE B CA 1
ATOM 6164 C C . PHE B 1 319 ? 7.562 -21.047 -23.031 1 98.75 319 PHE B C 1
ATOM 6166 O O . PHE B 1 319 ? 7.105 -21.406 -21.953 1 98.75 319 PHE B O 1
ATOM 6173 N N . ASN B 1 320 ? 6.785 -20.766 -24.094 1 98.81 320 ASN B N 1
ATOM 6174 C CA . ASN B 1 320 ? 5.344 -21 -24.062 1 98.81 320 ASN B CA 1
ATOM 6175 C C . ASN B 1 320 ? 5 -22.422 -24.5 1 98.81 320 ASN B C 1
ATOM 6177 O O . ASN B 1 320 ? 5.297 -22.812 -25.641 1 98.81 320 ASN B O 1
ATOM 6181 N N . LEU B 1 321 ? 4.457 -23.141 -23.594 1 98.75 321 LEU B N 1
ATOM 6182 C CA . LEU B 1 321 ? 3.967 -24.469 -23.938 1 98.75 321 LEU B CA 1
ATOM 6183 C C . LEU B 1 321 ? 2.447 -24.469 -24.062 1 98.75 321 LEU B C 1
ATOM 6185 O O . LEU B 1 321 ? 1.737 -24.578 -23.062 1 98.75 321 LEU B O 1
ATOM 6189 N N . ALA B 1 322 ? 1.965 -24.422 -25.25 1 98.25 322 ALA B N 1
ATOM 6190 C CA . ALA B 1 322 ? 0.536 -24.359 -25.547 1 98.25 322 ALA B CA 1
ATOM 6191 C C . ALA B 1 322 ? 0.215 -25.141 -26.828 1 98.25 322 ALA B C 1
ATOM 6193 O O . ALA B 1 322 ? 1.09 -25.344 -27.672 1 98.25 322 ALA B O 1
ATOM 6194 N N . THR B 1 323 ? -0.985 -25.5 -26.969 1 97.81 323 THR B N 1
ATOM 6195 C CA . THR B 1 323 ? -1.372 -26.344 -28.094 1 97.81 323 THR B CA 1
ATOM 6196 C C . THR B 1 323 ? -2.111 -25.531 -29.156 1 97.81 323 THR B C 1
ATOM 6198 O O . THR B 1 323 ? -2.18 -25.922 -30.312 1 97.81 323 THR B O 1
ATOM 6201 N N . GLY B 1 324 ? -2.664 -24.469 -28.844 1 95.38 324 GLY B N 1
ATOM 6202 C CA . GLY B 1 324 ? -3.656 -23.766 -29.641 1 95.38 324 GLY B CA 1
ATOM 6203 C C . GLY B 1 324 ? -3.186 -23.453 -31.062 1 95.38 324 GLY B C 1
ATOM 6204 O O . GLY B 1 324 ? -3.963 -23.547 -32 1 95.38 324 GLY B O 1
ATOM 6205 N N . MET B 1 325 ? -1.959 -23.141 -31.219 1 94.94 325 MET B N 1
ATOM 6206 C CA . MET B 1 325 ? -1.452 -22.734 -32.531 1 94.94 325 MET B CA 1
ATOM 6207 C C . MET B 1 325 ? -0.925 -23.953 -33.281 1 94.94 325 MET B C 1
ATOM 6209 O O . MET B 1 325 ? -1.14 -24.047 -34.5 1 94.94 325 MET B O 1
ATOM 6213 N N . GLU B 1 326 ? -0.38 -24.922 -32.656 1 96.12 326 GLU B N 1
ATOM 6214 C CA . GLU B 1 326 ? 0.351 -26 -33.312 1 96.12 326 GLU B CA 1
ATOM 6215 C C . GLU B 1 326 ? -0.495 -27.266 -33.438 1 96.12 326 GLU B C 1
ATOM 6217 O O . GLU B 1 326 ? -0.262 -28.094 -34.312 1 96.12 326 GLU B O 1
ATOM 6222 N N . ASN B 1 327 ? -1.41 -27.453 -32.531 1 97.75 327 ASN B N 1
ATOM 6223 C CA . ASN B 1 327 ? -2.297 -28.609 -32.469 1 97.75 327 ASN B CA 1
ATOM 6224 C C . ASN B 1 327 ? -3.666 -28.234 -31.906 1 97.75 327 ASN B C 1
ATOM 6226 O O . ASN B 1 327 ? -4.047 -28.703 -30.828 1 97.75 327 ASN B O 1
ATOM 6230 N N . PRO B 1 328 ? -4.402 -27.484 -32.688 1 97.44 328 PRO B N 1
ATOM 6231 C CA . PRO B 1 328 ? -5.613 -26.859 -32.156 1 97.44 328 PRO B CA 1
ATOM 6232 C C . PRO B 1 328 ? -6.738 -27.859 -31.891 1 97.44 328 PRO B C 1
ATOM 6234 O O . PRO B 1 328 ? -6.906 -28.797 -32.688 1 97.44 328 PRO B O 1
ATOM 6237 N N . MET B 1 329 ? -7.426 -27.703 -30.844 1 96.62 329 MET B N 1
ATOM 6238 C CA . MET B 1 329 ? -8.703 -28.312 -30.469 1 96.62 329 MET B CA 1
ATOM 6239 C C . MET B 1 329 ? -9.617 -27.297 -29.812 1 96.62 329 MET B C 1
ATOM 6241 O O . MET B 1 329 ? -9.188 -26.531 -28.938 1 96.62 329 MET B O 1
ATOM 6245 N N . THR B 1 330 ? -10.836 -27.234 -30.281 1 96.88 330 THR B N 1
ATOM 6246 C CA . THR B 1 330 ? -11.766 -26.281 -29.688 1 96.88 330 THR B CA 1
ATOM 6247 C C . THR B 1 330 ? -12.383 -26.844 -28.422 1 96.88 330 THR B C 1
ATOM 6249 O O . THR B 1 330 ? -12.359 -28.047 -28.188 1 96.88 330 THR B O 1
ATOM 6252 N N . TRP B 1 331 ? -12.953 -25.922 -27.625 1 94.56 331 TRP B N 1
ATOM 6253 C CA . TRP B 1 331 ? -13.68 -26.359 -26.438 1 94.56 331 TRP B CA 1
ATOM 6254 C C . TRP B 1 331 ? -14.828 -27.297 -26.812 1 94.56 331 TRP B C 1
ATOM 6256 O O . TRP B 1 331 ? -15.07 -28.297 -26.141 1 94.56 331 TRP B O 1
ATOM 6266 N N . GLY B 1 332 ? -15.508 -26.938 -27.828 1 94.19 332 GLY B N 1
ATOM 6267 C CA . GLY B 1 332 ? -16.609 -27.766 -28.297 1 94.19 332 GLY B CA 1
ATOM 6268 C C . GLY B 1 332 ? -16.188 -29.172 -28.625 1 94.19 332 GLY B C 1
ATOM 6269 O O . GLY B 1 332 ? -16.828 -30.141 -28.188 1 94.19 332 GLY B O 1
ATOM 6270 N N . GLU B 1 333 ? -15.172 -29.297 -29.391 1 95.81 333 GLU B N 1
ATOM 6271 C CA . GLU B 1 333 ? -14.656 -30.609 -29.781 1 95.81 333 GLU B CA 1
ATOM 6272 C C . GLU B 1 333 ? -14.18 -31.391 -28.562 1 95.81 333 GLU B C 1
ATOM 6274 O O . GLU B 1 333 ? -14.461 -32.594 -28.438 1 95.81 333 GLU B O 1
ATOM 6279 N N . MET B 1 334 ? -13.492 -30.75 -27.734 1 93.81 334 MET B N 1
ATOM 6280 C CA . MET B 1 334 ? -12.906 -31.406 -26.562 1 93.81 334 MET B CA 1
ATOM 6281 C C . MET B 1 334 ? -13.992 -31.922 -25.641 1 93.81 334 MET B C 1
ATOM 6283 O O . MET B 1 334 ? -13.93 -33.094 -25.203 1 93.81 334 MET B O 1
ATOM 6287 N N . LEU B 1 335 ? -14.945 -31.094 -25.359 1 91.12 335 LEU B N 1
ATOM 6288 C CA . LEU B 1 335 ? -15.977 -31.484 -24.406 1 91.12 335 LEU B CA 1
ATOM 6289 C C . LEU B 1 335 ? -16.891 -32.562 -25 1 91.12 335 LEU B C 1
ATOM 6291 O O . LEU B 1 335 ? -17.375 -33.438 -24.297 1 91.12 335 LEU B O 1
ATOM 6295 N N . LYS B 1 336 ? -17.125 -32.438 -26.25 1 91.75 336 LYS B N 1
ATOM 6296 C CA . LYS B 1 336 ? -17.906 -33.469 -26.922 1 91.75 336 LYS B CA 1
ATOM 6297 C C . LYS B 1 336 ? -17.203 -34.844 -26.812 1 91.75 336 LYS B C 1
ATOM 6299 O O . LYS B 1 336 ? -17.828 -35.844 -26.5 1 91.75 336 LYS B O 1
ATOM 6304 N N . LEU B 1 337 ? -15.953 -34.812 -27.125 1 93 337 LEU B N 1
ATOM 6305 C CA . LEU B 1 337 ? -15.172 -36.062 -27.047 1 93 337 LEU B CA 1
ATOM 6306 C C . LEU B 1 337 ? -15.094 -36.562 -25.609 1 93 337 LEU B C 1
ATOM 6308 O O . LEU B 1 337 ? -15.227 -37.781 -25.375 1 93 337 LEU B O 1
ATOM 6312 N N . ALA B 1 338 ? -14.875 -35.719 -24.703 1 91.25 338 ALA B N 1
ATOM 6313 C CA . ALA B 1 338 ? -14.805 -36.094 -23.297 1 91.25 338 ALA B CA 1
ATOM 6314 C C . ALA B 1 338 ? -16.125 -36.719 -22.828 1 91.25 338 ALA B C 1
ATOM 6316 O O . ALA B 1 338 ? -16.109 -37.688 -22.062 1 91.25 338 ALA B O 1
ATOM 6317 N N . MET B 1 339 ? -17.219 -36.156 -23.266 1 91 339 MET B N 1
ATOM 6318 C CA . MET B 1 339 ? -18.531 -36.688 -22.922 1 91 339 MET B CA 1
ATOM 6319 C C . MET B 1 339 ? -18.734 -38.094 -23.516 1 91 339 MET B C 1
ATOM 6321 O O . MET B 1 339 ? -19.266 -39 -22.859 1 91 339 MET B O 1
ATOM 6325 N N . TYR B 1 340 ? -18.297 -38.125 -24.672 1 92.62 340 TYR B N 1
ATOM 6326 C CA . TYR B 1 340 ? -18.391 -39.438 -25.328 1 92.62 340 TYR B CA 1
ATOM 6327 C C . TYR B 1 340 ? -17.609 -40.5 -24.547 1 92.62 340 TYR B C 1
ATOM 6329 O O . TYR B 1 340 ? -18.141 -41.562 -24.266 1 92.62 340 TYR B O 1
ATOM 6337 N N . ILE B 1 341 ? -16.438 -40.188 -24.234 1 92.44 341 ILE B N 1
ATOM 6338 C CA . ILE B 1 341 ? -15.562 -41.125 -23.531 1 92.44 341 ILE B CA 1
ATOM 6339 C C . ILE B 1 341 ? -16.141 -41.469 -22.172 1 92.44 341 ILE B C 1
ATOM 6341 O O . ILE B 1 341 ? -16.188 -42.625 -21.766 1 92.44 341 ILE B O 1
ATOM 6345 N N . SER B 1 342 ? -16.672 -40.5 -21.469 1 90.19 342 SER B N 1
ATOM 6346 C CA . SER B 1 342 ? -17.219 -40.688 -20.141 1 90.19 342 SER B CA 1
ATOM 6347 C C . SER B 1 342 ? -18.516 -41.5 -20.172 1 90.19 342 SER B C 1
ATOM 6349 O O . SER B 1 342 ? -18.828 -42.219 -19.219 1 90.19 342 SER B O 1
ATOM 6351 N N . ARG B 1 343 ? -19.219 -41.406 -21.281 1 90.12 343 ARG B N 1
ATOM 6352 C CA . ARG B 1 343 ? -20.516 -42.094 -21.406 1 90.12 343 ARG B CA 1
ATOM 6353 C C . ARG B 1 343 ? -20.328 -43.531 -21.906 1 90.12 343 ARG B C 1
ATOM 6355 O O . ARG B 1 343 ? -20.969 -44.469 -21.391 1 90.12 343 ARG B O 1
ATOM 6362 N N . LYS B 1 344 ? -19.438 -43.625 -22.812 1 92 344 LYS B N 1
ATOM 6363 C CA . LYS B 1 344 ? -19.453 -44.875 -23.578 1 92 344 LYS B CA 1
ATOM 6364 C C . LYS B 1 344 ? -18.266 -45.75 -23.203 1 92 344 LYS B C 1
ATOM 6366 O O . LYS B 1 344 ? -18.328 -46.969 -23.344 1 92 344 LYS B O 1
ATOM 6371 N N . MET B 1 345 ? -17.219 -45.188 -22.75 1 93.06 345 MET B N 1
ATOM 6372 C CA . MET B 1 345 ? -16 -45.969 -22.562 1 93.06 345 MET B CA 1
ATOM 6373 C C . MET B 1 345 ? -15.664 -46.125 -21.094 1 93.06 345 MET B C 1
ATOM 6375 O O . MET B 1 345 ? -15.477 -47.25 -20.609 1 93.06 345 MET B O 1
ATOM 6379 N N . TYR B 1 346 ? -15.625 -45 -20.391 1 93.19 346 TYR B N 1
ATOM 6380 C CA . TYR B 1 346 ? -15.156 -45.031 -19 1 93.19 346 TYR B CA 1
ATOM 6381 C C . TYR B 1 346 ? -16.094 -44.281 -18.078 1 93.19 346 TYR B C 1
ATOM 6383 O O . TYR B 1 346 ? -15.68 -43.344 -17.406 1 93.19 346 TYR B O 1
ATOM 6391 N N . PRO B 1 347 ? -17.375 -44.688 -18.016 1 92.81 347 PRO B N 1
ATOM 6392 C CA . PRO B 1 347 ? -18.281 -44 -17.078 1 92.81 347 PRO B CA 1
ATOM 6393 C C . PRO B 1 347 ? -17.812 -44.094 -15.633 1 92.81 347 PRO B C 1
ATOM 6395 O O . PRO B 1 347 ? -17.25 -45.125 -15.227 1 92.81 347 PRO B O 1
ATOM 6398 N N . PHE B 1 348 ? -18.078 -43.031 -14.852 1 91.62 348 PHE B N 1
ATOM 6399 C CA . PHE B 1 348 ? -17.719 -43.031 -13.445 1 91.62 348 PHE B CA 1
ATOM 6400 C C . PHE B 1 348 ? -18.703 -43.844 -12.625 1 91.62 348 PHE B C 1
ATOM 6402 O O . PHE B 1 348 ? -19.891 -43.938 -12.969 1 91.62 348 PHE B O 1
ATOM 6409 N N . GLU B 1 349 ? -18.219 -44.406 -11.523 1 90.31 349 GLU B N 1
ATOM 6410 C CA . GLU B 1 349 ? -19.078 -45.188 -10.617 1 90.31 349 GLU B CA 1
ATOM 6411 C C . GLU B 1 349 ? -20.062 -44.25 -9.906 1 90.31 349 GLU B C 1
ATOM 6413 O O . GLU B 1 349 ? -21.172 -44.688 -9.57 1 90.31 349 GLU B O 1
ATOM 6418 N N . THR B 1 350 ? -19.703 -43.094 -9.75 1 83 350 THR B N 1
ATOM 6419 C CA . THR B 1 350 ? -20.453 -42.125 -8.938 1 83 350 THR B CA 1
ATOM 6420 C C . THR B 1 350 ? -21.391 -41.312 -9.812 1 83 350 THR B C 1
ATOM 6422 O O . THR B 1 350 ? -21.859 -40.25 -9.398 1 83 350 THR B O 1
ATOM 6425 N N . THR B 1 351 ? -21.656 -41.719 -10.938 1 86.31 351 THR B N 1
ATOM 6426 C CA . THR B 1 351 ? -22.531 -40.969 -11.828 1 86.31 351 THR B CA 1
ATOM 6427 C C . THR B 1 351 ? -23.906 -40.781 -11.195 1 86.31 351 THR B C 1
ATOM 6429 O O . THR B 1 351 ? -24.547 -41.75 -10.797 1 86.31 351 THR B O 1
ATOM 6432 N N . VAL B 1 352 ? -24.281 -39.562 -11.078 1 82.31 352 VAL B N 1
ATOM 6433 C CA . VAL B 1 352 ? -25.531 -39.219 -10.414 1 82.31 352 VAL B CA 1
ATOM 6434 C C . VAL B 1 352 ? -26.656 -39.125 -11.453 1 82.31 352 VAL B C 1
ATOM 6436 O O . VAL B 1 352 ? -27.781 -39.531 -11.188 1 82.31 352 VAL B O 1
ATOM 6439 N N . MET B 1 353 ? -26.312 -38.5 -12.516 1 82.25 353 MET B N 1
ATOM 6440 C CA . MET B 1 353 ? -27.25 -38.344 -13.625 1 82.25 353 MET B CA 1
ATOM 6441 C C . MET B 1 353 ? -26.547 -38.594 -14.961 1 82.25 353 MET B C 1
ATOM 6443 O O . MET B 1 353 ? -25.328 -38.531 -15.047 1 82.25 353 MET B O 1
ATOM 6447 N N . TYR B 1 354 ? -27.359 -38.875 -15.961 1 84.06 354 TYR B N 1
ATOM 6448 C CA . TYR B 1 354 ? -26.797 -39.094 -17.281 1 84.06 354 TYR B CA 1
ATOM 6449 C C . TYR B 1 354 ? -26.016 -37.875 -17.75 1 84.06 354 TYR B C 1
ATOM 6451 O O . TYR B 1 354 ? -26.547 -36.75 -17.75 1 84.06 354 TYR B O 1
ATOM 6459 N N . PRO B 1 355 ? -24.766 -38.125 -18.141 1 84.81 355 PRO B N 1
ATOM 6460 C CA . PRO B 1 355 ? -23.922 -36.969 -18.5 1 84.81 355 PRO B CA 1
ATOM 6461 C C . PRO B 1 355 ? -24.406 -36.281 -19.766 1 84.81 355 PRO B C 1
ATOM 6463 O O . PRO B 1 355 ? -24.734 -36.938 -20.766 1 84.81 355 PRO B O 1
ATOM 6466 N N . GLY B 1 356 ? -24.672 -34.969 -19.672 1 83.44 356 GLY B N 1
ATOM 6467 C CA . GLY B 1 356 ? -25.016 -34.062 -20.75 1 83.44 356 GLY B CA 1
ATOM 6468 C C . GLY B 1 356 ? -24.562 -32.656 -20.484 1 83.44 356 GLY B C 1
ATOM 6469 O O . GLY B 1 356 ? -24.688 -32.125 -19.375 1 83.44 356 GLY B O 1
ATOM 6470 N N . LEU B 1 357 ? -23.891 -32.188 -21.516 1 89.5 357 LEU B N 1
ATOM 6471 C CA . LEU B 1 357 ? -23.328 -30.859 -21.312 1 89.5 357 LEU B CA 1
ATOM 6472 C C . LEU B 1 357 ? -23.734 -29.906 -22.438 1 89.5 357 LEU B C 1
ATOM 6474 O O . LEU B 1 357 ? -23.531 -30.219 -23.625 1 89.5 357 LEU B O 1
ATOM 6478 N N . ALA B 1 358 ? -24.344 -28.828 -22.062 1 90.88 358 ALA B N 1
ATOM 6479 C CA . ALA B 1 358 ? -24.672 -27.781 -23.031 1 90.88 358 ALA B CA 1
ATOM 6480 C C . ALA B 1 358 ? -23.641 -26.656 -22.969 1 90.88 358 ALA B C 1
ATOM 6482 O O . ALA B 1 358 ? -23.375 -26.094 -21.906 1 90.88 358 ALA B O 1
ATOM 6483 N N . LEU B 1 359 ? -23.016 -26.406 -24.141 1 93.62 359 LEU B N 1
ATOM 6484 C CA . LEU B 1 359 ? -22.125 -25.266 -24.266 1 93.62 359 LEU B CA 1
ATOM 6485 C C . LEU B 1 359 ? -22.859 -24.094 -24.922 1 93.62 359 LEU B C 1
ATOM 6487 O O . LEU B 1 359 ? -23.516 -24.266 -25.953 1 93.62 359 LEU B O 1
ATOM 6491 N N . THR B 1 360 ? -22.797 -22.938 -24.219 1 95 360 THR B N 1
ATOM 6492 C CA . THR B 1 360 ? -23.5 -21.812 -24.797 1 95 360 THR B CA 1
ATOM 6493 C C . THR B 1 360 ? -22.703 -20.516 -24.609 1 95 360 THR B C 1
ATOM 6495 O O . THR B 1 360 ? -22.062 -20.328 -23.578 1 95 360 THR B O 1
ATOM 6498 N N . LYS B 1 361 ? -22.812 -19.625 -25.625 1 95 361 LYS B N 1
ATOM 6499 C CA . LYS B 1 361 ? -22.219 -18.297 -25.562 1 95 361 LYS B CA 1
ATOM 6500 C C . LYS B 1 361 ? -23.125 -17.312 -24.844 1 95 361 LYS B C 1
ATOM 6502 O O . LYS B 1 361 ? -22.688 -16.234 -24.438 1 95 361 LYS B O 1
ATOM 6507 N N . SER B 1 362 ? -24.359 -17.688 -24.672 1 95 362 SER B N 1
ATOM 6508 C CA . SER B 1 362 ? -25.359 -16.797 -24.062 1 95 362 SER B CA 1
ATOM 6509 C C . SER B 1 362 ? -25.375 -16.969 -22.547 1 95 362 SER B C 1
ATOM 6511 O O . SER B 1 362 ? -25.656 -18.047 -22.031 1 95 362 SER B O 1
ATOM 6513 N N . ALA B 1 363 ? -25.141 -15.875 -21.891 1 93.38 363 ALA B N 1
ATOM 6514 C CA . ALA B 1 363 ? -25.172 -15.883 -20.438 1 93.38 363 ALA B CA 1
ATOM 6515 C C . ALA B 1 363 ? -26.562 -16.25 -19.922 1 93.38 363 ALA B C 1
ATOM 6517 O O . ALA B 1 363 ? -26.688 -16.953 -18.922 1 93.38 363 ALA B O 1
ATOM 6518 N N . VAL B 1 364 ? -27.562 -15.75 -20.547 1 94.62 364 VAL B N 1
ATOM 6519 C CA . VAL B 1 364 ? -28.938 -15.984 -20.141 1 94.62 364 VAL B CA 1
ATOM 6520 C C . VAL B 1 364 ? -29.281 -17.469 -20.281 1 94.62 364 VAL B C 1
ATOM 6522 O O . VAL B 1 364 ? -29.828 -18.078 -19.359 1 94.62 364 VAL B O 1
ATOM 6525 N N . PHE B 1 365 ? -28.953 -18.031 -21.422 1 94.75 365 PHE B N 1
ATOM 6526 C CA . PHE B 1 365 ? -29.234 -19.438 -21.641 1 94.75 365 PHE B CA 1
ATOM 6527 C C . PHE B 1 365 ? -28.453 -20.312 -20.656 1 94.75 365 PHE B C 1
ATOM 6529 O O . PHE B 1 365 ? -28.969 -21.328 -20.172 1 94.75 365 PHE B O 1
ATOM 6536 N N . HIS B 1 366 ? -27.219 -19.938 -20.438 1 95 366 HIS B N 1
ATOM 6537 C CA . HIS B 1 366 ? -26.422 -20.656 -19.453 1 95 366 HIS B CA 1
ATOM 6538 C C . HIS B 1 366 ? -27.094 -20.625 -18.078 1 95 366 HIS B C 1
ATOM 6540 O O . HIS B 1 366 ? -27.188 -21.656 -17.406 1 95 366 HIS B O 1
ATOM 6546 N N . LYS B 1 367 ? -27.578 -19.469 -17.656 1 94.5 367 LYS B N 1
ATOM 6547 C CA . LYS B 1 367 ? -28.219 -19.312 -16.344 1 94.5 367 LYS B CA 1
ATOM 6548 C C . LYS B 1 367 ? -29.5 -20.125 -16.25 1 94.5 367 LYS B C 1
ATOM 6550 O O . LYS B 1 367 ? -29.75 -20.781 -15.234 1 94.5 367 LYS B O 1
ATOM 6555 N N . VAL B 1 368 ? -30.266 -20.109 -17.297 1 95.31 368 VAL B N 1
ATOM 6556 C CA . VAL B 1 368 ? -31.531 -20.844 -17.328 1 95.31 368 VAL B CA 1
ATOM 6557 C C . VAL B 1 368 ? -31.234 -22.344 -17.25 1 95.31 368 VAL B C 1
ATOM 6559 O O . VAL B 1 368 ? -31.859 -23.062 -16.453 1 95.31 368 VAL B O 1
ATOM 6562 N N . ASN B 1 369 ? -30.328 -22.828 -18.047 1 94.5 369 ASN B N 1
ATOM 6563 C CA . ASN B 1 369 ? -29.953 -24.234 -18.031 1 94.5 369 ASN B CA 1
ATOM 6564 C C . ASN B 1 369 ? -29.422 -24.656 -16.656 1 94.5 369 ASN B C 1
ATOM 6566 O O . ASN B 1 369 ? -29.719 -25.766 -16.188 1 94.5 369 ASN B O 1
ATOM 6570 N N . THR B 1 370 ? -28.609 -23.812 -16.062 1 94.75 370 THR B N 1
ATOM 6571 C CA . THR B 1 370 ? -28.047 -24.109 -14.758 1 94.75 370 THR B CA 1
ATOM 6572 C C . THR B 1 370 ? -29.141 -24.234 -13.703 1 94.75 370 THR B C 1
ATOM 6574 O O . THR B 1 370 ? -29.109 -25.125 -12.859 1 94.75 370 THR B O 1
ATOM 6577 N N . VAL B 1 371 ? -30.109 -23.375 -13.758 1 95.25 371 VAL B N 1
ATOM 6578 C CA . VAL B 1 371 ? -31.203 -23.406 -12.797 1 95.25 371 VAL B CA 1
ATOM 6579 C C . VAL B 1 371 ? -32.062 -24.656 -13.023 1 95.25 371 VAL B C 1
ATOM 6581 O O . VAL B 1 371 ? -32.344 -25.391 -12.078 1 95.25 371 VAL B O 1
ATOM 6584 N N . VAL B 1 372 ? -32.375 -24.953 -14.25 1 94.75 372 VAL B N 1
ATOM 6585 C CA . VAL B 1 372 ? -33.344 -25.984 -14.594 1 94.75 372 VAL B CA 1
ATOM 6586 C C . VAL B 1 372 ? -32.719 -27.359 -14.469 1 94.75 372 VAL B C 1
ATOM 6588 O O . VAL B 1 372 ? -33.312 -28.297 -13.961 1 94.75 372 VAL B O 1
ATOM 6591 N N . PHE B 1 373 ? -31.5 -27.438 -14.938 1 93.06 373 PHE B N 1
ATOM 6592 C CA . PHE B 1 373 ? -30.938 -28.766 -15.086 1 93.06 373 PHE B CA 1
ATOM 6593 C C . PHE B 1 373 ? -29.922 -29.062 -13.984 1 93.06 373 PHE B C 1
ATOM 6595 O O . PHE B 1 373 ? -29.484 -30.203 -13.828 1 93.06 373 PHE B O 1
ATOM 6602 N N . GLN B 1 374 ? -29.562 -28.078 -13.164 1 94.31 374 GLN B N 1
ATOM 6603 C CA . GLN B 1 374 ? -28.578 -28.328 -12.109 1 94.31 374 GLN B CA 1
ATOM 6604 C C . GLN B 1 374 ? -29.156 -27.984 -10.734 1 94.31 374 GLN B C 1
ATOM 6606 O O . GLN B 1 374 ? -29.359 -28.859 -9.898 1 94.31 374 GLN B O 1
ATOM 6611 N N . TRP B 1 375 ? -29.609 -26.734 -10.562 1 95.19 375 TRP B N 1
ATOM 6612 C CA . TRP B 1 375 ? -30.062 -26.281 -9.25 1 95.19 375 TRP B CA 1
ATOM 6613 C C . TRP B 1 375 ? -31.359 -26.984 -8.844 1 95.19 375 TRP B C 1
ATOM 6615 O O . TRP B 1 375 ? -31.469 -27.5 -7.73 1 95.19 375 TRP B O 1
ATOM 6625 N N . LEU B 1 376 ? -32.312 -27.047 -9.664 1 95.31 376 LEU B N 1
ATOM 6626 C CA . LEU B 1 376 ? -33.625 -27.625 -9.328 1 95.31 376 LEU B CA 1
ATOM 6627 C C . LEU B 1 376 ? -33.5 -29.094 -8.984 1 95.31 376 LEU B C 1
ATOM 6629 O O . LEU B 1 376 ? -33.938 -29.547 -7.934 1 95.31 376 LEU B O 1
ATOM 6633 N N . PRO B 1 377 ? -32.875 -29.844 -9.914 1 93.44 377 PRO B N 1
ATOM 6634 C CA . PRO B 1 377 ? -32.688 -31.234 -9.547 1 93.44 377 PRO B CA 1
ATOM 6635 C C . PRO B 1 377 ? -31.891 -31.406 -8.25 1 93.44 377 PRO B C 1
ATOM 6637 O O . PRO B 1 377 ? -32.188 -32.312 -7.453 1 93.44 377 PRO B O 1
ATOM 6640 N N . ALA B 1 378 ? -30.859 -30.594 -7.988 1 94.56 378 ALA B N 1
ATOM 6641 C CA . ALA B 1 378 ? -30.047 -30.688 -6.777 1 94.56 378 ALA B CA 1
ATOM 6642 C C . ALA B 1 378 ? -30.891 -30.453 -5.531 1 94.56 378 ALA B C 1
ATOM 6644 O O . ALA B 1 378 ? -30.766 -31.172 -4.543 1 94.56 378 ALA B O 1
ATOM 6645 N N . VAL B 1 379 ? -31.719 -29.453 -5.574 1 95.88 379 VAL B N 1
ATOM 6646 C CA . VAL B 1 379 ? -32.594 -29.125 -4.445 1 95.88 379 VAL B CA 1
ATOM 6647 C C . VAL B 1 379 ? -33.562 -30.266 -4.203 1 95.88 379 VAL B C 1
ATOM 6649 O O . VAL B 1 379 ? -33.781 -30.688 -3.062 1 95.88 379 VAL B O 1
ATOM 6652 N N . LEU B 1 380 ? -34.156 -30.766 -5.242 1 94.81 380 LEU B N 1
ATOM 6653 C CA . LEU B 1 380 ? -35.156 -31.828 -5.141 1 94.81 380 LEU B CA 1
ATOM 6654 C C . LEU B 1 380 ? -34.531 -33.125 -4.594 1 94.81 380 LEU B C 1
ATOM 6656 O O . LEU B 1 380 ? -35.094 -33.75 -3.709 1 94.81 380 LEU B O 1
ATOM 6660 N N . LEU B 1 381 ? -33.406 -33.406 -5.129 1 93 381 LEU B N 1
ATOM 6661 C CA . LEU B 1 381 ? -32.75 -34.625 -4.699 1 93 381 LEU B CA 1
ATOM 6662 C C . LEU B 1 381 ? -32.25 -34.5 -3.266 1 93 381 LEU B C 1
ATOM 6664 O O . LEU B 1 381 ? -32.25 -35.5 -2.512 1 93 381 LEU B O 1
ATOM 6668 N N . ASP B 1 382 ? -31.766 -33.375 -2.902 1 94.69 382 ASP B N 1
ATOM 6669 C CA . ASP B 1 382 ? -31.344 -33.125 -1.523 1 94.69 382 ASP B CA 1
ATOM 6670 C C . ASP B 1 382 ? -32.531 -33.219 -0.563 1 94.69 382 ASP B C 1
ATOM 6672 O O . ASP B 1 382 ? -32.406 -33.719 0.549 1 94.69 382 ASP B O 1
ATOM 6676 N N . LEU B 1 383 ? -33.688 -32.719 -0.986 1 95.44 383 LEU B N 1
ATOM 6677 C CA . LEU B 1 383 ? -34.875 -32.812 -0.18 1 95.44 383 LEU B CA 1
ATOM 6678 C C . LEU B 1 383 ? -35.281 -34.281 0.014 1 95.44 383 LEU B C 1
ATOM 6680 O O . LEU B 1 383 ? -35.656 -34.688 1.119 1 95.44 383 LEU B O 1
ATOM 6684 N N . LEU B 1 384 ? -35.25 -35 -1.026 1 94.5 384 LEU B N 1
ATOM 6685 C CA . LEU B 1 384 ? -35.562 -36.438 -0.964 1 94.5 384 LEU B CA 1
ATOM 6686 C C . LEU B 1 384 ? -34.562 -37.156 -0.052 1 94.5 384 LEU B C 1
ATOM 6688 O O . LEU B 1 384 ? -34.969 -38.062 0.696 1 94.5 384 LEU B O 1
ATOM 6692 N N . ALA B 1 385 ? -33.312 -36.812 -0.208 1 94.06 385 ALA B N 1
ATOM 6693 C CA . ALA B 1 385 ? -32.281 -37.406 0.647 1 94.06 385 ALA B CA 1
ATOM 6694 C C . ALA B 1 385 ? -32.562 -37.094 2.119 1 94.06 385 ALA B C 1
ATOM 6696 O O . ALA B 1 385 ? -32.438 -38 2.967 1 94.06 385 ALA B O 1
ATOM 6697 N N . GLN B 1 386 ? -32.938 -35.938 2.355 1 93.56 386 GLN B N 1
ATOM 6698 C CA . GLN B 1 386 ? -33.25 -35.562 3.727 1 93.56 386 GLN B CA 1
ATOM 6699 C C . GLN B 1 386 ? -34.469 -36.344 4.25 1 93.56 386 GLN B C 1
ATOM 6701 O O . GLN B 1 386 ? -34.469 -36.781 5.402 1 93.56 386 GLN B O 1
ATOM 6706 N N . TRP B 1 387 ? -35.312 -36.531 3.4 1 94.69 387 TRP B N 1
ATOM 6707 C CA . TRP B 1 387 ? -36.531 -37.25 3.77 1 94.69 387 TRP B CA 1
ATOM 6708 C C . TRP B 1 387 ? -36.25 -38.719 4.047 1 94.69 387 TRP B C 1
ATOM 6710 O O . TRP B 1 387 ? -36.906 -39.375 4.863 1 94.69 387 TRP B O 1
ATOM 6720 N N . THR B 1 388 ? -35.312 -39.25 3.428 1 94.81 388 THR B N 1
ATOM 6721 C CA . THR B 1 388 ? -35 -40.688 3.566 1 94.81 388 THR B CA 1
ATOM 6722 C C . THR B 1 388 ? -33.844 -40.875 4.547 1 94.81 388 THR B C 1
ATOM 6724 O O . THR B 1 388 ? -33.344 -41.969 4.719 1 94.81 388 THR B O 1
ATOM 6727 N N . GLY B 1 389 ? -33.312 -39.844 5.125 1 92.81 389 GLY B N 1
ATOM 6728 C CA . GLY B 1 389 ? -32.25 -39.906 6.137 1 92.81 389 GLY B CA 1
ATOM 6729 C C . GLY B 1 389 ? -30.859 -40 5.555 1 92.81 389 GLY B C 1
ATOM 6730 O O . GLY B 1 389 ? -29.938 -40.438 6.223 1 92.81 389 GLY B O 1
ATOM 6731 N N . ARG B 1 390 ? -30.688 -39.625 4.305 1 91.81 390 ARG B N 1
ATOM 6732 C CA . ARG B 1 390 ? -29.391 -39.625 3.65 1 91.81 390 ARG B CA 1
ATOM 6733 C C . ARG B 1 390 ? -28.781 -38.219 3.648 1 91.81 390 ARG B C 1
ATOM 6735 O O . ARG B 1 390 ? -29.5 -37.25 3.799 1 91.81 390 ARG B O 1
ATOM 6742 N N . PRO B 1 391 ? -27.562 -38.219 3.578 1 92.44 391 PRO B N 1
ATOM 6743 C CA . PRO B 1 391 ? -26.938 -36.906 3.561 1 92.44 391 PRO B CA 1
ATOM 6744 C C . PRO B 1 391 ? -27.25 -36.094 2.295 1 92.44 391 PRO B C 1
ATOM 6746 O O . PRO B 1 391 ? -27.266 -36.656 1.196 1 92.44 391 PRO B O 1
ATOM 6749 N N . ALA B 1 392 ? -27.688 -34.781 2.506 1 92.75 392 ALA B N 1
ATOM 6750 C CA . ALA B 1 392 ? -27.953 -33.844 1.428 1 92.75 392 ALA B CA 1
ATOM 6751 C C . ALA B 1 392 ? -26.703 -33.031 1.081 1 92.75 392 ALA B C 1
ATOM 6753 O O . ALA B 1 392 ? -26.297 -32.156 1.839 1 92.75 392 ALA B O 1
ATOM 6754 N N . LYS B 1 393 ? -26.047 -33.375 -0.116 1 93.62 393 LYS B N 1
ATOM 6755 C CA . LYS B 1 393 ? -24.781 -32.75 -0.425 1 93.62 393 LYS B CA 1
ATOM 6756 C C . LYS B 1 393 ? -24.812 -32.062 -1.788 1 93.62 393 LYS B C 1
ATOM 6758 O O . LYS B 1 393 ? -23.875 -31.359 -2.156 1 93.62 393 LYS B O 1
ATOM 6763 N N . LEU B 1 394 ? -25.891 -32.156 -2.535 1 93.5 394 LEU B N 1
ATOM 6764 C CA . LEU B 1 394 ? -25.891 -31.75 -3.936 1 93.5 394 LEU B CA 1
ATOM 6765 C C . LEU B 1 394 ? -25.938 -30.234 -4.062 1 93.5 394 LEU B C 1
ATOM 6767 O O . LEU B 1 394 ? -25.328 -29.656 -4.973 1 93.5 394 LEU B O 1
ATOM 6771 N N . VAL B 1 395 ? -26.641 -29.641 -3.188 1 95.38 395 VAL B N 1
ATOM 6772 C CA . VAL B 1 395 ? -26.719 -28.172 -3.217 1 95.38 395 VAL B CA 1
ATOM 6773 C C . VAL B 1 395 ? -25.344 -27.578 -2.955 1 95.38 395 VAL B C 1
ATOM 6775 O O . VAL B 1 395 ? -24.938 -26.625 -3.623 1 95.38 395 VAL B O 1
ATOM 6778 N N . LYS B 1 396 ? -24.719 -28.141 -2.039 1 95.19 396 LYS B N 1
ATOM 6779 C CA . LYS B 1 396 ? -23.359 -27.672 -1.735 1 95.19 396 LYS B CA 1
ATOM 6780 C C . LYS B 1 396 ? -22.422 -27.891 -2.924 1 95.19 396 LYS B C 1
ATOM 6782 O O . LYS B 1 396 ? -21.594 -27.047 -3.23 1 95.19 396 LYS B O 1
ATOM 6787 N N . ILE B 1 397 ? -22.594 -28.984 -3.559 1 92.31 397 ILE B N 1
ATOM 6788 C CA . ILE B 1 397 ? -21.781 -29.297 -4.727 1 92.31 397 ILE B CA 1
ATOM 6789 C C . ILE B 1 397 ? -22.078 -28.312 -5.852 1 92.31 397 ILE B C 1
ATOM 6791 O O . ILE B 1 397 ? -21.156 -27.859 -6.539 1 92.31 397 ILE B O 1
ATOM 6795 N N . GLN B 1 398 ? -23.297 -27.953 -5.984 1 93.75 398 GLN B N 1
ATOM 6796 C CA . GLN B 1 398 ? -23.672 -27.016 -7.047 1 93.75 398 GLN B CA 1
ATOM 6797 C C . GLN B 1 398 ? -23.109 -25.625 -6.793 1 93.75 398 GLN B C 1
ATOM 6799 O O . GLN B 1 398 ? -22.719 -24.922 -7.734 1 93.75 398 GLN B O 1
ATOM 6804 N N . LYS B 1 399 ? -23.094 -25.25 -5.578 1 94.31 399 LYS B N 1
ATOM 6805 C CA . LYS B 1 399 ? -22.484 -23.969 -5.242 1 94.31 399 LYS B CA 1
ATOM 6806 C C . LYS B 1 399 ? -21.031 -23.922 -5.664 1 94.31 399 LYS B C 1
ATOM 6808 O O . LYS B 1 399 ? -20.562 -22.938 -6.23 1 94.31 399 LYS B O 1
ATOM 6813 N N . LYS B 1 400 ? -20.297 -25 -5.445 1 90.62 400 LYS B N 1
ATOM 6814 C CA . LYS B 1 400 ? -18.891 -25.094 -5.828 1 90.62 400 LYS B CA 1
ATOM 6815 C C . LYS B 1 400 ? -18.734 -25.078 -7.348 1 90.62 400 LYS B C 1
ATOM 6817 O O . LYS B 1 400 ? -17.797 -24.484 -7.871 1 90.62 400 LYS B O 1
ATOM 6822 N N . LEU B 1 401 ? -19.672 -25.688 -7.98 1 90.81 401 LEU B N 1
ATOM 6823 C CA . LEU B 1 401 ? -19.594 -25.797 -9.43 1 90.81 401 LEU B CA 1
ATOM 6824 C C . LEU B 1 401 ? -19.859 -24.438 -10.086 1 90.81 401 LEU B C 1
ATOM 6826 O O . LEU B 1 401 ? -19.25 -24.094 -11.094 1 90.81 401 LEU B O 1
ATOM 6830 N N . VAL B 1 402 ? -20.781 -23.766 -9.523 1 90.25 402 VAL B N 1
ATOM 6831 C CA . VAL B 1 402 ? -21.094 -22.438 -10.055 1 90.25 402 VAL B CA 1
ATOM 6832 C C . VAL B 1 402 ? -19.891 -21.516 -9.883 1 90.25 402 VAL B C 1
ATOM 6834 O O . VAL B 1 402 ? -19.531 -20.766 -10.805 1 90.25 402 VAL B O 1
ATOM 6837 N N . ASN B 1 403 ? -19.281 -21.594 -8.773 1 89.5 403 ASN B N 1
ATOM 6838 C CA . ASN B 1 403 ? -18.078 -20.812 -8.531 1 89.5 403 ASN B CA 1
ATOM 6839 C C . ASN B 1 403 ? -16.969 -21.172 -9.5 1 89.5 403 ASN B C 1
ATOM 6841 O O . ASN B 1 403 ? -16.266 -20.297 -10.016 1 89.5 403 ASN B O 1
ATOM 6845 N N . LEU B 1 404 ? -16.812 -22.406 -9.688 1 88.69 404 LEU B N 1
ATOM 6846 C CA . LEU B 1 404 ? -15.797 -22.906 -10.617 1 88.69 404 LEU B CA 1
ATOM 6847 C C . LEU B 1 404 ? -16.062 -22.391 -12.031 1 88.69 404 LEU B C 1
ATOM 6849 O O . LEU B 1 404 ? -15.141 -21.953 -12.719 1 88.69 404 LEU B O 1
ATOM 6853 N N . GLN B 1 405 ? -17.266 -22.438 -12.422 1 89.38 405 GLN B N 1
ATOM 6854 C CA . GLN B 1 405 ? -17.641 -21.984 -13.75 1 89.38 405 GLN B CA 1
ATOM 6855 C C . GLN B 1 405 ? -17.344 -20.484 -13.922 1 89.38 405 GLN B C 1
ATOM 6857 O O . GLN B 1 405 ? -16.891 -20.062 -14.977 1 89.38 405 GLN B O 1
ATOM 6862 N N . GLU B 1 406 ? -17.641 -19.812 -12.914 1 89.62 406 GLU B N 1
ATOM 6863 C CA . GLU B 1 406 ? -17.391 -18.375 -12.961 1 89.62 406 GLU B CA 1
ATOM 6864 C C . GLU B 1 406 ? -15.906 -18.078 -13.109 1 89.62 406 GLU B C 1
ATOM 6866 O O . GLU B 1 406 ? -15.523 -17.172 -13.844 1 89.62 406 GLU B O 1
ATOM 6871 N N . MET B 1 407 ? -15.125 -18.859 -12.492 1 89.25 407 MET B N 1
ATOM 6872 C CA . MET B 1 407 ? -13.68 -18.672 -12.523 1 89.25 407 MET B CA 1
ATOM 6873 C C . MET B 1 407 ? -13.109 -19.047 -13.891 1 89.25 407 MET B C 1
ATOM 6875 O O . MET B 1 407 ? -12.125 -18.469 -14.336 1 89.25 407 MET B O 1
ATOM 6879 N N . LEU B 1 408 ? -13.766 -19.891 -14.578 1 91.12 408 LEU B N 1
ATOM 6880 C CA . LEU B 1 408 ? -13.211 -20.422 -15.82 1 91.12 408 LEU B CA 1
ATOM 6881 C C . LEU B 1 408 ? -13.797 -19.719 -17.031 1 91.12 408 LEU B C 1
ATOM 6883 O O . LEU B 1 408 ? -13.266 -19.828 -18.141 1 91.12 408 LEU B O 1
ATOM 6887 N N . GLU B 1 409 ? -14.883 -19 -16.766 1 92.31 409 GLU B N 1
ATOM 6888 C CA . GLU B 1 409 ? -15.609 -18.359 -17.859 1 92.31 409 GLU B CA 1
ATOM 6889 C C . GLU B 1 409 ? -14.688 -17.484 -18.703 1 92.31 409 GLU B C 1
ATOM 6891 O O . GLU B 1 409 ? -14.781 -17.484 -19.938 1 92.31 409 GLU B O 1
ATOM 6896 N N . PHE B 1 410 ? -13.82 -16.781 -18.078 1 93.69 410 PHE B N 1
ATOM 6897 C CA . PHE B 1 410 ? -12.891 -15.883 -18.75 1 93.69 410 PHE B CA 1
ATOM 6898 C C . PHE B 1 410 ? -12.086 -16.641 -19.812 1 93.69 410 PHE B C 1
ATOM 6900 O O . PHE B 1 410 ? -11.914 -16.156 -20.922 1 93.69 410 PHE B O 1
ATOM 6907 N N . PHE B 1 411 ? -11.688 -17.766 -19.516 1 93.12 411 PHE B N 1
ATOM 6908 C CA . PHE B 1 411 ? -10.789 -18.562 -20.359 1 93.12 411 PHE B CA 1
ATOM 6909 C C . PHE B 1 411 ? -11.578 -19.328 -21.406 1 93.12 411 PHE B C 1
ATOM 6911 O O . PHE B 1 411 ? -11.07 -19.578 -22.5 1 93.12 411 PHE B O 1
ATOM 6918 N N . CYS B 1 412 ? -12.773 -19.656 -21.094 1 93.5 412 CYS B N 1
ATOM 6919 C CA . CYS B 1 412 ? -13.594 -20.438 -22 1 93.5 412 CYS B CA 1
ATOM 6920 C C . CYS B 1 412 ? -14.195 -19.562 -23.094 1 93.5 412 CYS B C 1
ATOM 6922 O O . CYS B 1 412 ? -14.664 -20.078 -24.109 1 93.5 412 CYS B O 1
ATOM 6924 N N . MET B 1 413 ? -14.195 -18.25 -22.828 1 95.31 413 MET B N 1
ATOM 6925 C CA . MET B 1 413 ? -14.844 -17.328 -23.766 1 95.31 413 MET B CA 1
ATOM 6926 C C . MET B 1 413 ? -13.812 -16.656 -24.672 1 95.31 413 MET B C 1
ATOM 6928 O O . MET B 1 413 ? -14.172 -15.883 -25.562 1 95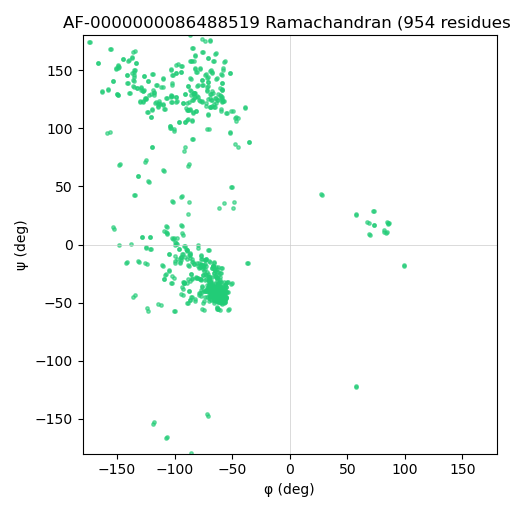.31 413 MET B O 1
ATOM 6932 N N . ARG B 1 414 ? -12.516 -17.047 -24.484 1 95.62 414 ARG B N 1
ATOM 6933 C CA . ARG B 1 414 ? -11.445 -16.359 -25.203 1 95.62 414 ARG B CA 1
ATOM 6934 C C . ARG B 1 414 ? -10.445 -17.375 -25.766 1 95.62 414 ARG B C 1
ATOM 6936 O O . ARG B 1 414 ? -10.57 -18.578 -25.531 1 95.62 414 ARG B O 1
ATOM 6943 N N . GLU B 1 415 ? -9.633 -16.938 -26.641 1 96.88 415 GLU B N 1
ATOM 6944 C CA . GLU B 1 415 ? -8.516 -17.719 -27.156 1 96.88 415 GLU B CA 1
ATOM 6945 C C . GLU B 1 415 ? -7.27 -16.859 -27.328 1 96.88 415 GLU B C 1
ATOM 6947 O O . GLU B 1 415 ? -7.355 -15.625 -27.344 1 96.88 415 GLU B O 1
ATOM 6952 N N . TRP B 1 416 ? -6.172 -17.422 -27.359 1 97.75 416 TRP B N 1
ATOM 6953 C CA . TRP B 1 416 ? -4.895 -16.719 -27.406 1 97.75 416 TRP B CA 1
ATOM 6954 C C . TRP B 1 416 ? -3.963 -17.359 -28.438 1 97.75 416 TRP B C 1
ATOM 6956 O O . TRP B 1 416 ? -4.074 -18.547 -28.734 1 97.75 416 TRP B O 1
ATOM 6966 N N . ASP B 1 417 ? -3.141 -16.5 -28.969 1 98.12 417 ASP B N 1
ATOM 6967 C CA . ASP B 1 417 ? -2.029 -16.969 -29.797 1 98.12 417 ASP B CA 1
ATOM 6968 C C . ASP B 1 417 ? -0.724 -16.969 -29 1 98.12 417 ASP B C 1
ATOM 6970 O O . ASP B 1 417 ? -0.052 -15.945 -28.891 1 98.12 417 ASP B O 1
ATOM 6974 N N . PHE B 1 418 ? -0.377 -18.125 -28.531 1 98.25 418 PHE B N 1
ATOM 6975 C CA . PHE B 1 418 ? 0.883 -18.281 -27.812 1 98.25 418 PHE B CA 1
ATOM 6976 C C . PHE B 1 418 ? 2.014 -18.625 -28.766 1 98.25 418 PHE B C 1
ATOM 6978 O O . PHE B 1 418 ? 2.096 -19.766 -29.234 1 98.25 418 PHE B O 1
ATOM 6985 N N . LYS B 1 419 ? 2.871 -17.672 -28.984 1 97.88 419 LYS B N 1
ATOM 6986 C CA . LYS B 1 419 ? 4.008 -17.953 -29.844 1 97.88 419 LYS B CA 1
ATOM 6987 C C . LYS B 1 419 ? 5.012 -18.875 -29.172 1 97.88 419 LYS B C 1
ATOM 6989 O O . LYS B 1 419 ? 5.188 -18.828 -27.953 1 97.88 419 LYS B O 1
ATOM 6994 N N . SER B 1 420 ? 5.621 -19.766 -29.922 1 97.75 420 SER B N 1
ATOM 6995 C CA . SER B 1 420 ? 6.48 -20.781 -29.344 1 97.75 420 SER B CA 1
ATOM 6996 C C . SER B 1 420 ? 7.789 -20.922 -30.109 1 97.75 420 SER B C 1
ATOM 6998 O O . SER B 1 420 ? 8.234 -22.031 -30.391 1 97.75 420 SER B O 1
ATOM 7000 N N . LYS B 1 421 ? 8.352 -19.766 -30.469 1 97.06 421 LYS B N 1
ATOM 7001 C CA . LYS B 1 421 ? 9.602 -19.781 -31.219 1 97.06 421 LYS B CA 1
ATOM 7002 C C . LYS B 1 421 ? 10.719 -20.438 -30.422 1 97.06 421 LYS B C 1
ATOM 7004 O O . LYS B 1 421 ? 11.484 -21.234 -30.969 1 97.06 421 LYS B O 1
ATOM 7009 N N . ASN B 1 422 ? 10.875 -20.094 -29.172 1 97.12 422 ASN B N 1
ATOM 7010 C CA . ASN B 1 422 ? 11.914 -20.688 -28.328 1 97.12 422 ASN B CA 1
ATOM 7011 C C . ASN B 1 422 ? 11.688 -22.172 -28.125 1 97.12 422 ASN B C 1
ATOM 7013 O O . ASN B 1 422 ? 12.648 -22.953 -28.062 1 97.12 422 ASN B O 1
ATOM 7017 N N . VAL B 1 423 ? 10.445 -22.562 -27.984 1 98.31 423 VAL B N 1
ATOM 7018 C CA . VAL B 1 423 ? 10.117 -23.984 -27.812 1 98.31 423 VAL B CA 1
ATOM 7019 C C . VAL B 1 423 ? 10.539 -24.75 -29.062 1 98.31 423 VAL B C 1
ATOM 7021 O O . VAL B 1 423 ? 11.164 -25.812 -28.969 1 98.31 423 VAL B O 1
ATOM 7024 N N . GLN B 1 424 ? 10.227 -24.188 -30.219 1 97.25 424 GLN B N 1
ATOM 7025 C CA . GLN B 1 424 ? 10.57 -24.828 -31.484 1 97.25 424 GLN B CA 1
ATOM 7026 C C . GLN B 1 424 ? 12.086 -24.906 -31.656 1 97.25 424 GLN B C 1
ATOM 7028 O O . GLN B 1 424 ? 12.617 -25.922 -32.125 1 97.25 424 GLN B O 1
ATOM 7033 N N . ALA B 1 425 ? 12.719 -23.844 -31.297 1 96.56 425 ALA B N 1
ATOM 7034 C CA . ALA B 1 425 ? 14.172 -23.828 -31.375 1 96.56 425 ALA B CA 1
ATOM 7035 C C . ALA B 1 425 ? 14.789 -24.891 -30.469 1 96.56 425 ALA B C 1
ATOM 7037 O O . ALA B 1 425 ? 15.742 -25.562 -30.859 1 96.56 425 ALA B O 1
ATOM 7038 N N . LEU B 1 426 ? 14.258 -25.062 -29.312 1 97.38 426 LEU B N 1
ATOM 7039 C CA . LEU B 1 426 ? 14.742 -26.062 -28.359 1 97.38 426 LEU B CA 1
ATOM 7040 C C . LEU B 1 426 ? 14.508 -27.469 -28.906 1 97.38 426 LEU B C 1
ATOM 7042 O O . LEU B 1 426 ? 15.391 -28.312 -28.828 1 97.38 426 LEU B O 1
ATOM 7046 N N . LEU B 1 427 ? 13.367 -27.719 -29.484 1 97.19 427 LEU B N 1
ATOM 7047 C CA . LEU B 1 427 ? 13.047 -29.016 -30.062 1 97.19 427 LEU B CA 1
ATOM 7048 C C . LEU B 1 427 ? 14.023 -29.375 -31.172 1 97.19 427 LEU B C 1
ATOM 7050 O O . LEU B 1 427 ? 14.438 -30.531 -31.297 1 97.19 427 LEU B O 1
ATOM 7054 N N . ASN B 1 428 ? 14.406 -28.375 -31.891 1 95.38 428 ASN B N 1
ATOM 7055 C CA . ASN B 1 428 ? 15.273 -28.578 -33.031 1 95.38 428 ASN B CA 1
ATOM 7056 C C . ASN B 1 428 ? 16.719 -28.828 -32.625 1 95.38 428 ASN B C 1
ATOM 7058 O O . ASN B 1 428 ? 17.516 -29.391 -33.375 1 95.38 428 ASN B O 1
ATOM 7062 N N . CYS B 1 429 ? 17.031 -28.469 -31.391 1 92.94 429 CYS B N 1
ATOM 7063 C CA . CYS B 1 429 ? 18.406 -28.578 -30.922 1 92.94 429 CYS B CA 1
ATOM 7064 C C . CYS B 1 429 ? 18.625 -29.906 -30.203 1 92.94 429 CYS B C 1
ATOM 7066 O O . CYS B 1 429 ? 19.766 -30.312 -29.984 1 92.94 429 CYS B O 1
ATOM 7068 N N . LEU B 1 430 ? 17.641 -30.578 -29.875 1 95.69 430 LEU B N 1
ATOM 7069 C CA . LEU B 1 430 ? 17.734 -31.812 -29.094 1 95.69 430 LEU B CA 1
ATOM 7070 C C . LEU B 1 430 ? 18.219 -32.969 -29.969 1 95.69 430 LEU B C 1
ATOM 7072 O O . LEU B 1 430 ? 17.844 -33.062 -31.141 1 95.69 430 LEU B O 1
ATOM 7076 N N . SER B 1 431 ? 19.078 -33.844 -29.391 1 95.94 431 SER B N 1
ATOM 7077 C CA . SER B 1 431 ? 19.375 -35.125 -30.047 1 95.94 431 SER B CA 1
ATOM 7078 C C . SER B 1 431 ? 18.141 -36 -30.141 1 95.94 431 SER B C 1
ATOM 7080 O O . SER B 1 431 ? 17.172 -35.812 -29.422 1 95.94 431 SER B O 1
ATOM 7082 N N . ASP B 1 432 ? 18.219 -37 -30.969 1 95.06 432 ASP B N 1
ATOM 7083 C CA . ASP B 1 432 ? 17.109 -37.906 -31.109 1 95.06 432 ASP B CA 1
ATOM 7084 C C . ASP B 1 432 ? 16.812 -38.625 -29.781 1 95.06 432 ASP B C 1
ATOM 7086 O O . ASP B 1 432 ? 15.641 -38.812 -29.438 1 95.06 432 ASP B O 1
ATOM 7090 N N . ALA B 1 433 ? 17.844 -38.938 -29.141 1 95.62 433 ALA B N 1
ATOM 7091 C CA . ALA B 1 433 ? 17.672 -39.625 -27.844 1 95.62 433 ALA B CA 1
ATOM 7092 C C . ALA B 1 433 ? 17 -38.719 -26.828 1 95.62 433 ALA B C 1
ATOM 7094 O O . ALA B 1 433 ? 16.078 -39.156 -26.125 1 95.62 433 ALA B O 1
ATOM 7095 N N . ASP B 1 434 ? 17.406 -37.5 -26.75 1 97.44 434 ASP B N 1
ATOM 7096 C CA . ASP B 1 434 ? 16.828 -36.531 -25.828 1 97.44 434 ASP B CA 1
ATOM 7097 C C . ASP B 1 434 ? 15.383 -36.219 -26.203 1 97.44 434 ASP B C 1
ATOM 7099 O O . ASP B 1 434 ? 14.516 -36.094 -25.328 1 97.44 434 ASP B O 1
ATOM 7103 N N . ALA B 1 435 ? 15.141 -36.062 -27.5 1 96.62 435 ALA B N 1
ATOM 7104 C CA . ALA B 1 435 ? 13.797 -35.75 -27.969 1 96.62 435 ALA B CA 1
ATOM 7105 C C . ALA B 1 435 ? 12.82 -36.844 -27.641 1 96.62 435 ALA B C 1
ATOM 7107 O O . ALA B 1 435 ? 11.648 -36.594 -27.359 1 96.62 435 ALA B O 1
ATOM 7108 N N . SER B 1 436 ? 13.336 -38.031 -27.672 1 96.5 436 SER B N 1
ATOM 7109 C CA . SER B 1 436 ? 12.492 -39.188 -27.359 1 96.5 436 SER B CA 1
ATOM 7110 C C . SER B 1 436 ? 12.258 -39.312 -25.859 1 96.5 436 SER B C 1
ATOM 7112 O O . SER B 1 436 ? 11.141 -39.594 -25.422 1 96.5 436 SER B O 1
ATOM 7114 N N . GLU B 1 437 ? 13.242 -39.094 -25.094 1 97.44 437 GLU B N 1
ATOM 7115 C CA . GLU B 1 437 ? 13.156 -39.25 -23.641 1 97.44 437 GLU B CA 1
ATOM 7116 C C . GLU B 1 437 ? 12.438 -38.062 -22.984 1 97.44 437 GLU B C 1
ATOM 7118 O O . GLU B 1 437 ? 11.625 -38.25 -22.078 1 97.44 437 GLU B O 1
ATOM 7123 N N . PHE B 1 438 ? 12.789 -36.906 -23.422 1 98.25 438 PHE B N 1
ATOM 7124 C CA . PHE B 1 438 ? 12.211 -35.688 -22.906 1 98.25 438 PHE B CA 1
ATOM 7125 C C . PHE B 1 438 ? 11.297 -35.031 -23.938 1 98.25 438 PHE B C 1
ATOM 7127 O O . PHE B 1 438 ? 11.5 -33.875 -24.312 1 98.25 438 PHE B O 1
ATOM 7134 N N . TYR B 1 439 ? 10.219 -35.719 -24.312 1 97.69 439 TYR B N 1
ATOM 7135 C CA . TYR B 1 439 ? 9.312 -35.281 -25.375 1 97.69 439 TYR B CA 1
ATOM 7136 C C . TYR B 1 439 ? 8.352 -34.219 -24.875 1 97.69 439 TYR B C 1
ATOM 7138 O O . TYR B 1 439 ? 7.852 -34.312 -23.75 1 97.69 439 TYR B O 1
ATOM 7146 N N . PHE B 1 440 ? 8.141 -33.188 -25.672 1 98.31 440 PHE B N 1
ATOM 7147 C CA . PHE B 1 440 ? 7.172 -32.156 -25.328 1 98.31 440 PHE B CA 1
ATOM 7148 C C . PHE B 1 440 ? 6.621 -31.469 -26.578 1 98.31 440 PHE B C 1
ATOM 7150 O O . PHE B 1 440 ? 6.086 -30.359 -26.5 1 98.31 440 PHE B O 1
ATOM 7157 N N . ASP B 1 441 ? 6.812 -32.062 -27.797 1 98.12 441 ASP B N 1
ATOM 7158 C CA . ASP B 1 441 ? 6.262 -31.531 -29.047 1 98.12 441 ASP B CA 1
ATOM 7159 C C . ASP B 1 441 ? 4.746 -31.719 -29.094 1 98.12 441 ASP B C 1
ATOM 7161 O O . ASP B 1 441 ? 4.262 -32.844 -29.328 1 98.12 441 ASP B O 1
ATOM 7165 N N . VAL B 1 442 ? 4.059 -30.719 -29.047 1 98.12 442 VAL B N 1
ATOM 7166 C CA . VAL B 1 442 ? 2.605 -30.781 -28.906 1 98.12 442 VAL B CA 1
ATOM 7167 C C . VAL B 1 442 ? 1.988 -31.234 -30.234 1 98.12 442 VAL B C 1
ATOM 7169 O O . VAL B 1 442 ? 0.844 -31.688 -30.266 1 98.12 442 VAL B O 1
ATOM 7172 N N . LYS B 1 443 ? 2.715 -31.078 -31.344 1 97.19 443 LYS B N 1
ATOM 7173 C CA . LYS B 1 443 ? 2.227 -31.516 -32.656 1 97.19 443 LYS B CA 1
ATOM 7174 C C . LYS B 1 443 ? 2.006 -33.031 -32.688 1 97.19 443 LYS B C 1
ATOM 7176 O O . LYS B 1 443 ? 1.211 -33.531 -33.5 1 97.19 443 LYS B O 1
ATOM 7181 N N . ARG B 1 444 ? 2.623 -33.656 -31.766 1 96.12 444 ARG B N 1
ATOM 7182 C CA . ARG B 1 444 ? 2.576 -35.125 -31.75 1 96.12 444 ARG B CA 1
ATOM 7183 C C . ARG B 1 444 ? 1.49 -35.625 -30.812 1 96.12 444 ARG B C 1
ATOM 7185 O O . ARG B 1 444 ? 1.241 -36.844 -30.734 1 96.12 444 ARG B O 1
ATOM 7192 N N . LEU B 1 445 ? 0.855 -34.812 -30.141 1 97.06 445 LEU B N 1
ATOM 7193 C CA . LEU B 1 445 ? -0.185 -35.188 -29.188 1 97.06 445 LEU B CA 1
ATOM 7194 C C . LEU B 1 445 ? -1.447 -35.656 -29.922 1 97.06 445 LEU B C 1
ATOM 7196 O O . LEU B 1 445 ? -1.989 -34.906 -30.75 1 97.06 445 LEU B O 1
ATOM 7200 N N . ASN B 1 446 ? -1.839 -36.844 -29.656 1 97.31 446 ASN B N 1
ATOM 7201 C CA . ASN B 1 446 ? -3.129 -37.312 -30.141 1 97.31 446 ASN B CA 1
ATOM 7202 C C . ASN B 1 446 ? -4.242 -37.031 -29.125 1 97.31 446 ASN B C 1
ATOM 7204 O O . ASN B 1 446 ? -4.324 -37.688 -28.078 1 97.31 446 ASN B O 1
ATOM 7208 N N . TRP B 1 447 ? -5.18 -36.219 -29.547 1 96.75 447 TRP B N 1
ATOM 7209 C CA . TRP B 1 447 ? -6.191 -35.719 -28.625 1 96.75 447 TRP B CA 1
ATOM 7210 C C . TRP B 1 447 ? -7.082 -36.844 -28.125 1 96.75 447 TRP B C 1
ATOM 7212 O O . TRP B 1 447 ? -7.426 -36.875 -26.938 1 96.75 447 TRP B O 1
ATOM 7222 N N . ARG B 1 448 ? -7.504 -37.688 -28.953 1 96.44 448 ARG B N 1
ATOM 7223 C CA . ARG B 1 448 ? -8.383 -38.781 -28.547 1 96.44 448 ARG B CA 1
ATOM 7224 C C . ARG B 1 448 ? -7.707 -39.656 -27.516 1 96.44 448 ARG B C 1
ATOM 7226 O O . ARG B 1 448 ? -8.281 -39.969 -26.469 1 96.44 448 ARG B O 1
ATOM 7233 N N . GLU B 1 449 ? -6.484 -40.031 -27.844 1 97 449 GLU B N 1
ATOM 7234 C CA . GLU B 1 449 ? -5.727 -40.844 -26.922 1 97 449 GLU B CA 1
ATOM 7235 C C . GLU B 1 449 ? -5.492 -40.125 -25.594 1 97 449 GLU B C 1
ATOM 7237 O O . GLU B 1 449 ? -5.566 -40.75 -24.516 1 97 449 GLU B O 1
ATOM 7242 N N . TYR B 1 450 ? -5.199 -38.906 -25.719 1 96.25 450 TYR B N 1
ATOM 7243 C CA . TYR B 1 450 ? -4.918 -38.125 -24.516 1 96.25 450 TYR B CA 1
ATOM 7244 C C . TYR B 1 450 ? -6.152 -38.031 -23.641 1 96.25 450 TYR B C 1
ATOM 7246 O O . TYR B 1 450 ? -6.07 -38.219 -22.422 1 96.25 450 TYR B O 1
ATOM 7254 N N . LEU B 1 451 ? -7.309 -37.719 -24.203 1 94.25 451 LEU B N 1
ATOM 7255 C CA . LEU B 1 451 ? -8.531 -37.562 -23.422 1 94.25 451 LEU B CA 1
ATOM 7256 C C . LEU B 1 451 ? -8.977 -38.906 -22.859 1 94.25 451 LEU B C 1
ATOM 7258 O O . LEU B 1 451 ? -9.5 -38.969 -21.734 1 94.25 451 LEU B O 1
ATOM 7262 N N . GLU B 1 452 ? -8.734 -39.969 -23.594 1 94.75 452 GLU B N 1
ATOM 7263 C CA . GLU B 1 452 ? -9.039 -41.312 -23.094 1 94.75 452 GLU B CA 1
ATOM 7264 C C . GLU B 1 452 ? -8.188 -41.625 -21.859 1 94.75 452 GLU B C 1
ATOM 7266 O O . GLU B 1 452 ? -8.719 -42.062 -20.828 1 94.75 452 GLU B O 1
ATOM 7271 N N . ALA B 1 453 ? -6.898 -41.344 -22.016 1 94.12 453 ALA B N 1
ATOM 7272 C CA . ALA B 1 453 ? -5.988 -41.594 -20.906 1 94.12 453 ALA B CA 1
ATOM 7273 C C . ALA B 1 453 ? -6.336 -40.719 -19.703 1 94.12 453 ALA B C 1
ATOM 7275 O O . ALA B 1 453 ? -6.273 -41.156 -18.562 1 94.12 453 ALA B O 1
ATOM 7276 N N . GLY B 1 454 ? -6.699 -39.531 -20.047 1 92.69 454 GLY B N 1
ATOM 7277 C CA . GLY B 1 454 ? -7.02 -38.562 -19 1 92.69 454 GLY B CA 1
ATOM 7278 C C . GLY B 1 454 ? -8.258 -38.969 -18.203 1 92.69 454 GLY B C 1
ATOM 7279 O O . GLY B 1 454 ? -8.258 -38.906 -16.984 1 92.69 454 GLY B O 1
ATOM 7280 N N . ILE B 1 455 ? -9.32 -39.281 -18.859 1 91.75 455 ILE B N 1
ATOM 7281 C CA . ILE B 1 455 ? -10.57 -39.625 -18.203 1 91.75 455 ILE B CA 1
ATOM 7282 C C . ILE B 1 455 ? -10.398 -40.938 -17.406 1 91.75 455 ILE B C 1
ATOM 7284 O O . ILE B 1 455 ? -10.859 -41.031 -16.266 1 91.75 455 ILE B O 1
ATOM 7288 N N . LEU B 1 456 ? -9.711 -41.844 -18.016 1 92.94 456 LEU B N 1
ATOM 7289 C CA . LEU B 1 456 ? -9.414 -43.094 -17.297 1 92.94 456 LEU B CA 1
ATOM 7290 C C . LEU B 1 456 ? -8.555 -42.812 -16.078 1 92.94 456 LEU B C 1
ATOM 7292 O O . LEU B 1 456 ? -8.742 -43.438 -15.023 1 92.94 456 LEU B O 1
ATOM 7296 N N . GLY B 1 457 ? -7.57 -42 -16.25 1 91.62 457 GLY B N 1
ATOM 7297 C CA . GLY B 1 457 ? -6.727 -41.594 -15.133 1 91.62 457 GLY B CA 1
ATOM 7298 C C . GLY B 1 457 ? -7.5 -40.938 -14 1 91.62 457 GLY B C 1
ATOM 7299 O O . GLY B 1 457 ? -7.25 -41.219 -12.828 1 91.62 457 GLY B O 1
ATOM 7300 N N . CYS B 1 458 ? -8.445 -40.062 -14.367 1 90.88 458 CYS B N 1
ATOM 7301 C CA . CYS B 1 458 ? -9.281 -39.438 -13.359 1 90.88 458 CYS B CA 1
ATOM 7302 C C . CYS B 1 458 ? -10.07 -40.469 -12.57 1 90.88 458 CYS B C 1
ATOM 7304 O O . CYS B 1 458 ? -10.195 -40.375 -11.352 1 90.88 458 CYS B O 1
ATOM 7306 N N . ARG B 1 459 ? -10.57 -41.406 -13.25 1 91.44 459 ARG B N 1
ATOM 7307 C CA . ARG B 1 459 ? -11.328 -42.5 -12.633 1 91.44 459 ARG B CA 1
ATOM 7308 C C . ARG B 1 459 ? -10.445 -43.312 -11.688 1 91.44 459 ARG B C 1
ATOM 7310 O O . ARG B 1 459 ? -10.812 -43.562 -10.539 1 91.44 459 ARG B O 1
ATOM 7317 N N . THR B 1 460 ? -9.25 -43.531 -12.117 1 92.62 460 THR B N 1
ATOM 7318 C CA . THR B 1 460 ? -8.375 -44.5 -11.438 1 92.62 460 THR B CA 1
ATOM 7319 C C . THR B 1 460 ? -7.586 -43.812 -10.328 1 92.62 460 THR B C 1
ATOM 7321 O O . THR B 1 460 ? -7.547 -44.312 -9.195 1 92.62 460 THR B O 1
ATOM 7324 N N . TYR B 1 461 ? -6.957 -42.719 -10.648 1 91.94 461 TYR B N 1
ATOM 7325 C CA . TYR B 1 461 ? -5.977 -42.156 -9.734 1 91.94 461 TYR B CA 1
ATOM 7326 C C . TYR B 1 461 ? -6.629 -41.125 -8.828 1 91.94 461 TYR B C 1
ATOM 7328 O O . TYR B 1 461 ? -6.305 -41.031 -7.641 1 91.94 461 TYR B O 1
ATOM 7336 N N . TYR B 1 462 ? -7.527 -40.375 -9.375 1 89.12 462 TYR B N 1
ATOM 7337 C CA . TYR B 1 462 ? -8.109 -39.312 -8.562 1 89.12 462 TYR B CA 1
ATOM 7338 C C . TYR B 1 462 ? -9.289 -39.844 -7.75 1 89.12 462 TYR B C 1
ATOM 7340 O O . TYR B 1 462 ? -9.375 -39.594 -6.543 1 89.12 462 TYR B O 1
ATOM 7348 N N . LEU B 1 463 ? -10.227 -40.594 -8.383 1 90 463 LEU B N 1
ATOM 7349 C CA . LEU B 1 463 ? -11.438 -41.062 -7.719 1 90 463 LEU B CA 1
ATOM 7350 C C . LEU B 1 463 ? -11.195 -42.406 -7.039 1 90 463 LEU B C 1
ATOM 7352 O O . LEU B 1 463 ? -11.992 -42.812 -6.195 1 90 463 LEU B O 1
ATOM 7356 N N . GLY B 1 464 ? -10.172 -43.062 -7.414 1 91.62 464 GLY B N 1
ATOM 7357 C CA . GLY B 1 464 ? -9.836 -44.344 -6.797 1 91.62 464 GLY B CA 1
ATOM 7358 C C . GLY B 1 464 ? -10.773 -45.469 -7.211 1 91.62 464 GLY B C 1
ATOM 7359 O O . GLY B 1 464 ? -11 -46.406 -6.438 1 91.62 464 GLY B O 1
ATOM 7360 N N . GLN B 1 465 ? -11.312 -45.344 -8.43 1 94 465 GLN B N 1
ATOM 7361 C CA . GLN B 1 465 ? -12.234 -46.375 -8.906 1 94 465 GLN B CA 1
ATOM 7362 C C . GLN B 1 465 ? -11.492 -47.469 -9.672 1 94 465 GLN B C 1
ATOM 7364 O O . GLN B 1 465 ? -10.797 -47.188 -10.648 1 94 465 GLN B O 1
ATOM 7369 N N . ASP B 1 466 ? -11.734 -48.625 -9.32 1 92.94 466 ASP B N 1
ATOM 7370 C CA . ASP B 1 466 ? -11.047 -49.75 -9.914 1 92.94 466 ASP B CA 1
ATOM 7371 C C . ASP B 1 466 ? -11.516 -50 -11.352 1 92.94 466 ASP B C 1
ATOM 7373 O O . ASP B 1 466 ? -12.711 -49.969 -11.633 1 92.94 466 ASP B O 1
ATOM 7377 N N . PRO B 1 467 ? -10.547 -50.25 -12.25 1 90.44 467 PRO B N 1
ATOM 7378 C CA . PRO B 1 467 ? -10.906 -50.469 -13.648 1 90.44 467 PRO B CA 1
ATOM 7379 C C . PRO B 1 467 ? -11.836 -51.656 -13.836 1 90.44 467 PRO B C 1
ATOM 7381 O O . PRO B 1 467 ? -12.57 -51.719 -14.828 1 90.44 467 PRO B O 1
ATOM 7384 N N . SER B 1 468 ? -11.875 -52.5 -12.93 1 92.81 468 SER B N 1
ATOM 7385 C CA . SER B 1 468 ? -12.727 -53.688 -13.023 1 92.81 468 SER B CA 1
ATOM 7386 C C . SER B 1 468 ? -14.203 -53.312 -12.938 1 92.81 468 SER B C 1
ATOM 7388 O O . SER B 1 468 ? -15.07 -54.125 -13.305 1 92.81 468 SER B O 1
ATOM 7390 N N . THR B 1 469 ? -14.453 -52.125 -12.508 1 94.38 469 THR B N 1
ATOM 7391 C CA . THR B 1 469 ? -15.836 -51.719 -12.312 1 94.38 469 THR B CA 1
ATOM 7392 C C . THR B 1 469 ? -16.391 -51.062 -13.57 1 94.38 469 THR B C 1
ATOM 7394 O O . THR B 1 469 ? -17.562 -50.688 -13.617 1 94.38 469 THR B O 1
ATOM 7397 N N . ILE B 1 470 ? -15.648 -50.906 -14.633 1 94.31 470 ILE B N 1
ATOM 7398 C CA . ILE B 1 470 ? -16.016 -50.188 -15.844 1 94.31 470 ILE B CA 1
ATOM 7399 C C . ILE B 1 470 ? -17.219 -50.844 -16.5 1 94.31 470 ILE B C 1
ATOM 7401 O O . ILE B 1 470 ? -18.203 -50.188 -16.828 1 94.31 470 ILE B O 1
ATOM 7405 N N . PRO B 1 471 ? -17.25 -52.219 -16.625 1 93.56 471 PRO B N 1
ATOM 7406 C CA . PRO B 1 471 ? -18.406 -52.844 -17.25 1 93.56 471 PRO B CA 1
ATOM 7407 C C . PRO B 1 471 ? -19.703 -52.594 -16.484 1 93.56 471 PRO B C 1
ATOM 7409 O O . PRO B 1 471 ? -20.75 -52.312 -17.078 1 93.56 471 PRO B O 1
ATOM 7412 N N . ASP B 1 472 ? -19.594 -52.688 -15.227 1 93.12 472 ASP B N 1
ATOM 7413 C CA . ASP B 1 472 ? -20.766 -52.438 -14.398 1 93.12 472 ASP B CA 1
ATOM 7414 C C . ASP B 1 472 ? -21.25 -51 -14.562 1 93.12 472 ASP B C 1
ATOM 7416 O O . ASP B 1 472 ? -22.469 -50.719 -14.57 1 93.12 472 ASP B O 1
ATOM 7420 N N . SER B 1 473 ? -20.312 -50.094 -14.633 1 92.5 473 SER B N 1
ATOM 7421 C CA . SER B 1 473 ? -20.656 -48.688 -14.797 1 92.5 473 SER B CA 1
ATOM 7422 C C . SER B 1 473 ? -21.328 -48.406 -16.141 1 92.5 473 SER B C 1
ATOM 7424 O O . SER B 1 473 ? -22.234 -47.594 -16.25 1 92.5 473 SER B O 1
ATOM 7426 N N . ILE B 1 474 ? -20.859 -49.062 -17.172 1 91.5 474 ILE B N 1
ATOM 7427 C CA . ILE B 1 474 ? -21.453 -48.938 -18.516 1 91.5 474 ILE B CA 1
ATOM 7428 C C . ILE B 1 474 ? -22.891 -49.469 -18.484 1 91.5 474 ILE B C 1
ATOM 7430 O O . ILE B 1 474 ? -23.797 -48.844 -19.047 1 91.5 474 ILE B O 1
ATOM 7434 N N . ASP B 1 475 ? -23.094 -50.562 -17.828 1 90.38 475 ASP B N 1
ATOM 7435 C CA . ASP B 1 475 ? -24.422 -51.156 -17.734 1 90.38 475 ASP B CA 1
ATOM 7436 C C . ASP B 1 475 ? -25.391 -50.25 -16.984 1 90.38 475 ASP B C 1
ATOM 7438 O O . ASP B 1 475 ? -26.562 -50.125 -17.359 1 90.38 475 ASP B O 1
ATOM 7442 N N . HIS B 1 476 ? -24.859 -49.719 -15.984 1 86.75 476 HIS B N 1
ATOM 7443 C CA . HIS B 1 476 ? -25.688 -48.812 -15.172 1 86.75 476 HIS B CA 1
ATOM 7444 C C . HIS B 1 476 ? -26.125 -47.594 -15.969 1 86.75 476 HIS B C 1
ATOM 7446 O O . HIS B 1 476 ? -27.266 -47.125 -15.82 1 86.75 476 HIS B O 1
ATOM 7452 N N . LEU B 1 477 ? -25.281 -47.031 -16.766 1 86.56 477 LEU B N 1
ATOM 7453 C CA . LEU B 1 477 ? -25.594 -45.812 -17.531 1 86.56 477 LEU B CA 1
ATOM 7454 C C . LEU B 1 477 ? -26.5 -46.156 -18.703 1 86.56 477 LEU B C 1
ATOM 7456 O O . LEU B 1 477 ? -27.234 -45.281 -19.188 1 86.56 477 LEU B O 1
ATOM 7460 N N . SER B 1 478 ? -26.469 -47.375 -19.203 1 78.94 478 SER B N 1
ATOM 7461 C CA . SER B 1 478 ? -27.266 -47.781 -20.344 1 78.94 478 SER B CA 1
ATOM 7462 C C . SER B 1 478 ? -28.719 -48.031 -19.938 1 78.94 478 SER B C 1
ATOM 7464 O O . SER B 1 478 ? -29.609 -48.062 -20.797 1 78.94 478 SER B O 1
ATOM 7466 N N . LYS B 1 479 ? -29.047 -48.25 -18.688 1 74 479 LYS B N 1
ATOM 7467 C CA . LYS B 1 479 ? -30.406 -48.438 -18.219 1 74 479 LYS B CA 1
ATOM 7468 C C . LYS B 1 479 ? -31.125 -47.125 -17.984 1 74 479 LYS B C 1
ATOM 7470 O O . LYS B 1 479 ? -30.516 -46.156 -17.5 1 74 479 LYS B O 1
#

pLDDT: mean 91.73, std 11.29, range [20.73, 98.88]

Secondary structure (DSSP, 8-state):
-----------TT--HHHHTTT-EEEEE-TTSHHHHHHHHHHHHH-TT--EEEEEE--BTTB-HHHHHHHHHTSGGGHHHHHH-GGGGGGEEEEE--TTSGGGG--HHHHHHHHHHEEEEEE------TT--HHHHIIIIIIHHHHHHHHHHH-TT--EEEEE--GGGGTTSSEE-SSPPPPSS-HHHHHHHHTTS-HHHHHHHHHHH-TT--SHHHHHHHHHHHHHHHH-TTS-EEEEEESEEES-SSSSSTT---S--HHHHHHHHHHTT---EEE--TTSB--EEEHHHHHHHHHHHHHHHHHHHHHS-S---EEEEE-STTTS--BHHHHHHHHHHIIIII---TT--S----EEES-HHHHHHHHIIIIIHHHHHHHHHHHHTT----HHHHHHHHHHHHHHHHHHHT---EE--HHHHHHHHHS-HHHHHHT---GGG--HHHHHHHHHHHIIIIIS---GGGHHHHHHHHH-/-----------TT--HHHHTTT-EEEEE-TTSHHHHHHHHHHHHH-TT--EEEEEE--BTTB-HHHHHHHHHTSGGGHHHHHH-GGGGGGEEEEE--TTSGGGG--HHHHHHHHHHEEEEEE------TT--HHHHIIIIIIHHHHHHHHHHH-TT--EEEEE--GGGGTTSSEE-SSPPPPSS-HHHHHHHHTTS-HHHHHHHHHHH-TT--SHHHHHHHHHHHHHHHH-TTS-EEEEEESEEES-SSSSSTT---S--HHHHHHHHHHTT---EEE--TTSB--EEEHHHHHHHHHHHHHHHHHHHHHS-TT--EEEEE-STTTS--BHHHHHHHHHHIIIII---TT--S----EEES-HHHHHHHHIIIIIHHHHHHHHHHHHTT----HHHHHHHHHHHHHHHHHHHT---EE--HHHHHHHHHS-HHHHHHT---GGG--HHHHHHHHHHHIIIIIS---GGGHHHHHHHHH-

Sequence (958 aa):
MKLPANGIGVDDEAGIAEFFENRSVFVTGATGFIGKILLEKLLRSCPGIKSVFVLARTKRLANPEHRVAELLKCKVFDRVRKMDPTALTKVRAVKGDLVEPNLGMSEDDEKCVINEVSVVFHAAATVSFDEPLKEAVAMNLHGTKCIIDLCAKIPQMAAFVHLSTAFVNCERSELLEQVYPPLQDPKKVLNAASWLSHAVMDDIYETTRGMKPNTYIYTKALAEALVQSKCQGYPTAIVRPSIVGPAMEQPLPGWIDSLNGPIALFLASGNGLLRSVHCDSDKRADLVPADYCVNLMIAAAWQVAVTSKKASPSEVLVFNLATGMENPMTWGEMLKLAMYISRKMYPFETTVMYPGLALTKSAVFHKVNTVVFQWLPAVLLDLLAQWTGRPAKLVKIQKKLVNLQEMLEFFCMREWDFKSKNVQALLNCLSDADASEFYFDVKRLNWREYLEAGILGCRTYYLGQDPSTIPDSIDHLSKMKLPANGIGVDDEAGIAEFFENRSVFVTGATGFIGKILLEKLLRSCPGIKSVFVLARTKRLANPEHRVAELLKCKVFDRVRKMDPTALTKVRAVKGDLVEPNLGMSEDDEKCVINEVSVVFHAAATVSFDEPLKEAVAMNLHGTKCIIDLCAKIPQMAAFVHLSTAFVNCERSELLEQVYPPLQDPKKVLNAASWLSHAVMDDIYETTRGMKPNTYIYTKALAEALVQSKCQGYPTAIVRPSIVGPAMEQPLPGWIDSLNGPIALFLASGNGLLRSVHCDSDKRADLVPADYCVNLMIAAAWQVAVTSKKASPSEVLVFNLATGMENPMTWGEMLKLAMYISRKMYPFETTVMYPGLALTKSAVFHKVNTVVFQWLPAVLLDLLAQWTGRPAKLVKIQKKLVNLQEMLEFFCMREWDFKSKNVQALLNCLSDADASEFYFDVKRLNWREYLEAGILGCRTYYLGQDPSTIPDSIDHLSK